Protein AF-0000000086667764 (afdb_homodimer)

pLDDT: mean 94.94, std 11.63, range [21.5, 98.94]

Structure (mmCIF, N/CA/C/O backbone):
data_AF-0000000086667764-model_v1
#
loop_
_entity.id
_entity.type
_entity.pdbx_description
1 polymer 'Beta-glucosidase cel3A'
#
loop_
_atom_site.group_PDB
_atom_site.id
_atom_site.type_symbol
_atom_site.label_atom_id
_atom_site.label_alt_id
_atom_site.label_comp_id
_atom_site.label_asym_id
_atom_site.label_entity_id
_atom_site.label_seq_id
_atom_site.pdbx_PDB_ins_code
_atom_site.Cartn_x
_atom_site.Cartn_y
_atom_site.Cartn_z
_atom_site.occupancy
_atom_site.B_iso_or_equiv
_atom_site.auth_seq_id
_atom_site.auth_comp_id
_atom_site.auth_asym_id
_atom_site.auth_atom_id
_atom_site.pdbx_PDB_model_num
ATOM 1 N N . MET A 1 1 ? -18.422 102.375 -37.094 1 23.3 1 MET A N 1
ATOM 2 C CA . MET A 1 1 ? -17.078 102.188 -36.531 1 23.3 1 MET A CA 1
ATOM 3 C C . MET A 1 1 ? -17.125 101.75 -35.094 1 23.3 1 MET A C 1
ATOM 5 O O . MET A 1 1 ? -16.094 101.75 -34.375 1 23.3 1 MET A O 1
ATOM 9 N N . TRP A 1 2 ? -18.344 101.625 -34.594 1 27.23 2 TRP A N 1
ATOM 10 C CA . TRP A 1 2 ? -18.672 101.312 -33.219 1 27.23 2 TRP A CA 1
ATOM 11 C C . TRP A 1 2 ? -18.031 100.062 -32.75 1 27.23 2 TRP A C 1
ATOM 13 O O . TRP A 1 2 ? -18.078 99 -33.469 1 27.23 2 TRP A O 1
ATOM 23 N N . SER A 1 3 ? -16.938 100.25 -31.984 1 23.23 3 SER A N 1
ATOM 24 C CA . SER A 1 3 ? -15.805 99.5 -31.453 1 23.23 3 SER A CA 1
ATOM 25 C C . SER A 1 3 ? -16.266 98.438 -30.5 1 23.23 3 SER A C 1
ATOM 27 O O . SER A 1 3 ? -16.984 98.688 -29.531 1 23.23 3 SER A O 1
ATOM 29 N N . THR A 1 4 ? -16.734 97.25 -30.984 1 22.77 4 THR A N 1
ATOM 30 C CA . THR A 1 4 ? -17.234 95.938 -30.578 1 22.77 4 THR A CA 1
ATOM 31 C C . THR A 1 4 ? -16.25 95.25 -29.641 1 22.77 4 THR A C 1
ATOM 33 O O . THR A 1 4 ? -15.266 94.625 -30.094 1 22.77 4 THR A O 1
ATOM 36 N N . ARG A 1 5 ? -15.68 96.125 -28.547 1 26.94 5 ARG A N 1
ATOM 37 C CA . ARG A 1 5 ? -14.539 95.812 -27.703 1 26.94 5 ARG A CA 1
ATOM 38 C C . ARG A 1 5 ? -14.719 94.438 -27.078 1 26.94 5 ARG A C 1
ATOM 40 O O . ARG A 1 5 ? -15.844 94 -26.844 1 26.94 5 ARG A O 1
ATOM 47 N N . SER A 1 6 ? -13.617 93.5 -26.938 1 23.09 6 SER A N 1
ATOM 48 C CA . SER A 1 6 ? -13.125 92.188 -26.75 1 23.09 6 SER A CA 1
ATOM 49 C C . SER A 1 6 ? -13.352 91.688 -25.312 1 23.09 6 SER A C 1
ATOM 51 O O . SER A 1 6 ? -12.719 92.188 -24.391 1 23.09 6 SER A O 1
ATOM 53 N N . LEU A 1 7 ? -14.562 91.75 -24.75 1 27.69 7 LEU A N 1
ATOM 54 C CA . LEU A 1 7 ? -14.758 91.312 -23.375 1 27.69 7 LEU A CA 1
ATOM 55 C C . LEU A 1 7 ? -14.227 89.938 -23.156 1 27.69 7 LEU A C 1
ATOM 57 O O . LEU A 1 7 ? -14.703 88.938 -23.781 1 27.69 7 LEU A O 1
ATOM 61 N N . ALA A 1 8 ? -12.828 89.812 -22.891 1 27.7 8 ALA A N 1
ATOM 62 C CA . ALA A 1 8 ? -12.016 88.625 -22.547 1 27.7 8 ALA A CA 1
ATOM 63 C C . ALA A 1 8 ? -12.523 87.938 -21.266 1 27.7 8 ALA A C 1
ATOM 65 O O . ALA A 1 8 ? -12.383 88.5 -20.172 1 27.7 8 ALA A O 1
ATOM 66 N N . ALA A 1 9 ? -13.719 87.438 -21.281 1 31.86 9 ALA A N 1
ATOM 67 C CA . ALA A 1 9 ? -14.227 86.688 -20.141 1 31.86 9 ALA A CA 1
ATOM 68 C C . ALA A 1 9 ? -13.258 85.562 -19.75 1 31.86 9 ALA A C 1
ATOM 70 O O . ALA A 1 9 ? -12.961 84.688 -20.547 1 31.86 9 ALA A O 1
ATOM 71 N N . LEU A 1 10 ? -12.258 85.875 -18.875 1 30.19 10 LEU A N 1
ATOM 72 C CA . LEU A 1 10 ? -11.312 85 -18.25 1 30.19 10 LEU A CA 1
ATOM 73 C C . LEU A 1 10 ? -12.047 83.875 -17.516 1 30.19 10 LEU A C 1
ATOM 75 O O . LEU A 1 10 ? -12.766 84.062 -16.547 1 30.19 10 LEU A O 1
ATOM 79 N N . ALA A 1 11 ? -12.727 82.938 -18.25 1 30.91 11 ALA A N 1
ATOM 80 C CA . ALA A 1 11 ? -13.25 81.688 -17.594 1 30.91 11 ALA A CA 1
ATOM 81 C C . ALA A 1 11 ? -12.141 80.938 -16.859 1 30.91 11 ALA A C 1
ATOM 83 O O . ALA A 1 11 ? -11.195 80.5 -17.469 1 30.91 11 ALA A O 1
ATOM 84 N N . GLN A 1 12 ? -11.781 81.375 -15.641 1 26.97 12 GLN A N 1
ATOM 85 C CA . GLN A 1 12 ? -10.883 80.625 -14.797 1 26.97 12 GLN A CA 1
ATOM 86 C C . GLN A 1 12 ? -11.297 79.188 -14.727 1 26.97 12 GLN A C 1
ATOM 88 O O . GLN A 1 12 ? -12.453 78.875 -14.422 1 26.97 12 GLN A O 1
ATOM 93 N N . LEU A 1 13 ? -10.703 78.375 -15.602 1 28.08 13 LEU A N 1
ATOM 94 C CA . LEU A 1 13 ? -10.789 76.875 -15.539 1 28.08 13 LEU A CA 1
ATOM 95 C C . LEU A 1 13 ? -10.516 76.375 -14.125 1 28.08 13 LEU A C 1
ATOM 97 O O . LEU A 1 13 ? -9.43 76.625 -13.586 1 28.08 13 LEU A O 1
ATOM 101 N N . LEU A 1 14 ? -11.492 76.438 -13.258 1 25.83 14 LEU A N 1
ATOM 102 C CA . LEU A 1 14 ? -11.391 75.625 -12.031 1 25.83 14 LEU A CA 1
ATOM 103 C C . LEU A 1 14 ? -10.93 74.25 -12.32 1 25.83 14 LEU A C 1
ATOM 105 O O . LEU A 1 14 ? -11.648 73.438 -12.953 1 25.83 14 LEU A O 1
ATOM 109 N N . ALA A 1 15 ? -9.688 74.125 -12.695 1 34.31 15 ALA A N 1
ATOM 110 C CA . ALA A 1 15 ? -9.133 72.75 -12.672 1 34.31 15 ALA A CA 1
ATOM 111 C C . ALA A 1 15 ? -9.633 72 -11.461 1 34.31 15 ALA A C 1
ATOM 113 O O . ALA A 1 15 ? -9.328 72.375 -10.32 1 34.31 15 ALA A O 1
ATOM 114 N N . LEU A 1 16 ? -10.758 71.375 -11.555 1 29.28 16 LEU A N 1
ATOM 115 C CA . LEU A 1 16 ? -11.195 70.375 -10.617 1 29.28 16 LEU A CA 1
ATOM 116 C C . LEU A 1 16 ? -10.055 69.375 -10.305 1 29.28 16 LEU A C 1
ATOM 118 O O . LEU A 1 16 ? -9.602 68.625 -11.18 1 29.28 16 LEU A O 1
ATOM 122 N N . SER A 1 17 ? -9.078 69.75 -9.531 1 29.61 17 SER A N 1
ATOM 123 C CA . SER A 1 17 ? -8.141 68.812 -9.008 1 29.61 17 SER A CA 1
ATOM 124 C C . SER A 1 17 ? -8.859 67.562 -8.508 1 29.61 17 SER A C 1
ATOM 126 O O . SER A 1 17 ? -9.773 67.625 -7.684 1 29.61 17 SER A O 1
ATOM 128 N N . THR A 1 18 ? -9.141 66.625 -9.359 1 34.22 18 THR A N 1
ATOM 129 C CA . THR A 1 18 ? -9.547 65.312 -8.938 1 34.22 18 THR A CA 1
ATOM 130 C C . THR A 1 18 ? -8.742 64.875 -7.723 1 34.22 18 THR A C 1
ATOM 132 O O . THR A 1 18 ? -7.535 64.625 -7.816 1 34.22 18 THR A O 1
ATOM 135 N N . ALA A 1 19 ? -8.914 65.375 -6.504 1 35.59 19 ALA A N 1
ATOM 136 C CA . ALA A 1 19 ? -8.422 64.875 -5.23 1 35.59 19 ALA A CA 1
ATOM 137 C C . ALA A 1 19 ? -8.461 63.344 -5.207 1 35.59 19 ALA A C 1
ATOM 139 O O . ALA A 1 19 ? -9.539 62.75 -5.199 1 35.59 19 ALA A O 1
ATOM 140 N N . VAL A 1 20 ? -7.617 62.594 -5.852 1 40.22 20 VAL A N 1
ATOM 141 C CA . VAL A 1 20 ? -7.379 61.188 -5.492 1 40.22 20 VAL A CA 1
ATOM 142 C C . VAL A 1 20 ? -7.473 61.031 -3.977 1 40.22 20 VAL A C 1
ATOM 144 O O . VAL A 1 20 ? -6.727 61.656 -3.229 1 40.22 20 VAL A O 1
ATOM 147 N N . ALA A 1 21 ? -8.539 60.781 -3.369 1 44.28 21 ALA A N 1
ATOM 148 C CA . ALA A 1 21 ? -8.789 60.469 -1.963 1 44.28 21 ALA A CA 1
ATOM 149 C C . ALA A 1 21 ? -7.656 59.625 -1.383 1 44.28 21 ALA A C 1
ATOM 151 O O . ALA A 1 21 ? -7.398 58.5 -1.849 1 44.28 21 ALA A O 1
ATOM 152 N N . ALA A 1 22 ? -6.68 60.062 -0.779 1 53.25 22 ALA A N 1
ATOM 153 C CA . ALA A 1 22 ? -5.543 59.438 -0.101 1 53.25 22 ALA A CA 1
ATOM 154 C C . ALA A 1 22 ? -5.996 58.281 0.77 1 53.25 22 ALA A C 1
ATOM 156 O O . ALA A 1 22 ? -6.848 58.438 1.645 1 53.25 22 ALA A O 1
ATOM 157 N N . VAL A 1 23 ? -5.809 56.938 0.248 1 72.94 23 VAL A N 1
ATOM 158 C CA . VAL A 1 23 ? -6.145 55.719 0.995 1 72.94 23 VAL A CA 1
ATOM 159 C C . VAL A 1 23 ? -5.523 55.812 2.389 1 72.94 23 VAL A C 1
ATOM 161 O O . VAL A 1 23 ? -4.41 56.312 2.557 1 72.94 23 VAL A O 1
ATOM 164 N N . ALA A 1 24 ? -6.324 55.594 3.439 1 76.69 24 ALA A N 1
ATOM 165 C CA . ALA A 1 24 ? -5.902 55.688 4.836 1 76.69 24 ALA A CA 1
ATOM 166 C C . ALA A 1 24 ? -4.777 54.688 5.117 1 76.69 24 ALA A C 1
ATOM 168 O O . ALA A 1 24 ? -4.863 53.5 4.746 1 76.69 24 ALA A O 1
ATOM 169 N N . GLN A 1 25 ? -3.621 55.188 5.535 1 87.81 25 GLN A N 1
ATOM 170 C CA . GLN A 1 25 ? -2.482 54.406 5.969 1 87.81 25 GLN A CA 1
ATOM 171 C C . GLN A 1 25 ? -2.486 54.219 7.48 1 87.81 25 GLN A C 1
ATOM 173 O O . GLN A 1 25 ? -3.139 54.969 8.203 1 87.81 25 GLN A O 1
ATOM 178 N N . SER A 1 26 ? -1.875 53.125 7.93 1 93.75 26 SER A N 1
ATOM 179 C CA . SER A 1 26 ? -1.729 52.906 9.367 1 93.75 26 SER A CA 1
ATOM 180 C C . SER A 1 26 ? -0.968 54.062 10.016 1 93.75 26 SER A C 1
ATOM 182 O O . SER A 1 26 ? 0.02 54.562 9.461 1 93.75 26 SER A O 1
ATOM 184 N N . PRO A 1 27 ? -1.446 54.531 11.133 1 93.88 27 PRO A N 1
ATOM 185 C CA . PRO A 1 27 ? -0.719 55.594 11.812 1 93.88 27 PRO A CA 1
ATOM 186 C C . PRO A 1 27 ? 0.677 55.188 12.266 1 93.88 27 PRO A C 1
ATOM 188 O O . PRO A 1 27 ? 0.905 54 12.547 1 93.88 27 PRO A O 1
ATOM 191 N N . GLU A 1 28 ? 1.55 56.156 12.352 1 95.19 28 GLU A N 1
ATOM 192 C CA . GLU A 1 28 ? 2.916 55.875 12.781 1 95.19 28 GLU A CA 1
ATOM 193 C C . GLU A 1 28 ? 3.018 55.844 14.305 1 95.19 28 GLU A C 1
ATOM 195 O O . GLU A 1 28 ? 2.385 56.625 15 1 95.19 28 GLU A O 1
ATOM 200 N N . VAL A 1 29 ? 3.754 54.875 14.773 1 97.31 29 VAL A N 1
ATOM 201 C CA . VAL A 1 29 ? 4.027 54.781 16.203 1 97.31 29 VAL A CA 1
ATOM 202 C C . VAL A 1 29 ? 5.523 54.562 16.422 1 97.31 29 VAL A C 1
ATOM 204 O O . VAL A 1 29 ? 6.047 53.469 16.156 1 97.31 29 VAL A O 1
ATOM 207 N N . TYR A 1 30 ? 6.238 55.469 16.969 1 95.44 30 TYR A N 1
ATOM 208 C CA . TYR A 1 30 ? 7.672 55.469 17.25 1 95.44 30 TYR A CA 1
ATOM 209 C C . TYR A 1 30 ? 7.957 56.031 18.641 1 95.44 30 TYR A C 1
ATOM 211 O O . TYR A 1 30 ? 7.191 56.875 19.141 1 95.44 30 TYR A O 1
ATOM 219 N N . PRO A 1 31 ? 9.016 55.844 19.203 1 95.62 31 PRO A N 1
ATOM 220 C CA . PRO A 1 31 ? 9.977 54.781 18.844 1 95.62 31 PRO A CA 1
ATOM 221 C C . PRO A 1 31 ? 9.477 53.375 19.156 1 95.62 31 PRO A C 1
ATOM 223 O O . PRO A 1 31 ? 8.422 53.219 19.781 1 95.62 31 PRO A O 1
ATOM 226 N N . SER A 1 32 ? 10.172 52.406 18.719 1 96.75 32 SER A N 1
ATOM 227 C CA . SER A 1 32 ? 9.859 51.031 19.109 1 96.75 32 SER A CA 1
ATOM 228 C C . SER A 1 32 ? 10.062 50.812 20.609 1 96.75 32 SER A C 1
ATOM 230 O O . SER A 1 32 ? 11.117 51.156 21.156 1 96.75 32 SER A O 1
ATOM 232 N N . PRO A 1 33 ? 9.078 50.25 21.281 1 95.88 33 PRO A N 1
ATOM 233 C CA . PRO A 1 33 ? 9.242 50 22.703 1 95.88 33 PRO A CA 1
ATOM 234 C C . PRO A 1 33 ? 10.344 48.969 23 1 95.88 33 PRO A C 1
ATOM 236 O O . PRO A 1 33 ? 10.477 47.969 22.281 1 95.88 33 PRO A O 1
ATOM 239 N N . SER A 1 34 ? 11.117 49.25 24.047 1 94.44 34 SER A N 1
ATOM 240 C CA . SER A 1 34 ? 12.109 48.281 24.484 1 94.44 34 SER A CA 1
ATOM 241 C C . SER A 1 34 ? 11.445 47.094 25.203 1 94.44 34 SER A C 1
ATOM 243 O O . SER A 1 34 ? 10.406 47.281 25.844 1 94.44 34 SER A O 1
ATOM 245 N N . GLY A 1 35 ? 12.047 46.031 25.141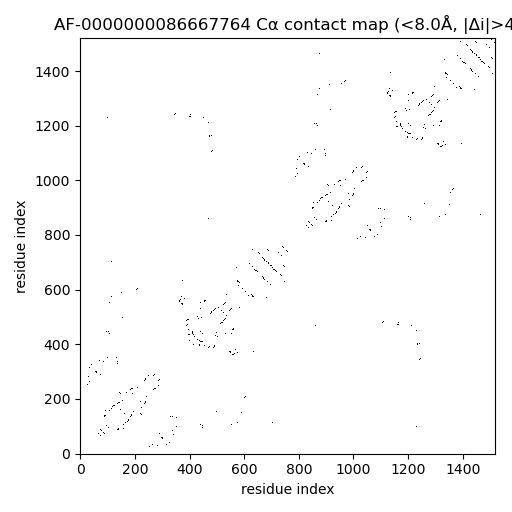 1 93.5 35 GLY A N 1
ATOM 246 C CA . GLY A 1 35 ? 11.547 44.906 25.891 1 93.5 35 GLY A CA 1
ATOM 247 C C . GLY A 1 35 ? 11.617 45.094 27.391 1 93.5 35 GLY A C 1
ATOM 248 O O . GLY A 1 35 ? 12.594 45.625 27.906 1 93.5 35 GLY A O 1
ATOM 249 N N . LYS A 1 36 ? 10.586 44.656 28.016 1 91.69 36 LYS A N 1
ATOM 250 C CA . LYS A 1 36 ? 10.508 44.875 29.469 1 91.69 36 LYS A CA 1
ATOM 251 C C . LYS A 1 36 ? 11.297 43.781 30.219 1 91.69 36 LYS A C 1
ATOM 253 O O . LYS A 1 36 ? 11.914 44.062 31.25 1 91.69 36 LYS A O 1
ATOM 258 N N . GLY A 1 37 ? 11.242 42.656 29.656 1 95.19 37 GLY A N 1
ATOM 259 C CA . GLY A 1 37 ? 11.945 41.562 30.297 1 95.19 37 GLY A CA 1
ATOM 260 C C . GLY A 1 37 ? 11.422 41.219 31.672 1 95.19 37 GLY A C 1
ATOM 261 O O . GLY A 1 37 ? 12.195 41.094 32.625 1 95.19 37 GLY A O 1
ATOM 262 N N . SER A 1 38 ? 10.18 41.156 31.859 1 92.06 38 SER A N 1
ATOM 263 C CA . SER A 1 38 ? 9.555 40.844 33.156 1 92.06 38 SER A CA 1
ATOM 264 C C . SER A 1 38 ? 8.867 39.5 33.125 1 92.06 38 SER A C 1
ATOM 266 O O . SER A 1 38 ? 8.758 38.844 32.062 1 92.06 38 SER A O 1
ATOM 268 N N . GLY A 1 39 ? 8.508 39.062 34.344 1 92.81 39 GLY A N 1
ATOM 269 C CA . GLY A 1 39 ? 7.82 37.781 34.438 1 92.81 39 GLY A CA 1
ATOM 270 C C . GLY A 1 39 ? 8.641 36.625 33.906 1 92.81 39 GLY A C 1
ATOM 271 O O . GLY A 1 39 ? 9.797 36.438 34.312 1 92.81 39 GLY A O 1
ATOM 272 N N . LEU A 1 40 ? 8.086 35.969 32.969 1 93.62 40 LEU A N 1
ATOM 273 C CA . LEU A 1 40 ? 8.711 34.781 32.375 1 93.62 40 LEU A CA 1
ATOM 274 C C . LEU A 1 40 ? 10.016 35.125 31.688 1 93.62 40 LEU A C 1
ATOM 276 O O . LEU A 1 40 ? 10.891 34.281 31.516 1 93.62 40 LEU A O 1
ATOM 280 N N . TRP A 1 41 ? 10.266 36.375 31.297 1 97.19 41 TRP A N 1
ATOM 281 C CA . TRP A 1 41 ? 11.367 36.844 30.469 1 97.19 41 TRP A CA 1
ATOM 282 C C . TRP A 1 41 ? 12.508 37.375 31.328 1 97.19 41 TRP A C 1
ATOM 284 O O . TRP A 1 41 ? 13.602 37.656 30.828 1 97.19 41 TRP A O 1
ATOM 294 N N . LYS A 1 42 ? 12.32 37.531 32.625 1 97.62 42 LYS A N 1
ATOM 295 C CA . LYS A 1 42 ? 13.227 38.281 33.5 1 97.62 42 LYS A CA 1
ATOM 296 C C . LYS A 1 42 ? 14.648 37.75 33.375 1 97.62 42 LYS A C 1
ATOM 298 O O . LYS A 1 42 ? 15.578 38.5 33.062 1 97.62 42 LYS A O 1
ATOM 303 N N . ASP A 1 43 ? 14.82 36.438 33.594 1 98.12 43 ASP A N 1
ATOM 304 C CA . ASP A 1 43 ? 16.156 35.875 33.594 1 98.12 43 ASP A CA 1
ATOM 305 C C . ASP A 1 43 ? 16.766 35.875 32.188 1 98.12 43 ASP A C 1
ATOM 307 O O . ASP A 1 43 ? 17.953 36.094 32.031 1 98.12 43 ASP A O 1
ATOM 311 N N . ALA A 1 44 ? 15.953 35.594 31.203 1 98.5 44 ALA A N 1
ATOM 312 C CA . ALA A 1 44 ? 16.406 35.562 29.812 1 98.5 44 ALA A CA 1
ATOM 313 C C . ALA A 1 44 ? 16.922 36.938 29.375 1 98.5 44 ALA A C 1
ATOM 315 O O . ALA A 1 44 ? 17.969 37.062 28.734 1 98.5 44 ALA A O 1
ATOM 316 N N . TYR A 1 45 ? 16.219 37.969 29.75 1 98.38 45 TYR A N 1
ATOM 317 C CA . TYR A 1 45 ? 16.625 39.344 29.391 1 98.38 45 TYR A CA 1
ATOM 318 C C . TYR A 1 45 ? 17.875 39.75 30.156 1 98.38 45 TYR A C 1
ATOM 320 O O . TYR A 1 45 ? 18.734 40.438 29.609 1 98.38 45 TYR A O 1
ATOM 328 N N . ALA A 1 46 ? 17.938 39.375 31.406 1 98.44 46 ALA A N 1
ATOM 329 C CA . ALA A 1 46 ? 19.141 39.656 32.156 1 98.44 46 ALA A CA 1
ATOM 330 C C . ALA A 1 46 ? 20.375 39.062 31.484 1 98.44 46 ALA A C 1
ATOM 332 O O . ALA A 1 46 ? 21.391 39.75 31.328 1 98.44 46 ALA A O 1
ATOM 333 N N . SER A 1 47 ? 20.234 37.844 31.125 1 98.38 47 SER A N 1
ATOM 334 C CA . SER A 1 47 ? 21.328 37.188 30.453 1 98.38 47 SER A CA 1
ATOM 335 C C . SER A 1 47 ? 21.641 37.812 29.094 1 98.38 47 SER A C 1
ATOM 337 O O . SER A 1 47 ? 22.797 38 28.75 1 98.38 47 SER A O 1
ATOM 339 N N . ALA A 1 48 ? 20.625 38.094 28.344 1 98.69 48 ALA A N 1
ATOM 340 C CA . ALA A 1 48 ? 20.781 38.688 27.016 1 98.69 48 ALA A CA 1
ATOM 341 C C . ALA A 1 48 ? 21.453 40.031 27.109 1 98.69 48 ALA A C 1
ATOM 343 O O . ALA A 1 48 ? 22.344 40.344 26.312 1 98.69 48 ALA A O 1
ATOM 344 N N . ARG A 1 49 ? 21.047 40.844 28.031 1 98.31 49 ARG A N 1
ATOM 345 C CA . ARG A 1 49 ? 21.625 42.156 28.203 1 98.31 49 ARG A CA 1
ATOM 346 C C . ARG A 1 49 ? 23.109 42.094 28.547 1 98.31 49 ARG A C 1
ATOM 348 O O . ARG A 1 49 ? 23.922 42.844 28 1 98.31 49 ARG A O 1
ATOM 355 N N . LYS A 1 50 ? 23.375 41.188 29.453 1 98.44 50 LYS A N 1
ATOM 356 C CA . LYS A 1 50 ? 24.781 41 29.812 1 98.44 50 LYS A CA 1
ATOM 357 C C . LYS A 1 50 ? 25.609 40.594 28.594 1 98.44 50 LYS A C 1
ATOM 359 O O . LYS A 1 50 ? 26.719 41.062 28.406 1 98.44 50 LYS A O 1
ATOM 364 N N . PHE A 1 51 ? 25.141 39.719 27.859 1 98.38 51 PHE A N 1
ATOM 365 C CA . PHE A 1 51 ? 25.812 39.25 26.656 1 98.38 51 PHE A CA 1
ATOM 366 C C . PHE A 1 51 ? 25.953 40.344 25.625 1 98.38 51 PHE A C 1
ATOM 368 O O . PHE A 1 51 ? 27.031 40.562 25.062 1 98.38 51 PHE A O 1
ATOM 375 N N . VAL A 1 52 ? 24.859 41.094 25.328 1 98.44 52 VAL A N 1
ATOM 376 C CA . VAL A 1 52 ? 24.797 42.094 24.297 1 98.44 52 VAL A CA 1
ATOM 377 C C . VAL A 1 52 ? 25.719 43.25 24.656 1 98.44 52 VAL A C 1
ATOM 379 O O . VAL A 1 52 ? 26.328 43.875 23.781 1 98.44 52 VAL A O 1
ATOM 382 N N . ASP A 1 53 ? 25.906 43.531 25.906 1 97.81 53 ASP A N 1
ATOM 383 C CA . ASP A 1 53 ? 26.797 44.594 26.375 1 97.81 53 ASP A CA 1
ATOM 384 C C . ASP A 1 53 ? 28.234 44.344 25.938 1 97.81 53 ASP A C 1
ATOM 386 O O . ASP A 1 53 ? 29.047 45.281 25.891 1 97.81 53 ASP A O 1
ATOM 390 N N . GLN A 1 54 ? 28.5 43.156 25.609 1 98.38 54 GLN A N 1
ATOM 391 C CA . GLN A 1 54 ? 29.859 42.812 25.203 1 98.38 54 GLN A CA 1
ATOM 392 C C . GLN A 1 54 ? 30.016 42.906 23.688 1 98.38 54 GLN A C 1
ATOM 394 O O . GLN A 1 54 ? 31.125 42.781 23.172 1 98.38 54 GLN A O 1
ATOM 399 N N . LEU A 1 55 ? 28.984 43.188 22.969 1 98.38 55 LEU A N 1
ATOM 400 C CA . LEU A 1 55 ? 29.031 43.094 21.5 1 98.38 55 LEU A CA 1
ATOM 401 C C . LEU A 1 55 ? 29.406 44.438 20.891 1 98.38 55 LEU A C 1
ATOM 403 O O . LEU A 1 55 ? 29.016 45.5 21.406 1 98.38 55 LEU A O 1
ATOM 407 N N . THR A 1 56 ? 30.141 44.344 19.766 1 97.25 56 THR A N 1
ATOM 408 C CA . THR A 1 56 ? 30.312 45.5 18.922 1 97.25 56 THR A CA 1
ATOM 409 C C . THR A 1 56 ? 29.047 45.781 18.109 1 97.25 56 THR A C 1
ATOM 411 O O . THR A 1 56 ? 28.125 44.938 18.078 1 97.25 56 THR A O 1
ATOM 414 N N . LEU A 1 57 ? 28.984 46.906 17.547 1 96.5 57 LEU A N 1
ATOM 415 C CA . LEU A 1 57 ? 27.844 47.25 16.719 1 96.5 57 LEU A CA 1
ATOM 416 C C . LEU A 1 57 ? 27.688 46.25 15.57 1 96.5 57 LEU A C 1
ATOM 418 O O . LEU A 1 57 ? 26.578 45.812 15.258 1 96.5 57 LEU A O 1
ATOM 422 N N . GLU A 1 58 ? 28.828 45.812 15.008 1 95.44 58 GLU A N 1
ATOM 423 C CA . GLU A 1 58 ? 28.812 44.875 13.898 1 95.44 58 GLU A CA 1
ATOM 424 C C . GLU A 1 58 ? 28.266 43.5 14.344 1 95.44 58 GLU A C 1
ATOM 426 O O . GLU A 1 58 ? 27.516 42.875 13.617 1 95.44 58 GLU A O 1
ATOM 431 N N . GLU A 1 59 ? 28.656 43.156 15.492 1 97 59 GLU A N 1
ATOM 432 C CA . GLU A 1 59 ? 28.188 41.875 16.047 1 97 59 GLU A CA 1
ATOM 433 C C . GLU A 1 59 ? 26.703 41.906 16.344 1 97 59 GLU A C 1
ATOM 435 O O . GLU A 1 59 ? 25.984 40.938 16.141 1 97 59 GLU A O 1
ATOM 440 N N . LYS A 1 60 ? 26.219 43.031 16.875 1 97.25 60 LYS A N 1
ATOM 441 C CA . LYS A 1 60 ? 24.781 43.188 17.109 1 97.25 60 LYS A CA 1
ATOM 442 C C . LYS A 1 60 ? 24.016 43.094 15.797 1 97.25 60 LYS A C 1
ATOM 444 O O . LYS A 1 60 ? 22.984 42.406 15.734 1 97.25 60 LYS A O 1
ATOM 449 N N . VAL A 1 61 ? 24.453 43.688 14.789 1 96.12 61 VAL A N 1
ATOM 450 C CA . VAL A 1 61 ? 23.797 43.688 13.492 1 96.12 61 VAL A CA 1
ATOM 451 C C . VAL A 1 61 ? 23.828 42.281 12.891 1 96.12 61 VAL A C 1
ATOM 453 O O . VAL A 1 61 ? 22.875 41.844 12.242 1 96.12 61 VAL A O 1
ATOM 456 N N . ASN A 1 62 ? 24.906 41.531 13.148 1 95.44 62 ASN A N 1
ATOM 457 C CA . ASN A 1 62 ? 25.047 40.188 12.641 1 95.44 62 ASN A CA 1
ATOM 458 C C . ASN A 1 62 ? 23.953 39.25 13.18 1 95.44 62 ASN A C 1
ATOM 460 O O . ASN A 1 62 ? 23.531 38.312 12.5 1 95.44 62 ASN A O 1
ATOM 464 N N . VAL A 1 63 ? 23.5 39.531 14.32 1 96.81 63 VAL A N 1
ATOM 465 C CA . VAL A 1 63 ? 22.453 38.75 14.977 1 96.81 63 VAL A CA 1
ATOM 466 C C . VAL A 1 63 ? 21.109 39 14.312 1 96.81 63 VAL A C 1
ATOM 468 O O . VAL A 1 63 ? 20.203 38.156 14.359 1 96.81 63 VAL A O 1
ATOM 471 N N . THR A 1 64 ? 20.906 40.125 13.656 1 97.62 64 THR A N 1
ATOM 472 C CA . THR A 1 64 ? 19.594 40.625 13.242 1 97.62 64 THR A CA 1
ATOM 473 C C . THR A 1 64 ? 19.359 40.312 11.766 1 97.62 64 THR A C 1
ATOM 475 O O . THR A 1 64 ? 18.406 40.844 11.172 1 97.62 64 THR A O 1
ATOM 478 N N . ARG A 1 65 ? 20.156 39.469 11.117 1 96.81 65 ARG A N 1
ATOM 479 C CA . ARG A 1 65 ? 19.969 39.219 9.688 1 96.81 65 ARG A CA 1
ATOM 480 C C . ARG A 1 65 ? 20.391 37.812 9.312 1 96.81 65 ARG A C 1
ATOM 482 O O . ARG A 1 65 ? 21.078 37.125 10.086 1 96.81 65 ARG A O 1
ATOM 489 N N . GLY A 1 66 ? 19.969 37.438 8.055 1 97.31 66 GLY A N 1
ATOM 490 C CA . GLY A 1 66 ? 20.312 36.125 7.547 1 97.31 66 GLY A CA 1
ATOM 491 C C . GLY A 1 66 ? 21.594 36.094 6.734 1 97.31 66 GLY A C 1
ATOM 492 O O . GLY A 1 66 ? 22.047 37.156 6.258 1 97.31 66 GLY A O 1
ATOM 493 N N . PHE A 1 67 ? 22.188 34.906 6.605 1 96.75 67 PHE A N 1
ATOM 494 C CA . PHE A 1 67 ? 23.375 34.656 5.805 1 96.75 67 PHE A CA 1
ATOM 495 C C . PHE A 1 67 ? 23.219 33.312 5.055 1 96.75 67 PHE A C 1
ATOM 497 O O . PHE A 1 67 ? 22.453 32.469 5.457 1 96.75 67 PHE A O 1
ATOM 504 N N . ALA A 1 68 ? 23.938 33.219 3.963 1 94.38 68 ALA A N 1
ATOM 505 C CA . ALA A 1 68 ? 24.062 31.922 3.314 1 94.38 68 ALA A CA 1
ATOM 506 C C . ALA A 1 68 ? 24.797 30.938 4.211 1 94.38 68 ALA A C 1
ATOM 508 O O . ALA A 1 68 ? 25.672 31.328 4.992 1 94.38 68 ALA A O 1
ATOM 509 N N . SER A 1 69 ? 24.391 29.734 4.148 1 94.25 69 SER A N 1
ATOM 510 C CA . SER A 1 69 ? 24.984 28.672 4.957 1 94.25 69 SER A CA 1
ATOM 511 C C . SER A 1 69 ? 25.141 27.391 4.16 1 94.25 69 SER A C 1
ATOM 513 O O . SER A 1 69 ? 24.594 27.266 3.061 1 94.25 69 SER A O 1
ATOM 515 N N . ASP A 1 70 ? 25.922 26.453 4.758 1 92.38 70 ASP A N 1
ATOM 516 C CA . ASP A 1 70 ? 26.172 25.172 4.102 1 92.38 70 ASP A CA 1
ATOM 517 C C . ASP A 1 70 ? 25.062 24.156 4.414 1 92.38 70 ASP A C 1
ATOM 519 O O . ASP A 1 70 ? 24.953 23.125 3.75 1 92.38 70 ASP A O 1
ATOM 523 N N . ASN A 1 71 ? 24.25 24.453 5.449 1 95.06 71 ASN A N 1
ATOM 524 C CA . ASN A 1 71 ? 23.094 23.594 5.711 1 95.06 71 ASN A CA 1
ATOM 525 C C . ASN A 1 71 ? 21.875 24.031 4.902 1 95.06 71 ASN A C 1
ATOM 527 O O . ASN A 1 71 ? 21.922 25.031 4.195 1 95.06 71 ASN A O 1
ATOM 531 N N . VAL A 1 72 ? 20.766 23.219 5.004 1 94.62 72 VAL A N 1
ATOM 532 C CA . VAL A 1 72 ? 19.641 23.469 4.121 1 94.62 72 VAL A CA 1
ATOM 533 C C . VAL A 1 72 ? 18.5 24.094 4.914 1 94.62 72 VAL A C 1
ATOM 535 O O . VAL A 1 72 ? 17.328 23.984 4.531 1 94.62 72 VAL A O 1
ATOM 538 N N . CYS A 1 73 ? 18.766 24.688 6.035 1 97.12 73 CYS A N 1
ATOM 539 C CA . CYS A 1 73 ? 17.719 25.453 6.719 1 97.12 73 CYS A CA 1
ATOM 540 C C . CYS A 1 73 ? 17.219 26.594 5.844 1 97.12 73 CYS A C 1
ATOM 542 O O . CYS A 1 73 ? 17.953 27.094 4.988 1 97.12 73 CYS A O 1
ATOM 544 N N . ALA A 1 74 ? 15.984 26.953 6.047 1 96.88 74 ALA A N 1
ATOM 545 C CA . ALA A 1 74 ? 15.398 28.047 5.266 1 96.88 74 ALA A CA 1
ATOM 546 C C . ALA A 1 74 ? 16.172 29.344 5.477 1 96.88 74 ALA A C 1
ATOM 548 O O . ALA A 1 74 ? 16.25 30.172 4.566 1 96.88 74 ALA A O 1
ATOM 549 N N . GLY A 1 75 ? 16.672 29.547 6.766 1 97.69 75 GLY A N 1
ATOM 550 C CA . GLY A 1 75 ? 17.469 30.719 7.098 1 97.69 75 GLY A CA 1
ATOM 551 C C . GLY A 1 75 ? 18.5 30.438 8.188 1 97.69 75 GLY A C 1
ATOM 552 O O . GLY A 1 75 ? 18.328 29.531 9 1 97.69 75 GLY A O 1
ATOM 553 N N . ASN A 1 76 ? 19.609 31.234 8.109 1 98.19 76 ASN A N 1
ATOM 554 C CA . ASN A 1 76 ? 20.672 31.203 9.117 1 98.19 76 ASN A CA 1
ATOM 555 C C . ASN A 1 76 ? 21.094 32.594 9.523 1 98.19 76 ASN A C 1
ATOM 557 O O . ASN A 1 76 ? 21.328 33.469 8.656 1 98.19 76 ASN A O 1
ATOM 561 N N . THR A 1 77 ? 21.156 32.781 10.836 1 97.81 77 THR A N 1
ATOM 562 C CA . THR A 1 77 ? 21.672 34.094 11.273 1 97.81 77 THR A CA 1
ATOM 563 C C . THR A 1 77 ? 23.203 34.094 11.219 1 97.81 77 THR A C 1
ATOM 565 O O . THR A 1 77 ? 23.828 33.062 10.961 1 97.81 77 THR A O 1
ATOM 568 N N . GLY A 1 78 ? 23.703 35.312 11.445 1 96.25 78 GLY A N 1
ATOM 569 C CA . GLY A 1 78 ? 25.141 35.375 11.711 1 96.25 78 GLY A CA 1
ATOM 570 C C . GLY A 1 78 ? 25.516 34.781 13.039 1 96.25 78 GLY A C 1
ATOM 571 O O . GLY A 1 78 ? 24.672 34.219 13.75 1 96.25 78 GLY A O 1
ATOM 572 N N . SER A 1 79 ? 26.797 34.781 13.328 1 96.81 79 SER A N 1
ATOM 573 C CA . SER A 1 79 ? 27.328 34.25 14.57 1 96.81 79 SER A CA 1
ATOM 574 C C . SER A 1 79 ? 28.25 35.25 15.258 1 96.81 79 SER A C 1
ATOM 576 O O . SER A 1 79 ? 28.469 36.344 14.742 1 96.81 79 SER A O 1
ATOM 578 N N . ILE A 1 80 ? 28.609 34.906 16.484 1 97.75 80 ILE A N 1
ATOM 579 C CA . ILE A 1 80 ? 29.609 35.656 17.234 1 97.75 80 ILE A CA 1
ATOM 580 C C . ILE A 1 80 ? 30.719 34.75 17.703 1 97.75 80 ILE A C 1
ATOM 582 O O . ILE A 1 80 ? 30.797 34.375 18.875 1 97.75 80 ILE A O 1
ATOM 586 N N . PRO A 1 81 ? 31.641 34.531 16.859 1 96.5 81 PRO A N 1
ATOM 587 C CA . PRO A 1 81 ? 32.688 33.594 17.172 1 96.5 81 PRO A CA 1
ATOM 588 C C . PRO A 1 81 ? 33.531 34 18.391 1 96.5 81 PRO A C 1
ATOM 590 O O . PRO A 1 81 ? 33.906 33.125 19.188 1 96.5 81 PRO A O 1
ATOM 593 N N . ARG A 1 82 ? 33.75 35.25 18.547 1 96.94 82 ARG A N 1
ATOM 594 C CA . ARG A 1 82 ? 34.562 35.781 19.641 1 96.94 82 ARG A CA 1
ATOM 595 C C . ARG A 1 82 ? 33.969 35.344 20.984 1 96.94 82 ARG A C 1
ATOM 597 O O . ARG A 1 82 ? 34.719 35.094 21.938 1 96.94 82 ARG A O 1
ATOM 604 N N . LEU A 1 83 ? 32.688 35.219 21 1 97 83 LEU A N 1
ATOM 605 C CA . LEU A 1 83 ? 32.031 34.906 22.266 1 97 83 LEU A CA 1
ATOM 606 C C . LEU A 1 83 ? 31.391 33.531 22.219 1 97 83 LEU A C 1
ATOM 608 O O . LEU A 1 83 ? 30.625 33.156 23.109 1 97 83 LEU A O 1
ATOM 612 N N . GLY A 1 84 ? 31.625 32.781 21.141 1 95.38 84 GLY A N 1
ATOM 613 C CA . GLY A 1 84 ? 31.203 31.391 21.031 1 95.38 84 GLY A CA 1
ATOM 614 C C . GLY A 1 84 ? 29.734 31.234 20.703 1 95.38 84 GLY A C 1
ATOM 615 O O . GLY A 1 84 ? 29.156 30.172 20.906 1 95.38 84 GLY A O 1
ATOM 616 N N . TRP A 1 85 ? 29.016 32.25 20.328 1 97.31 85 TRP A N 1
ATOM 617 C CA . TRP A 1 85 ? 27.625 32.125 19.906 1 97.31 85 TRP A CA 1
ATOM 618 C C . TRP A 1 85 ? 27.531 31.641 18.469 1 97.31 85 TRP A C 1
ATOM 620 O O . TRP A 1 85 ? 27.984 32.312 17.547 1 97.31 85 TRP A O 1
ATOM 630 N N . PRO A 1 86 ? 26.984 30.547 18.234 1 96.62 86 PRO A N 1
ATOM 631 C CA . PRO A 1 86 ? 27.094 29.891 16.938 1 96.62 86 PRO A CA 1
ATOM 632 C C . PRO A 1 86 ? 26.078 30.406 15.914 1 96.62 86 PRO A C 1
ATOM 634 O O . PRO A 1 86 ? 26.141 30.062 14.734 1 96.62 86 PRO A O 1
ATOM 637 N N . GLY A 1 87 ? 25.125 31.25 16.297 1 97.62 87 GLY A N 1
ATOM 638 C CA . GLY A 1 87 ? 24.016 31.625 15.453 1 97.62 87 GLY A CA 1
ATOM 639 C C . GLY A 1 87 ? 22.828 30.688 15.57 1 97.62 87 GLY A C 1
ATOM 640 O O . GLY A 1 87 ? 22.812 29.812 16.438 1 97.62 87 GLY A O 1
ATOM 641 N N . MET A 1 88 ? 21.859 30.953 14.672 1 98.5 88 MET A N 1
ATOM 642 C CA . MET A 1 88 ? 20.625 30.172 14.727 1 98.5 88 MET A CA 1
ATOM 643 C C . MET A 1 88 ? 20.234 29.688 13.344 1 98.5 88 MET A C 1
ATOM 645 O O . MET A 1 88 ? 20.406 30.391 12.352 1 98.5 88 MET A O 1
ATOM 649 N N . CYS A 1 89 ? 19.75 28.469 13.305 1 98.25 89 CYS A N 1
ATOM 650 C CA . CYS A 1 89 ? 19.078 27.906 12.133 1 98.25 89 CYS A CA 1
ATOM 651 C C . CYS A 1 89 ? 17.562 28.078 12.25 1 98.25 89 CYS A C 1
ATOM 653 O O . CYS A 1 89 ? 16.969 27.719 13.266 1 98.25 89 CYS A O 1
ATOM 655 N N . LEU A 1 90 ? 16.891 28.641 11.234 1 98.38 90 LEU A N 1
ATOM 656 C CA . LEU A 1 90 ? 15.438 28.781 11.156 1 98.38 90 LEU A CA 1
ATOM 657 C C . LEU A 1 90 ? 14.867 27.875 10.062 1 98.38 90 LEU A C 1
ATOM 659 O O . LEU A 1 90 ? 15.391 27.844 8.945 1 98.38 90 LEU A O 1
ATOM 663 N N . HIS A 1 91 ? 13.805 27.188 10.375 1 97.81 91 HIS A N 1
ATOM 664 C CA . HIS A 1 91 ? 13.281 26.281 9.359 1 97.81 91 HIS A CA 1
ATOM 665 C C . HIS A 1 91 ? 11.789 26.047 9.547 1 97.81 91 HIS A C 1
ATOM 667 O O . HIS A 1 91 ? 11.25 26.281 10.625 1 97.81 91 HIS A O 1
ATOM 673 N N . ASP A 1 92 ? 11.117 25.688 8.375 1 93.5 92 ASP A N 1
ATOM 674 C CA . ASP A 1 92 ? 9.688 25.359 8.336 1 93.5 92 ASP A CA 1
ATOM 675 C C . ASP A 1 92 ? 9.438 23.953 8.852 1 93.5 92 ASP A C 1
ATOM 677 O O . ASP A 1 92 ? 10.289 23.078 8.711 1 93.5 92 ASP A O 1
ATOM 681 N N . ALA A 1 93 ? 8.133 23.516 9.383 1 79.94 93 ALA A N 1
ATOM 682 C CA . ALA A 1 93 ? 7.105 24.469 9.805 1 79.94 93 ALA A CA 1
ATOM 683 C C . ALA A 1 93 ? 6.301 23.922 10.977 1 79.94 93 ALA A C 1
ATOM 685 O O . ALA A 1 93 ? 6.781 23.062 11.727 1 79.94 93 ALA A O 1
ATOM 686 N N . GLY A 1 94 ? 5.176 24.516 11.18 1 85.25 94 GLY A N 1
ATOM 687 C CA . GLY A 1 94 ? 4.312 24.281 12.32 1 85.25 94 GLY A CA 1
ATOM 688 C C . GLY A 1 94 ? 3.623 22.922 12.273 1 85.25 94 GLY A C 1
ATOM 689 O O . GLY A 1 94 ? 2.848 22.594 13.172 1 85.25 94 GLY A O 1
ATOM 690 N N . ASN A 1 95 ? 3.992 22 11.281 1 91.75 95 ASN A N 1
ATOM 691 C CA . ASN A 1 95 ? 3.348 20.703 11.172 1 91.75 95 ASN A CA 1
ATOM 692 C C . ASN A 1 95 ? 4.367 19.562 11.188 1 91.75 95 ASN A C 1
ATOM 694 O O . ASN A 1 95 ? 4.008 18.391 11.039 1 91.75 95 ASN A O 1
ATOM 698 N N . GLY A 1 96 ? 5.613 19.891 11.344 1 95.56 96 GLY A N 1
ATOM 699 C CA . GLY A 1 96 ? 6.738 18.953 11.32 1 95.56 96 GLY A CA 1
ATOM 700 C C . GLY A 1 96 ? 7.902 19.453 10.484 1 95.56 96 GLY A C 1
ATOM 701 O O . GLY A 1 96 ? 7.723 20.266 9.57 1 95.56 96 GLY A O 1
ATOM 702 N N . VAL A 1 97 ? 9.094 18.938 10.766 1 97.12 97 VAL A N 1
ATOM 703 C CA . VAL A 1 97 ? 10.273 19.375 10.016 1 97.12 97 VAL A CA 1
ATOM 704 C C . VAL A 1 97 ? 10.109 19.016 8.547 1 97.12 97 VAL A C 1
ATOM 706 O O . VAL A 1 97 ? 9.805 17.875 8.203 1 97.12 97 VAL A O 1
ATOM 709 N N . ARG A 1 98 ? 10.281 19.938 7.734 1 94.19 98 ARG A N 1
ATOM 710 C CA . ARG A 1 98 ? 10.062 19.766 6.301 1 94.19 98 ARG A CA 1
ATOM 711 C C . ARG A 1 98 ? 11.359 19.391 5.59 1 94.19 98 ARG A C 1
ATOM 713 O O . ARG A 1 98 ? 12.445 19.797 6.012 1 94.19 98 ARG A O 1
ATOM 720 N N . ALA A 1 99 ? 11.242 18.625 4.492 1 94.5 99 ALA A N 1
ATOM 721 C CA . ALA A 1 99 ? 12.242 18.469 3.439 1 94.5 99 ALA A CA 1
ATOM 722 C C . ALA A 1 99 ? 13.539 17.891 3.994 1 94.5 99 ALA A C 1
ATOM 724 O O . ALA A 1 99 ? 14.633 18.312 3.598 1 94.5 99 ALA A O 1
ATOM 725 N N . THR A 1 100 ? 13.484 17.062 4.961 1 97.06 100 THR A N 1
ATOM 726 C CA . THR A 1 100 ? 14.633 16.344 5.5 1 97.06 100 THR A CA 1
ATOM 727 C C . THR A 1 100 ? 14.258 14.914 5.848 1 97.06 100 THR A C 1
ATOM 729 O O . THR A 1 100 ? 13.094 14.516 5.703 1 97.06 100 THR A O 1
ATOM 732 N N . ASP A 1 101 ? 15.242 14.062 6.129 1 97.94 101 ASP A N 1
ATOM 733 C CA . ASP A 1 101 ? 15 12.664 6.465 1 97.94 101 ASP A CA 1
ATOM 734 C C . ASP A 1 101 ? 15 12.453 7.98 1 97.94 101 ASP A C 1
ATOM 736 O O . ASP A 1 101 ? 15.359 13.359 8.734 1 97.94 101 ASP A O 1
ATOM 740 N N . LEU A 1 102 ? 14.406 11.305 8.445 1 98.44 102 LEU A N 1
ATOM 741 C CA . LEU A 1 102 ? 14.422 10.805 9.82 1 98.44 102 LEU A CA 1
ATOM 742 C C . LEU A 1 102 ? 13.695 11.766 10.758 1 98.44 102 LEU A C 1
ATOM 744 O O . LEU A 1 102 ? 14.219 12.125 11.812 1 98.44 102 LEU A O 1
ATOM 748 N N . VAL A 1 103 ? 12.586 12.211 10.328 1 98.12 103 VAL A N 1
ATOM 749 C CA . VAL A 1 103 ? 11.625 13 11.094 1 98.12 103 VAL A CA 1
ATOM 750 C C . VAL A 1 103 ? 10.227 12.414 10.922 1 98.12 103 VAL A C 1
ATOM 752 O O . VAL A 1 103 ? 10.062 11.359 10.305 1 98.12 103 VAL A O 1
ATOM 755 N N . THR A 1 104 ? 9.219 13.055 11.539 1 97.56 104 THR A N 1
ATOM 756 C CA . THR A 1 104 ? 7.855 12.531 11.594 1 97.56 104 THR A CA 1
ATOM 757 C C . THR A 1 104 ? 6.887 13.477 10.891 1 97.56 104 THR A C 1
ATOM 759 O O . THR A 1 104 ? 7.035 14.703 10.969 1 97.56 104 THR A O 1
ATOM 762 N N . SER A 1 105 ? 5.984 12.898 10.156 1 97.25 105 SER A N 1
ATOM 763 C CA . SER A 1 105 ? 4.859 13.68 9.664 1 97.25 105 SER A CA 1
ATOM 764 C C . SER A 1 105 ? 3.732 13.742 10.695 1 97.25 105 SER A C 1
ATOM 766 O O . SER A 1 105 ? 2.953 12.797 10.82 1 97.25 105 SER A O 1
ATOM 768 N N . TYR A 1 106 ? 3.621 14.805 11.383 1 97.81 106 TYR A N 1
ATOM 769 C CA . TYR A 1 106 ? 2.547 15.031 12.336 1 97.81 106 TYR A CA 1
ATOM 770 C C . TYR A 1 106 ? 1.264 15.453 11.633 1 97.81 106 TYR A C 1
ATOM 772 O O . TYR A 1 106 ? 1.309 16.047 10.555 1 97.81 106 TYR A O 1
ATOM 780 N N . PRO A 1 107 ? 0.072 15.141 12.234 1 98 107 PRO A N 1
ATOM 781 C CA . PRO A 1 107 ? -1.159 15.703 11.672 1 98 107 PRO A CA 1
ATOM 782 C C . PRO A 1 107 ? -1.119 17.234 11.57 1 98 107 PRO A C 1
ATOM 784 O O . PRO A 1 107 ? -0.589 17.891 12.461 1 98 107 PRO A O 1
ATOM 787 N N . SER A 1 108 ? -1.649 17.75 10.492 1 98.06 108 SER A N 1
ATOM 788 C CA . SER A 1 108 ? -1.636 19.188 10.266 1 98.06 108 SER A CA 1
ATOM 789 C C . SER A 1 108 ? -2.521 19.922 11.273 1 98.06 108 SER A C 1
ATOM 791 O O . SER A 1 108 ? -3.379 19.297 11.906 1 98.06 108 SER A O 1
ATOM 793 N N . ALA A 1 109 ? -2.297 21.188 11.383 1 98.25 109 ALA A N 1
ATOM 794 C CA . ALA A 1 109 ? -2.977 21.969 12.406 1 98.25 109 ALA A CA 1
ATOM 795 C C . ALA A 1 109 ? -4.492 21.906 12.234 1 98.25 109 ALA A C 1
ATOM 797 O O . ALA A 1 109 ? -5.23 21.844 13.227 1 98.25 109 ALA A O 1
ATOM 798 N N . LEU A 1 110 ? -4.969 21.906 11.016 1 98.5 110 LEU A N 1
ATOM 799 C CA . LEU A 1 110 ? -6.41 21.797 10.789 1 98.5 110 LEU A CA 1
ATOM 800 C C . LEU A 1 110 ? -6.953 20.5 11.375 1 98.5 110 LEU A C 1
ATOM 802 O O . LEU A 1 110 ? -8.023 20.5 11.992 1 98.5 110 LEU A O 1
ATOM 806 N N . HIS A 1 111 ? -6.227 19.453 11.109 1 98.75 111 HIS A N 1
ATOM 807 C CA . HIS A 1 111 ? -6.59 18.156 11.68 1 98.75 111 HIS A CA 1
ATOM 808 C C . HIS A 1 111 ? -6.574 18.203 13.203 1 98.75 111 HIS A C 1
ATOM 810 O O . HIS A 1 111 ? -7.473 17.656 13.859 1 98.75 111 HIS A O 1
ATOM 816 N N . ILE A 1 112 ? -5.617 18.812 13.75 1 98.75 112 ILE A N 1
ATOM 817 C CA . ILE A 1 112 ? -5.488 18.938 15.195 1 98.75 112 ILE A CA 1
ATOM 818 C C . ILE A 1 112 ? -6.602 19.828 15.734 1 98.75 112 ILE A C 1
ATOM 820 O O . ILE A 1 112 ? -7.133 19.578 16.828 1 98.75 112 ILE A O 1
ATOM 824 N N . GLY A 1 113 ? -6.898 20.859 14.977 1 98.88 113 GLY A N 1
ATOM 825 C CA . GLY A 1 113 ? -8.047 21.672 15.352 1 98.88 113 GLY A CA 1
ATOM 826 C C . GLY A 1 113 ? -9.32 20.859 15.516 1 98.88 113 GLY A C 1
ATOM 827 O O . GLY A 1 113 ? -10.117 21.125 16.422 1 98.88 113 GLY A O 1
ATOM 828 N N . ALA A 1 114 ? -9.453 19.859 14.742 1 98.88 114 ALA A N 1
ATOM 829 C CA . ALA A 1 114 ? -10.641 19.016 14.766 1 98.88 114 ALA A CA 1
ATOM 830 C C . ALA A 1 114 ? -10.648 18.094 15.984 1 98.88 114 ALA A C 1
ATOM 832 O O . ALA A 1 114 ? -11.68 17.516 16.328 1 98.88 114 ALA A O 1
ATOM 833 N N . THR A 1 115 ? -9.531 17.953 16.656 1 98.81 115 THR A N 1
ATOM 834 C CA . THR A 1 115 ? -9.469 17.125 17.844 1 98.81 115 THR A CA 1
ATOM 835 C C . THR A 1 115 ? -10.07 17.844 19.047 1 98.81 115 THR A C 1
ATOM 837 O O . THR A 1 115 ? -10.516 17.219 20 1 98.81 115 THR A O 1
ATOM 840 N N . TRP A 1 116 ? -9.961 19.234 19.078 1 98.81 116 TRP A N 1
ATOM 841 C CA . TRP A 1 116 ? -10.383 20.031 20.219 1 98.81 116 TRP A CA 1
ATOM 842 C C . TRP A 1 116 ? -9.711 19.547 21.5 1 98.81 116 TRP A C 1
ATOM 844 O O . TRP A 1 116 ? -10.359 19.469 22.547 1 98.81 116 TRP A O 1
ATOM 854 N N . ASP A 1 117 ? -8.508 19.156 21.406 1 98.81 117 ASP A N 1
ATOM 855 C CA . ASP A 1 117 ? -7.812 18.516 22.531 1 98.81 117 ASP A CA 1
ATOM 856 C C . ASP A 1 117 ? -6.555 19.297 22.906 1 98.81 117 ASP A C 1
ATOM 858 O O . ASP A 1 117 ? -5.531 19.188 22.219 1 98.81 117 ASP A O 1
ATOM 862 N N . LYS A 1 118 ? -6.586 19.969 24.031 1 98.62 118 LYS A N 1
ATOM 863 C CA . LYS A 1 118 ? -5.469 20.797 24.469 1 98.62 118 LYS A CA 1
ATOM 864 C C . LYS A 1 118 ? -4.246 19.938 24.797 1 98.62 118 LYS A C 1
ATOM 866 O O . LYS A 1 118 ? -3.121 20.297 24.438 1 98.62 118 LYS A O 1
ATOM 871 N N . ASN A 1 119 ? -4.465 18.844 25.406 1 98.12 119 ASN A N 1
ATOM 872 C CA . ASN A 1 119 ? -3.369 17.969 25.812 1 98.12 119 ASN A CA 1
ATOM 873 C C . ASN A 1 119 ? -2.658 17.375 24.609 1 98.12 119 ASN A C 1
ATOM 875 O O . ASN A 1 119 ? -1.428 17.359 24.547 1 98.12 119 ASN A O 1
ATOM 879 N N . LEU A 1 120 ? -3.43 16.859 23.672 1 97.94 120 LEU A N 1
ATOM 880 C CA . LEU A 1 120 ? -2.842 16.312 22.453 1 97.94 120 LEU A CA 1
ATOM 881 C C . LEU A 1 120 ? -2.055 17.375 21.703 1 97.94 120 LEU A C 1
ATOM 883 O O . LEU A 1 120 ? -1.004 17.078 21.125 1 97.94 120 LEU A O 1
ATOM 887 N N . THR A 1 121 ? -2.594 18.547 21.703 1 98.62 121 THR A N 1
ATOM 888 C CA . THR A 1 121 ? -1.961 19.656 20.984 1 98.62 121 THR A CA 1
ATOM 889 C C . THR A 1 121 ? -0.622 20.016 21.625 1 98.62 121 THR A C 1
ATOM 891 O O . THR A 1 121 ? 0.372 20.219 20.922 1 98.62 121 THR A O 1
ATOM 894 N N . TYR A 1 122 ? -0.575 20.062 22.969 1 98.69 122 TYR A N 1
ATOM 895 C CA . TYR A 1 122 ? 0.67 20.344 23.672 1 98.69 122 TYR A CA 1
ATOM 896 C C . TYR A 1 122 ? 1.727 19.297 23.344 1 98.69 122 TYR A C 1
ATOM 898 O O . TYR A 1 122 ? 2.859 19.641 23 1 98.69 122 TYR A O 1
ATOM 906 N N . HIS A 1 123 ? 1.35 18.062 23.422 1 98.62 123 HIS A N 1
ATOM 907 C CA . HIS A 1 123 ? 2.316 16.984 23.219 1 98.62 123 HIS A CA 1
ATOM 908 C C . HIS A 1 123 ? 2.785 16.938 21.766 1 98.62 123 HIS A C 1
ATOM 910 O O . HIS A 1 123 ? 3.949 16.625 21.5 1 98.62 123 HIS A O 1
ATOM 916 N N . ARG A 1 124 ? 1.867 17.188 20.828 1 98.25 124 ARG A N 1
ATOM 917 C CA . ARG A 1 124 ? 2.287 17.328 19.438 1 98.25 124 ARG A CA 1
ATOM 918 C C . ARG A 1 124 ? 3.361 18.391 19.281 1 98.25 124 ARG A C 1
ATOM 920 O O . ARG A 1 124 ? 4.371 18.188 18.609 1 98.25 124 ARG A O 1
ATOM 927 N N . GLY A 1 125 ? 3.121 19.531 19.922 1 98.5 125 GLY A N 1
ATOM 928 C CA . GLY A 1 125 ? 4.098 20.594 19.891 1 98.5 125 GLY A CA 1
ATOM 929 C C . GLY A 1 125 ? 5.426 20.219 20.516 1 98.5 125 GLY A C 1
ATOM 930 O O . GLY A 1 125 ? 6.488 20.547 19.984 1 98.5 125 GLY A O 1
ATOM 931 N N . TYR A 1 126 ? 5.363 19.5 21.625 1 98.62 126 TYR A N 1
ATOM 932 C CA . TYR A 1 126 ? 6.547 19.109 22.375 1 98.62 126 TYR A CA 1
ATOM 933 C C . TYR A 1 126 ? 7.41 18.141 21.578 1 98.62 126 TYR A C 1
ATOM 935 O O . TYR A 1 126 ? 8.609 18.359 21.406 1 98.62 126 TYR A O 1
ATOM 943 N N . TRP A 1 127 ? 6.777 17.094 21.094 1 98.44 127 TRP A N 1
ATOM 944 C CA . TRP A 1 127 ? 7.535 16.078 20.359 1 98.44 127 TRP A CA 1
ATOM 945 C C . TRP A 1 127 ? 8.07 16.625 19.047 1 98.44 127 TRP A C 1
ATOM 947 O O . TRP A 1 127 ? 9.188 16.312 18.641 1 98.44 127 TRP A O 1
ATOM 957 N N . MET A 1 128 ? 7.297 17.406 18.391 1 97.94 128 MET A N 1
ATOM 958 C CA . MET A 1 128 ? 7.742 18.078 17.172 1 97.94 128 MET A CA 1
ATOM 959 C C . MET A 1 128 ? 8.93 19 17.453 1 97.94 128 MET A C 1
ATOM 961 O O . MET A 1 128 ? 9.914 19 16.719 1 97.94 128 MET A O 1
ATOM 965 N N . GLY A 1 129 ? 8.805 19.781 18.516 1 98.31 129 GLY A N 1
ATOM 966 C CA . GLY A 1 129 ? 9.906 20.641 18.922 1 98.31 129 GLY A CA 1
ATOM 967 C C . GLY A 1 129 ? 11.195 19.891 19.188 1 98.31 129 GLY A C 1
ATOM 968 O O . GLY A 1 129 ? 12.281 20.344 18.812 1 98.31 129 GLY A O 1
ATOM 969 N N . LYS A 1 130 ? 11.062 18.703 19.75 1 98.38 130 LYS A N 1
ATOM 970 C CA . LYS A 1 130 ? 12.227 17.875 20.016 1 98.38 130 LYS A CA 1
ATOM 971 C C . LYS A 1 130 ? 12.914 17.469 18.703 1 98.38 130 LYS A C 1
ATOM 973 O O . LYS A 1 130 ? 14.141 17.391 18.641 1 98.38 130 LYS A O 1
ATOM 978 N N . GLU A 1 131 ? 12.125 17.203 17.734 1 98.5 131 GLU A N 1
ATOM 979 C CA . GLU A 1 131 ? 12.719 16.828 16.453 1 98.5 131 GLU A CA 1
ATOM 980 C C . GLU A 1 131 ? 13.445 18.016 15.828 1 98.5 131 GLU A C 1
ATOM 982 O O . GLU A 1 131 ? 14.539 17.859 15.273 1 98.5 131 GLU A O 1
ATOM 987 N N . PHE A 1 132 ? 12.844 19.172 15.914 1 98.62 132 PHE A N 1
ATOM 988 C CA . PHE A 1 132 ? 13.516 20.375 15.438 1 98.62 132 PHE A CA 1
ATOM 989 C C . PHE A 1 132 ? 14.844 20.578 16.156 1 98.62 132 PHE A C 1
ATOM 991 O O . PHE A 1 132 ? 15.867 20.844 15.531 1 98.62 132 PHE A O 1
ATOM 998 N N . LYS A 1 133 ? 14.812 20.453 17.438 1 98.62 133 LYS A N 1
ATOM 999 C CA . LYS A 1 133 ? 16.016 20.609 18.234 1 98.62 133 LYS A CA 1
ATOM 1000 C C . LYS A 1 133 ? 17.094 19.594 17.812 1 98.62 133 LYS A C 1
ATOM 1002 O O . LYS A 1 133 ? 18.25 19.953 17.609 1 98.62 133 LYS A O 1
ATOM 1007 N N . THR A 1 134 ? 16.656 18.375 17.641 1 98.44 134 THR A N 1
ATOM 1008 C CA . THR A 1 134 ? 17.594 17.312 17.266 1 98.44 134 THR A CA 1
ATOM 1009 C C . THR A 1 134 ? 18.234 17.609 15.922 1 98.44 134 THR A C 1
ATOM 1011 O O . THR A 1 134 ? 19.422 17.328 15.719 1 98.44 134 THR A O 1
ATOM 1014 N N . LYS A 1 135 ? 17.516 18.234 15.047 1 98.5 135 LYS A N 1
ATOM 1015 C CA . LYS A 1 135 ? 18.031 18.562 13.719 1 98.5 135 LYS A CA 1
ATOM 1016 C C . LYS A 1 135 ? 18.844 19.844 13.758 1 98.5 135 LYS A C 1
ATOM 1018 O O . LYS A 1 135 ? 19.438 20.234 12.75 1 98.5 135 LYS A O 1
ATOM 1023 N N . GLY A 1 136 ? 18.938 20.562 14.883 1 98.44 136 GLY A N 1
ATOM 1024 C CA . GLY A 1 136 ? 19.672 21.797 15.047 1 98.44 136 GLY A CA 1
ATOM 1025 C C . GLY A 1 136 ? 18.906 23.016 14.562 1 98.44 136 GLY A C 1
ATOM 1026 O O . GLY A 1 136 ? 19.5 24.016 14.141 1 98.44 136 GLY A O 1
ATOM 1027 N N . VAL A 1 137 ? 17.641 22.906 14.555 1 98.69 137 VAL A N 1
ATOM 1028 C CA . VAL A 1 137 ? 16.812 24.047 14.18 1 98.69 137 VAL A CA 1
ATOM 1029 C C . VAL A 1 137 ? 16.453 24.859 15.422 1 98.69 137 VAL A C 1
ATOM 1031 O O . VAL A 1 137 ? 15.797 24.359 16.328 1 98.69 137 VAL A O 1
ATOM 1034 N N . ASN A 1 138 ? 16.844 26.094 15.453 1 98.75 138 ASN A N 1
ATOM 1035 C CA . ASN A 1 138 ? 16.672 26.953 16.625 1 98.75 138 ASN A CA 1
ATOM 1036 C C . ASN A 1 138 ? 15.266 27.562 16.656 1 98.75 138 ASN A C 1
ATOM 1038 O O . ASN A 1 138 ? 14.672 27.703 17.719 1 98.75 138 ASN A O 1
ATOM 1042 N N . VAL A 1 139 ? 14.836 28.016 15.5 1 98.69 139 VAL A N 1
ATOM 1043 C CA . VAL A 1 139 ? 13.539 28.672 15.383 1 98.69 139 VAL A CA 1
ATOM 1044 C C . VAL A 1 139 ? 12.617 27.844 14.492 1 98.69 139 VAL A C 1
ATOM 1046 O O . VAL A 1 139 ? 12.891 27.656 13.297 1 98.69 139 VAL A O 1
ATOM 1049 N N . LEU A 1 140 ? 11.641 27.312 15.094 1 98.38 140 LEU A N 1
ATOM 1050 C CA . LEU A 1 140 ? 10.57 26.625 14.375 1 98.38 140 LEU A CA 1
ATOM 1051 C C . LEU A 1 140 ? 9.562 27.625 13.828 1 98.38 140 LEU A C 1
ATOM 1053 O O . LEU A 1 140 ? 8.914 28.344 14.586 1 98.38 140 LEU A O 1
ATOM 1057 N N . LEU A 1 141 ? 9.461 27.688 12.547 1 98.12 141 LEU A N 1
ATOM 1058 C CA . LEU A 1 141 ? 8.609 28.688 11.906 1 98.12 141 LEU A CA 1
ATOM 1059 C C . LEU A 1 141 ? 7.148 28.266 11.961 1 98.12 141 LEU A C 1
ATOM 1061 O O . LEU A 1 141 ? 6.551 27.938 10.93 1 98.12 141 LEU A O 1
ATOM 1065 N N . GLY A 1 142 ? 6.531 28.328 13.031 1 96.19 142 GLY A N 1
ATOM 1066 C CA . GLY A 1 142 ? 5.168 28.016 13.422 1 96.19 142 GLY A CA 1
ATOM 1067 C C . GLY A 1 142 ? 4.918 28.172 14.906 1 96.19 142 GLY A C 1
ATOM 1068 O O . GLY A 1 142 ? 5.852 28.422 15.672 1 96.19 142 GLY A O 1
ATOM 1069 N N . PRO A 1 143 ? 3.73 28.047 15.312 1 97.56 143 PRO A N 1
ATOM 1070 C CA . PRO A 1 143 ? 2.518 27.625 14.602 1 97.56 143 PRO A CA 1
ATOM 1071 C C . PRO A 1 143 ? 1.867 28.766 13.82 1 97.56 143 PRO A C 1
ATOM 1073 O O . PRO A 1 143 ? 2.445 29.859 13.711 1 97.56 143 PRO A O 1
ATOM 1076 N N . ASN A 1 144 ? 0.663 28.469 13.312 1 97.44 144 ASN A N 1
ATOM 1077 C CA . ASN A 1 144 ? 0.015 29.406 12.406 1 97.44 144 ASN A CA 1
ATOM 1078 C C . ASN A 1 144 ? -1.297 29.922 12.984 1 97.44 144 ASN A C 1
ATOM 1080 O O . ASN A 1 144 ? -2.223 29.156 13.234 1 97.44 144 ASN A O 1
ATOM 1084 N N . ALA A 1 145 ? -1.373 31.234 13.172 1 96.5 145 ALA A N 1
ATOM 1085 C CA . ALA A 1 145 ? -2.59 31.906 13.625 1 96.5 145 ALA A CA 1
ATOM 1086 C C . ALA A 1 145 ? -3.215 32.719 12.5 1 96.5 145 ALA A C 1
ATOM 1088 O O . ALA A 1 145 ? -4.375 33.125 12.594 1 96.5 145 ALA A O 1
ATOM 1089 N N . GLY A 1 146 ? -2.504 33.125 11.5 1 91.12 146 GLY A N 1
ATOM 1090 C CA . GLY A 1 146 ? -2.906 33.781 10.273 1 91.12 146 GLY A CA 1
ATOM 1091 C C . GLY A 1 146 ? -2.438 33.062 9.023 1 91.12 146 GLY A C 1
ATOM 1092 O O . GLY A 1 146 ? -1.238 32.844 8.844 1 91.12 146 GLY A O 1
ATOM 1093 N N . PRO A 1 147 ? -3.271 32.594 8.148 1 95.25 147 PRO A N 1
ATOM 1094 C CA . PRO A 1 147 ? -4.676 32.969 8.023 1 95.25 147 PRO A CA 1
ATOM 1095 C C . PRO A 1 147 ? -5.57 32.312 9.062 1 95.25 147 PRO A C 1
ATOM 1097 O O . PRO A 1 147 ? -5.316 31.156 9.461 1 95.25 147 PRO A O 1
ATOM 1100 N N . LEU A 1 148 ? -6.512 33.031 9.43 1 96.69 148 LEU A N 1
ATOM 1101 C CA . LEU A 1 148 ? -7.504 32.469 10.352 1 96.69 148 LEU A CA 1
ATOM 1102 C C . LEU A 1 148 ? -8.602 31.734 9.594 1 96.69 148 LEU A C 1
ATOM 1104 O O . LEU A 1 148 ? -9.25 30.828 10.141 1 96.69 148 LEU A O 1
ATOM 1108 N N . GLY A 1 149 ? -8.859 32.094 8.406 1 96.81 149 GLY A N 1
ATOM 1109 C CA . GLY A 1 149 ? -9.852 31.391 7.602 1 96.81 149 GLY A CA 1
ATOM 1110 C C . GLY A 1 149 ? -10.969 32.281 7.113 1 96.81 149 GLY A C 1
ATOM 1111 O O . GLY A 1 149 ? -12.141 31.922 7.148 1 96.81 149 GLY A O 1
ATOM 1112 N N . ARG A 1 150 ? -10.625 33.5 6.691 1 97.69 150 ARG A N 1
ATOM 1113 C CA . ARG A 1 150 ? -11.602 34.469 6.207 1 97.69 150 ARG A CA 1
ATOM 1114 C C . ARG A 1 150 ? -12.398 33.906 5.031 1 97.69 150 ARG A C 1
ATOM 1116 O O . ARG A 1 150 ? -13.625 34 5.004 1 97.69 150 ARG A O 1
ATOM 1123 N N . SER A 1 151 ? -11.641 33.406 4.09 1 97.81 151 SER A N 1
ATOM 1124 C CA . SER A 1 151 ? -12.242 32.719 2.947 1 97.81 151 SER A CA 1
ATOM 1125 C C . SER A 1 151 ? -12.055 31.219 3.041 1 97.81 151 SER A C 1
ATOM 1127 O O . SER A 1 151 ? -10.953 30.75 3.322 1 97.81 151 SER A O 1
ATOM 1129 N N . PRO A 1 152 ? -13.141 30.484 2.76 1 98.06 152 PRO A N 1
ATOM 1130 C CA . PRO A 1 152 ? -12.984 29.016 2.762 1 98.06 152 PRO A CA 1
ATOM 1131 C C . PRO A 1 152 ? -12.078 28.531 1.636 1 98.06 152 PRO A C 1
ATOM 1133 O O . PRO A 1 152 ? -11.648 27.375 1.645 1 98.06 152 PRO A O 1
ATOM 1136 N N . LEU A 1 153 ? -11.711 29.391 0.669 1 98.06 153 LEU A N 1
ATOM 1137 C CA . LEU A 1 153 ? -10.883 29.016 -0.471 1 98.06 153 LEU A CA 1
ATOM 1138 C C . LEU A 1 153 ? -9.406 29.203 -0.151 1 98.06 153 LEU A C 1
ATOM 1140 O O . LEU A 1 153 ? -8.539 28.828 -0.947 1 98.06 153 LEU A O 1
ATOM 1144 N N . GLY A 1 154 ? -9.102 29.719 0.99 1 97.5 154 GLY A N 1
ATOM 1145 C CA . GLY A 1 154 ? -7.723 30.031 1.333 1 97.5 154 GLY A CA 1
ATOM 1146 C C . GLY A 1 154 ? -6.781 28.859 1.145 1 97.5 154 GLY A C 1
ATOM 1147 O O . GLY A 1 154 ? -7.062 27.75 1.607 1 97.5 154 GLY A O 1
ATOM 1148 N N . GLY A 1 155 ? -5.691 29.094 0.506 1 97.19 155 GLY A N 1
ATOM 1149 C CA . GLY A 1 155 ? -4.746 28.031 0.179 1 97.19 155 GLY A CA 1
ATOM 1150 C C . GLY A 1 155 ? -3.959 27.547 1.38 1 97.19 155 GLY A C 1
ATOM 1151 O O . GLY A 1 155 ? -3.393 26.453 1.354 1 97.19 155 GLY A O 1
ATOM 1152 N N . ARG A 1 156 ? -3.949 28.297 2.488 1 97 156 ARG A N 1
ATOM 1153 C CA . ARG A 1 156 ? -3.115 27.938 3.631 1 97 156 ARG A CA 1
ATOM 1154 C C . ARG A 1 156 ? -3.959 27.734 4.883 1 97 156 ARG A C 1
ATOM 1156 O O . ARG A 1 156 ? -3.424 27.609 5.988 1 97 156 ARG A O 1
ATOM 1163 N N . ASN A 1 157 ? -5.258 27.625 4.711 1 97.56 157 ASN A N 1
ATOM 1164 C CA . ASN A 1 157 ? -6.121 27.469 5.875 1 97.56 157 ASN A CA 1
ATOM 1165 C C . ASN A 1 157 ? -5.766 26.219 6.672 1 97.56 157 ASN A C 1
ATOM 1167 O O . ASN A 1 157 ? -5.926 26.188 7.895 1 97.56 157 ASN A O 1
ATOM 1171 N N . TRP A 1 158 ? -5.227 25.188 6.004 1 97.5 158 TRP A N 1
ATOM 1172 C CA . TRP A 1 158 ? -4.938 23.906 6.625 1 97.5 158 TRP A CA 1
ATOM 1173 C C . TRP A 1 158 ? -3.793 24.031 7.625 1 97.5 158 TRP A C 1
ATOM 1175 O O . TRP A 1 158 ? -3.586 23.141 8.453 1 97.5 158 TRP A O 1
ATOM 1185 N N . GLU A 1 159 ? -3.029 25.141 7.609 1 97.25 159 GLU A N 1
ATOM 1186 C CA . GLU A 1 159 ? -1.9 25.359 8.508 1 97.25 159 GLU A CA 1
ATOM 1187 C C . GLU A 1 159 ? -2.373 25.828 9.883 1 97.25 159 GLU A C 1
ATOM 1189 O O . GLU A 1 159 ? -1.626 25.75 10.859 1 97.25 159 GLU A O 1
ATOM 1194 N N . GLY A 1 160 ? -3.545 26.375 9.93 1 97.06 160 GLY A N 1
ATOM 1195 C CA . GLY A 1 160 ? -4.105 26.844 11.195 1 97.06 160 GLY A CA 1
ATOM 1196 C C . GLY A 1 160 ? -5.074 25.859 11.812 1 97.06 160 GLY A C 1
ATOM 1197 O O . GLY A 1 160 ? -5.469 24.875 11.172 1 97.06 160 GLY A O 1
ATOM 1198 N N . PHE A 1 161 ? -5.477 26.094 13 1 98.5 161 PHE A N 1
ATOM 1199 C CA . PHE A 1 161 ? -6.23 25.125 13.789 1 98.5 161 PHE A CA 1
ATOM 1200 C C . PHE A 1 161 ? -7.727 25.266 13.523 1 98.5 161 PHE A C 1
ATOM 1202 O O . PHE A 1 161 ? -8.469 24.281 13.602 1 98.5 161 PHE A O 1
ATOM 1209 N N . SER A 1 162 ? -8.156 26.5 13.359 1 98.56 162 SER A N 1
ATOM 1210 C CA . SER A 1 162 ? -9.586 26.75 13.227 1 98.56 162 SER A CA 1
ATOM 1211 C C . SER A 1 162 ? -9.859 28.156 12.727 1 98.56 162 SER A C 1
ATOM 1213 O O . SER A 1 162 ? -8.992 29.031 12.805 1 98.56 162 SER A O 1
ATOM 1215 N N . VAL A 1 163 ? -11.008 28.328 12.203 1 98.19 163 VAL A N 1
ATOM 1216 C CA . VAL A 1 163 ? -11.484 29.656 11.82 1 98.19 163 VAL A CA 1
ATOM 1217 C C . VAL A 1 163 ? -11.953 30.422 13.055 1 98.19 163 VAL A C 1
ATOM 1219 O O . VAL A 1 163 ? -12.008 31.656 13.047 1 98.19 163 VAL A O 1
ATOM 1222 N N . ASP A 1 164 ? -12.289 29.75 14.094 1 98.69 164 ASP A N 1
ATOM 1223 C CA . ASP A 1 164 ? -12.711 30.391 15.328 1 98.69 164 ASP A CA 1
ATOM 1224 C C . ASP A 1 164 ? -11.516 30.953 16.094 1 98.69 164 ASP A C 1
ATOM 1226 O O . ASP A 1 164 ? -10.586 30.203 16.438 1 98.69 164 ASP A O 1
ATOM 1230 N N . PRO A 1 165 ? -11.516 32.219 16.438 1 98.38 165 PRO A N 1
ATOM 1231 C CA . PRO A 1 165 ? -10.336 32.812 17.078 1 98.38 165 PRO A CA 1
ATOM 1232 C C . PRO A 1 165 ? -10.047 32.25 18.453 1 98.38 165 PRO A C 1
ATOM 1234 O O . PRO A 1 165 ? -8.883 32.125 18.844 1 98.38 165 PRO A O 1
ATOM 1237 N N . TYR A 1 166 ? -11.055 31.906 19.25 1 98.69 166 TYR A N 1
ATOM 1238 C CA . TYR A 1 166 ? -10.852 31.344 20.578 1 98.69 166 TYR A CA 1
ATOM 1239 C C . TYR A 1 166 ? -10.18 29.984 20.516 1 98.69 166 TYR A C 1
ATOM 1241 O O . TYR A 1 166 ? -9.18 29.734 21.188 1 98.69 166 TYR A O 1
ATOM 1249 N N . LEU A 1 167 ? -10.773 29.094 19.672 1 98.88 167 LEU A N 1
ATOM 1250 C CA . LEU A 1 167 ? -10.188 27.766 19.5 1 98.88 167 LEU A CA 1
ATOM 1251 C C . LEU A 1 167 ? -8.766 27.859 18.953 1 98.88 167 LEU A C 1
ATOM 1253 O O . LEU A 1 167 ? -7.859 27.188 19.453 1 98.88 167 LEU A O 1
ATOM 1257 N N . SER A 1 168 ? -8.602 28.672 17.938 1 98.75 168 SER A N 1
ATOM 1258 C CA . SER A 1 168 ? -7.273 28.906 17.375 1 98.75 168 SER A CA 1
ATOM 1259 C C . SER A 1 168 ? -6.301 29.406 18.422 1 98.75 168 SER A C 1
ATOM 1261 O O . SER A 1 168 ? -5.16 28.938 18.5 1 98.75 168 SER A O 1
ATOM 1263 N N . GLY A 1 169 ? -6.734 30.375 19.203 1 98.75 169 GLY A N 1
ATOM 1264 C CA . GLY A 1 169 ? -5.875 30.938 20.234 1 98.75 169 GLY A CA 1
ATOM 1265 C C . GLY A 1 169 ? -5.426 29.906 21.25 1 98.75 169 GLY A C 1
ATOM 1266 O O . GLY A 1 169 ? -4.246 29.844 21.609 1 98.75 169 GLY A O 1
ATOM 1267 N N . GLN A 1 170 ? -6.355 29.109 21.734 1 98.69 170 GLN A N 1
ATOM 1268 C CA . GLN A 1 170 ? -6.047 28.109 22.75 1 98.69 170 GLN A CA 1
ATOM 1269 C C . GLN A 1 170 ? -5.062 27.078 22.219 1 98.69 170 GLN A C 1
ATOM 1271 O O . GLN A 1 170 ? -4.109 26.703 22.906 1 98.69 170 GLN A O 1
ATOM 1276 N N . LEU A 1 171 ? -5.258 26.625 21.031 1 98.81 171 LEU A N 1
ATOM 1277 C CA . LEU A 1 171 ? -4.418 25.562 20.5 1 98.81 171 LEU A CA 1
ATOM 1278 C C . LEU A 1 171 ? -3.064 26.109 20.062 1 98.81 171 LEU A C 1
ATOM 1280 O O . LEU A 1 171 ? -2.049 25.422 20.172 1 98.81 171 LEU A O 1
ATOM 1284 N N . ASN A 1 172 ? -3.025 27.328 19.547 1 98.75 172 ASN A N 1
ATOM 1285 C CA . ASN A 1 172 ? -1.733 27.969 19.312 1 98.75 172 ASN A CA 1
ATOM 1286 C C . ASN A 1 172 ? -0.932 28.094 20.609 1 98.75 172 ASN A C 1
ATOM 1288 O O . ASN A 1 172 ? 0.27 27.828 20.625 1 98.75 172 ASN A O 1
ATOM 1292 N N . ALA A 1 173 ? -1.609 28.531 21.688 1 98.81 173 ALA A N 1
ATOM 1293 C CA . ALA A 1 173 ? -0.934 28.672 22.969 1 98.81 173 ALA A CA 1
ATOM 1294 C C . ALA A 1 173 ? -0.31 27.359 23.422 1 98.81 173 ALA A C 1
ATOM 1296 O O . ALA A 1 173 ? 0.865 27.312 23.797 1 98.81 173 ALA A O 1
ATOM 1297 N N . GLU A 1 174 ? -1.12 26.266 23.359 1 98.75 174 GLU A N 1
ATOM 1298 C CA . GLU A 1 174 ? -0.617 24.953 23.766 1 98.75 174 GLU A CA 1
ATOM 1299 C C . GLU A 1 174 ? 0.574 24.547 22.906 1 98.75 174 GLU A C 1
ATOM 1301 O O . GLU A 1 174 ? 1.531 23.953 23.406 1 98.75 174 GLU A O 1
ATOM 1306 N N . THR A 1 175 ? 0.54 24.797 21.625 1 98.81 175 THR A N 1
ATOM 1307 C CA . THR A 1 175 ? 1.608 24.438 20.703 1 98.81 175 THR A CA 1
ATOM 1308 C C . THR A 1 175 ? 2.885 25.203 21.016 1 98.81 175 THR A C 1
ATOM 1310 O O . THR A 1 175 ? 3.977 24.641 21.031 1 98.81 175 THR A O 1
ATOM 1313 N N . ILE A 1 176 ? 2.736 26.5 21.281 1 98.75 176 ILE A N 1
ATOM 1314 C CA . ILE A 1 176 ? 3.873 27.359 21.609 1 98.75 176 ILE A CA 1
ATOM 1315 C C . ILE A 1 176 ? 4.566 26.859 22.859 1 98.75 176 ILE A C 1
ATOM 1317 O O . ILE A 1 176 ? 5.789 26.719 22.891 1 98.75 176 ILE A O 1
ATOM 1321 N N . ILE A 1 177 ? 3.773 26.578 23.875 1 98.81 177 ILE A N 1
ATOM 1322 C CA . ILE A 1 177 ? 4.332 26.062 25.125 1 98.81 177 ILE A CA 1
ATOM 1323 C C . ILE A 1 177 ? 5.066 24.75 24.859 1 98.81 177 ILE A C 1
ATOM 1325 O O . ILE A 1 177 ? 6.188 24.547 25.344 1 98.81 177 ILE A O 1
ATOM 1329 N N . GLY A 1 178 ? 4.473 23.875 24.078 1 98.62 178 GLY A N 1
ATOM 1330 C CA . GLY A 1 178 ? 5.109 22.625 23.734 1 98.62 178 GLY A CA 1
ATOM 1331 C C . GLY A 1 178 ? 6.438 22.797 23.031 1 98.62 178 GLY A C 1
ATOM 1332 O O . GLY A 1 178 ? 7.441 22.188 23.422 1 98.62 178 GLY A O 1
ATOM 1333 N N . HIS A 1 179 ? 6.438 23.594 22 1 98.62 179 HIS A N 1
ATOM 1334 C CA . HIS A 1 179 ? 7.664 23.875 21.25 1 98.62 179 HIS A CA 1
ATOM 1335 C C . HIS A 1 179 ? 8.766 24.359 22.188 1 98.62 179 HIS A C 1
ATOM 1337 O O . HIS A 1 179 ? 9.898 23.891 22.125 1 98.62 179 HIS A O 1
ATOM 1343 N N . GLN A 1 180 ? 8.406 25.375 22.969 1 98.62 180 GLN A N 1
ATOM 1344 C CA . GLN A 1 180 ? 9.414 26.078 23.766 1 98.62 180 GLN A CA 1
ATOM 1345 C C . GLN A 1 180 ? 9.859 25.25 24.953 1 98.62 180 GLN A C 1
ATOM 1347 O O . GLN A 1 180 ? 11.016 25.312 25.391 1 98.62 180 GLN A O 1
ATOM 1352 N N . ASP A 1 181 ? 8.961 24.328 25.469 1 98.56 181 ASP A N 1
ATOM 1353 C CA . ASP A 1 181 ? 9.359 23.344 26.469 1 98.56 181 ASP A CA 1
ATOM 1354 C C . ASP A 1 181 ? 10.367 22.359 25.891 1 98.56 181 ASP A C 1
ATOM 1356 O O . ASP A 1 181 ? 11.195 21.812 26.625 1 98.56 181 ASP A O 1
ATOM 1360 N N . ALA A 1 182 ? 10.297 22.172 24.609 1 98.12 182 ALA A N 1
ATOM 1361 C CA . ALA A 1 182 ? 11.227 21.25 23.938 1 98.12 182 ALA A CA 1
ATOM 1362 C C . ALA A 1 182 ? 12.555 21.938 23.672 1 98.12 182 ALA A C 1
ATOM 1364 O O . ALA A 1 182 ? 13.516 21.297 23.234 1 98.12 182 ALA A O 1
ATOM 1365 N N . GLY A 1 183 ? 12.578 23.25 23.844 1 98.38 183 GLY A N 1
ATOM 1366 C CA . GLY A 1 183 ? 13.836 23.969 23.719 1 98.38 183 GLY A CA 1
ATOM 1367 C C . GLY A 1 183 ? 13.992 24.672 22.375 1 98.38 183 GLY A C 1
ATOM 1368 O O . GLY A 1 183 ? 15.109 24.969 21.953 1 98.38 183 GLY A O 1
ATOM 1369 N N . VAL A 1 184 ? 12.922 24.891 21.719 1 98.5 184 VAL A N 1
ATOM 1370 C CA . VAL A 1 184 ? 13.008 25.562 20.422 1 98.5 184 VAL A CA 1
ATOM 1371 C C . VAL A 1 184 ? 12.141 26.812 20.438 1 98.5 184 VAL A C 1
ATOM 1373 O O . VAL A 1 184 ? 11.125 26.875 21.141 1 98.5 184 VAL A O 1
ATOM 1376 N N . ILE A 1 185 ? 12.516 27.797 19.703 1 98.75 185 ILE A N 1
ATOM 1377 C CA . ILE A 1 185 ? 11.789 29.062 19.625 1 98.75 185 ILE A CA 1
ATOM 1378 C C . ILE A 1 185 ? 10.57 28.906 18.734 1 98.75 185 ILE A C 1
ATOM 1380 O O . ILE A 1 185 ? 10.688 28.5 17.578 1 98.75 185 ILE A O 1
ATOM 1384 N N . ALA A 1 186 ? 9.422 29.203 19.266 1 98.69 186 ALA A N 1
ATOM 1385 C CA . ALA A 1 186 ? 8.203 29.234 18.453 1 98.69 186 ALA A CA 1
ATOM 1386 C C . ALA A 1 186 ? 8.07 30.562 17.734 1 98.69 186 ALA A C 1
ATOM 1388 O O . ALA A 1 186 ? 8.359 31.625 18.297 1 98.69 186 ALA A O 1
ATOM 1389 N N . ASN A 1 187 ? 7.734 30.5 16.516 1 98.62 187 ASN A N 1
ATOM 1390 C CA . ASN A 1 187 ? 7.48 31.688 15.688 1 98.62 187 ASN A CA 1
ATOM 1391 C C . ASN A 1 187 ? 6.027 31.734 15.227 1 98.62 187 ASN A C 1
ATOM 1393 O O . ASN A 1 187 ? 5.695 31.25 14.148 1 98.62 187 ASN A O 1
ATOM 1397 N N . LEU A 1 188 ? 5.184 32.406 15.992 1 98.56 188 LEU A N 1
ATOM 1398 C CA . LEU A 1 188 ? 3.77 32.531 15.664 1 98.56 188 LEU A CA 1
ATOM 1399 C C . LEU A 1 188 ? 3.578 33.406 14.422 1 98.56 188 LEU A C 1
ATOM 1401 O O . LEU A 1 188 ? 4.133 34.5 14.344 1 98.56 188 LEU A O 1
ATOM 1405 N N . LYS A 1 189 ? 2.76 32.938 13.453 1 97.12 189 LYS A N 1
ATOM 1406 C CA . LYS A 1 189 ? 2.684 33.625 12.172 1 97.12 189 LYS A CA 1
ATOM 1407 C C . LYS A 1 189 ? 1.278 33.531 11.578 1 97.12 189 LYS A C 1
ATOM 1409 O O . LYS A 1 189 ? 0.471 32.719 12 1 97.12 189 LYS A O 1
ATOM 1414 N N . HIS A 1 190 ? 0.93 34.375 10.664 1 97.06 190 HIS A N 1
ATOM 1415 C CA . HIS A 1 190 ? 1.593 35.594 10.211 1 97.06 190 HIS A CA 1
ATOM 1416 C C . HIS A 1 190 ? 0.896 36.812 10.758 1 97.06 190 HIS A C 1
ATOM 1418 O O . HIS A 1 190 ? -0.309 37 10.57 1 97.06 190 HIS A O 1
ATOM 1424 N N . PHE A 1 191 ? 1.614 37.656 11.266 1 98.25 191 PHE A N 1
ATOM 1425 C CA . PHE A 1 191 ? 1.072 38.844 11.906 1 98.25 191 PHE A CA 1
ATOM 1426 C C . PHE A 1 191 ? 0.967 40 10.914 1 98.25 191 PHE A C 1
ATOM 1428 O O . PHE A 1 191 ? 1.98 40.562 10.508 1 98.25 191 PHE A O 1
ATOM 1435 N N . ILE A 1 192 ? -0.21 40.344 10.336 1 97.19 192 ILE A N 1
ATOM 1436 C CA . ILE A 1 192 ? -1.576 39.906 10.594 1 97.19 192 ILE A CA 1
ATOM 1437 C C . ILE A 1 192 ? -2.436 40.125 9.352 1 97.19 192 ILE A C 1
ATOM 1439 O O . ILE A 1 192 ? -1.988 40.75 8.383 1 97.19 192 ILE A O 1
ATOM 1443 N N . GLY A 1 193 ? -3.494 39.562 9.266 1 96.88 193 GLY A N 1
ATOM 1444 C CA . GLY A 1 193 ? -4.441 39.781 8.18 1 96.88 193 GLY A CA 1
ATOM 1445 C C . GLY A 1 193 ? -4.031 39.094 6.887 1 96.88 193 GLY A C 1
ATOM 1446 O O . GLY A 1 193 ? -4.441 39.5 5.801 1 96.88 193 GLY A O 1
ATOM 1447 N N . ASN A 1 194 ? -3.129 38.125 6.988 1 96.31 194 ASN A N 1
ATOM 1448 C CA . ASN A 1 194 ? -2.666 37.344 5.859 1 96.31 194 ASN A CA 1
ATOM 1449 C C . ASN A 1 194 ? -3.691 36.281 5.469 1 96.31 194 ASN A C 1
ATOM 1451 O O . ASN A 1 194 ? -3.41 35.094 5.539 1 96.31 194 ASN A O 1
ATOM 1455 N N . GLU A 1 195 ? -4.812 36.656 4.898 1 97.69 195 GLU A N 1
ATOM 1456 C CA . GLU A 1 195 ? -5.992 35.781 4.855 1 97.69 195 GLU A CA 1
ATOM 1457 C C . GLU A 1 195 ? -6.199 35.188 3.463 1 97.69 195 GLU A C 1
ATOM 1459 O O . GLU A 1 195 ? -7.203 34.531 3.207 1 97.69 195 GLU A O 1
ATOM 1464 N N . GLN A 1 196 ? -5.309 35.438 2.471 1 97.38 196 GLN A N 1
ATOM 1465 C CA . GLN A 1 196 ? -5.375 34.875 1.129 1 97.38 196 GLN A CA 1
ATOM 1466 C C . GLN A 1 196 ? -3.986 34.75 0.514 1 97.38 196 GLN A C 1
ATOM 1468 O O . GLN A 1 196 ? -3.031 35.375 0.987 1 97.38 196 GLN A O 1
ATOM 1473 N N . GLU A 1 197 ? -3.861 33.875 -0.496 1 96.94 197 GLU A N 1
ATOM 1474 C CA . GLU A 1 197 ? -2.619 33.719 -1.246 1 96.94 197 GLU A CA 1
ATOM 1475 C C . GLU A 1 197 ? -2.576 34.656 -2.449 1 96.94 197 GLU A C 1
ATOM 1477 O O . GLU A 1 197 ? -1.508 35.125 -2.828 1 96.94 197 GLU A O 1
ATOM 1482 N N . THR A 1 198 ? -3.725 34.906 -3.074 1 96.12 198 THR A N 1
ATOM 1483 C CA . THR A 1 198 ? -3.832 35.781 -4.23 1 96.12 198 THR A CA 1
ATOM 1484 C C . THR A 1 198 ? -3.291 37.188 -3.898 1 96.12 198 THR A C 1
ATOM 1486 O O . THR A 1 198 ? -3.836 37.875 -3.041 1 96.12 198 THR A O 1
ATOM 1489 N N . TYR A 1 199 ? -2.234 37.562 -4.523 1 95.75 199 TYR A N 1
ATOM 1490 C CA . TYR A 1 199 ? -1.548 38.844 -4.344 1 95.75 199 TYR A CA 1
ATOM 1491 C C . TYR A 1 199 ? -1.087 39 -2.9 1 95.75 199 TYR A C 1
ATOM 1493 O O . TYR A 1 199 ? -1.132 40.125 -2.357 1 95.75 199 TYR A O 1
ATOM 1501 N N . ARG A 1 200 ? -0.736 38.031 -2.293 1 94.19 200 ARG A N 1
ATOM 1502 C CA . ARG A 1 200 ? -0.234 38.062 -0.922 1 94.19 200 ARG A CA 1
ATOM 1503 C C . ARG A 1 200 ? 1.058 38.844 -0.831 1 94.19 200 ARG A C 1
ATOM 1505 O O . ARG A 1 200 ? 1.354 39.438 0.209 1 94.19 200 ARG A O 1
ATOM 1512 N N . ARG A 1 201 ? 1.857 38.844 -1.845 1 95.25 201 ARG A N 1
ATOM 1513 C CA . ARG A 1 201 ? 3.08 39.625 -2.006 1 95.25 201 ARG A CA 1
ATOM 1514 C C . ARG A 1 201 ? 3.051 40.406 -3.305 1 95.25 201 ARG A C 1
ATOM 1516 O O . ARG A 1 201 ? 2.201 40.188 -4.164 1 95.25 201 ARG A O 1
ATOM 1523 N N . PRO A 1 202 ? 3.896 41.406 -3.338 1 95.19 202 PRO A N 1
ATOM 1524 C CA . PRO A 1 202 ? 3.957 42.094 -4.633 1 95.19 202 PRO A CA 1
ATOM 1525 C C . PRO A 1 202 ? 4.52 41.219 -5.742 1 95.19 202 PRO A C 1
ATOM 1527 O O . PRO A 1 202 ? 5.535 40.531 -5.547 1 95.19 202 PRO A O 1
ATOM 1530 N N . TYR A 1 203 ? 3.74 41.125 -6.781 1 92.31 203 TYR A N 1
ATOM 1531 C CA . TYR A 1 203 ? 4.156 40.344 -7.934 1 92.31 203 TYR A CA 1
ATOM 1532 C C . TYR A 1 203 ? 3.947 41.125 -9.234 1 92.31 203 TYR A C 1
ATOM 1534 O O . TYR A 1 203 ? 2.857 41.625 -9.484 1 92.31 203 TYR A O 1
ATOM 1542 N N . PHE A 1 204 ? 4.965 41.188 -10.094 1 92.62 204 PHE A N 1
ATOM 1543 C CA . PHE A 1 204 ? 4.875 41.625 -11.477 1 92.62 204 PHE A CA 1
ATOM 1544 C C . PHE A 1 204 ? 4.254 43.031 -11.539 1 92.62 204 PHE A C 1
ATOM 1546 O O . PHE A 1 204 ? 3.328 43.281 -12.312 1 92.62 204 PHE A O 1
ATOM 1553 N N . GLY A 1 205 ? 4.648 43.844 -10.703 1 93.94 205 GLY A N 1
ATOM 1554 C CA . GLY A 1 205 ? 4.23 45.25 -10.742 1 93.94 205 GLY A CA 1
ATOM 1555 C C . GLY A 1 205 ? 2.938 45.5 -9.992 1 93.94 205 GLY A C 1
ATOM 1556 O O . GLY A 1 205 ? 2.445 46.625 -9.961 1 93.94 205 GLY A O 1
ATOM 1557 N N . VAL A 1 206 ? 2.373 44.531 -9.461 1 96.31 206 VAL A N 1
ATOM 1558 C CA . VAL A 1 206 ? 1.171 44.688 -8.648 1 96.31 206 VAL A CA 1
ATOM 1559 C C . VAL A 1 206 ? 1.536 44.594 -7.168 1 96.31 206 VAL A C 1
ATOM 1561 O O . VAL A 1 206 ? 2.221 43.656 -6.742 1 96.31 206 VAL A O 1
ATOM 1564 N N . GLU A 1 207 ? 1.045 45.531 -6.305 1 97.06 207 GLU A N 1
ATOM 1565 C CA . GLU A 1 207 ? 1.296 45.531 -4.867 1 97.06 207 GLU A CA 1
ATOM 1566 C C . GLU A 1 207 ? 0.583 44.375 -4.184 1 97.06 207 GLU A C 1
ATOM 1568 O O . GLU A 1 207 ? -0.406 43.844 -4.703 1 97.06 207 GLU A O 1
ATOM 1573 N N . ALA A 1 208 ? 1.104 44.062 -3.055 1 97.56 208 ALA A N 1
ATOM 1574 C CA . ALA A 1 208 ? 0.362 43.094 -2.25 1 97.56 208 ALA A CA 1
ATOM 1575 C C . ALA A 1 208 ? -1.021 43.625 -1.886 1 97.56 208 ALA A C 1
ATOM 1577 O O . ALA A 1 208 ? -1.208 44.844 -1.745 1 97.56 208 ALA A O 1
ATOM 1578 N N . ALA A 1 209 ? -1.943 42.719 -1.755 1 97.25 209 ALA A N 1
ATOM 1579 C CA . ALA A 1 209 ? -3.285 43.125 -1.337 1 97.25 209 ALA A CA 1
ATOM 1580 C C . ALA A 1 209 ? -3.258 43.781 0.036 1 97.25 209 ALA A C 1
ATOM 1582 O O . ALA A 1 209 ? -2.484 43.375 0.911 1 97.25 209 ALA A O 1
ATOM 1583 N N . SER A 1 210 ? -4.09 44.844 0.223 1 98.19 210 SER A N 1
ATOM 1584 C CA . SER A 1 210 ? -4.219 45.5 1.521 1 98.19 210 SER A CA 1
ATOM 1585 C C . SER A 1 210 ? -5.434 44.969 2.285 1 98.19 210 SER A C 1
ATOM 1587 O O . SER A 1 210 ? -6.57 45.156 1.846 1 98.19 210 SER A O 1
ATOM 1589 N N . SER A 1 211 ? -5.211 44.312 3.316 1 98.19 211 SER A N 1
ATOM 1590 C CA . SER A 1 211 ? -6.277 43.969 4.254 1 98.19 211 SER A CA 1
ATOM 1591 C C . SER A 1 211 ? -6.703 45.188 5.07 1 98.19 211 SER A C 1
ATOM 1593 O O . SER A 1 211 ? -6.023 45.562 6.023 1 98.19 211 SER A O 1
ATOM 1595 N N . ASN A 1 212 ? -7.781 45.719 4.684 1 98.19 212 ASN A N 1
ATOM 1596 C CA . ASN A 1 212 ? -8.297 46.875 5.402 1 98.19 212 ASN A CA 1
ATOM 1597 C C . ASN A 1 212 ? -9.258 46.469 6.52 1 98.19 212 ASN A C 1
ATOM 1599 O O . ASN A 1 212 ? -10.438 46.25 6.277 1 98.19 212 ASN A O 1
ATOM 1603 N N . ILE A 1 213 ? -8.727 46.469 7.711 1 98.19 213 ILE A N 1
ATOM 1604 C CA . ILE A 1 213 ? -9.422 45.938 8.875 1 98.19 213 ILE A CA 1
ATOM 1605 C C . ILE A 1 213 ? -9.703 47.062 9.867 1 98.19 213 ILE A C 1
ATOM 1607 O O . ILE A 1 213 ? -8.797 47.812 10.242 1 98.19 213 ILE A O 1
ATOM 1611 N N . ASP A 1 214 ? -10.953 47.188 10.266 1 97.62 214 ASP A N 1
ATOM 1612 C CA . ASP A 1 214 ? -11.266 48.188 11.273 1 97.62 214 ASP A CA 1
ATOM 1613 C C . ASP A 1 214 ? -10.766 47.781 12.648 1 97.62 214 ASP A C 1
ATOM 1615 O O . ASP A 1 214 ? -10.445 46.594 12.875 1 97.62 214 ASP A O 1
ATOM 1619 N N . ASP A 1 215 ? -10.719 48.688 13.555 1 97.31 215 ASP A N 1
ATOM 1620 C CA . ASP A 1 215 ? -10.094 48.531 14.859 1 97.31 215 ASP A CA 1
ATOM 1621 C C . ASP A 1 215 ? -10.805 47.438 15.688 1 97.31 215 ASP A C 1
ATOM 1623 O O . ASP A 1 215 ? -10.156 46.625 16.344 1 97.31 215 ASP A O 1
ATOM 1627 N N . LYS A 1 216 ? -12.047 47.438 15.742 1 97.56 216 LYS A N 1
ATOM 1628 C CA . LYS A 1 216 ? -12.82 46.438 16.484 1 97.56 216 LYS A CA 1
ATOM 1629 C C . LYS A 1 216 ? -12.562 45.031 15.961 1 97.56 216 LYS A C 1
ATOM 1631 O O . LYS A 1 216 ? -12.281 44.094 16.734 1 97.56 216 LYS A O 1
ATOM 1636 N N . THR A 1 217 ? -12.711 44.875 14.664 1 98.25 217 THR A N 1
ATOM 1637 C CA . THR A 1 217 ? -12.492 43.594 14.023 1 98.25 217 THR A CA 1
ATOM 1638 C C . THR A 1 217 ? -11.07 43.094 14.266 1 98.25 217 THR A C 1
ATOM 1640 O O . THR A 1 217 ? -10.852 41.906 14.531 1 98.25 217 THR A O 1
ATOM 1643 N N . LEU A 1 218 ? -10.078 43.969 14.148 1 98.12 218 LEU A N 1
ATOM 1644 C CA . LEU A 1 218 ? -8.688 43.594 14.414 1 98.12 218 LEU A CA 1
ATOM 1645 C C . LEU A 1 218 ? -8.539 43 15.797 1 98.12 218 LEU A C 1
ATOM 1647 O O . LEU A 1 218 ? -7.961 41.906 15.945 1 98.12 218 LEU A O 1
ATOM 1651 N N . HIS A 1 219 ? -9.117 43.625 16.828 1 97.69 219 HIS A N 1
ATOM 1652 C CA . HIS A 1 219 ? -8.898 43.219 18.219 1 97.69 219 HIS A CA 1
ATOM 1653 C C . HIS A 1 219 ? -9.75 42 18.578 1 97.69 219 HIS A C 1
ATOM 1655 O O . HIS A 1 219 ? -9.289 41.125 19.297 1 97.69 219 HIS A O 1
ATOM 1661 N N . GLU A 1 220 ? -10.961 41.969 18.141 1 98 220 GLU A N 1
ATOM 1662 C CA . GLU A 1 220 ? -11.922 40.969 18.609 1 98 220 GLU A CA 1
ATOM 1663 C C . GLU A 1 220 ? -11.82 39.688 17.812 1 98 220 GLU A C 1
ATOM 1665 O O . GLU A 1 220 ? -12.336 38.656 18.234 1 98 220 GLU A O 1
ATOM 1670 N N . PHE A 1 221 ? -11.125 39.781 16.672 1 98 221 PHE A N 1
ATOM 1671 C CA . PHE A 1 221 ? -11.172 38.594 15.812 1 98 221 PHE A CA 1
ATOM 1672 C C . PHE A 1 221 ? -9.773 38.188 15.391 1 98 221 PHE A C 1
ATOM 1674 O O . PHE A 1 221 ? -9.195 37.25 15.969 1 98 221 PHE A O 1
ATOM 1681 N N . TYR A 1 222 ? -9.023 38.938 14.617 1 98.5 222 TYR A N 1
ATOM 1682 C CA . TYR A 1 222 ? -7.777 38.5 14 1 98.5 222 TYR A CA 1
ATOM 1683 C C . TYR A 1 222 ? -6.625 38.531 15 1 98.5 222 TYR A C 1
ATOM 1685 O O . TYR A 1 222 ? -5.703 37.719 14.93 1 98.5 222 TYR A O 1
ATOM 1693 N N . LEU A 1 223 ? -6.609 39.438 15.945 1 98.25 223 LEU A N 1
ATOM 1694 C CA . LEU A 1 223 ? -5.547 39.594 16.938 1 98.25 223 LEU A CA 1
ATOM 1695 C C . LEU A 1 223 ? -5.727 38.562 18.062 1 98.25 223 LEU A C 1
ATOM 1697 O O . LEU A 1 223 ? -4.777 38.281 18.797 1 98.25 223 LEU A O 1
ATOM 1701 N N . TRP A 1 224 ? -6.883 38.062 18.219 1 98.06 224 TRP A N 1
ATOM 1702 C CA . TRP A 1 224 ? -7.266 37.25 19.359 1 98.06 224 TRP A CA 1
ATOM 1703 C C . TRP A 1 224 ? -6.273 36.094 19.594 1 98.06 224 TRP A C 1
ATOM 1705 O O . TRP A 1 224 ? -5.75 35.938 20.703 1 98.06 224 TRP A O 1
ATOM 1715 N N . PRO A 1 225 ? -5.93 35.281 18.531 1 98.5 225 PRO A N 1
ATOM 1716 C CA . PRO A 1 225 ? -4.977 34.188 18.75 1 98.5 225 PRO A CA 1
ATOM 1717 C C . PRO A 1 225 ? -3.574 34.688 19.094 1 98.5 225 PRO A C 1
ATOM 1719 O O . PRO A 1 225 ? -2.83 34.031 19.812 1 98.5 225 PRO A O 1
ATOM 1722 N N . PHE A 1 226 ? -3.207 35.812 18.594 1 98.5 226 PHE A N 1
ATOM 1723 C CA . PHE A 1 226 ? -1.895 36.375 18.875 1 98.5 226 PHE A CA 1
ATOM 1724 C C . PHE A 1 226 ? -1.804 36.812 20.344 1 98.5 226 PHE A C 1
ATOM 1726 O O . PHE A 1 226 ? -0.744 36.688 20.953 1 98.5 226 PHE A O 1
ATOM 1733 N N . VAL A 1 227 ? -2.912 37.344 20.859 1 97.94 227 VAL A N 1
ATOM 1734 C CA . VAL A 1 227 ? -2.945 37.688 22.281 1 97.94 227 VAL A CA 1
ATOM 1735 C C . VAL A 1 227 ? -2.656 36.438 23.125 1 97.94 227 VAL A C 1
ATOM 1737 O O . VAL A 1 227 ? -1.862 36.469 24.062 1 97.94 227 VAL A O 1
ATOM 1740 N N . ASP A 1 228 ? -3.309 35.344 22.781 1 98.12 228 ASP A N 1
ATOM 1741 C CA . ASP A 1 228 ? -3.074 34.094 23.469 1 98.12 228 ASP A CA 1
ATOM 1742 C C . ASP A 1 228 ? -1.629 33.625 23.297 1 98.12 228 ASP A C 1
ATOM 1744 O O . ASP A 1 228 ? -1.029 33.094 24.234 1 98.12 228 ASP A O 1
ATOM 1748 N N . GLY A 1 229 ? -1.063 33.781 22.094 1 98.38 229 GLY A N 1
ATOM 1749 C CA . GLY A 1 229 ? 0.316 33.406 21.828 1 98.38 229 GLY A CA 1
ATOM 1750 C C . GLY A 1 229 ? 1.316 34.188 22.656 1 98.38 229 GLY A C 1
ATOM 1751 O O . GLY A 1 229 ? 2.279 33.625 23.172 1 98.38 229 GLY A O 1
ATOM 1752 N N . VAL A 1 230 ? 1.085 35.469 22.719 1 97.44 230 VAL A N 1
ATOM 1753 C CA . VAL A 1 230 ? 1.968 36.344 23.5 1 97.44 230 VAL A CA 1
ATOM 1754 C C . VAL A 1 230 ? 1.876 35.969 24.984 1 97.44 230 VAL A C 1
ATOM 1756 O O . VAL A 1 230 ? 2.893 35.906 25.672 1 97.44 230 VAL A O 1
ATOM 1759 N N . LYS A 1 231 ? 0.641 35.75 25.422 1 96.62 231 LYS A N 1
ATOM 1760 C CA . LYS A 1 231 ? 0.445 35.312 26.797 1 96.62 231 LYS A CA 1
ATOM 1761 C C . LYS A 1 231 ? 1.159 34 27.078 1 96.62 231 LYS A C 1
ATOM 1763 O O . LYS A 1 231 ? 1.664 33.781 28.188 1 96.62 231 LYS A O 1
ATOM 1768 N N . ALA A 1 232 ? 1.188 33.156 26.109 1 97.69 232 ALA A N 1
ATOM 1769 C CA . ALA A 1 232 ? 1.838 31.844 26.234 1 97.69 232 ALA A CA 1
ATOM 1770 C C . ALA A 1 232 ? 3.357 31.984 26.203 1 97.69 232 ALA A C 1
ATOM 1772 O O . ALA A 1 232 ? 4.082 31.016 26.469 1 97.69 232 ALA A O 1
ATOM 1773 N N . GLY A 1 233 ? 3.846 33.156 25.859 1 97.62 233 GLY A N 1
ATOM 1774 C CA . GLY A 1 233 ? 5.277 33.406 25.875 1 97.62 233 GLY A CA 1
ATOM 1775 C C . GLY A 1 233 ? 5.934 33.219 24.516 1 97.62 233 GLY A C 1
ATOM 1776 O O . GLY A 1 233 ? 7.121 32.906 24.438 1 97.62 233 GLY A O 1
ATOM 1777 N N . ALA A 1 234 ? 5.203 33.406 23.469 1 98.38 234 ALA A N 1
ATOM 1778 C CA . ALA A 1 234 ? 5.809 33.281 22.141 1 98.38 234 ALA A CA 1
ATOM 1779 C C . ALA A 1 234 ? 7.113 34.062 22.047 1 98.38 234 ALA A C 1
ATOM 1781 O O . ALA A 1 234 ? 7.148 35.25 22.359 1 98.38 234 ALA A O 1
ATOM 1782 N N . ALA A 1 235 ? 8.094 33.406 21.594 1 98.75 235 ALA A N 1
ATOM 1783 C CA . ALA A 1 235 ? 9.414 34 21.578 1 98.75 235 ALA A CA 1
ATOM 1784 C C . ALA A 1 235 ? 9.641 34.812 20.297 1 98.75 235 ALA A C 1
ATOM 1786 O O . ALA A 1 235 ? 10.508 35.688 20.234 1 98.75 235 ALA A O 1
ATOM 1787 N N . SER A 1 236 ? 8.914 34.469 19.344 1 98.81 236 SER A N 1
ATOM 1788 C CA . SER A 1 236 ? 9.023 35.156 18.062 1 98.81 236 SER A CA 1
ATOM 1789 C C . SER A 1 236 ? 7.668 35.281 17.375 1 98.81 236 SER A C 1
ATOM 1791 O O . SER A 1 236 ? 6.812 34.406 17.547 1 98.81 236 SER A O 1
ATOM 1793 N N . ILE A 1 237 ? 7.453 36.312 16.625 1 98.81 237 ILE A N 1
ATOM 1794 C CA . ILE A 1 237 ? 6.281 36.5 15.781 1 98.81 237 ILE A CA 1
ATOM 1795 C C . ILE A 1 237 ? 6.723 37 14.398 1 98.81 237 ILE A C 1
ATOM 1797 O O . ILE A 1 237 ? 7.641 37.812 14.273 1 98.81 237 ILE A O 1
ATOM 1801 N N . MET A 1 238 ? 6.074 36.469 13.391 1 98.62 238 MET A N 1
ATOM 1802 C CA . MET A 1 238 ? 6.438 36.781 12.016 1 98.62 238 MET A CA 1
ATOM 1803 C C . MET A 1 238 ? 5.477 37.812 11.422 1 98.62 238 MET A C 1
ATOM 1805 O O . MET A 1 238 ? 4.262 37.625 11.438 1 98.62 238 MET A O 1
ATOM 1809 N N . CYS A 1 239 ? 6.027 38.875 10.906 1 98.25 239 CYS A N 1
ATOM 1810 C CA . CYS A 1 239 ? 5.184 39.844 10.203 1 98.25 239 CYS A CA 1
ATOM 1811 C C . CYS A 1 239 ? 4.762 39.312 8.844 1 98.25 239 CYS A C 1
ATOM 1813 O O . CYS A 1 239 ? 5.434 38.438 8.281 1 98.25 239 CYS A O 1
ATOM 1815 N N . SER A 1 240 ? 3.689 39.781 8.32 1 97.81 240 SER A N 1
ATOM 1816 C CA . SER A 1 240 ? 3.078 39.219 7.125 1 97.81 240 SER A CA 1
ATOM 1817 C C . SER A 1 240 ? 3.521 39.938 5.863 1 97.81 240 SER A C 1
ATOM 1819 O O . SER A 1 240 ? 4.09 41.031 5.941 1 97.81 240 SER A O 1
ATOM 1821 N N . TYR A 1 241 ? 3.191 39.375 4.758 1 97.62 241 TYR A N 1
ATOM 1822 C CA . TYR A 1 241 ? 3.561 39.906 3.445 1 97.62 241 TYR A CA 1
ATOM 1823 C C . TYR A 1 241 ? 2.641 41.062 3.037 1 97.62 241 TYR A C 1
ATOM 1825 O O . TYR A 1 241 ? 3.088 42.031 2.438 1 97.62 241 TYR A O 1
ATOM 1833 N N . ASN A 1 242 ? 1.411 40.906 3.312 1 97.56 242 ASN A N 1
ATOM 1834 C CA . ASN A 1 242 ? 0.361 41.781 2.799 1 97.56 242 ASN A CA 1
ATOM 1835 C C . ASN A 1 242 ? 0.454 43.188 3.393 1 97.56 242 ASN A C 1
ATOM 1837 O O . ASN A 1 242 ? 1.28 43.438 4.27 1 97.56 242 ASN A O 1
ATOM 1841 N N . ARG A 1 243 ? -0.323 44.062 2.818 1 98.12 243 ARG A N 1
ATOM 1842 C CA . ARG A 1 243 ? -0.542 45.344 3.447 1 98.12 243 ARG A CA 1
ATOM 1843 C C . ARG A 1 243 ? -1.74 45.312 4.391 1 98.12 243 ARG A C 1
ATOM 1845 O O . ARG A 1 243 ? -2.693 44.562 4.156 1 98.12 243 ARG A O 1
ATOM 1852 N N . ILE A 1 244 ? -1.625 45.969 5.438 1 98.31 244 ILE A N 1
ATOM 1853 C CA . ILE A 1 244 ? -2.744 46.188 6.344 1 98.31 244 ILE A CA 1
ATOM 1854 C C . ILE A 1 244 ? -3.047 47.688 6.441 1 98.31 244 ILE A C 1
ATOM 1856 O O . ILE A 1 244 ? -2.205 48.469 6.887 1 98.31 244 ILE A O 1
ATOM 1860 N N . ASN A 1 245 ? -4.258 47.969 5.996 1 97.62 245 ASN A N 1
ATOM 1861 C CA . ASN A 1 245 ? -4.645 49.375 5.898 1 97.62 245 ASN A CA 1
ATOM 1862 C C . ASN A 1 245 ? -3.613 50.188 5.121 1 97.62 245 ASN A C 1
ATOM 1864 O O . ASN A 1 245 ? -3.143 51.219 5.598 1 97.62 245 ASN A O 1
ATOM 1868 N N . ASN A 1 246 ? -3.184 49.625 4.078 1 97.25 246 ASN A N 1
ATOM 1869 C CA . ASN A 1 246 ? -2.371 50.219 3.018 1 97.25 246 ASN A CA 1
ATOM 1870 C C . ASN A 1 246 ? -0.917 50.375 3.455 1 97.25 246 ASN A C 1
ATOM 1872 O O . ASN A 1 246 ? -0.173 51.156 2.861 1 97.25 246 ASN A O 1
ATOM 1876 N N . THR A 1 247 ? -0.555 49.75 4.504 1 98.06 247 THR A N 1
ATOM 1877 C CA . THR A 1 247 ? 0.831 49.719 4.961 1 98.06 247 THR A CA 1
ATOM 1878 C C . THR A 1 247 ? 1.348 48.281 5.027 1 98.06 247 THR A C 1
ATOM 1880 O O . THR A 1 247 ? 0.697 47.406 5.605 1 98.06 247 THR A O 1
ATOM 1883 N N . TYR A 1 248 ? 2.504 48.031 4.43 1 98.25 248 TYR A N 1
ATOM 1884 C CA . TYR A 1 248 ? 3.062 46.688 4.434 1 98.25 248 TYR A CA 1
ATOM 1885 C C . TYR A 1 248 ? 3.293 46.188 5.859 1 98.25 248 TYR A C 1
ATOM 1887 O O . TYR A 1 248 ? 3.729 46.969 6.723 1 98.25 248 TYR A O 1
ATOM 1895 N N . GLY A 1 249 ? 2.973 44.938 6.066 1 98.19 249 GLY A N 1
ATOM 1896 C CA . GLY A 1 249 ? 3 44.344 7.406 1 98.19 249 GLY A CA 1
ATOM 1897 C C . GLY A 1 249 ? 4.328 44.562 8.109 1 98.19 249 GLY A C 1
ATOM 1898 O O . GLY A 1 249 ? 4.367 44.906 9.289 1 98.19 249 GLY A O 1
ATOM 1899 N N . CYS A 1 250 ? 5.418 44.406 7.426 1 98.31 250 CYS A N 1
ATOM 1900 C CA . CYS A 1 250 ? 6.746 44.469 8.031 1 98.31 250 CYS A CA 1
ATOM 1901 C C . CYS A 1 250 ? 7.285 45.875 8.039 1 98.31 250 CYS A C 1
ATOM 1903 O O . CYS A 1 250 ? 8.43 46.125 8.422 1 98.31 250 CYS A O 1
ATOM 1905 N N . GLU A 1 251 ? 6.492 46.812 7.656 1 98 251 GLU A N 1
ATOM 1906 C CA . GLU A 1 251 ? 6.785 48.219 7.754 1 98 251 GLU A CA 1
ATOM 1907 C C . GLU A 1 251 ? 5.801 48.938 8.68 1 98 251 GLU A C 1
ATOM 1909 O O . GLU A 1 251 ? 5.898 50.156 8.898 1 98 251 GLU A O 1
ATOM 1914 N N . ASN A 1 252 ? 4.918 48.25 9.234 1 98.56 252 ASN A N 1
ATOM 1915 C CA . ASN A 1 252 ? 3.754 48.812 9.914 1 98.56 252 ASN A CA 1
ATOM 1916 C C . ASN A 1 252 ? 4.039 49.094 11.391 1 98.56 252 ASN A C 1
ATOM 1918 O O . ASN A 1 252 ? 3.758 48.25 12.242 1 98.56 252 ASN A O 1
ATOM 1922 N N . SER A 1 253 ? 4.414 50.312 11.734 1 98.44 253 SER A N 1
ATOM 1923 C CA . SER A 1 253 ? 4.805 50.625 13.102 1 98.44 253 SER A CA 1
ATOM 1924 C C . SER A 1 253 ? 3.6 50.625 14.039 1 98.44 253 SER A C 1
ATOM 1926 O O . SER A 1 253 ? 3.73 50.312 15.227 1 98.44 253 SER A O 1
ATOM 1928 N N . LYS A 1 254 ? 2.408 50.875 13.508 1 98.25 254 LYS A N 1
ATOM 1929 C CA . LYS A 1 254 ? 1.205 50.812 14.336 1 98.25 254 LYS A CA 1
ATOM 1930 C C . LYS A 1 254 ? 0.989 49.406 14.859 1 98.25 254 LYS A C 1
ATOM 1932 O O . LYS A 1 254 ? 0.68 49.188 16.031 1 98.25 254 LYS A O 1
ATOM 1937 N N . LEU A 1 255 ? 1.176 48.469 14.023 1 98.44 255 LEU A N 1
ATOM 1938 C CA . LEU A 1 255 ? 0.917 47.094 14.398 1 98.44 255 LEU A CA 1
ATOM 1939 C C . LEU A 1 255 ? 2.09 46.5 15.18 1 98.44 255 LEU A C 1
ATOM 1941 O O . LEU A 1 255 ? 1.896 45.875 16.234 1 98.44 255 LEU A O 1
ATOM 1945 N N . MET A 1 256 ? 3.32 46.656 14.789 1 98.69 256 MET A N 1
ATOM 1946 C CA . MET A 1 256 ? 4.461 46.031 15.445 1 98.69 256 MET A CA 1
ATOM 1947 C C . MET A 1 256 ? 4.812 46.75 16.734 1 98.69 256 MET A C 1
ATOM 1949 O O . MET A 1 256 ? 4.918 46.125 17.797 1 98.69 256 MET A O 1
ATOM 1953 N N . ASN A 1 257 ? 4.969 48.094 16.688 1 98.44 257 ASN A N 1
ATOM 1954 C CA . ASN A 1 257 ? 5.281 48.844 17.891 1 98.44 257 ASN A CA 1
ATOM 1955 C C . ASN A 1 257 ? 4.047 49.031 18.766 1 98.44 257 ASN A C 1
ATOM 1957 O O . ASN A 1 257 ? 4.074 48.75 19.969 1 98.44 257 ASN A O 1
ATOM 1961 N N . GLY A 1 258 ? 2.994 49.531 18.141 1 97.62 258 GLY A N 1
ATOM 1962 C CA . GLY A 1 258 ? 1.815 49.938 18.891 1 97.62 258 GLY A CA 1
ATOM 1963 C C . GLY A 1 258 ? 1.026 48.781 19.453 1 97.62 258 GLY A C 1
ATOM 1964 O O . GLY A 1 258 ? 0.853 48.656 20.672 1 97.62 258 GLY A O 1
ATOM 1965 N N . VAL A 1 259 ? 0.608 47.938 18.641 1 97.31 259 VAL A N 1
ATOM 1966 C CA . VAL A 1 259 ? -0.282 46.844 19.047 1 97.31 259 VAL A CA 1
ATOM 1967 C C . VAL A 1 259 ? 0.533 45.719 19.656 1 97.31 259 VAL A C 1
ATOM 1969 O O . VAL A 1 259 ? 0.32 45.312 20.812 1 97.31 259 VAL A O 1
ATOM 1972 N N . LEU A 1 260 ? 1.519 45.188 19.016 1 98.12 260 LEU A N 1
ATOM 1973 C CA . LEU A 1 260 ? 2.227 43.969 19.422 1 98.12 260 LEU A CA 1
ATOM 1974 C C . LEU A 1 260 ? 3.146 44.25 20.609 1 98.12 260 LEU A C 1
ATOM 1976 O O . LEU A 1 260 ? 2.971 43.688 21.688 1 98.12 260 LEU A O 1
ATOM 1980 N N . LYS A 1 261 ? 4.086 45.156 20.516 1 98.06 261 LYS A N 1
ATOM 1981 C CA . LYS A 1 261 ? 5.102 45.375 21.547 1 98.06 261 LYS A CA 1
ATOM 1982 C C . LYS A 1 261 ? 4.543 46.188 22.719 1 98.06 261 LYS A C 1
ATOM 1984 O O . LYS A 1 261 ? 4.875 45.906 23.875 1 98.06 261 LYS A O 1
ATOM 1989 N N . ASP A 1 262 ? 3.723 47.156 22.391 1 96.19 262 ASP A N 1
ATOM 1990 C CA . ASP A 1 262 ? 3.232 48.031 23.469 1 96.19 262 ASP A CA 1
ATOM 1991 C C . ASP A 1 262 ? 1.952 47.469 24.078 1 96.19 262 ASP A C 1
ATOM 1993 O O . ASP A 1 262 ? 1.965 46.969 25.203 1 96.19 262 ASP A O 1
ATOM 1997 N N . GLU A 1 263 ? 0.912 47.375 23.281 1 95.06 263 GLU A N 1
ATOM 1998 C CA . GLU A 1 263 ? -0.388 46.969 23.797 1 95.06 263 GLU A CA 1
ATOM 1999 C C . GLU A 1 263 ? -0.335 45.562 24.359 1 95.06 263 GLU A C 1
ATOM 2001 O O . GLU A 1 263 ? -0.822 45.281 25.453 1 95.06 263 GLU A O 1
ATOM 2006 N N . LEU A 1 264 ? 0.313 44.625 23.625 1 95.69 264 LEU A N 1
ATOM 2007 C CA . LEU A 1 264 ? 0.344 43.219 24.047 1 95.69 264 LEU A CA 1
ATOM 2008 C C . LEU A 1 264 ? 1.577 42.938 24.906 1 95.69 264 LEU A C 1
ATOM 2010 O O . LEU A 1 264 ? 1.721 41.844 25.438 1 95.69 264 LEU A O 1
ATOM 2014 N N . GLU A 1 265 ? 2.434 43.906 24.984 1 94.88 265 GLU A N 1
ATOM 2015 C CA . GLU A 1 265 ? 3.643 43.812 25.797 1 94.88 265 GLU A CA 1
ATOM 2016 C C . GLU A 1 265 ? 4.52 42.656 25.328 1 94.88 265 GLU A C 1
ATOM 2018 O O . GLU A 1 265 ? 4.965 41.844 26.141 1 94.88 265 GLU A O 1
ATOM 2023 N N . PHE A 1 266 ? 4.699 42.531 24.094 1 97.25 266 PHE A N 1
ATOM 2024 C CA . PHE A 1 266 ? 5.48 41.469 23.5 1 97.25 266 PHE A CA 1
ATOM 2025 C C . PHE A 1 266 ? 6.969 41.688 23.75 1 97.25 266 PHE A C 1
ATOM 2027 O O . PHE A 1 266 ? 7.523 42.719 23.391 1 97.25 266 PHE A O 1
ATOM 2034 N N . ASP A 1 267 ? 7.598 40.625 24.312 1 97.94 267 ASP A N 1
ATOM 2035 C CA . ASP A 1 267 ? 9.008 40.719 24.672 1 97.94 267 ASP A CA 1
ATOM 2036 C C . ASP A 1 267 ? 9.883 40 23.672 1 97.94 267 ASP A C 1
ATOM 2038 O O . ASP A 1 267 ? 11.102 40.188 23.641 1 97.94 267 ASP A O 1
ATOM 2042 N N . GLY A 1 268 ? 9.312 39.188 22.828 1 98.62 268 GLY A N 1
ATOM 2043 C CA . GLY A 1 268 ? 10.07 38.438 21.844 1 98.62 268 GLY A CA 1
ATOM 2044 C C . GLY A 1 268 ? 10.523 39.312 20.672 1 98.62 268 GLY A C 1
ATOM 2045 O O . GLY A 1 268 ? 10.523 40.531 20.75 1 98.62 268 GLY A O 1
ATOM 2046 N N . PHE A 1 269 ? 10.938 38.656 19.625 1 98.81 269 PHE A N 1
ATOM 2047 C CA . PHE A 1 269 ? 11.414 39.438 18.484 1 98.81 269 PHE A CA 1
ATOM 2048 C C . PHE A 1 269 ? 10.508 39.219 17.281 1 98.81 269 PHE A C 1
ATOM 2050 O O . PHE A 1 269 ? 9.883 38.188 17.125 1 98.81 269 PHE A O 1
ATOM 2057 N N . VAL A 1 270 ? 10.391 40.219 16.438 1 98.88 270 VAL A N 1
ATOM 2058 C CA . VAL A 1 270 ? 9.617 40.156 15.195 1 98.88 270 VAL A CA 1
ATOM 2059 C C . VAL A 1 270 ? 10.523 39.75 14.039 1 98.88 270 VAL A C 1
ATOM 2061 O O . VAL A 1 270 ? 11.578 40.344 13.82 1 98.88 270 VAL A O 1
ATOM 2064 N N . LEU A 1 271 ? 10.086 38.781 13.352 1 98.69 271 LEU A N 1
ATOM 2065 C CA . LEU A 1 271 ? 10.828 38.156 12.242 1 98.69 271 LEU A CA 1
ATOM 2066 C C . LEU A 1 271 ? 10.188 38.531 10.906 1 98.69 271 LEU A C 1
ATOM 2068 O O . LEU A 1 271 ? 8.969 38.438 10.766 1 98.69 271 LEU A O 1
ATOM 2072 N N . LEU A 1 272 ? 11.016 38.875 9.969 1 97.88 272 LEU A N 1
ATOM 2073 C CA . LEU A 1 272 ? 10.562 39.125 8.609 1 97.88 272 LEU A CA 1
ATOM 2074 C C . LEU A 1 272 ? 10.141 37.844 7.93 1 97.88 272 LEU A C 1
ATOM 2076 O O . LEU A 1 272 ? 10.883 36.844 7.949 1 97.88 272 LEU A O 1
ATOM 2080 N N . ASP A 1 273 ? 8.945 37.812 7.379 1 95.94 273 ASP A N 1
ATOM 2081 C CA . ASP A 1 273 ? 8.664 36.719 6.453 1 95.94 273 ASP A CA 1
ATOM 2082 C C . ASP A 1 273 ? 9.617 36.75 5.258 1 95.94 273 ASP A C 1
ATOM 2084 O O . ASP A 1 273 ? 10.164 37.812 4.926 1 95.94 273 ASP A O 1
ATOM 2088 N N . TRP A 1 274 ? 9.922 35.656 4.707 1 95.75 274 TRP A N 1
ATOM 2089 C CA . TRP A 1 274 ? 10.984 35.5 3.721 1 95.75 274 TRP A CA 1
ATOM 2090 C C . TRP A 1 274 ? 10.781 36.469 2.547 1 95.75 274 TRP A C 1
ATOM 2092 O O . TRP A 1 274 ? 9.852 36.281 1.751 1 95.75 274 TRP A O 1
ATOM 2102 N N . ASN A 1 275 ? 11.602 37.438 2.479 1 93.94 275 ASN A N 1
ATOM 2103 C CA . ASN A 1 275 ? 11.664 38.469 1.427 1 93.94 275 ASN A CA 1
ATOM 2104 C C . ASN A 1 275 ? 10.445 39.375 1.461 1 93.94 275 ASN A C 1
ATOM 2106 O O . ASN A 1 275 ? 10.109 40 0.456 1 93.94 275 ASN A O 1
ATOM 2110 N N . ALA A 1 276 ? 9.781 39.406 2.52 1 97.31 276 ALA A N 1
ATOM 2111 C CA . ALA A 1 276 ? 8.664 40.344 2.633 1 97.31 276 ALA A CA 1
ATOM 2112 C C . ALA A 1 276 ? 9.133 41.781 2.412 1 97.31 276 ALA A C 1
ATOM 2114 O O . ALA A 1 276 ? 10.273 42.125 2.715 1 97.31 276 ALA A O 1
ATOM 2115 N N . GLN A 1 277 ? 8.281 42.594 1.856 1 96.56 277 GLN A N 1
ATOM 2116 C CA . GLN A 1 277 ? 8.594 44 1.65 1 96.56 277 GLN A CA 1
ATOM 2117 C C . GLN A 1 277 ? 8.992 44.656 2.963 1 96.56 277 GLN A C 1
ATOM 2119 O O . GLN A 1 277 ? 8.297 44.531 3.971 1 96.56 277 GLN A O 1
ATOM 2124 N N . HIS A 1 278 ? 10.164 45.438 2.934 1 95.88 278 HIS A N 1
ATOM 2125 C CA . HIS A 1 278 ? 10.711 46.125 4.082 1 95.88 278 HIS A CA 1
ATOM 2126 C C . HIS A 1 278 ? 11.75 47.156 3.652 1 95.88 278 HIS A C 1
ATOM 2128 O O . HIS A 1 278 ? 12.133 47.219 2.48 1 95.88 278 HIS A O 1
ATOM 2134 N N . ASN A 1 279 ? 12.102 48 4.52 1 95.81 279 ASN A N 1
ATOM 2135 C CA . ASN A 1 279 ? 13.164 49 4.32 1 95.81 279 ASN A CA 1
ATOM 2136 C C . ASN A 1 279 ? 13.945 49.25 5.605 1 95.81 279 ASN A C 1
ATOM 2138 O O . ASN A 1 279 ? 13.758 48.531 6.598 1 95.81 279 ASN A O 1
ATOM 2142 N N . LEU A 1 280 ? 14.859 50.125 5.539 1 95.56 280 LEU A N 1
ATOM 2143 C CA . LEU A 1 280 ? 15.719 50.406 6.688 1 95.56 280 LEU A CA 1
ATOM 2144 C C . LEU A 1 280 ? 14.898 50.906 7.875 1 95.56 280 LEU A C 1
ATOM 2146 O O . LEU A 1 280 ? 15.203 50.594 9.023 1 95.56 280 LEU A O 1
ATOM 2150 N N . GLN A 1 281 ? 13.859 51.688 7.621 1 95.31 281 GLN A N 1
ATOM 2151 C CA . GLN A 1 281 ? 13.016 52.25 8.664 1 95.31 281 GLN A CA 1
ATOM 2152 C C . GLN A 1 281 ? 12.188 51.188 9.352 1 95.31 281 GLN A C 1
ATOM 2154 O O . GLN A 1 281 ? 11.633 51.406 10.43 1 95.31 281 GLN A O 1
ATOM 2159 N N . SER A 1 282 ? 12.125 50 8.711 1 97.56 282 SER A N 1
ATOM 2160 C CA . SER A 1 282 ? 11.398 48.906 9.328 1 97.56 282 SER A CA 1
ATOM 2161 C C . SER A 1 282 ? 12 48.562 10.688 1 97.56 282 SER A C 1
ATOM 2163 O O . SER A 1 282 ? 11.297 48.062 11.562 1 97.56 282 SER A O 1
ATOM 2165 N N . ALA A 1 283 ? 13.242 48.781 10.898 1 97.5 283 ALA A N 1
ATOM 2166 C CA . ALA A 1 283 ? 13.859 48.594 12.203 1 97.5 283 ALA A CA 1
ATOM 2167 C C . ALA A 1 283 ? 13.156 49.406 13.273 1 97.5 283 ALA A C 1
ATOM 2169 O O . ALA A 1 283 ? 12.805 48.906 14.336 1 97.5 283 ALA A O 1
ATOM 2170 N N . ASN A 1 284 ? 12.953 50.688 12.906 1 97.31 284 ASN A N 1
ATOM 2171 C CA . ASN A 1 284 ? 12.266 51.562 13.844 1 97.31 284 ASN A CA 1
ATOM 2172 C C . ASN A 1 284 ? 10.789 51.219 13.961 1 97.31 284 ASN A C 1
ATOM 2174 O O . ASN A 1 284 ? 10.148 51.531 14.969 1 97.31 284 ASN A O 1
ATOM 2178 N N . SER A 1 285 ? 10.281 50.594 12.883 1 97.94 285 SER A N 1
ATOM 2179 C CA . SER A 1 285 ? 8.875 50.188 12.898 1 97.94 285 SER A CA 1
ATOM 2180 C C . SER A 1 285 ? 8.648 48.969 13.75 1 97.94 285 SER A C 1
ATOM 2182 O O . SER A 1 285 ? 7.504 48.531 13.961 1 97.94 285 SER A O 1
ATOM 2184 N N . GLY A 1 286 ? 9.672 48.344 14.273 1 98.06 286 GLY A N 1
ATOM 2185 C CA . GLY A 1 286 ? 9.508 47.219 15.203 1 98.06 286 GLY A CA 1
ATOM 2186 C C . GLY A 1 286 ? 10.109 45.938 14.695 1 98.06 286 GLY A C 1
ATOM 2187 O O . GLY A 1 286 ? 10.211 44.938 15.438 1 98.06 286 GLY A O 1
ATOM 2188 N N . LEU A 1 287 ? 10.57 45.844 13.422 1 98.38 287 LEU A N 1
ATOM 2189 C CA . LEU A 1 287 ? 11.188 44.625 12.852 1 98.38 287 LEU A CA 1
ATOM 2190 C C . LEU A 1 287 ? 12.531 44.375 13.516 1 98.38 287 LEU A C 1
ATOM 2192 O O . LEU A 1 287 ? 13.344 45.281 13.68 1 98.38 287 LEU A O 1
ATOM 2196 N N . ASP A 1 288 ? 12.805 43.125 13.867 1 98.38 288 ASP A N 1
ATOM 2197 C CA . ASP A 1 288 ? 13.992 42.844 14.656 1 98.38 288 ASP A CA 1
ATOM 2198 C C . ASP A 1 288 ? 14.984 41.969 13.867 1 98.38 288 ASP A C 1
ATOM 2200 O O . ASP A 1 288 ? 16.188 42 14.133 1 98.38 288 ASP A O 1
ATOM 2204 N N . MET A 1 289 ? 14.477 41.125 12.992 1 98.38 289 MET A N 1
ATOM 2205 C CA . MET A 1 289 ? 15.336 40.25 12.227 1 98.38 289 MET A CA 1
ATOM 2206 C C . MET A 1 289 ? 14.859 40.125 10.781 1 98.38 289 MET A C 1
ATOM 2208 O O . MET A 1 289 ? 13.656 40 10.531 1 98.38 289 MET A O 1
ATOM 2212 N N . VAL A 1 290 ? 15.797 40.156 9.82 1 97.88 290 VAL A N 1
ATOM 2213 C CA . VAL A 1 290 ? 15.461 40 8.406 1 97.88 290 VAL A CA 1
ATOM 2214 C C . VAL A 1 290 ? 15.992 38.656 7.895 1 97.88 290 VAL A C 1
ATOM 2216 O O . VAL A 1 290 ? 17.078 38.219 8.281 1 97.88 290 VAL A O 1
ATOM 2219 N N . MET A 1 291 ? 15.203 37.969 7.148 1 97 291 MET A N 1
ATOM 2220 C CA . MET A 1 291 ? 15.523 36.719 6.492 1 97 291 MET A CA 1
ATOM 2221 C C . MET A 1 291 ? 15.117 36.75 5.023 1 97 291 MET A C 1
ATOM 2223 O O . MET A 1 291 ? 14.203 37.469 4.641 1 97 291 MET A O 1
ATOM 2227 N N . PRO A 1 292 ? 15.711 35.938 4.133 1 95.81 292 PRO A N 1
ATOM 2228 C CA . PRO A 1 292 ? 16.703 34.906 4.449 1 95.81 292 PRO A CA 1
ATOM 2229 C C . PRO A 1 292 ? 18.125 35.438 4.453 1 95.81 292 PRO A C 1
ATOM 2231 O O . PRO A 1 292 ? 19.047 34.781 4.934 1 95.81 292 PRO A O 1
ATOM 2234 N N . LEU A 1 293 ? 18.391 36.594 3.861 1 94.88 293 LEU A N 1
ATOM 2235 C CA . LEU A 1 293 ? 19.688 37.25 3.836 1 94.88 293 LEU A CA 1
ATOM 2236 C C . LEU A 1 293 ? 19.625 38.594 4.547 1 94.88 293 LEU A C 1
ATOM 2238 O O . LEU A 1 293 ? 18.859 38.781 5.5 1 94.88 293 LEU A O 1
ATOM 2242 N N . GLY A 1 294 ? 20.422 39.531 4.113 1 90.88 294 GLY A N 1
ATOM 2243 C CA . GLY A 1 294 ? 20.531 40.781 4.852 1 90.88 294 GLY A CA 1
ATOM 2244 C C . GLY A 1 294 ? 19.5 41.812 4.441 1 90.88 294 GLY A C 1
ATOM 2245 O O . GLY A 1 294 ? 19.25 42.75 5.168 1 90.88 294 GLY A O 1
ATOM 2246 N N . GLY A 1 295 ? 18.891 41.562 3.371 1 89.19 295 GLY A N 1
ATOM 2247 C CA . GLY A 1 295 ? 17.891 42.5 2.883 1 89.19 295 GLY A CA 1
ATOM 2248 C C . GLY A 1 295 ? 18.328 43.969 3.01 1 89.19 295 GLY A C 1
ATOM 2249 O O . GLY A 1 295 ? 19.453 44.312 2.641 1 89.19 295 GLY A O 1
ATOM 2250 N N . SER A 1 296 ? 17.359 44.812 3.582 1 85.75 296 SER A N 1
ATOM 2251 C CA . SER A 1 296 ? 17.609 46.25 3.717 1 85.75 296 SER A CA 1
ATOM 2252 C C . SER A 1 296 ? 18.5 46.531 4.922 1 85.75 296 SER A C 1
ATOM 2254 O O . SER A 1 296 ? 18.953 47.688 5.105 1 85.75 296 SER A O 1
ATOM 2256 N N . PHE A 1 297 ? 18.719 45.719 5.797 1 87.94 297 PHE A N 1
ATOM 2257 C CA . PHE A 1 297 ? 19.547 45.938 6.98 1 87.94 297 PHE A CA 1
ATOM 2258 C C . PHE A 1 297 ? 21.031 45.781 6.652 1 87.94 297 PHE A C 1
ATOM 2260 O O . PHE A 1 297 ? 21.812 46.719 6.852 1 87.94 297 PHE A O 1
ATOM 2267 N N . GLY A 1 298 ? 21.359 44.625 6.012 1 81.75 298 GLY A N 1
ATOM 2268 C CA . GLY A 1 298 ? 22.734 44.344 5.645 1 81.75 298 GLY A CA 1
ATOM 2269 C C . GLY A 1 298 ? 23.734 45.344 6.219 1 81.75 298 GLY A C 1
ATOM 2270 O O . GLY A 1 298 ? 23.734 45.594 7.426 1 81.75 298 GLY A O 1
ATOM 2271 N N . GLN A 1 299 ? 24.531 45.844 5.469 1 84.25 299 GLN A N 1
ATOM 2272 C CA . GLN A 1 299 ? 25.5 46.844 5.898 1 84.25 299 GLN A CA 1
ATOM 2273 C C . GLN A 1 299 ? 24.828 48.188 6.121 1 84.25 299 GLN A C 1
ATOM 2275 O O . GLN A 1 299 ? 25.359 49.062 6.828 1 84.25 299 GLN A O 1
ATOM 2280 N N . ASN A 1 300 ? 23.703 48.25 5.699 1 91.38 300 ASN A N 1
ATOM 2281 C CA . ASN A 1 300 ? 22.984 49.5 5.773 1 91.38 300 ASN A CA 1
ATOM 2282 C C . ASN A 1 300 ? 22.625 49.875 7.215 1 91.38 300 ASN A C 1
ATOM 2284 O O . ASN A 1 300 ? 22.562 51.062 7.566 1 91.38 300 ASN A O 1
ATOM 2288 N N . LEU A 1 301 ? 22.297 48.875 8.008 1 94.5 301 LEU A N 1
ATOM 2289 C CA . LEU A 1 301 ? 21.906 49.156 9.391 1 94.5 301 LEU A CA 1
ATOM 2290 C C . LEU A 1 301 ? 23.078 49.719 10.195 1 94.5 301 LEU A C 1
ATOM 2292 O O . LEU A 1 301 ? 22.906 50.625 10.992 1 94.5 301 LEU A O 1
ATOM 2296 N N . THR A 1 302 ? 24.266 49.188 10.016 1 94.75 302 THR A N 1
ATOM 2297 C CA . THR A 1 302 ? 25.469 49.688 10.656 1 94.75 302 THR A CA 1
ATOM 2298 C C . THR A 1 302 ? 25.719 51.156 10.25 1 94.75 302 THR A C 1
ATOM 2300 O O . THR A 1 302 ? 26.016 52 11.094 1 94.75 302 THR A O 1
ATOM 2303 N N . ASP A 1 303 ? 25.609 51.344 8.992 1 95.75 303 ASP A N 1
ATOM 2304 C CA . ASP A 1 303 ? 25.812 52.688 8.469 1 95.75 303 ASP A CA 1
ATOM 2305 C C . ASP A 1 303 ? 24.781 53.688 9.039 1 95.75 303 ASP A C 1
ATOM 2307 O O . ASP A 1 303 ? 25.109 54.812 9.344 1 95.75 303 ASP A O 1
ATOM 2311 N N . ALA A 1 304 ? 23.625 53.25 9.109 1 95.88 304 ALA A N 1
ATOM 2312 C CA . ALA A 1 304 ? 22.547 54.094 9.617 1 95.88 304 ALA A CA 1
ATOM 2313 C C . ALA A 1 304 ? 22.781 54.469 11.078 1 95.88 304 ALA A C 1
ATOM 2315 O O . ALA A 1 304 ? 22.438 55.562 11.5 1 95.88 304 ALA A O 1
ATOM 2316 N N . VAL A 1 305 ? 23.297 53.594 11.875 1 95.88 305 VAL A N 1
ATOM 2317 C CA . VAL A 1 305 ? 23.609 53.906 13.266 1 95.88 305 VAL A CA 1
ATOM 2318 C C . VAL A 1 305 ? 24.75 54.906 13.32 1 95.88 305 VAL A C 1
ATOM 2320 O O . VAL A 1 305 ? 24.703 55.875 14.086 1 95.88 305 VAL A O 1
ATOM 2323 N N . ASN A 1 306 ? 25.688 54.719 12.516 1 95.19 306 ASN A N 1
ATOM 2324 C CA . ASN A 1 306 ? 26.859 55.594 12.492 1 95.19 306 ASN A CA 1
ATOM 2325 C C . ASN A 1 306 ? 26.5 57 12.078 1 95.19 306 ASN A C 1
ATOM 2327 O O . ASN A 1 306 ? 27.109 57.969 12.547 1 95.19 306 ASN A O 1
ATOM 2331 N N . ASN A 1 307 ? 25.547 57.031 11.234 1 95 307 ASN A N 1
ATOM 2332 C CA . ASN A 1 307 ? 25.203 58.344 10.75 1 95 307 ASN A CA 1
ATOM 2333 C C . ASN A 1 307 ? 24.047 58.969 11.547 1 95 307 ASN A C 1
ATOM 2335 O O . ASN A 1 307 ? 23.578 60.031 11.227 1 95 307 ASN A O 1
ATOM 2339 N N . GLY A 1 308 ? 23.484 58.219 12.477 1 92 308 GLY A N 1
ATOM 2340 C CA . GLY A 1 308 ? 22.516 58.75 13.422 1 92 308 GLY A CA 1
ATOM 2341 C C . GLY A 1 308 ? 21.078 58.562 12.977 1 92 308 GLY A C 1
ATOM 2342 O O . GLY A 1 308 ? 20.156 58.906 13.711 1 92 308 GLY A O 1
ATOM 2343 N N . THR A 1 309 ? 20.844 58 11.859 1 91 309 THR A N 1
ATOM 2344 C CA . THR A 1 309 ? 19.484 57.781 11.336 1 91 309 THR A CA 1
ATOM 2345 C C . THR A 1 309 ? 18.75 56.75 12.195 1 91 309 THR A C 1
ATOM 2347 O O . THR A 1 309 ? 17.531 56.844 12.344 1 91 309 THR A O 1
ATOM 2350 N N . ILE A 1 310 ? 19.453 55.812 12.648 1 95.25 310 ILE A N 1
ATOM 2351 C CA . ILE A 1 310 ? 18.922 54.812 13.578 1 95.25 310 ILE A CA 1
ATOM 2352 C C . ILE A 1 310 ? 19.75 54.812 14.867 1 95.25 310 ILE A C 1
ATOM 2354 O O . ILE A 1 310 ? 20.984 54.812 14.82 1 95.25 310 ILE A O 1
ATOM 2358 N N . ALA A 1 311 ? 19.047 54.906 15.961 1 96.5 311 ALA A N 1
ATOM 2359 C CA . ALA A 1 311 ? 19.75 54.906 17.234 1 96.5 311 ALA A CA 1
ATOM 2360 C C . ALA A 1 311 ? 20.406 53.562 17.516 1 96.5 311 ALA A C 1
ATOM 2362 O O . ALA A 1 311 ? 19.828 52.531 17.234 1 96.5 311 ALA A O 1
ATOM 2363 N N . GLU A 1 312 ? 21.578 53.594 18.078 1 96.56 312 GLU A N 1
ATOM 2364 C CA . GLU A 1 312 ? 22.234 52.344 18.438 1 96.56 312 GLU A CA 1
ATOM 2365 C C . GLU A 1 312 ? 21.406 51.562 19.453 1 96.56 312 GLU A C 1
ATOM 2367 O O . GLU A 1 312 ? 21.438 50.312 19.469 1 96.56 312 GLU A O 1
ATOM 2372 N N . SER A 1 313 ? 20.719 52.312 20.281 1 96.94 313 SER A N 1
ATOM 2373 C CA . SER A 1 313 ? 19.875 51.688 21.281 1 96.94 313 SER A CA 1
ATOM 2374 C C . SER A 1 313 ? 18.828 50.781 20.625 1 96.94 313 SER A C 1
ATOM 2376 O O . SER A 1 313 ? 18.422 49.781 21.188 1 96.94 313 SER A O 1
ATOM 2378 N N . ARG A 1 314 ? 18.344 51.156 19.469 1 97.56 314 ARG A N 1
ATOM 2379 C CA . ARG A 1 314 ? 17.359 50.344 18.734 1 97.56 314 ARG A CA 1
ATOM 2380 C C . ARG A 1 314 ? 17.984 49.031 18.297 1 97.56 314 ARG A C 1
ATOM 2382 O O . ARG A 1 314 ? 17.375 47.969 18.469 1 97.56 314 ARG A O 1
ATOM 2389 N N . VAL A 1 315 ? 19.141 49.062 17.75 1 97.5 315 VAL A N 1
ATOM 2390 C CA . VAL A 1 315 ? 19.828 47.844 17.312 1 97.5 315 VAL A CA 1
ATOM 2391 C C . VAL A 1 315 ? 20.156 46.969 18.516 1 97.5 315 VAL A C 1
ATOM 2393 O O . VAL A 1 315 ? 20.078 45.75 18.453 1 97.5 315 VAL A O 1
ATOM 2396 N N . THR A 1 316 ? 20.562 47.656 19.594 1 97.94 316 THR A N 1
ATOM 2397 C CA . THR A 1 316 ? 20.812 46.938 20.844 1 97.94 316 THR A CA 1
ATOM 2398 C C . THR A 1 316 ? 19.562 46.219 21.312 1 97.94 316 THR A C 1
ATOM 2400 O O . THR A 1 316 ? 19.625 45.062 21.75 1 97.94 316 THR A O 1
ATOM 2403 N N . ASP A 1 317 ? 18.469 46.844 21.188 1 98.19 317 ASP A N 1
ATOM 2404 C CA . ASP A 1 317 ? 17.188 46.25 21.578 1 98.19 317 ASP A CA 1
ATOM 2405 C C . ASP A 1 317 ? 16.859 45.031 20.688 1 98.19 317 ASP A C 1
ATOM 2407 O O . ASP A 1 317 ? 16.406 44 21.172 1 98.19 317 ASP A O 1
ATOM 2411 N N . MET A 1 318 ? 17.047 45.188 19.391 1 98.31 318 MET A N 1
ATOM 2412 C CA . MET A 1 318 ? 16.812 44.094 18.438 1 98.31 318 MET A CA 1
ATOM 2413 C C . MET A 1 318 ? 17.625 42.875 18.828 1 98.31 318 MET A C 1
ATOM 2415 O O . MET A 1 318 ? 17.062 41.781 18.969 1 98.31 318 MET A O 1
ATOM 2419 N N . ALA A 1 319 ? 18.906 43.062 19.016 1 98.38 319 ALA A N 1
ATOM 2420 C CA . ALA A 1 319 ? 19.797 41.938 19.391 1 98.38 319 ALA A CA 1
ATOM 2421 C C . ALA A 1 319 ? 19.391 41.344 20.719 1 98.38 319 ALA A C 1
ATOM 2423 O O . ALA A 1 319 ? 19.453 40.125 20.906 1 98.38 319 ALA A O 1
ATOM 2424 N N . THR A 1 320 ? 19.062 42.219 21.656 1 98.62 320 THR A N 1
ATOM 2425 C CA . THR A 1 320 ? 18.688 41.75 22.984 1 98.62 320 THR A CA 1
ATOM 2426 C C . THR A 1 320 ? 17.453 40.844 22.906 1 98.62 320 THR A C 1
ATOM 2428 O O . THR A 1 320 ? 17.391 39.812 23.562 1 98.62 320 THR A O 1
ATOM 2431 N N . ARG A 1 321 ? 16.438 41.219 22.188 1 98.75 321 ARG A N 1
ATOM 2432 C CA . ARG A 1 321 ? 15.227 40.438 22.031 1 98.75 321 ARG A CA 1
ATOM 2433 C C . ARG A 1 321 ? 15.531 39.062 21.453 1 98.75 321 ARG A C 1
ATOM 2435 O O . ARG A 1 321 ? 15 38.062 21.922 1 98.75 321 ARG A O 1
ATOM 2442 N N . ILE A 1 322 ? 16.344 39.031 20.422 1 98.81 322 ILE A N 1
ATOM 2443 C CA . ILE A 1 322 ? 16.703 37.812 19.734 1 98.81 322 ILE A CA 1
ATOM 2444 C C . ILE A 1 322 ? 17.453 36.875 20.688 1 98.81 322 ILE A C 1
ATOM 2446 O O . ILE A 1 322 ? 17.125 35.688 20.812 1 98.81 322 ILE A O 1
ATOM 2450 N N . LEU A 1 323 ? 18.422 37.406 21.375 1 98.69 323 LEU A N 1
ATOM 2451 C CA . LEU A 1 323 ? 19.234 36.594 22.281 1 98.69 323 LEU A CA 1
ATOM 2452 C C . LEU A 1 323 ? 18.422 36.219 23.516 1 98.69 323 LEU A C 1
ATOM 2454 O O . LEU A 1 323 ? 18.625 35.125 24.078 1 98.69 323 LEU A O 1
ATOM 2458 N N . ALA A 1 324 ? 17.547 37.094 23.953 1 98.75 324 ALA A N 1
ATOM 2459 C CA . ALA A 1 324 ? 16.656 36.75 25.062 1 98.75 324 ALA A CA 1
ATOM 2460 C C . ALA A 1 324 ? 15.812 35.531 24.719 1 98.75 324 ALA A C 1
ATOM 2462 O O . ALA A 1 324 ? 15.586 34.656 25.578 1 98.75 324 ALA A O 1
ATOM 2463 N N . ALA A 1 325 ? 15.289 35.5 23.531 1 98.81 325 ALA A N 1
ATOM 2464 C CA . ALA A 1 325 ? 14.539 34.312 23.078 1 98.81 325 ALA A CA 1
ATOM 2465 C C . ALA A 1 325 ? 15.406 33.062 23.125 1 98.81 325 ALA A C 1
ATOM 2467 O O . ALA A 1 325 ? 14.945 32 23.547 1 98.81 325 ALA A O 1
ATOM 2468 N N . TRP A 1 326 ? 16.641 33.188 22.688 1 98.62 326 TRP A N 1
ATOM 2469 C CA . TRP A 1 326 ? 17.625 32.094 22.703 1 98.62 326 TRP A CA 1
ATOM 2470 C C . TRP A 1 326 ? 17.859 31.594 24.125 1 98.62 326 TRP A C 1
ATOM 2472 O O . TRP A 1 326 ? 17.891 30.375 24.359 1 98.62 326 TRP A O 1
ATOM 2482 N N . TYR A 1 327 ? 17.953 32.469 25.094 1 98.19 327 TYR A N 1
ATOM 2483 C CA . TYR A 1 327 ? 18.125 32.125 26.484 1 98.19 327 TYR A CA 1
ATOM 2484 C C . TYR A 1 327 ? 16.844 31.562 27.078 1 98.19 327 TYR A C 1
ATOM 2486 O O . TYR A 1 327 ? 16.875 30.641 27.906 1 98.19 327 TYR A O 1
ATOM 2494 N N . LEU A 1 328 ? 15.711 32.125 26.688 1 98.31 328 LEU A N 1
ATOM 2495 C CA . LEU A 1 328 ? 14.414 31.766 27.266 1 98.31 328 LEU A CA 1
ATOM 2496 C C . LEU A 1 328 ? 14.156 30.266 27.141 1 98.31 328 LEU A C 1
ATOM 2498 O O . LEU A 1 328 ? 13.656 29.641 28.078 1 98.31 328 LEU A O 1
ATOM 2502 N N . VAL A 1 329 ? 14.508 29.75 25.938 1 98.19 329 VAL A N 1
ATOM 2503 C CA . VAL A 1 329 ? 14.164 28.359 25.688 1 98.19 329 VAL A CA 1
ATOM 2504 C C . VAL A 1 329 ? 15.367 27.469 25.984 1 98.19 329 VAL A C 1
ATOM 2506 O O . VAL A 1 329 ? 15.383 26.297 25.609 1 98.19 329 VAL A O 1
ATOM 2509 N N . GLY A 1 330 ? 16.422 27.969 26.5 1 97.75 330 GLY A N 1
ATOM 2510 C CA . GLY A 1 330 ? 17.531 27.188 27.031 1 97.75 330 GLY A CA 1
ATOM 2511 C C . GLY A 1 330 ? 18.531 26.75 25.969 1 97.75 330 GLY A C 1
ATOM 2512 O O . GLY A 1 330 ? 19.172 25.719 26.109 1 97.75 330 GLY A O 1
ATOM 2513 N N . GLN A 1 331 ? 18.672 27.469 24.922 1 98.12 331 GLN A N 1
ATOM 2514 C CA . GLN A 1 331 ? 19.531 27.047 23.812 1 98.12 331 GLN A CA 1
ATOM 2515 C C . GLN A 1 331 ? 21 27.328 24.125 1 98.12 331 GLN A C 1
ATOM 2517 O O . GLN A 1 331 ? 21.891 26.906 23.391 1 98.12 331 GLN A O 1
ATOM 2522 N N . ASP A 1 332 ? 21.344 27.938 25.234 1 96.06 332 ASP A N 1
ATOM 2523 C CA . ASP A 1 332 ? 22.703 28.219 25.656 1 96.06 332 ASP A CA 1
ATOM 2524 C C . ASP A 1 332 ? 23.328 27.016 26.359 1 96.06 332 ASP A C 1
ATOM 2526 O O . ASP A 1 332 ? 24.547 26.984 26.578 1 96.06 332 ASP A O 1
ATOM 2530 N N . THR A 1 333 ? 22.734 26.031 26.75 1 91.69 333 THR A N 1
ATOM 2531 C CA . THR A 1 333 ? 23.266 24.938 27.531 1 91.69 333 THR A CA 1
ATOM 2532 C C . THR A 1 333 ? 23.328 23.656 26.719 1 91.69 333 THR A C 1
ATOM 2534 O O . THR A 1 333 ? 24.359 22.984 26.672 1 91.69 333 THR A O 1
ATOM 2537 N N . ASP A 1 334 ? 22.344 23.125 26.25 1 88.81 334 ASP A N 1
ATOM 2538 C CA . ASP A 1 334 ? 22.266 21.828 25.594 1 88.81 334 ASP A CA 1
ATOM 2539 C C . ASP A 1 334 ? 21.5 21.922 24.281 1 88.81 334 ASP A C 1
ATOM 2541 O O . ASP A 1 334 ? 20.359 21.422 24.188 1 88.81 334 ASP A O 1
ATOM 2545 N N . PHE A 1 335 ? 22.172 22.5 23.266 1 96.88 335 PHE A N 1
ATOM 2546 C CA . PHE A 1 335 ? 21.562 22.562 21.953 1 96.88 335 PHE A CA 1
ATOM 2547 C C . PHE A 1 335 ? 22.547 22.125 20.875 1 96.88 335 PHE A C 1
ATOM 2549 O O . PHE A 1 335 ? 23.734 22.484 20.922 1 96.88 335 PHE A O 1
ATOM 2556 N N . PRO A 1 336 ? 22.156 21.359 19.891 1 97.88 336 PRO A N 1
ATOM 2557 C CA . PRO A 1 336 ? 23.078 20.906 18.859 1 97.88 336 PRO A CA 1
ATOM 2558 C C . PRO A 1 336 ? 23.578 22.062 17.969 1 97.88 336 PRO A C 1
ATOM 2560 O O . PRO A 1 336 ? 23 23.141 18 1 97.88 336 PRO A O 1
ATOM 2563 N N . THR A 1 337 ? 24.656 21.75 17.25 1 97.19 337 THR A N 1
ATOM 2564 C CA . THR A 1 337 ? 25.125 22.703 16.25 1 97.19 337 THR A CA 1
ATOM 2565 C C . THR A 1 337 ? 23.984 23.078 15.305 1 97.19 337 THR A C 1
ATOM 2567 O O . THR A 1 337 ? 23.281 22.203 14.781 1 97.19 337 THR A O 1
ATOM 2570 N N . PRO A 1 338 ? 23.781 24.406 15.102 1 97.94 338 PRO A N 1
ATOM 2571 C CA . PRO A 1 338 ? 22.688 24.812 14.219 1 97.94 338 PRO A CA 1
ATOM 2572 C C . PRO A 1 338 ? 22.75 24.141 12.852 1 97.94 338 PRO A C 1
ATOM 2574 O O . PRO A 1 338 ? 23.75 24.25 12.148 1 97.94 338 PRO A O 1
ATOM 2577 N N . GLY A 1 339 ? 21.672 23.422 12.484 1 97.94 339 GLY A N 1
ATOM 2578 C CA . GLY A 1 339 ? 21.516 22.812 11.172 1 97.94 339 GLY A CA 1
ATOM 2579 C C . GLY A 1 339 ? 22.25 21.484 11.047 1 97.94 339 GLY A C 1
ATOM 2580 O O . GLY A 1 339 ? 22.484 21 9.945 1 97.94 339 GLY A O 1
ATOM 2581 N N . ILE A 1 340 ? 22.578 20.828 12.117 1 97.94 340 ILE A N 1
ATOM 2582 C CA . ILE A 1 340 ? 23.406 19.641 12.102 1 97.94 340 ILE A CA 1
ATOM 2583 C C . ILE A 1 340 ? 22.703 18.531 11.328 1 97.94 340 ILE A C 1
ATOM 2585 O O . ILE A 1 340 ? 23.359 17.703 10.672 1 97.94 340 ILE A O 1
ATOM 2589 N N . GLY A 1 341 ? 21.422 18.469 11.359 1 97.94 341 GLY A N 1
ATOM 2590 C CA . GLY A 1 341 ? 20.656 17.422 10.68 1 97.94 341 GLY A CA 1
ATOM 2591 C C . GLY A 1 341 ? 20 17.906 9.398 1 97.94 341 GLY A C 1
ATOM 2592 O O . GLY A 1 341 ? 19.188 17.188 8.805 1 97.94 341 GLY A O 1
ATOM 2593 N N . MET A 1 342 ? 20.219 19.109 8.953 1 97.81 342 MET A N 1
ATOM 2594 C CA . MET A 1 342 ? 19.609 19.734 7.777 1 97.81 342 MET A CA 1
ATOM 2595 C C . MET A 1 342 ? 20.594 19.75 6.609 1 97.81 342 MET A C 1
ATOM 2597 O O . MET A 1 342 ? 21.266 20.766 6.371 1 97.81 342 MET A O 1
ATOM 2601 N N . LYS A 1 343 ? 20.625 18.641 5.879 1 96.12 343 LYS A N 1
ATOM 2602 C CA . LYS A 1 343 ? 21.625 18.438 4.844 1 96.12 343 LYS A CA 1
ATOM 2603 C C . LYS A 1 343 ? 20.969 18.141 3.494 1 96.12 343 LYS A C 1
ATOM 2605 O O . LYS A 1 343 ? 19.781 17.828 3.43 1 96.12 343 LYS A O 1
ATOM 2610 N N . ASN A 1 344 ? 21.766 18.359 2.396 1 95.94 344 ASN A N 1
ATOM 2611 C CA . ASN A 1 344 ? 21.344 17.844 1.095 1 95.94 344 ASN A CA 1
ATOM 2612 C C . ASN A 1 344 ? 21.234 16.328 1.093 1 95.94 344 ASN A C 1
ATOM 2614 O O . ASN A 1 344 ? 22.234 15.625 1.274 1 95.94 344 ASN A O 1
ATOM 2618 N N . LEU A 1 345 ? 20.094 15.789 0.777 1 97.31 345 LEU A N 1
ATOM 2619 C CA . LEU A 1 345 ? 19.797 14.383 1.023 1 97.31 345 LEU A CA 1
ATOM 2620 C C . LEU A 1 345 ? 20.453 13.492 -0.02 1 97.31 345 LEU A C 1
ATOM 2622 O O . LEU A 1 345 ? 20.594 12.289 0.186 1 97.31 345 LEU A O 1
ATOM 2626 N N . THR A 1 346 ? 20.781 14.016 -1.211 1 95.94 346 THR A N 1
ATOM 2627 C CA . THR A 1 346 ? 21.375 13.188 -2.252 1 95.94 346 THR A CA 1
ATOM 2628 C C . THR A 1 346 ? 22.891 13.117 -2.088 1 95.94 346 THR A C 1
ATOM 2630 O O . THR A 1 346 ? 23.562 12.359 -2.787 1 95.94 346 THR A O 1
ATOM 2633 N N . GLU A 1 347 ? 23.484 13.93 -1.177 1 96.38 347 GLU A N 1
ATOM 2634 C CA . GLU A 1 347 ? 24.906 13.906 -0.856 1 96.38 347 GLU A CA 1
ATOM 2635 C C . GLU A 1 347 ? 25.172 13.125 0.424 1 96.38 347 GLU A C 1
ATOM 2637 O O . GLU A 1 347 ? 24.297 13.031 1.292 1 96.38 347 GLU A O 1
ATOM 2642 N N . PRO A 1 348 ? 26.391 12.492 0.533 1 95.94 348 PRO A N 1
ATOM 2643 C CA . PRO A 1 348 ? 26.703 11.789 1.777 1 95.94 348 PRO A CA 1
ATOM 2644 C C . PRO A 1 348 ? 26.547 12.672 3.014 1 95.94 348 PRO A C 1
ATOM 2646 O O . PRO A 1 348 ? 26.984 13.82 3.018 1 95.94 348 PRO A O 1
ATOM 2649 N N . HIS A 1 349 ? 25.875 12.242 4 1 96.62 349 HIS A N 1
ATOM 2650 C CA . HIS A 1 349 ? 25.656 12.945 5.262 1 96.62 349 HIS A CA 1
ATOM 2651 C C . HIS A 1 349 ? 25.359 11.961 6.395 1 96.62 349 HIS A C 1
ATOM 2653 O O . HIS A 1 349 ? 24.969 10.82 6.148 1 96.62 349 HIS A O 1
ATOM 2659 N N . GLU A 1 350 ? 25.625 12.367 7.602 1 96.69 350 GLU A N 1
ATOM 2660 C CA . GLU A 1 350 ? 25.344 11.539 8.773 1 96.69 350 GLU A CA 1
ATOM 2661 C C . GLU A 1 350 ? 23.844 11.461 9.039 1 96.69 350 GLU A C 1
ATOM 2663 O O . GLU A 1 350 ? 23.109 12.445 8.867 1 96.69 350 GLU A O 1
ATOM 2668 N N . GLN A 1 351 ? 23.391 10.289 9.469 1 98.06 351 GLN A N 1
ATOM 2669 C CA . GLN A 1 351 ? 22 10.141 9.906 1 98.06 351 GLN A CA 1
ATOM 2670 C C . GLN A 1 351 ? 21.781 10.812 11.258 1 98.06 351 GLN A C 1
ATOM 2672 O O . GLN A 1 351 ? 22.375 10.406 12.266 1 98.06 351 GLN A O 1
ATOM 2677 N N . VAL A 1 352 ? 21.031 11.828 11.297 1 98.5 352 VAL A N 1
ATOM 2678 C CA . VAL A 1 352 ? 20.547 12.445 12.531 1 98.5 352 VAL A CA 1
ATOM 2679 C C . VAL A 1 352 ? 19.078 12.094 12.75 1 98.5 352 VAL A C 1
ATOM 2681 O O . VAL A 1 352 ? 18.188 12.781 12.25 1 98.5 352 VAL A O 1
ATOM 2684 N N . ASP A 1 353 ? 18.844 11.047 13.508 1 98.44 353 ASP A N 1
ATOM 2685 C CA . ASP A 1 353 ? 17.5 10.547 13.727 1 98.44 353 ASP A CA 1
ATOM 2686 C C . ASP A 1 353 ? 16.781 11.352 14.805 1 98.44 353 ASP A C 1
ATOM 2688 O O . ASP A 1 353 ? 17.094 11.242 15.992 1 98.44 353 ASP A O 1
ATOM 2692 N N . ALA A 1 354 ? 15.836 12.164 14.359 1 98.5 354 ALA A N 1
ATOM 2693 C CA . ALA A 1 354 ? 15.148 13.055 15.281 1 98.5 354 ALA A CA 1
ATOM 2694 C C . ALA A 1 354 ? 13.883 12.398 15.844 1 98.5 354 ALA A C 1
ATOM 2696 O O . ALA A 1 354 ? 13.242 12.945 16.734 1 98.5 354 ALA A O 1
ATOM 2697 N N . ARG A 1 355 ? 13.578 11.25 15.469 1 98.06 355 ARG A N 1
ATOM 2698 C CA . ARG A 1 355 ? 12.352 10.57 15.883 1 98.06 355 ARG A CA 1
ATOM 2699 C C . ARG A 1 355 ? 12.508 9.953 17.266 1 98.06 355 ARG A C 1
ATOM 2701 O O . ARG A 1 355 ? 13.562 9.414 17.594 1 98.06 355 ARG A O 1
ATOM 2708 N N . ASP A 1 356 ? 11.438 10.109 17.953 1 96.94 356 ASP A N 1
ATOM 2709 C CA . ASP A 1 356 ? 11.406 9.57 19.312 1 96.94 356 ASP A CA 1
ATOM 2710 C C . ASP A 1 356 ? 10.328 8.5 19.453 1 96.94 356 ASP A C 1
ATOM 2712 O O . ASP A 1 356 ? 9.141 8.781 19.266 1 96.94 356 ASP A O 1
ATOM 2716 N N . PRO A 1 357 ? 10.688 7.27 19.844 1 96.06 357 PRO A N 1
ATOM 2717 C CA . PRO A 1 357 ? 9.695 6.207 19.984 1 96.06 357 PRO A CA 1
ATOM 2718 C C . PRO A 1 357 ? 8.602 6.551 20.984 1 96.06 357 PRO A C 1
ATOM 2720 O O . PRO A 1 357 ? 7.469 6.07 20.875 1 96.06 357 PRO A O 1
ATOM 2723 N N . ASP A 1 358 ? 8.883 7.402 21.891 1 96.94 358 ASP A N 1
ATOM 2724 C CA . ASP A 1 358 ? 7.906 7.77 22.906 1 96.94 358 ASP A CA 1
ATOM 2725 C C . ASP A 1 358 ? 6.801 8.641 22.312 1 96.94 358 ASP A C 1
ATOM 2727 O O . ASP A 1 358 ? 5.75 8.828 22.938 1 96.94 358 ASP A O 1
ATOM 2731 N N . SER A 1 359 ? 7.023 9.203 21.109 1 97.31 359 SER A N 1
ATOM 2732 C CA . SER A 1 359 ? 6.035 10.07 20.469 1 97.31 359 SER A CA 1
ATOM 2733 C C . SER A 1 359 ? 4.996 9.258 19.703 1 97.31 359 SER A C 1
ATOM 2735 O O . SER A 1 359 ? 3.945 9.781 19.328 1 97.31 359 SER A O 1
ATOM 2737 N N . ARG A 1 360 ? 5.215 7.98 19.531 1 96.81 360 ARG A N 1
ATOM 2738 C CA . ARG A 1 360 ? 4.43 7.156 18.625 1 96.81 360 ARG A CA 1
ATOM 2739 C C . ARG A 1 360 ? 2.959 7.141 19.031 1 96.81 360 ARG A C 1
ATOM 2741 O O . ARG A 1 360 ? 2.076 7.223 18.172 1 96.81 360 ARG A O 1
ATOM 2748 N N . SER A 1 361 ? 2.707 6.984 20.266 1 96.38 361 SER A N 1
ATOM 2749 C CA . SER A 1 361 ? 1.322 6.945 20.719 1 96.38 361 SER A CA 1
ATOM 2750 C C . SER A 1 361 ? 0.612 8.266 20.453 1 96.38 361 SER A C 1
ATOM 2752 O O . SER A 1 361 ? -0.561 8.281 20.078 1 96.38 361 SER A O 1
ATOM 2754 N N . ASN A 1 362 ? 1.322 9.398 20.625 1 96.81 362 ASN A N 1
ATOM 2755 C CA . ASN A 1 362 ? 0.735 10.703 20.359 1 96.81 362 ASN A CA 1
ATOM 2756 C C . ASN A 1 362 ? 0.436 10.891 18.875 1 96.81 362 ASN A C 1
ATOM 2758 O O . ASN A 1 362 ? -0.585 11.477 18.516 1 96.81 362 ASN A O 1
ATOM 2762 N N . ILE A 1 363 ? 1.355 10.43 18.094 1 97.38 363 ILE A N 1
ATOM 2763 C CA . ILE A 1 363 ? 1.185 10.555 16.656 1 97.38 363 ILE A CA 1
ATOM 2764 C C . ILE A 1 363 ? -0.084 9.828 16.219 1 97.38 363 ILE A C 1
ATOM 2766 O O . ILE A 1 363 ? -0.928 10.398 15.516 1 97.38 363 ILE A O 1
ATOM 2770 N N . LEU A 1 364 ? -0.27 8.609 16.656 1 98.25 364 LEU A N 1
ATOM 2771 C CA . LEU A 1 364 ? -1.424 7.805 16.266 1 98.25 364 LEU A CA 1
ATOM 2772 C C . LEU A 1 364 ? -2.705 8.352 16.891 1 98.25 364 LEU A C 1
ATOM 2774 O O . LEU A 1 364 ? -3.734 8.453 16.219 1 98.25 364 LEU A O 1
ATOM 2778 N N . GLU A 1 365 ? -2.682 8.727 18.156 1 98.19 365 GLU A N 1
ATOM 2779 C CA . GLU A 1 365 ? -3.863 9.266 18.828 1 98.19 365 GLU A CA 1
ATOM 2780 C C . GLU A 1 365 ? -4.324 10.562 18.172 1 98.19 365 GLU A C 1
ATOM 2782 O O . GLU A 1 365 ? -5.523 10.812 18.047 1 98.19 365 GLU A O 1
ATOM 2787 N N . SER A 1 366 ? -3.338 11.383 17.828 1 98.12 366 SER A N 1
ATOM 2788 C CA . SER A 1 366 ? -3.676 12.633 17.141 1 98.12 366 SER A CA 1
ATOM 2789 C C . SER A 1 366 ? -4.324 12.359 15.797 1 98.12 366 SER A C 1
ATOM 2791 O O . SER A 1 366 ? -5.293 13.023 15.422 1 98.12 366 SER A O 1
ATOM 2793 N N . ALA A 1 367 ? -3.742 11.383 15.094 1 98.56 367 ALA A N 1
ATOM 2794 C CA . ALA A 1 367 ? -4.328 11.008 13.812 1 98.56 367 ALA A CA 1
ATOM 2795 C C . ALA A 1 367 ? -5.766 10.531 13.992 1 98.56 367 ALA A C 1
ATOM 2797 O O . ALA A 1 367 ? -6.652 10.898 13.219 1 98.56 367 ALA A O 1
ATOM 2798 N N . ILE A 1 368 ? -6.039 9.742 15 1 98.75 368 ILE A N 1
ATOM 2799 C CA . ILE A 1 368 ? -7.355 9.172 15.25 1 98.75 368 ILE A CA 1
ATOM 2800 C C . ILE A 1 368 ? -8.336 10.273 15.625 1 98.75 368 ILE A C 1
ATOM 2802 O O . ILE A 1 368 ? -9.414 10.383 15.031 1 98.75 368 ILE A O 1
ATOM 2806 N N . ALA A 1 369 ? -7.973 11.18 16.469 1 98.75 369 ALA A N 1
ATOM 2807 C CA . ALA A 1 369 ? -8.883 12.086 17.156 1 98.75 369 ALA A CA 1
ATOM 2808 C C . ALA A 1 369 ? -9.359 13.195 16.234 1 98.75 369 ALA A C 1
ATOM 2810 O O . ALA A 1 369 ? -10.391 13.82 16.484 1 98.75 369 ALA A O 1
ATOM 2811 N N . GLY A 1 370 ? -8.625 13.398 15.164 1 98.75 370 GLY A N 1
ATOM 2812 C CA . GLY A 1 370 ? -8.977 14.5 14.281 1 98.75 370 GLY A CA 1
ATOM 2813 C C . GLY A 1 370 ? -9.945 14.102 13.18 1 98.75 370 GLY A C 1
ATOM 2814 O O . GLY A 1 370 ? -10.383 14.945 12.391 1 98.75 370 GLY A O 1
ATOM 2815 N N . HIS A 1 371 ? -10.297 12.789 13.062 1 98.88 371 HIS A N 1
ATOM 2816 C CA . HIS A 1 371 ? -11.336 12.344 12.148 1 98.88 371 HIS A CA 1
ATOM 2817 C C . HIS A 1 371 ? -12.719 12.742 12.648 1 98.88 371 HIS A C 1
ATOM 2819 O O . HIS A 1 371 ? -13.039 12.562 13.82 1 98.88 371 HIS A O 1
ATOM 2825 N N . VAL A 1 372 ? -13.547 13.305 11.742 1 98.94 372 VAL A N 1
ATOM 2826 C CA . VAL A 1 372 ? -14.883 13.734 12.133 1 98.94 372 VAL A CA 1
ATOM 2827 C C . VAL A 1 372 ? -15.93 12.914 11.383 1 98.94 372 VAL A C 1
ATOM 2829 O O . VAL A 1 372 ? -16 12.953 10.156 1 98.94 372 VAL A O 1
ATOM 2832 N N . LEU A 1 373 ? -16.703 12.109 12.109 1 98.94 373 LEU A N 1
ATOM 2833 C CA . LEU A 1 373 ? -17.859 11.43 11.547 1 98.94 373 LEU A CA 1
ATOM 2834 C C . LEU A 1 373 ? -19.047 12.383 11.414 1 98.94 373 LEU A C 1
ATOM 2836 O O . LEU A 1 373 ? -19.531 12.922 12.406 1 98.94 373 LEU A O 1
ATOM 2840 N N . VAL A 1 374 ? -19.516 12.586 10.18 1 98.88 374 VAL A N 1
ATOM 2841 C CA . VAL A 1 374 ? -20.531 13.617 10.023 1 98.88 374 VAL A CA 1
ATOM 2842 C C . VAL A 1 374 ? -21.875 12.984 9.648 1 98.88 374 VAL A C 1
ATOM 2844 O O . VAL A 1 374 ? -22.922 13.609 9.766 1 98.88 374 VAL A O 1
ATOM 2847 N N . LYS A 1 375 ? -21.812 11.797 9.172 1 98.88 375 LYS A N 1
ATOM 2848 C CA . LYS A 1 375 ? -23.016 11.016 8.867 1 98.88 375 LYS A CA 1
ATOM 2849 C C . LYS A 1 375 ? -22.828 9.555 9.258 1 98.88 375 LYS A C 1
ATOM 2851 O O . LYS A 1 375 ? -21.75 8.984 9.055 1 98.88 375 LYS A O 1
ATOM 2856 N N . ASN A 1 376 ? -23.781 8.984 9.859 1 98.69 376 ASN A N 1
ATOM 2857 C CA . ASN A 1 376 ? -23.781 7.566 10.211 1 98.69 376 ASN A CA 1
ATOM 2858 C C . ASN A 1 376 ? -25.203 7.023 10.32 1 98.69 376 ASN A C 1
ATOM 2860 O O . ASN A 1 376 ? -25.734 6.887 11.422 1 98.69 376 ASN A O 1
ATOM 2864 N N . GLU A 1 377 ? -25.719 6.668 9.273 1 97.81 377 GLU A N 1
ATOM 2865 C CA . GLU A 1 377 ? -27.094 6.176 9.234 1 97.81 377 GLU A CA 1
ATOM 2866 C C . GLU A 1 377 ? -27.141 4.664 9.445 1 97.81 377 GLU A C 1
ATOM 2868 O O . GLU A 1 377 ? -26.266 3.938 8.977 1 97.81 377 GLU A O 1
ATOM 2873 N N . ASN A 1 378 ? -28.109 4.199 10.203 1 94.5 378 ASN A N 1
ATOM 2874 C CA . ASN A 1 378 ? -28.359 2.787 10.469 1 94.5 378 ASN A CA 1
ATOM 2875 C C . ASN A 1 378 ? -27.156 2.111 11.102 1 94.5 378 ASN A C 1
ATOM 2877 O O . ASN A 1 378 ? -26.859 0.953 10.805 1 94.5 378 ASN A O 1
ATOM 2881 N N . SER A 1 379 ? -26.375 2.891 11.867 1 95.75 379 SER A N 1
ATOM 2882 C CA . SER A 1 379 ? -25.203 2.355 12.531 1 95.75 379 SER A CA 1
ATOM 2883 C C . SER A 1 379 ? -24.297 1.63 11.539 1 95.75 379 SER A C 1
ATOM 2885 O O . SER A 1 379 ? -23.844 0.513 11.805 1 95.75 379 SER A O 1
ATOM 2887 N N . ALA A 1 380 ? -24.203 2.256 10.367 1 98 380 ALA A N 1
ATOM 2888 C CA . ALA A 1 380 ? -23.281 1.706 9.367 1 98 380 ALA A CA 1
ATOM 2889 C C . ALA A 1 380 ? -21.891 1.507 9.945 1 98 380 ALA A C 1
ATOM 2891 O O . ALA A 1 380 ? -21.188 0.551 9.594 1 98 380 ALA A O 1
ATOM 2892 N N . LEU A 1 381 ? -21.469 2.432 10.797 1 98.44 381 LEU A N 1
ATOM 2893 C CA . LEU A 1 381 ? -20.234 2.334 11.562 1 98.44 381 LEU A CA 1
ATOM 2894 C C . LEU A 1 381 ? -20.516 2.318 13.062 1 98.44 381 LEU A C 1
ATOM 2896 O O . LEU A 1 381 ? -21.5 2.914 13.516 1 98.44 381 LEU A O 1
ATOM 2900 N N . PRO A 1 382 ? -19.594 1.718 13.844 1 98.31 382 PRO A N 1
ATOM 2901 C CA . PRO A 1 382 ? -18.484 0.878 13.391 1 98.31 382 PRO A CA 1
ATOM 2902 C C . PRO A 1 382 ? -18.953 -0.447 12.797 1 98.31 382 PRO A C 1
ATOM 2904 O O . PRO A 1 382 ? -20.109 -0.819 12.953 1 98.31 382 PRO A O 1
ATOM 2907 N N . PHE A 1 383 ? -18.031 -1.112 12.07 1 98.44 383 PHE A N 1
ATOM 2908 C CA . PHE A 1 383 ? -18.344 -2.473 11.641 1 98.44 383 PHE A CA 1
ATOM 2909 C C . PHE A 1 383 ? -18.609 -3.371 12.844 1 98.44 383 PHE A C 1
ATOM 2911 O O . PHE A 1 383 ? -17.734 -3.588 13.68 1 98.44 383 PHE A O 1
ATOM 2918 N N . ALA A 1 384 ? -19.766 -3.859 12.977 1 94.94 384 ALA A N 1
ATOM 2919 C CA . ALA A 1 384 ? -20.125 -4.75 14.078 1 94.94 384 ALA A CA 1
ATOM 2920 C C . ALA A 1 384 ? -19.281 -6.027 14.039 1 94.94 384 ALA A C 1
ATOM 2922 O O . ALA A 1 384 ? -18.859 -6.531 15.078 1 94.94 384 ALA A O 1
ATOM 2923 N N . THR A 1 385 ? -19.125 -6.586 12.914 1 96.69 385 THR A N 1
ATOM 2924 C CA . THR A 1 385 ? -18.219 -7.688 12.578 1 96.69 385 THR A CA 1
ATOM 2925 C C . THR A 1 385 ? -17.375 -7.348 11.352 1 96.69 385 THR A C 1
ATOM 2927 O O . THR A 1 385 ? -17.797 -6.543 10.516 1 96.69 385 THR A O 1
ATOM 2930 N N . PRO A 1 386 ? -16.188 -7.863 11.312 1 97.69 386 PRO A N 1
ATOM 2931 C CA . PRO A 1 386 ? -15.43 -7.609 10.086 1 97.69 386 PRO A CA 1
ATOM 2932 C C . PRO A 1 386 ? -16.219 -7.949 8.828 1 97.69 386 PRO A C 1
ATOM 2934 O O . PRO A 1 386 ? -16.75 -9.055 8.711 1 97.69 386 PRO A O 1
ATOM 2937 N N . PRO A 1 387 ? -16.344 -6.969 7.93 1 98.5 387 PRO A N 1
ATOM 2938 C CA . PRO A 1 387 ? -17.062 -7.297 6.691 1 98.5 387 PRO A CA 1
ATOM 2939 C C . PRO A 1 387 ? -16.406 -8.438 5.922 1 98.5 387 PRO A C 1
ATOM 2941 O O . PRO A 1 387 ? -15.172 -8.531 5.863 1 98.5 387 PRO A O 1
ATOM 2944 N N . ASN A 1 388 ? -17.234 -9.289 5.348 1 98.5 388 ASN A N 1
ATOM 2945 C CA . ASN A 1 388 ? -16.688 -10.383 4.551 1 98.5 388 ASN A CA 1
ATOM 2946 C C . ASN A 1 388 ? -16.094 -9.883 3.238 1 98.5 388 ASN A C 1
ATOM 2948 O O . ASN A 1 388 ? -15.117 -10.445 2.742 1 98.5 388 ASN A O 1
ATOM 2952 N N . MET A 1 389 ? -16.719 -8.805 2.68 1 98.69 389 MET A N 1
ATOM 2953 C CA . MET A 1 389 ? -16.234 -8.227 1.434 1 98.69 389 MET A CA 1
ATOM 2954 C C . MET A 1 389 ? -16.266 -6.703 1.497 1 98.69 389 MET A C 1
ATOM 2956 O O . MET A 1 389 ? -17.297 -6.105 1.762 1 98.69 389 MET A O 1
ATOM 2960 N N . ILE A 1 390 ? -15.156 -6.121 1.253 1 98.88 390 ILE A N 1
ATOM 2961 C CA . ILE A 1 390 ? -14.984 -4.672 1.231 1 98.88 390 ILE A CA 1
ATOM 2962 C C . ILE A 1 390 ? -14.586 -4.219 -0.172 1 98.88 390 ILE A C 1
ATOM 2964 O O . ILE A 1 390 ? -13.664 -4.777 -0.77 1 98.88 390 ILE A O 1
ATOM 2968 N N . SER A 1 391 ? -15.227 -3.303 -0.785 1 98.94 391 SER A N 1
ATOM 2969 C CA . SER A 1 391 ? -14.812 -2.67 -2.033 1 98.94 391 SER A CA 1
ATOM 2970 C C . SER A 1 391 ? -14.312 -1.249 -1.791 1 98.94 391 SER A C 1
ATOM 2972 O O . SER A 1 391 ? -15 -0.445 -1.156 1 98.94 391 SER A O 1
ATOM 2974 N N . VAL A 1 392 ? -13.133 -0.966 -2.244 1 98.94 392 VAL A N 1
ATOM 2975 C CA . VAL A 1 392 ? -12.484 0.323 -2.035 1 98.94 392 VAL A CA 1
ATOM 2976 C C . VAL A 1 392 ? -12.367 1.066 -3.365 1 98.94 392 VAL A C 1
ATOM 2978 O O . VAL A 1 392 ? -11.844 0.528 -4.34 1 98.94 392 VAL A O 1
ATOM 2981 N N . PHE A 1 393 ? -12.812 2.273 -3.404 1 98.88 393 PHE A N 1
ATOM 2982 C CA . PHE A 1 393 ? -12.773 3.078 -4.621 1 98.88 393 PHE A CA 1
ATOM 2983 C C . PHE A 1 393 ? -12.133 4.434 -4.348 1 98.88 393 PHE A C 1
ATOM 2985 O O . PHE A 1 393 ? -12.273 4.988 -3.26 1 98.88 393 PHE A O 1
ATOM 2992 N N . GLY A 1 394 ? -11.43 4.98 -5.355 1 98.81 394 GLY A N 1
ATOM 2993 C CA . GLY A 1 394 ? -10.977 6.363 -5.32 1 98.81 394 GLY A CA 1
ATOM 2994 C C . GLY A 1 394 ? -9.469 6.496 -5.25 1 98.81 394 GLY A C 1
ATOM 2995 O O . GLY A 1 394 ? -8.789 5.652 -4.66 1 98.81 394 GLY A O 1
ATOM 2996 N N . TYR A 1 395 ? -8.992 7.57 -5.715 1 98.44 395 TYR A N 1
ATOM 2997 C CA . TYR A 1 395 ? -7.582 7.867 -5.93 1 98.44 395 TYR A CA 1
ATOM 2998 C C . TYR A 1 395 ? -6.879 8.156 -4.609 1 98.44 395 TYR A C 1
ATOM 3000 O O . TYR A 1 395 ? -5.648 8.094 -4.527 1 98.44 395 TYR A O 1
ATOM 3008 N N . ASP A 1 396 ? -7.621 8.477 -3.551 1 98.56 396 ASP A N 1
ATOM 3009 C CA . ASP A 1 396 ? -7.055 8.898 -2.271 1 98.56 396 ASP A CA 1
ATOM 3010 C C . ASP A 1 396 ? -6.781 7.695 -1.371 1 98.56 396 ASP A C 1
ATOM 3012 O O . ASP A 1 396 ? -6.395 7.855 -0.212 1 98.56 396 ASP A O 1
ATOM 3016 N N . ALA A 1 397 ? -6.859 6.461 -1.909 1 98.81 397 ALA A N 1
ATOM 3017 C CA . ALA A 1 397 ? -6.82 5.277 -1.053 1 98.81 397 ALA A CA 1
ATOM 3018 C C . ALA A 1 397 ? -5.402 4.715 -0.964 1 98.81 397 ALA A C 1
ATOM 3020 O O . ALA A 1 397 ? -5.102 3.918 -0.073 1 98.81 397 ALA A O 1
ATOM 3021 N N . THR A 1 398 ? -4.531 5.102 -1.85 1 98.44 398 THR A N 1
ATOM 3022 C CA . THR A 1 398 ? -3.223 4.457 -1.93 1 98.44 398 THR A CA 1
ATOM 3023 C C . THR A 1 398 ? -2.105 5.492 -1.867 1 98.44 398 THR A C 1
ATOM 3025 O O . THR A 1 398 ? -2.369 6.695 -1.811 1 98.44 398 THR A O 1
ATOM 3028 N N . VAL A 1 399 ? -0.826 5.059 -1.813 1 97.81 399 VAL A N 1
ATOM 3029 C CA . VAL A 1 399 ? 0.337 5.934 -1.699 1 97.81 399 VAL A CA 1
ATOM 3030 C C . VAL A 1 399 ? 0.623 6.594 -3.047 1 97.81 399 VAL A C 1
ATOM 3032 O O . VAL A 1 399 ? 0.261 6.055 -4.098 1 97.81 399 VAL A O 1
ATOM 3035 N N . PRO A 1 400 ? 1.295 7.762 -3.023 1 97.5 400 PRO A N 1
ATOM 3036 C CA . PRO A 1 400 ? 1.774 8.344 -4.277 1 97.5 400 PRO A CA 1
ATOM 3037 C C . PRO A 1 400 ? 2.914 7.547 -4.906 1 97.5 400 PRO A C 1
ATOM 3039 O O . PRO A 1 400 ? 3.469 6.648 -4.266 1 97.5 400 PRO A O 1
ATOM 3042 N N . ASP A 1 401 ? 3.293 7.918 -6.102 1 97.12 401 ASP A N 1
ATOM 3043 C CA . ASP A 1 401 ? 4.293 7.195 -6.879 1 97.12 401 ASP A CA 1
ATOM 3044 C C . ASP A 1 401 ? 5.691 7.398 -6.301 1 97.12 401 ASP A C 1
ATOM 3046 O O . ASP A 1 401 ? 6.598 6.598 -6.547 1 97.12 401 ASP A O 1
ATOM 3050 N N . THR A 1 402 ? 5.836 8.539 -5.586 1 97.44 402 THR A N 1
ATOM 3051 C CA . THR A 1 402 ? 7.176 8.812 -5.066 1 97.44 402 THR A CA 1
ATOM 3052 C C . THR A 1 402 ? 7.102 9.539 -3.729 1 97.44 402 THR A C 1
ATOM 3054 O O . THR A 1 402 ? 6.168 10.305 -3.484 1 97.44 402 THR A O 1
ATOM 3057 N N . LYS A 1 403 ? 7.887 9.273 -2.809 1 98.06 403 LYS A N 1
ATOM 3058 C CA . LYS A 1 403 ? 8.344 9.945 -1.597 1 98.06 403 LYS A CA 1
ATOM 3059 C C . LYS A 1 403 ? 9.836 9.711 -1.373 1 98.06 403 LYS A C 1
ATOM 3061 O O . LYS A 1 403 ? 10.227 8.758 -0.7 1 98.06 403 LYS A O 1
ATOM 3066 N N . ASN A 1 404 ? 10.641 10.547 -1.987 1 97.19 404 ASN A N 1
ATOM 3067 C CA . ASN A 1 404 ? 12.07 10.312 -2.092 1 97.19 404 ASN A CA 1
ATOM 3068 C C . ASN A 1 404 ? 12.875 11.562 -1.747 1 97.19 404 ASN A C 1
ATOM 3070 O O . ASN A 1 404 ? 12.781 12.078 -0.631 1 97.19 404 ASN A O 1
ATOM 3074 N N . THR A 1 405 ? 13.594 12.195 -2.604 1 95.56 405 THR A N 1
ATOM 3075 C CA . THR A 1 405 ? 14.43 13.344 -2.299 1 95.56 405 THR A CA 1
ATOM 3076 C C . THR A 1 405 ? 14.156 14.484 -3.273 1 95.56 405 THR A C 1
ATOM 3078 O O . THR A 1 405 ? 14.859 15.5 -3.262 1 95.56 405 THR A O 1
ATOM 3081 N N . ASP A 1 406 ? 13.125 14.391 -4.066 1 92.12 406 ASP A N 1
ATOM 3082 C CA . ASP A 1 406 ? 12.891 15.336 -5.156 1 92.12 406 ASP A CA 1
ATOM 3083 C C . ASP A 1 406 ? 12.094 16.547 -4.672 1 92.12 406 ASP A C 1
ATOM 3085 O O . ASP A 1 406 ? 11.859 16.703 -3.471 1 92.12 406 ASP A O 1
ATOM 3089 N N . LYS A 1 407 ? 11.727 17.422 -5.617 1 93.75 407 LYS A N 1
ATOM 3090 C CA . LYS A 1 407 ? 10.992 18.656 -5.324 1 93.75 407 LYS A CA 1
ATOM 3091 C C . LYS A 1 407 ? 9.609 18.344 -4.758 1 93.75 407 LYS A C 1
ATOM 3093 O O . LYS A 1 407 ? 9.102 19.094 -3.918 1 93.75 407 LYS A O 1
ATOM 3098 N N . LEU A 1 408 ? 9.008 17.266 -5.227 1 95.75 408 LEU A N 1
ATOM 3099 C CA . LEU A 1 408 ? 7.699 16.875 -4.715 1 95.75 408 LEU A CA 1
ATOM 3100 C C . LEU A 1 408 ? 7.77 16.578 -3.221 1 95.75 408 LEU A C 1
ATOM 3102 O O . LEU A 1 408 ? 6.859 16.938 -2.469 1 95.75 408 LEU A O 1
ATOM 3106 N N . PHE A 1 409 ? 8.914 15.977 -2.816 1 95.81 409 PHE A N 1
ATOM 3107 C CA . PHE A 1 409 ? 9.164 15.688 -1.41 1 95.81 409 PHE A CA 1
ATOM 3108 C C . PHE A 1 409 ? 9.383 16.984 -0.624 1 95.81 409 PHE A C 1
ATOM 3110 O O . PHE A 1 409 ? 8.797 17.172 0.443 1 95.81 409 PHE A O 1
ATOM 3117 N N . GLU A 1 410 ? 10.102 17.828 -1.148 1 94.62 410 GLU A N 1
ATOM 3118 C CA . GLU A 1 410 ? 10.453 19.078 -0.466 1 94.62 410 GLU A CA 1
ATOM 3119 C C . GLU A 1 410 ? 9.219 19.938 -0.223 1 94.62 410 GLU A C 1
ATOM 3121 O O . GLU A 1 410 ? 9.133 20.641 0.787 1 94.62 410 GLU A O 1
ATOM 3126 N N . LEU A 1 411 ? 8.258 19.844 -1.149 1 95.56 411 LEU A N 1
ATOM 3127 C CA . LEU A 1 411 ? 7.16 20.797 -1.111 1 95.56 411 LEU A CA 1
ATOM 3128 C C . LEU A 1 411 ? 5.852 20.109 -0.726 1 95.56 411 LEU A C 1
ATOM 3130 O O . LEU A 1 411 ? 4.801 20.75 -0.668 1 95.56 411 LEU A O 1
ATOM 3134 N N . GLY A 1 412 ? 5.848 18.797 -0.468 1 95 412 GLY A N 1
ATOM 3135 C CA . GLY A 1 412 ? 4.656 18.078 -0.062 1 95 412 GLY A CA 1
ATOM 3136 C C . GLY A 1 412 ? 3.66 17.875 -1.19 1 95 412 GLY A C 1
ATOM 3137 O O . GLY A 1 412 ? 2.451 17.859 -0.96 1 95 412 GLY A O 1
ATOM 3138 N N . TYR A 1 413 ? 4.156 17.781 -2.498 1 95.94 413 TYR A N 1
ATOM 3139 C CA . TYR A 1 413 ? 3.293 17.703 -3.672 1 95.94 413 TYR A CA 1
ATOM 3140 C C . TYR A 1 413 ? 3.283 16.281 -4.238 1 95.94 413 TYR A C 1
ATOM 3142 O O . TYR A 1 413 ? 3.139 16.094 -5.449 1 95.94 413 TYR A O 1
ATOM 3150 N N . TYR A 1 414 ? 3.396 15.258 -3.359 1 93.81 414 TYR A N 1
ATOM 3151 C CA . TYR A 1 414 ? 3.463 13.867 -3.799 1 93.81 414 TYR A CA 1
ATOM 3152 C C . TYR A 1 414 ? 2.26 13.516 -4.664 1 93.81 414 TYR A C 1
ATOM 3154 O O . TYR A 1 414 ? 2.402 12.852 -5.691 1 93.81 414 TYR A O 1
ATOM 3162 N N . SER A 1 415 ? 1.101 13.93 -4.266 1 96.19 415 SER A N 1
ATOM 3163 C CA . SER A 1 415 ? -0.169 13.508 -4.852 1 96.19 415 SER A CA 1
ATOM 3164 C C . SER A 1 415 ? -0.653 14.516 -5.891 1 96.19 415 SER A C 1
ATOM 3166 O O . SER A 1 415 ? -1.701 14.32 -6.512 1 96.19 415 SER A O 1
ATOM 3168 N N . SER A 1 416 ? 0.095 15.609 -6.051 1 96.25 416 SER A N 1
ATOM 3169 C CA . SER A 1 416 ? -0.205 16.656 -7.016 1 96.25 416 SER A CA 1
ATOM 3170 C C . SER A 1 416 ? 1.061 17.156 -7.707 1 96.25 416 SER A C 1
ATOM 3172 O O . SER A 1 416 ? 1.445 18.312 -7.559 1 96.25 416 SER A O 1
ATOM 3174 N N . PRO A 1 4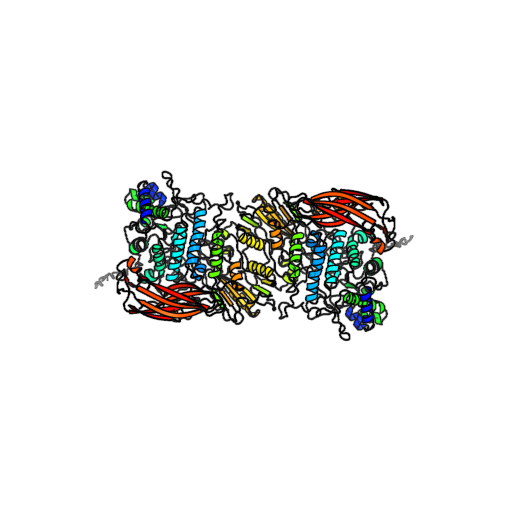17 ? 1.639 16.359 -8.508 1 94.44 417 PRO A N 1
ATOM 3175 C CA . PRO A 1 417 ? 2.947 16.703 -9.07 1 94.44 417 PRO A CA 1
ATOM 3176 C C . PRO A 1 417 ? 2.902 17.969 -9.938 1 94.44 417 PRO A C 1
ATOM 3178 O O . PRO A 1 417 ? 3.916 18.656 -10.078 1 94.44 417 PRO A O 1
ATOM 3181 N N . GLU A 1 418 ? 1.758 18.312 -10.508 1 94.06 418 GLU A N 1
ATOM 3182 C CA . GLU A 1 418 ? 1.641 19.5 -11.344 1 94.06 418 GLU A CA 1
ATOM 3183 C C . GLU A 1 418 ? 1.936 20.781 -10.547 1 94.06 418 GLU A C 1
ATOM 3185 O O . GLU A 1 418 ? 2.432 21.766 -11.102 1 94.06 418 GLU A O 1
ATOM 3190 N N . MET A 1 419 ? 1.656 20.75 -9.258 1 94.81 419 MET A N 1
ATOM 3191 C CA . MET A 1 419 ? 1.898 21.906 -8.406 1 94.81 419 MET A CA 1
ATOM 3192 C C . MET A 1 419 ? 3.395 22.172 -8.234 1 94.81 419 MET A C 1
ATOM 3194 O O . MET A 1 419 ? 3.816 23.297 -8.039 1 94.81 419 MET A O 1
ATOM 3198 N N . GLY A 1 420 ? 4.18 21.094 -8.352 1 92.5 420 GLY A N 1
ATOM 3199 C CA . GLY A 1 420 ? 5.621 21.203 -8.203 1 92.5 420 GLY A CA 1
ATOM 3200 C C . GLY A 1 420 ? 6.281 21.969 -9.336 1 92.5 420 GLY A C 1
ATOM 3201 O O . GLY A 1 420 ? 7.414 22.422 -9.195 1 92.5 420 GLY A O 1
ATOM 3202 N N . GLN A 1 421 ? 5.566 22.234 -10.375 1 90.81 421 GLN A N 1
ATOM 3203 C CA . GLN A 1 421 ? 6.113 22.906 -11.547 1 90.81 421 GLN A CA 1
ATOM 3204 C C . GLN A 1 421 ? 5.688 24.359 -11.602 1 90.81 421 GLN A C 1
ATOM 3206 O O . GLN A 1 421 ? 6.191 25.141 -12.422 1 90.81 421 GLN A O 1
ATOM 3211 N N . ALA A 1 422 ? 4.895 24.719 -10.688 1 91.38 422 ALA A N 1
ATOM 3212 C CA . ALA A 1 422 ? 4.32 26.062 -10.742 1 91.38 422 ALA A CA 1
ATOM 3213 C C . ALA A 1 422 ? 5.27 27.094 -10.133 1 91.38 422 ALA A C 1
ATOM 3215 O O . ALA A 1 422 ? 6 26.781 -9.188 1 91.38 422 ALA A O 1
ATOM 3216 N N . VAL A 1 423 ? 5.172 28.312 -10.688 1 90.75 423 VAL A N 1
ATOM 3217 C CA . VAL A 1 423 ? 5.98 29.422 -10.227 1 90.75 423 VAL A CA 1
ATOM 3218 C C . VAL A 1 423 ? 5.129 30.359 -9.367 1 90.75 423 VAL A C 1
ATOM 3220 O O . VAL A 1 423 ? 4.055 30.797 -9.797 1 90.75 423 VAL A O 1
ATOM 3223 N N . LEU A 1 424 ? 5.617 30.781 -8.188 1 90.06 424 LEU A N 1
ATOM 3224 C CA . LEU A 1 424 ? 4.891 31.672 -7.289 1 90.06 424 LEU A CA 1
ATOM 3225 C C . LEU A 1 424 ? 4.617 33 -7.961 1 90.06 424 LEU A C 1
ATOM 3227 O O . LEU A 1 424 ? 5.473 33.531 -8.672 1 90.06 424 LEU A O 1
ATOM 3231 N N . GLY A 1 425 ? 3.473 33.5 -7.734 1 89 425 GLY A N 1
ATOM 3232 C CA . GLY A 1 425 ? 3.08 34.781 -8.289 1 89 425 GLY A CA 1
ATOM 3233 C C . GLY A 1 425 ? 2.289 34.656 -9.578 1 89 425 GLY A C 1
ATOM 3234 O O . GLY A 1 425 ? 1.641 35.625 -10 1 89 425 GLY A O 1
ATOM 3235 N N . THR A 1 426 ? 2.398 33.469 -10.156 1 92.56 426 THR A N 1
ATOM 3236 C CA . THR A 1 426 ? 1.619 33.25 -11.367 1 92.56 426 THR A CA 1
ATOM 3237 C C . THR A 1 426 ? 0.222 32.75 -11.031 1 92.56 426 THR A C 1
ATOM 3239 O O . THR A 1 426 ? 0.031 32.062 -10.023 1 92.56 426 THR A O 1
ATOM 3242 N N . GLU A 1 427 ? -0.672 33.219 -11.867 1 91.06 427 GLU A N 1
ATOM 3243 C CA . GLU A 1 427 ? -2.02 32.656 -11.711 1 91.06 427 GLU A CA 1
ATOM 3244 C C . GLU A 1 427 ? -2.092 31.219 -12.164 1 91.06 427 GLU A C 1
ATOM 3246 O O . GLU A 1 427 ? -1.704 30.891 -13.289 1 91.06 427 GLU A O 1
ATOM 3251 N N . ARG A 1 428 ? -2.447 30.375 -11.258 1 93.81 428 ARG A N 1
ATOM 3252 C CA . ARG A 1 428 ? -2.65 28.969 -11.555 1 93.81 428 ARG A CA 1
ATOM 3253 C C . ARG A 1 428 ? -3.975 28.469 -10.984 1 93.81 428 ARG A C 1
ATOM 3255 O O . ARG A 1 428 ? -4.449 28.984 -9.969 1 93.81 428 ARG A O 1
ATOM 3262 N N . HIS A 1 429 ? -4.578 27.531 -11.703 1 93.81 429 HIS A N 1
ATOM 3263 C CA . HIS A 1 429 ? -5.805 26.859 -11.281 1 93.81 429 HIS A CA 1
ATOM 3264 C C . HIS A 1 429 ? -5.602 25.359 -11.164 1 93.81 429 HIS A C 1
ATOM 3266 O O . HIS A 1 429 ? -5.781 24.625 -12.133 1 93.81 429 HIS A O 1
ATOM 3272 N N . PHE A 1 430 ? -5.355 24.969 -9.969 1 93.31 430 PHE A N 1
ATOM 3273 C CA . PHE A 1 430 ? -5.082 23.547 -9.75 1 93.31 430 PHE A CA 1
ATOM 3274 C C . PHE A 1 430 ? -6.355 22.797 -9.391 1 93.31 430 PHE A C 1
ATOM 3276 O O . PHE A 1 430 ? -7.23 23.344 -8.711 1 93.31 430 PHE A O 1
ATOM 3283 N N . ASP A 1 431 ? -6.445 21.562 -9.82 1 91.19 431 ASP A N 1
ATOM 3284 C CA . ASP A 1 431 ? -7.5 20.656 -9.359 1 91.19 431 ASP A CA 1
ATOM 3285 C C . ASP A 1 431 ? -7.359 20.375 -7.867 1 91.19 431 ASP A C 1
ATOM 3287 O O . ASP A 1 431 ? -6.297 19.938 -7.41 1 91.19 431 ASP A O 1
ATOM 3291 N N . GLN A 1 432 ? -8.445 20.641 -7.074 1 92.56 432 GLN A N 1
ATOM 3292 C CA . GLN A 1 432 ? -8.328 20.344 -5.648 1 92.56 432 GLN A CA 1
ATOM 3293 C C . GLN A 1 432 ? -8.258 18.844 -5.402 1 92.56 432 GLN A C 1
ATOM 3295 O O . GLN A 1 432 ? -7.777 18.406 -4.352 1 92.56 432 GLN A O 1
ATOM 3300 N N . ALA A 1 433 ? -8.797 18.078 -6.391 1 96.88 433 ALA A N 1
ATOM 3301 C CA . ALA A 1 433 ? -8.625 16.625 -6.293 1 96.88 433 ALA A CA 1
ATOM 3302 C C . ALA A 1 433 ? -7.184 16.234 -6.613 1 96.88 433 ALA A C 1
ATOM 3304 O O . ALA A 1 433 ? -6.773 16.234 -7.777 1 96.88 433 ALA A O 1
ATOM 3305 N N . ALA A 1 434 ? -6.395 15.938 -5.57 1 97.44 434 ALA A N 1
ATOM 3306 C CA . ALA A 1 434 ? -5.062 15.375 -5.758 1 97.44 434 ALA A CA 1
ATOM 3307 C C . ALA A 1 434 ? -5.137 13.891 -6.105 1 97.44 434 ALA A C 1
ATOM 3309 O O . ALA A 1 434 ? -5.148 13.039 -5.211 1 97.44 434 ALA A O 1
ATOM 3310 N N . LYS A 1 435 ? -5.055 13.57 -7.375 1 97.38 435 LYS A N 1
ATOM 3311 C CA . LYS A 1 435 ? -5.41 12.234 -7.84 1 97.38 435 LYS A CA 1
ATOM 3312 C C . LYS A 1 435 ? -4.199 11.305 -7.82 1 97.38 435 LYS A C 1
ATOM 3314 O O . LYS A 1 435 ? -4.309 10.125 -8.164 1 97.38 435 LYS A O 1
ATOM 3319 N N . GLY A 1 436 ? -3.041 11.797 -7.426 1 97 436 GLY A N 1
ATOM 3320 C CA . GLY A 1 436 ? -1.82 11.008 -7.449 1 97 436 GLY A CA 1
ATOM 3321 C C . GLY A 1 436 ? -1.666 10.117 -6.23 1 97 436 GLY A C 1
ATOM 3322 O O . GLY A 1 436 ? -0.688 9.375 -6.121 1 97 436 GLY A O 1
ATOM 3323 N N . GLY A 1 437 ? -2.66 10.094 -5.305 1 97.75 437 GLY A N 1
ATOM 3324 C CA . GLY A 1 437 ? -2.596 9.312 -4.082 1 97.75 437 GLY A CA 1
ATOM 3325 C C . GLY A 1 437 ? -3.117 10.055 -2.867 1 97.75 437 GLY A C 1
ATOM 3326 O O . GLY A 1 437 ? -3.539 11.211 -2.973 1 97.75 437 GLY A O 1
ATOM 3327 N N . THR A 1 438 ? -3.061 9.398 -1.712 1 98.25 438 THR A N 1
ATOM 3328 C CA . THR A 1 438 ? -3.594 9.977 -0.484 1 98.25 438 THR A CA 1
ATOM 3329 C C . THR A 1 438 ? -2.77 11.188 -0.056 1 98.25 438 THR A C 1
ATOM 3331 O O . THR A 1 438 ? -1.576 11.273 -0.357 1 98.25 438 THR A O 1
ATOM 3334 N N . ILE A 1 439 ? -3.363 12.164 0.585 1 98 439 ILE A N 1
ATOM 3335 C CA . ILE A 1 439 ? -2.652 13.328 1.096 1 98 439 ILE A CA 1
ATOM 3336 C C . ILE A 1 439 ? -2.518 13.234 2.613 1 98 439 ILE A C 1
ATOM 3338 O O . ILE A 1 439 ? -3.441 12.789 3.297 1 98 439 ILE A O 1
ATOM 3342 N N . VAL A 1 440 ? -1.325 13.57 3.082 1 95.94 440 VAL A N 1
ATOM 3343 C CA . VAL A 1 440 ? -1.083 13.516 4.52 1 95.94 440 VAL A CA 1
ATOM 3344 C C . VAL A 1 440 ? -0.887 14.93 5.066 1 95.94 440 VAL A C 1
ATOM 3346 O O . VAL A 1 440 ? -0.924 15.141 6.281 1 95.94 440 VAL A O 1
ATOM 3349 N N . SER A 1 441 ? -0.711 15.867 4.219 1 96.31 441 SER A N 1
ATOM 3350 C CA . SER A 1 441 ? -0.555 17.281 4.516 1 96.31 441 SER A CA 1
ATOM 3351 C C . SER A 1 441 ? -0.926 18.141 3.314 1 96.31 441 SER A C 1
ATOM 3353 O O . SER A 1 441 ? -1.161 17.625 2.221 1 96.31 441 SER A O 1
ATOM 3355 N N . GLY A 1 442 ? -1.036 19.469 3.549 1 96.56 442 GLY A N 1
ATOM 3356 C CA . GLY A 1 442 ? -1.075 20.391 2.422 1 96.56 442 GLY A CA 1
ATOM 3357 C C . GLY A 1 442 ? 0.282 20.594 1.778 1 96.56 442 GLY A C 1
ATOM 3358 O O . GLY A 1 442 ? 1.204 19.812 1.985 1 96.56 442 GLY A O 1
ATOM 3359 N N . GLY A 1 443 ? 0.385 21.719 0.912 1 95.75 443 GLY A N 1
ATOM 3360 C CA . GLY A 1 443 ? 1.592 21.828 0.108 1 95.75 443 GLY A CA 1
ATOM 3361 C C . GLY A 1 443 ? 2.412 23.062 0.425 1 95.75 443 GLY A C 1
ATOM 3362 O O . GLY A 1 443 ? 1.877 24.062 0.9 1 95.75 443 GLY A O 1
ATOM 3363 N N . ARG A 1 444 ? 3.752 22.891 0.229 1 94.06 444 ARG A N 1
ATOM 3364 C CA . ARG A 1 444 ? 4.785 23.922 0.224 1 94.06 444 ARG A CA 1
ATOM 3365 C C . ARG A 1 444 ? 5.336 24.141 1.627 1 94.06 444 ARG A C 1
ATOM 3367 O O . ARG A 1 444 ? 5.727 23.203 2.309 1 94.06 444 ARG A O 1
ATOM 3374 N N . ALA A 1 445 ? 5.406 25.328 2.137 1 90.12 445 ALA A N 1
ATOM 3375 C CA . ALA A 1 445 ? 6.277 25.625 3.27 1 90.12 445 ALA A CA 1
ATOM 3376 C C . ALA A 1 445 ? 5.82 24.875 4.523 1 90.12 445 ALA A C 1
ATOM 3378 O O . ALA A 1 445 ? 6.641 24.516 5.367 1 90.12 445 ALA A O 1
ATOM 3379 N N . ALA A 1 446 ? 4.555 24.594 4.625 1 92.06 446 ALA A N 1
ATOM 3380 C CA . ALA A 1 446 ? 4.07 23.984 5.863 1 92.06 446 ALA A CA 1
ATOM 3381 C C . ALA A 1 446 ? 3.979 22.469 5.73 1 92.06 446 ALA A C 1
ATOM 3383 O O . ALA A 1 446 ? 3.582 21.781 6.672 1 92.06 446 ALA A O 1
ATOM 3384 N N . ALA A 1 447 ? 4.359 22 4.516 1 94.12 447 ALA A N 1
ATOM 3385 C CA . ALA A 1 447 ? 4.379 20.547 4.34 1 94.12 447 ALA A CA 1
ATOM 3386 C C . ALA A 1 447 ? 5.398 19.891 5.27 1 94.12 447 ALA A C 1
ATOM 3388 O O . ALA A 1 447 ? 6.195 20.578 5.91 1 94.12 447 ALA A O 1
ATOM 3389 N N . ASN A 1 448 ? 5.312 18.594 5.48 1 94.19 448 ASN A N 1
ATOM 3390 C CA . ASN A 1 448 ? 6.258 17.875 6.336 1 94.19 448 ASN A CA 1
ATOM 3391 C C . ASN A 1 448 ? 6.699 16.562 5.711 1 94.19 448 ASN A C 1
ATOM 3393 O O . ASN A 1 448 ? 6.293 16.234 4.598 1 94.19 448 ASN A O 1
ATOM 3397 N N . ALA A 1 449 ? 7.633 15.961 6.34 1 95.62 449 ALA A N 1
ATOM 3398 C CA . ALA A 1 449 ? 8.281 14.781 5.773 1 95.62 449 ALA A CA 1
ATOM 3399 C C . ALA A 1 449 ? 7.871 13.516 6.516 1 95.62 449 ALA A C 1
ATOM 3401 O O . ALA A 1 449 ? 8.266 13.312 7.668 1 95.62 449 ALA A O 1
ATOM 3402 N N . PRO A 1 450 ? 7.145 12.641 5.895 1 97.06 450 PRO A N 1
ATOM 3403 C CA . PRO A 1 450 ? 6.719 11.414 6.582 1 97.06 450 PRO A CA 1
ATOM 3404 C C . PRO A 1 450 ? 7.793 10.328 6.578 1 97.06 450 PRO A C 1
ATOM 3406 O O . PRO A 1 450 ? 8.461 10.117 5.562 1 97.06 450 PRO A O 1
ATOM 3409 N N . SER A 1 451 ? 7.949 9.633 7.75 1 97.94 451 SER A N 1
ATOM 3410 C CA . SER A 1 451 ? 8.852 8.492 7.82 1 97.94 451 SER A CA 1
ATOM 3411 C C . SER A 1 451 ? 8.359 7.348 6.934 1 97.94 451 SER A C 1
ATOM 3413 O O . SER A 1 451 ? 9.164 6.574 6.41 1 97.94 451 SER A O 1
ATOM 3415 N N . TYR A 1 452 ? 7.137 7.176 6.91 1 98.25 452 TYR A N 1
ATOM 3416 C CA . TYR A 1 452 ? 6.332 6.246 6.125 1 98.25 452 TYR A CA 1
ATOM 3417 C C . TYR A 1 452 ? 4.93 6.801 5.895 1 98.25 452 TYR A C 1
ATOM 3419 O O . TYR A 1 452 ? 4.566 7.84 6.453 1 98.25 452 TYR A O 1
ATOM 3427 N N . ILE A 1 453 ? 4.195 6.234 4.973 1 98.44 453 ILE A N 1
ATOM 3428 C CA . ILE A 1 453 ? 2.781 6.547 4.805 1 98.44 453 ILE A CA 1
ATOM 3429 C C . ILE A 1 453 ? 1.96 5.258 4.852 1 98.44 453 ILE A C 1
ATOM 3431 O O . ILE A 1 453 ? 1.965 4.477 3.9 1 98.44 453 ILE A O 1
ATOM 3435 N N . LEU A 1 454 ? 1.318 5.008 5.988 1 98.62 454 LEU A N 1
ATOM 3436 C CA . LEU A 1 454 ? 0.324 3.941 6.031 1 98.62 454 LEU A CA 1
ATOM 3437 C C . LEU A 1 454 ? -0.989 4.395 5.402 1 98.62 454 LEU A C 1
ATOM 3439 O O . LEU A 1 454 ? -1.818 5.02 6.07 1 98.62 454 LEU A O 1
ATOM 3443 N N . ASP A 1 455 ? -1.165 4.055 4.125 1 98.62 455 ASP A N 1
ATOM 3444 C CA . ASP A 1 455 ? -2.316 4.523 3.361 1 98.62 455 ASP A CA 1
ATOM 3445 C C . ASP A 1 455 ? -3.559 3.693 3.672 1 98.62 455 ASP A C 1
ATOM 3447 O O . ASP A 1 455 ? -3.457 2.6 4.23 1 98.62 455 ASP A O 1
ATOM 3451 N N . PRO A 1 456 ? -4.758 4.184 3.334 1 98.81 456 PRO A N 1
ATOM 3452 C CA . PRO A 1 456 ? -6.012 3.498 3.652 1 98.81 456 PRO A CA 1
ATOM 3453 C C . PRO A 1 456 ? -6.094 2.104 3.035 1 98.81 456 PRO A C 1
ATOM 3455 O O . PRO A 1 456 ? -6.418 1.137 3.729 1 98.81 456 PRO A O 1
ATOM 3458 N N . LEU A 1 457 ? -5.773 1.962 1.775 1 98.94 457 LEU A N 1
ATOM 3459 C CA . LEU A 1 457 ? -5.949 0.679 1.104 1 98.94 457 LEU A CA 1
ATOM 3460 C C . LEU A 1 457 ? -5.031 -0.38 1.71 1 98.94 457 LEU A C 1
ATOM 3462 O O . LEU A 1 457 ? -5.473 -1.497 1.995 1 98.94 457 LEU A O 1
ATOM 3466 N N . SER A 1 458 ? -3.719 -0.073 1.843 1 98.75 458 SER A N 1
ATOM 3467 C CA . SER A 1 458 ? -2.795 -1.058 2.396 1 98.75 458 SER A CA 1
ATOM 3468 C C . SER A 1 458 ? -3.189 -1.445 3.818 1 98.75 458 SER A C 1
ATOM 3470 O O . SER A 1 458 ? -3.102 -2.615 4.195 1 98.75 458 SER A O 1
ATOM 3472 N N . SER A 1 459 ? -3.633 -0.44 4.629 1 98.88 459 SER A N 1
ATOM 3473 C CA . SER A 1 459 ? -4.051 -0.734 5.996 1 98.88 459 SER A CA 1
ATOM 3474 C C . SER A 1 459 ? -5.297 -1.61 6.016 1 98.88 459 SER A C 1
ATOM 3476 O O . SER A 1 459 ? -5.414 -2.514 6.848 1 98.88 459 SER A O 1
ATOM 3478 N N . ILE A 1 460 ? -6.238 -1.352 5.137 1 98.94 460 ILE A N 1
ATOM 3479 C CA . ILE A 1 460 ? -7.438 -2.168 5.012 1 98.94 460 ILE A CA 1
ATOM 3480 C C . ILE A 1 460 ? -7.055 -3.584 4.586 1 98.94 460 ILE A C 1
ATOM 3482 O O . ILE A 1 460 ? -7.598 -4.562 5.105 1 98.94 460 ILE A O 1
ATOM 3486 N N . GLN A 1 461 ? -6.121 -3.748 3.631 1 98.81 461 GLN A N 1
ATOM 3487 C CA . GLN A 1 461 ? -5.715 -5.066 3.15 1 98.81 461 GLN A CA 1
ATOM 3488 C C . GLN A 1 461 ? -5.004 -5.855 4.246 1 98.81 461 GLN A C 1
ATOM 3490 O O . GLN A 1 461 ? -5.199 -7.066 4.371 1 98.81 461 GLN A O 1
ATOM 3495 N N . HIS A 1 462 ? -4.121 -5.207 5.004 1 98.62 462 HIS A N 1
ATOM 3496 C CA . HIS A 1 462 ? -3.463 -5.891 6.109 1 98.62 462 HIS A CA 1
ATOM 3497 C C . HIS A 1 462 ? -4.477 -6.359 7.148 1 98.62 462 HIS A C 1
ATOM 3499 O O . HIS A 1 462 ? -4.352 -7.461 7.691 1 98.62 462 HIS A O 1
ATOM 3505 N N . ARG A 1 463 ? -5.484 -5.488 7.441 1 98.56 463 ARG A N 1
ATOM 3506 C CA . ARG A 1 463 ? -6.555 -5.887 8.352 1 98.56 463 ARG A CA 1
ATOM 3507 C C . ARG A 1 463 ? -7.367 -7.039 7.77 1 98.56 463 ARG A C 1
ATOM 3509 O O . ARG A 1 463 ? -7.73 -7.973 8.484 1 98.56 463 ARG A O 1
ATOM 3516 N N . ALA A 1 464 ? -7.641 -6.93 6.484 1 98.38 464 ALA A N 1
ATOM 3517 C CA . ALA A 1 464 ? -8.383 -7.977 5.785 1 98.38 464 ALA A CA 1
ATOM 3518 C C . ALA A 1 464 ? -7.648 -9.312 5.867 1 98.38 464 ALA A C 1
ATOM 3520 O O . ALA A 1 464 ? -8.273 -10.359 6.039 1 98.38 464 ALA A O 1
ATOM 3521 N N . ALA A 1 465 ? -6.352 -9.305 5.66 1 97.81 465 ALA A N 1
ATOM 3522 C CA . ALA A 1 465 ? -5.551 -10.523 5.77 1 97.81 465 ALA A CA 1
ATOM 3523 C C . ALA A 1 465 ? -5.68 -11.141 7.156 1 97.81 465 ALA A C 1
ATOM 3525 O O . ALA A 1 465 ? -5.707 -12.367 7.297 1 97.81 465 ALA A O 1
ATOM 3526 N N . LYS A 1 466 ? -5.738 -10.32 8.164 1 96.5 466 LYS A N 1
ATOM 3527 C CA . LYS A 1 466 ? -5.859 -10.781 9.539 1 96.5 466 LYS A CA 1
ATOM 3528 C C . LYS A 1 466 ? -7.258 -11.312 9.82 1 96.5 466 LYS A C 1
ATOM 3530 O O . LYS A 1 466 ? -7.414 -12.359 10.461 1 96.5 466 LYS A O 1
ATOM 3535 N N . ASP A 1 467 ? -8.281 -10.633 9.281 1 97.19 467 ASP A N 1
ATOM 3536 C CA . ASP A 1 467 ? -9.656 -10.906 9.688 1 97.19 467 ASP A CA 1
ATOM 3537 C C . ASP A 1 467 ? -10.352 -11.82 8.68 1 97.19 467 ASP A C 1
ATOM 3539 O O . ASP A 1 467 ? -11.422 -12.367 8.969 1 97.19 467 ASP A O 1
ATOM 3543 N N . GLY A 1 468 ? -9.82 -12.016 7.57 1 97 468 GLY A N 1
ATOM 3544 C CA . GLY A 1 468 ? -10.391 -12.906 6.574 1 97 468 GLY A CA 1
ATOM 3545 C C . GLY A 1 468 ? -11.383 -12.227 5.656 1 97 468 GLY A C 1
ATOM 3546 O O . GLY A 1 468 ? -12.422 -12.805 5.309 1 97 468 GLY A O 1
ATOM 3547 N N . SER A 1 469 ? -11.148 -10.961 5.305 1 98.5 469 SER A N 1
ATOM 3548 C CA . SER A 1 469 ? -12.023 -10.234 4.387 1 98.5 469 SER A CA 1
ATOM 3549 C C . SER A 1 469 ? -11.492 -10.297 2.957 1 98.5 469 SER A C 1
ATOM 3551 O O . SER A 1 469 ? -10.289 -10.461 2.74 1 98.5 469 SER A O 1
ATOM 3553 N N . TRP A 1 470 ? -12.406 -10.242 1.964 1 98.62 470 TRP A N 1
ATOM 3554 C CA . TRP A 1 470 ? -12.109 -10.023 0.553 1 98.62 470 TRP A CA 1
ATOM 3555 C C . TRP A 1 470 ? -12.125 -8.531 0.224 1 98.62 470 TRP A C 1
ATO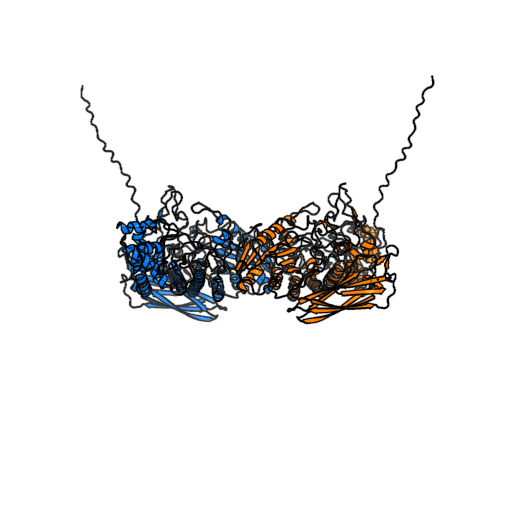M 3557 O O . TRP A 1 470 ? -13.062 -7.82 0.591 1 98.62 470 TRP A O 1
ATOM 3567 N N . VAL A 1 471 ? -11.086 -8.047 -0.459 1 98.88 471 VAL A N 1
ATOM 3568 C CA . VAL A 1 471 ? -11.016 -6.625 -0.761 1 98.88 471 VAL A CA 1
ATOM 3569 C C . VAL A 1 471 ? -11 -6.418 -2.273 1 98.88 471 VAL A C 1
ATOM 3571 O O . VAL A 1 471 ? -10.133 -6.949 -2.969 1 98.88 471 VAL A O 1
ATOM 3574 N N . ASN A 1 472 ? -11.93 -5.688 -2.871 1 98.81 472 ASN A N 1
ATOM 3575 C CA . ASN A 1 472 ? -11.906 -5.145 -4.227 1 98.81 472 ASN A CA 1
ATOM 3576 C C . ASN A 1 472 ? -11.445 -3.688 -4.234 1 98.81 472 ASN A C 1
ATOM 3578 O O . ASN A 1 472 ? -11.68 -2.951 -3.277 1 98.81 472 ASN A O 1
ATOM 3582 N N . TRP A 1 473 ? -10.766 -3.293 -5.352 1 98.81 473 TRP A N 1
ATOM 3583 C CA . TRP A 1 473 ? -10.523 -1.856 -5.41 1 98.81 473 TRP A CA 1
ATOM 3584 C C . TRP A 1 473 ? -10.406 -1.384 -6.855 1 98.81 473 TRP A C 1
ATOM 3586 O O . TRP A 1 473 ? -10.125 -2.18 -7.758 1 98.81 473 TRP A O 1
ATOM 3596 N N . ASP A 1 474 ? -10.672 -0.216 -7.113 1 98.69 474 ASP A N 1
ATOM 3597 C CA . ASP A 1 474 ? -10.438 0.582 -8.312 1 98.69 474 ASP A CA 1
ATOM 3598 C C . ASP A 1 474 ? -10.039 2.01 -7.957 1 98.69 474 ASP A C 1
ATOM 3600 O O . ASP A 1 474 ? -10.844 2.779 -7.438 1 98.69 474 ASP A O 1
ATOM 3604 N N . LEU A 1 475 ? -8.844 2.391 -8.273 1 98.44 475 LEU A N 1
ATOM 3605 C CA . LEU A 1 475 ? -8.266 3.629 -7.758 1 98.44 475 LEU A CA 1
ATOM 3606 C C . LEU A 1 475 ? -8.367 4.746 -8.789 1 98.44 475 LEU A C 1
ATOM 3608 O O . LEU A 1 475 ? -8.07 5.906 -8.492 1 98.44 475 LEU A O 1
ATOM 3612 N N . THR A 1 476 ? -8.852 4.449 -9.992 1 96.56 476 THR A N 1
ATOM 3613 C CA . THR A 1 476 ? -8.633 5.422 -11.062 1 96.56 476 THR A CA 1
ATOM 3614 C C . THR A 1 476 ? -9.945 5.727 -11.781 1 96.56 476 THR A C 1
ATOM 3616 O O . THR A 1 476 ? -10.133 6.832 -12.297 1 96.56 476 THR A O 1
ATOM 3619 N N . SER A 1 477 ? -10.891 4.773 -11.82 1 97.44 477 SER A N 1
ATOM 3620 C CA . SER A 1 477 ? -12.078 4.926 -12.664 1 97.44 477 SER A CA 1
ATOM 3621 C C . SER A 1 477 ? -13.055 5.934 -12.062 1 97.44 477 SER A C 1
ATOM 3623 O O . SER A 1 477 ? -13.227 5.992 -10.844 1 97.44 477 SER A O 1
ATOM 3625 N N . SER A 1 478 ? -13.672 6.75 -12.922 1 97.38 478 SER A N 1
ATOM 3626 C CA . SER A 1 478 ? -14.703 7.688 -12.492 1 97.38 478 SER A CA 1
ATOM 3627 C C . SER A 1 478 ? -16.031 6.98 -12.289 1 97.38 478 SER A C 1
ATOM 3629 O O . SER A 1 478 ? -16.906 7.473 -11.555 1 97.38 478 SER A O 1
ATOM 3631 N N . ASN A 1 479 ? -16.234 5.922 -12.977 1 98.25 479 ASN A N 1
ATOM 3632 C CA . ASN A 1 479 ? -17.453 5.117 -12.906 1 98.25 479 ASN A CA 1
ATOM 3633 C C . ASN A 1 479 ? -17.125 3.629 -12.805 1 98.25 479 ASN A C 1
ATOM 3635 O O . ASN A 1 479 ? -17.453 2.859 -13.711 1 98.25 479 ASN A O 1
ATOM 3639 N N . PRO A 1 480 ? -16.562 3.184 -11.727 1 98.25 480 PRO A N 1
ATOM 3640 C CA . PRO A 1 480 ? -16.141 1.787 -11.586 1 98.25 480 PRO A CA 1
ATOM 3641 C C . PRO A 1 480 ? -17.328 0.829 -11.469 1 98.25 480 PRO A C 1
ATOM 3643 O O . PRO A 1 480 ? -18.391 1.21 -10.961 1 98.25 480 PRO A O 1
ATOM 3646 N N . ASP A 1 481 ? -17.156 -0.43 -11.906 1 97.5 481 ASP A N 1
ATOM 3647 C CA . ASP A 1 481 ? -18.078 -1.492 -11.523 1 97.5 481 ASP A CA 1
ATOM 3648 C C . ASP A 1 481 ? -17.969 -1.819 -10.039 1 97.5 481 ASP A C 1
ATOM 3650 O O . ASP A 1 481 ? -16.969 -1.497 -9.398 1 97.5 481 ASP A O 1
ATOM 3654 N N . VAL A 1 482 ? -19.031 -2.285 -9.508 1 98.44 482 VAL A N 1
ATOM 3655 C CA . VAL A 1 482 ? -19.047 -2.701 -8.109 1 98.44 482 VAL A CA 1
ATOM 3656 C C . VAL A 1 482 ? -19.438 -4.172 -8.008 1 98.44 482 VAL A C 1
ATOM 3658 O O . VAL A 1 482 ? -20.391 -4.613 -8.672 1 98.44 482 VAL A O 1
ATOM 3661 N N . ASN A 1 483 ? -18.609 -5.016 -7.348 1 98.62 483 ASN A N 1
ATOM 3662 C CA . ASN A 1 483 ? -19.078 -6.348 -6.984 1 98.62 483 ASN A CA 1
ATOM 3663 C C . ASN A 1 483 ? -20.375 -6.285 -6.184 1 98.62 483 ASN A C 1
ATOM 3665 O O . ASN A 1 483 ? -20.406 -5.746 -5.078 1 98.62 483 ASN A O 1
ATOM 3669 N N . ALA A 1 484 ? -21.453 -6.812 -6.672 1 97.94 484 ALA A N 1
ATOM 3670 C CA . ALA A 1 484 ? -22.797 -6.633 -6.129 1 97.94 484 ALA A CA 1
ATOM 3671 C C . ALA A 1 484 ? -22.938 -7.34 -4.785 1 97.94 484 ALA A C 1
ATOM 3673 O O . ALA A 1 484 ? -23.906 -7.102 -4.055 1 97.94 484 ALA A O 1
ATOM 3674 N N . ALA A 1 485 ? -21.953 -8.18 -4.434 1 98 485 ALA A N 1
ATOM 3675 C CA . ALA A 1 485 ? -22 -8.898 -3.166 1 98 485 ALA A CA 1
ATOM 3676 C C . ALA A 1 485 ? -21.25 -8.141 -2.074 1 98 485 ALA A C 1
ATOM 3678 O O . ALA A 1 485 ? -21.156 -8.617 -0.938 1 98 485 ALA A O 1
ATOM 3679 N N . SER A 1 486 ? -20.734 -6.941 -2.318 1 98.5 486 SER A N 1
ATOM 3680 C CA . SER A 1 486 ? -19.984 -6.164 -1.345 1 98.5 486 SER A CA 1
ATOM 3681 C C . SER A 1 486 ? -20.828 -5.82 -0.126 1 98.5 486 SER A C 1
ATOM 3683 O O . SER A 1 486 ? -21.969 -5.375 -0.263 1 98.5 486 SER A O 1
ATOM 3685 N N . ASP A 1 487 ? -20.219 -6.074 1.054 1 98.5 487 ASP A N 1
ATOM 3686 C CA . ASP A 1 487 ? -20.906 -5.668 2.283 1 98.5 487 ASP A CA 1
ATOM 3687 C C . ASP A 1 487 ? -20.828 -4.152 2.473 1 98.5 487 ASP A C 1
ATOM 3689 O O . ASP A 1 487 ? -21.75 -3.557 3.047 1 98.5 487 ASP A O 1
ATOM 3693 N N . VAL A 1 488 ? -19.797 -3.574 2.021 1 98.75 488 VAL A N 1
ATOM 3694 C CA . VAL A 1 488 ? -19.562 -2.145 2.195 1 98.75 488 VAL A CA 1
ATOM 3695 C C . VAL A 1 488 ? -18.672 -1.622 1.064 1 98.75 488 VAL A C 1
ATOM 3697 O O . VAL A 1 488 ? -17.766 -2.32 0.602 1 98.75 488 VAL A O 1
ATOM 3700 N N . CYS A 1 489 ? -18.953 -0.495 0.531 1 98.94 489 CYS A N 1
ATOM 3701 C CA . CYS A 1 489 ? -18.125 0.247 -0.416 1 98.94 489 CYS A CA 1
ATOM 3702 C C . CYS A 1 489 ? -17.547 1.495 0.233 1 98.94 489 CYS A C 1
ATOM 3704 O O . CYS A 1 489 ? -18.281 2.33 0.76 1 98.94 489 CYS A O 1
ATOM 3706 N N . LEU A 1 490 ? -16.266 1.566 0.295 1 98.94 490 LEU A N 1
ATOM 3707 C CA . LEU A 1 490 ? -15.562 2.738 0.801 1 98.94 490 LEU A CA 1
ATOM 3708 C C . LEU A 1 490 ? -15.07 3.613 -0.347 1 98.94 490 LEU A C 1
ATOM 3710 O O . LEU A 1 490 ? -14.375 3.133 -1.246 1 98.94 490 LEU A O 1
ATOM 3714 N N . VAL A 1 491 ? -15.383 4.832 -0.392 1 98.94 491 VAL A N 1
ATOM 3715 C CA . VAL A 1 491 ? -14.953 5.773 -1.423 1 98.94 491 VAL A CA 1
ATOM 3716 C C . VAL A 1 491 ? -14.016 6.812 -0.814 1 98.94 491 VAL A C 1
ATOM 3718 O O . VAL A 1 491 ? -14.406 7.547 0.097 1 98.94 491 VAL A O 1
ATOM 3721 N N . PHE A 1 492 ? -12.812 6.875 -1.338 1 98.94 492 PHE A N 1
ATOM 3722 C CA . PHE A 1 492 ? -11.789 7.781 -0.837 1 98.94 492 PHE A CA 1
ATOM 3723 C C . PHE A 1 492 ? -11.547 8.922 -1.819 1 98.94 492 PHE A C 1
ATOM 3725 O O . PHE A 1 492 ? -11.094 8.695 -2.941 1 98.94 492 PHE A O 1
ATOM 3732 N N . ILE A 1 493 ? -11.812 10.125 -1.423 1 98.81 493 ILE A N 1
ATOM 3733 C CA . ILE A 1 493 ? -11.531 11.336 -2.191 1 98.81 493 ILE A CA 1
ATOM 3734 C C . ILE A 1 493 ? -10.781 12.336 -1.321 1 98.81 493 ILE A C 1
ATOM 3736 O O . ILE A 1 493 ? -10.633 12.133 -0.114 1 98.81 493 ILE A O 1
ATOM 3740 N N . ASN A 1 494 ? -10.211 13.352 -1.927 1 98.62 494 ASN A N 1
ATOM 3741 C CA . ASN A 1 494 ? -9.492 14.352 -1.148 1 98.62 494 ASN A CA 1
ATOM 3742 C C . ASN A 1 494 ? -9.711 15.758 -1.705 1 98.62 494 ASN A C 1
ATOM 3744 O O . ASN A 1 494 ? -10.438 15.938 -2.68 1 98.62 494 ASN A O 1
ATOM 3748 N N . ALA A 1 495 ? -9.234 16.734 -1.019 1 98.44 495 ALA A N 1
ATOM 3749 C CA . ALA A 1 495 ? -9.172 18.141 -1.421 1 98.44 495 ALA A CA 1
ATOM 3750 C C . ALA A 1 495 ? -7.863 18.781 -0.977 1 98.44 495 ALA A C 1
ATOM 3752 O O . ALA A 1 495 ? -7.695 19.109 0.197 1 98.44 495 ALA A O 1
ATOM 3753 N N . MET A 1 496 ? -7.012 19.016 -1.922 1 97.88 496 MET A N 1
ATOM 3754 C CA . MET A 1 496 ? -5.676 19.562 -1.668 1 97.88 496 MET A CA 1
ATOM 3755 C C . MET A 1 496 ? -5.695 21.078 -1.643 1 97.88 496 MET A C 1
ATOM 3757 O O . MET A 1 496 ? -6.547 21.703 -2.277 1 97.88 496 MET A O 1
ATOM 3761 N N . ALA A 1 497 ? -4.832 21.641 -0.823 1 97.69 497 ALA A N 1
ATOM 3762 C CA . ALA A 1 497 ? -4.566 23.078 -0.777 1 97.69 497 ALA A CA 1
ATOM 3763 C C . ALA A 1 497 ? -3.086 23.359 -0.542 1 97.69 497 ALA A C 1
ATOM 3765 O O . ALA A 1 497 ? -2.365 22.5 -0.014 1 97.69 497 ALA A O 1
ATOM 3766 N N . THR A 1 498 ? -2.645 24.516 -0.955 1 97.06 498 THR A N 1
ATOM 3767 C CA . THR A 1 498 ? -1.213 24.781 -0.875 1 97.06 498 THR A CA 1
ATOM 3768 C C . THR A 1 498 ? -0.942 26.281 -0.764 1 97.06 498 THR A C 1
ATOM 3770 O O . THR A 1 498 ? -1.736 27.094 -1.236 1 97.06 498 THR A O 1
ATOM 3773 N N . GLU A 1 499 ? 0.142 26.562 -0.133 1 96.31 499 GLU A N 1
ATOM 3774 C CA . GLU A 1 499 ? 0.692 27.922 -0.216 1 96.31 499 GLU A CA 1
ATOM 3775 C C . GLU A 1 499 ? 0.955 28.312 -1.664 1 96.31 499 GLU A C 1
ATOM 3777 O O . GLU A 1 499 ? 1.399 27.5 -2.471 1 96.31 499 GLU A O 1
ATOM 3782 N N . GLY A 1 500 ? 0.657 29.547 -1.944 1 96.12 500 GLY A N 1
ATOM 3783 C CA . GLY A 1 500 ? 0.932 30.078 -3.27 1 96.12 500 GLY A CA 1
ATOM 3784 C C . GLY A 1 500 ? -0.324 30.344 -4.082 1 96.12 500 GLY A C 1
ATOM 3785 O O . GLY A 1 500 ? -0.365 31.266 -4.895 1 96.12 500 GLY A O 1
ATOM 3786 N N . TRP A 1 501 ? -1.352 29.531 -3.852 1 96.94 501 TRP A N 1
ATOM 3787 C CA . TRP A 1 501 ? -2.57 29.656 -4.645 1 96.94 501 TRP A CA 1
ATOM 3788 C C . TRP A 1 501 ? -3.803 29.359 -3.795 1 96.94 501 TRP A C 1
ATOM 3790 O O . TRP A 1 501 ? -3.832 28.375 -3.045 1 96.94 501 TRP A O 1
ATOM 3800 N N . ASP A 1 502 ? -4.828 30.25 -3.938 1 97.5 502 ASP A N 1
ATOM 3801 C CA . ASP A 1 502 ? -6.141 29.938 -3.381 1 97.5 502 ASP A CA 1
ATOM 3802 C C . ASP A 1 502 ? -6.887 28.938 -4.266 1 97.5 502 ASP A C 1
ATOM 3804 O O . ASP A 1 502 ? -6.621 28.844 -5.469 1 97.5 502 ASP A O 1
ATOM 3808 N N . ARG A 1 503 ? -7.75 28.172 -3.664 1 97.31 503 ARG A N 1
ATOM 3809 C CA . ARG A 1 503 ? -8.484 27.141 -4.406 1 97.31 503 ARG A CA 1
ATOM 3810 C C . ARG A 1 503 ? -9.531 27.781 -5.312 1 97.31 503 ARG A C 1
ATOM 3812 O O . ARG A 1 503 ? -10.039 28.859 -5.027 1 97.31 503 ARG A O 1
ATOM 3819 N N . ASP A 1 504 ? -9.93 27.062 -6.332 1 96.06 504 ASP A N 1
ATOM 3820 C CA . ASP A 1 504 ? -10.914 27.562 -7.293 1 96.06 504 ASP A CA 1
ATOM 3821 C C . ASP A 1 504 ? -12.336 27.359 -6.77 1 96.06 504 ASP A C 1
ATOM 3823 O O . ASP A 1 504 ? -13.273 28.016 -7.23 1 96.06 504 ASP A O 1
ATOM 3827 N N . GLY A 1 505 ? -12.5 26.484 -5.855 1 97.12 505 GLY A N 1
ATOM 3828 C CA . GLY A 1 505 ? -13.805 26.125 -5.32 1 97.12 505 GLY A CA 1
ATOM 3829 C C . GLY A 1 505 ? -13.742 25.094 -4.207 1 97.12 505 GLY A C 1
ATOM 3830 O O . GLY A 1 505 ? -12.656 24.719 -3.775 1 97.12 505 GLY A O 1
ATOM 3831 N N . LEU A 1 506 ? -14.953 24.75 -3.758 1 98.12 506 LEU A N 1
ATOM 3832 C CA . LEU A 1 506 ? -15.016 23.859 -2.602 1 98.12 506 LEU A CA 1
ATOM 3833 C C . LEU A 1 506 ? -15.625 22.516 -2.98 1 98.12 506 LEU A C 1
ATOM 3835 O O . LEU A 1 506 ? -16.031 21.75 -2.109 1 98.12 506 LEU A O 1
ATOM 3839 N N . HIS A 1 507 ? -15.812 22.203 -4.27 1 95.88 507 HIS A N 1
ATOM 3840 C CA . HIS A 1 507 ? -16.266 20.906 -4.758 1 95.88 507 HIS A CA 1
ATOM 3841 C C . HIS A 1 507 ? -15.469 20.484 -5.988 1 95.88 507 HIS A C 1
ATOM 3843 O O . HIS A 1 507 ? -14.703 21.266 -6.547 1 95.88 507 HIS A O 1
ATOM 3849 N N . ASP A 1 508 ? -15.5 19.266 -6.359 1 95.5 508 ASP A N 1
ATOM 3850 C CA . ASP A 1 508 ? -14.844 18.703 -7.531 1 95.5 508 ASP A CA 1
ATOM 3851 C C . ASP A 1 508 ? -15.75 17.688 -8.227 1 95.5 508 ASP A C 1
ATOM 3853 O O . ASP A 1 508 ? -16.219 16.734 -7.605 1 95.5 508 ASP A O 1
ATOM 3857 N N . ASP A 1 509 ? -15.992 17.906 -9.555 1 96.81 509 ASP A N 1
ATOM 3858 C CA . ASP A 1 509 ? -16.984 17.125 -10.281 1 96.81 509 ASP A CA 1
ATOM 3859 C C . ASP A 1 509 ? -16.562 15.664 -10.406 1 96.81 509 ASP A C 1
ATOM 3861 O O . ASP A 1 509 ? -17.391 14.758 -10.383 1 96.81 509 ASP A O 1
ATOM 3865 N N . PHE A 1 510 ? -15.359 15.414 -10.648 1 97.62 510 PHE A N 1
ATOM 3866 C CA . PHE A 1 510 ? -14.883 14.047 -10.773 1 97.62 510 PHE A CA 1
ATOM 3867 C C . PHE A 1 510 ? -15.156 13.258 -9.492 1 97.62 510 PHE A C 1
ATOM 3869 O O . PHE A 1 510 ? -15.719 12.164 -9.531 1 97.62 510 PHE A O 1
ATOM 3876 N N . SER A 1 511 ? -14.711 13.836 -8.359 1 98.44 511 SER A N 1
ATOM 3877 C CA . SER A 1 511 ? -14.867 13.18 -7.07 1 98.44 511 SER A CA 1
ATOM 3878 C C . SER A 1 511 ? -16.344 12.977 -6.723 1 98.44 511 SER A C 1
ATOM 3880 O O . SER A 1 511 ? -16.734 11.906 -6.246 1 98.44 511 SER A O 1
ATOM 3882 N N . ASP A 1 512 ? -17.141 14.031 -6.941 1 98.69 512 ASP A N 1
ATOM 3883 C CA . ASP A 1 512 ? -18.562 13.93 -6.645 1 98.69 512 ASP A CA 1
ATOM 3884 C C . ASP A 1 512 ? -19.234 12.883 -7.539 1 98.69 512 ASP A C 1
ATOM 3886 O O . ASP A 1 512 ? -20.094 12.125 -7.078 1 98.69 512 ASP A O 1
ATOM 3890 N N . GLY A 1 513 ? -18.812 12.906 -8.82 1 98.75 513 GLY A N 1
ATOM 3891 C CA . GLY A 1 513 ? -19.328 11.906 -9.742 1 98.75 513 GLY A CA 1
ATOM 3892 C C . GLY A 1 513 ? -18.969 10.492 -9.344 1 98.75 513 GLY A C 1
ATOM 3893 O O . GLY A 1 513 ? -19.766 9.57 -9.5 1 98.75 513 GLY A O 1
ATOM 3894 N N . LEU A 1 514 ? -17.781 10.273 -8.836 1 98.81 514 LEU A N 1
ATOM 3895 C CA . LEU A 1 514 ? -17.344 8.969 -8.359 1 98.81 514 LEU A CA 1
ATOM 3896 C C . LEU A 1 514 ? -18.219 8.492 -7.203 1 98.81 514 LEU A C 1
ATOM 3898 O O . LEU A 1 514 ? -18.641 7.336 -7.184 1 98.81 514 LEU A O 1
ATOM 3902 N N . VAL A 1 515 ? -18.484 9.359 -6.176 1 98.94 515 VAL A N 1
ATOM 3903 C CA . VAL A 1 515 ? -19.312 9.016 -5.027 1 98.94 515 VAL A CA 1
ATOM 3904 C C . VAL A 1 515 ? -20.703 8.594 -5.5 1 98.94 515 VAL A C 1
ATOM 3906 O O . VAL A 1 515 ? -21.219 7.559 -5.082 1 98.94 515 VAL A O 1
ATOM 3909 N N . LEU A 1 516 ? -21.281 9.406 -6.383 1 98.88 516 LEU A N 1
ATOM 3910 C CA . LEU A 1 516 ? -22.625 9.125 -6.883 1 98.88 516 LEU A CA 1
ATOM 3911 C C . LEU A 1 516 ? -22.656 7.82 -7.668 1 98.88 516 LEU A C 1
ATOM 3913 O O . LEU A 1 516 ? -23.594 7.039 -7.543 1 98.88 516 LEU A O 1
ATOM 3917 N N . SER A 1 517 ? -21.625 7.605 -8.5 1 98.81 517 SER A N 1
ATOM 3918 C CA . SER A 1 517 ? -21.547 6.383 -9.289 1 98.81 517 SER A CA 1
ATOM 3919 C C . SER A 1 517 ? -21.516 5.145 -8.398 1 98.81 517 SER A C 1
ATOM 3921 O O . SER A 1 517 ? -22.281 4.203 -8.609 1 98.81 517 SER A O 1
ATOM 3923 N N . VAL A 1 518 ? -20.641 5.121 -7.398 1 98.88 518 VAL A N 1
ATOM 3924 C CA . VAL A 1 518 ? -20.516 3.979 -6.496 1 98.88 518 VAL A CA 1
ATOM 3925 C C . VAL A 1 518 ? -21.797 3.818 -5.684 1 98.88 518 VAL A C 1
ATOM 3927 O O . VAL A 1 518 ? -22.312 2.707 -5.539 1 98.88 518 VAL A O 1
ATOM 3930 N N . ALA A 1 519 ? -22.359 4.922 -5.164 1 98.88 519 ALA A N 1
ATOM 3931 C CA . ALA A 1 519 ? -23.562 4.879 -4.344 1 98.88 519 ALA A CA 1
ATOM 3932 C C . ALA A 1 519 ? -24.75 4.324 -5.133 1 98.88 519 ALA A C 1
ATOM 3934 O O . ALA A 1 519 ? -25.641 3.701 -4.559 1 98.88 519 ALA A O 1
ATOM 3935 N N . SER A 1 520 ? -24.766 4.57 -6.41 1 98.56 520 SER A N 1
ATOM 3936 C CA . SER A 1 520 ? -25.859 4.066 -7.234 1 98.56 520 SER A CA 1
ATOM 3937 C C . SER A 1 520 ? -25.797 2.547 -7.359 1 98.56 520 SER A C 1
ATOM 3939 O O . SER A 1 520 ? -26.797 1.91 -7.707 1 98.56 520 SER A O 1
ATOM 3941 N N . LYS A 1 521 ? -24.672 1.898 -7.043 1 98.31 521 LYS A N 1
ATOM 3942 C CA . LYS A 1 521 ? -24.469 0.47 -7.27 1 98.31 521 LYS A CA 1
ATOM 3943 C C . LYS A 1 521 ? -24.234 -0.267 -5.953 1 98.31 521 LYS A C 1
ATOM 3945 O O . LYS A 1 521 ? -24.234 -1.5 -5.918 1 98.31 521 LYS A O 1
ATOM 3950 N N . CYS A 1 522 ? -24.047 0.467 -4.863 1 98.31 522 CYS A N 1
ATOM 3951 C CA . CYS A 1 522 ? -23.75 -0.11 -3.559 1 98.31 522 CYS A CA 1
ATOM 3952 C C . CYS A 1 522 ? -24.609 0.515 -2.469 1 98.31 522 CYS A C 1
ATOM 3954 O O . CYS A 1 522 ? -24.516 1.713 -2.199 1 98.31 522 CYS A O 1
ATOM 3956 N N . SER A 1 523 ? -25.391 -0.235 -1.767 1 97.88 523 SER A N 1
ATOM 3957 C CA . SER A 1 523 ? -26.391 0.273 -0.833 1 97.88 523 SER A CA 1
ATOM 3958 C C . SER A 1 523 ? -25.734 0.757 0.46 1 97.88 523 SER A C 1
ATOM 3960 O O . SER A 1 523 ? -26.359 1.51 1.221 1 97.88 523 SER A O 1
ATOM 3962 N N . ASN A 1 524 ? -24.578 0.319 0.791 1 98.56 524 ASN A N 1
ATOM 3963 C CA . ASN A 1 524 ? -23.797 0.744 1.946 1 98.56 524 ASN A CA 1
ATOM 3964 C C . ASN A 1 524 ? -22.484 1.419 1.523 1 98.56 524 ASN A C 1
ATOM 3966 O O . ASN A 1 524 ? -21.422 0.798 1.554 1 98.56 524 ASN A O 1
ATOM 3970 N N . THR A 1 525 ? -22.578 2.674 1.12 1 98.88 525 THR A N 1
ATOM 3971 C CA . THR A 1 525 ? -21.438 3.469 0.66 1 98.88 525 THR A CA 1
ATOM 3972 C C . THR A 1 525 ? -20.953 4.414 1.76 1 98.88 525 THR A C 1
ATOM 3974 O O . THR A 1 525 ? -21.734 5.234 2.262 1 98.88 525 THR A O 1
ATOM 3977 N N . ILE A 1 526 ? -19.766 4.289 2.174 1 98.94 526 ILE A N 1
ATOM 3978 C CA . ILE A 1 526 ? -19.125 5.156 3.16 1 98.94 526 ILE A CA 1
ATOM 3979 C C . ILE A 1 526 ? -18.094 6.043 2.475 1 98.94 526 ILE A C 1
ATOM 3981 O O . ILE A 1 526 ? -17.188 5.547 1.792 1 98.94 526 ILE A O 1
ATOM 3985 N N . VAL A 1 527 ? -18.188 7.316 2.586 1 98.94 527 VAL A N 1
ATOM 3986 C CA . VAL A 1 527 ? -17.297 8.266 1.925 1 98.94 527 VAL A CA 1
ATOM 3987 C C . VAL A 1 527 ? -16.281 8.812 2.93 1 98.94 527 VAL A C 1
ATOM 3989 O O . VAL A 1 527 ? -16.672 9.266 4.012 1 98.94 527 VAL A O 1
ATOM 3992 N N . ILE A 1 528 ? -15.008 8.727 2.666 1 98.94 528 ILE A N 1
ATOM 3993 C CA . ILE A 1 528 ? -13.922 9.281 3.469 1 98.94 528 ILE A CA 1
ATOM 3994 C C . ILE A 1 528 ? -13.227 10.398 2.693 1 98.94 528 ILE A C 1
ATOM 3996 O O . ILE A 1 528 ? -12.789 10.195 1.557 1 98.94 528 ILE A O 1
ATOM 4000 N N . ILE A 1 529 ? -13.016 11.562 3.289 1 98.88 529 ILE A N 1
ATOM 4001 C CA . ILE A 1 529 ? -12.469 12.727 2.604 1 98.88 529 ILE A CA 1
ATOM 4002 C C . ILE A 1 529 ? -11.234 13.227 3.348 1 98.88 529 ILE A C 1
ATOM 4004 O O . ILE A 1 529 ? -11.344 13.781 4.445 1 98.88 529 ILE A O 1
ATOM 4008 N N . HIS A 1 530 ? -10.094 13.055 2.781 1 98.81 530 HIS A N 1
ATOM 4009 C CA . HIS A 1 530 ? -8.93 13.797 3.254 1 98.81 530 HIS A CA 1
ATOM 4010 C C . HIS A 1 530 ? -8.922 15.219 2.697 1 98.81 530 HIS A C 1
ATOM 4012 O O . HIS A 1 530 ? -8.781 15.414 1.487 1 98.81 530 HIS A O 1
ATOM 4018 N N . ALA A 1 531 ? -8.945 16.203 3.6 1 97.94 531 ALA A N 1
ATOM 4019 C CA . ALA A 1 531 ? -9.188 17.562 3.123 1 97.94 531 ALA A CA 1
ATOM 4020 C C . ALA A 1 531 ? -8.195 18.547 3.746 1 97.94 531 ALA A C 1
ATOM 4022 O O . ALA A 1 531 ? -8.102 18.641 4.973 1 97.94 531 ALA A O 1
ATOM 4023 N N . ALA A 1 532 ? -7.504 19.297 2.898 1 97.56 532 ALA A N 1
ATOM 4024 C CA . ALA A 1 532 ? -6.676 20.422 3.348 1 97.56 532 ALA A CA 1
ATOM 4025 C C . ALA A 1 532 ? -7.473 21.719 3.387 1 97.56 532 ALA A C 1
ATOM 4027 O O . ALA A 1 532 ? -7.023 22.734 2.867 1 97.56 532 ALA A O 1
ATOM 4028 N N . GLY A 1 533 ? -8.633 21.719 3.93 1 97.06 533 GLY A N 1
ATOM 4029 C CA . GLY A 1 533 ? -9.602 22.797 4.012 1 97.06 533 GLY A CA 1
ATOM 4030 C C . GLY A 1 533 ? -11.031 22.328 3.879 1 97.06 533 GLY A C 1
ATOM 4031 O O . GLY A 1 533 ? -11.312 21.125 4.008 1 97.06 533 GLY A O 1
ATOM 4032 N N . ILE A 1 534 ? -11.93 23.234 3.605 1 98.19 534 ILE A N 1
ATOM 4033 C CA . ILE A 1 534 ? -13.352 22.922 3.537 1 98.19 534 ILE A CA 1
ATOM 4034 C C . ILE A 1 534 ? -13.672 22.25 2.205 1 98.19 534 ILE A C 1
ATOM 4036 O O . ILE A 1 534 ? -13.242 22.719 1.147 1 98.19 534 ILE A O 1
ATOM 4040 N N . ARG A 1 535 ? -14.312 21.188 2.215 1 98.25 535 ARG A N 1
ATOM 4041 C CA . ARG A 1 535 ? -14.828 20.469 1.056 1 98.25 535 ARG A CA 1
ATOM 4042 C C . ARG A 1 535 ? -16.328 20.172 1.213 1 98.25 535 ARG A C 1
ATOM 4044 O O . ARG A 1 535 ? -16.719 19.438 2.115 1 98.25 535 ARG A O 1
ATOM 4051 N N . LEU A 1 536 ? -17.141 20.75 0.303 1 98.5 536 LEU A N 1
ATOM 4052 C CA . LEU A 1 536 ? -18.578 20.594 0.403 1 98.5 536 LEU A CA 1
ATOM 4053 C C . LEU A 1 536 ? -19 19.188 0.015 1 98.5 536 LEU A C 1
ATOM 4055 O O . LEU A 1 536 ? -18.312 18.516 -0.764 1 98.5 536 LEU A O 1
ATOM 4059 N N . VAL A 1 537 ? -20.188 18.734 0.543 1 98.56 537 VAL A N 1
ATOM 4060 C CA . VAL A 1 537 ? -20.609 17.344 0.374 1 98.56 537 VAL A CA 1
ATOM 4061 C C . VAL A 1 537 ? -22.062 17.297 -0.126 1 98.56 537 VAL A C 1
ATOM 4063 O O . VAL A 1 537 ? -22.625 16.219 -0.292 1 98.56 537 VAL A O 1
ATOM 4066 N N . ASP A 1 538 ? -22.75 18.406 -0.41 1 97.5 538 ASP A N 1
ATOM 4067 C CA . ASP A 1 538 ? -24.188 18.469 -0.602 1 97.5 538 ASP A CA 1
ATOM 4068 C C . ASP A 1 538 ? -24.609 17.812 -1.914 1 97.5 538 ASP A C 1
ATOM 4070 O O . ASP A 1 538 ? -25.766 17.453 -2.1 1 97.5 538 ASP A O 1
ATOM 4074 N N . GLN A 1 539 ? -23.672 17.625 -2.791 1 97.25 539 GLN A N 1
ATOM 4075 C CA . GLN A 1 539 ? -24.016 17 -4.062 1 97.25 539 GLN A CA 1
ATOM 4076 C C . GLN A 1 539 ? -24.406 15.531 -3.867 1 97.25 539 GLN A C 1
ATOM 4078 O O . GLN A 1 539 ? -25.078 14.945 -4.711 1 97.25 539 GLN A O 1
ATOM 4083 N N . TRP A 1 540 ? -23.953 14.875 -2.812 1 98.69 540 TRP A N 1
ATOM 4084 C CA . TRP A 1 540 ? -24.156 13.438 -2.711 1 98.69 540 TRP A CA 1
ATOM 4085 C C . TRP A 1 540 ? -24.516 13.031 -1.284 1 98.69 540 TRP A C 1
ATOM 4087 O O . TRP A 1 540 ? -24.938 11.906 -1.039 1 98.69 540 TRP A O 1
ATOM 4097 N N . ILE A 1 541 ? -24.453 13.891 -0.284 1 98.81 541 ILE A N 1
ATOM 4098 C CA . ILE A 1 541 ? -24.516 13.539 1.131 1 98.81 541 ILE A CA 1
ATOM 4099 C C . ILE A 1 541 ? -25.891 12.984 1.463 1 98.81 541 ILE A C 1
ATOM 4101 O O . ILE A 1 541 ? -26.047 12.18 2.383 1 98.81 541 ILE A O 1
ATOM 4105 N N . GLU A 1 542 ? -26.953 13.367 0.771 1 98.44 542 GLU A N 1
ATOM 4106 C CA . GLU A 1 542 ? -28.328 12.945 1.066 1 98.44 542 GLU A CA 1
ATOM 4107 C C . GLU A 1 542 ? -28.703 11.695 0.269 1 98.44 542 GLU A C 1
ATOM 4109 O O . GLU A 1 542 ? -29.812 11.188 0.396 1 98.44 542 GLU A O 1
ATOM 4114 N N . HIS A 1 543 ? -27.812 11.234 -0.602 1 98.69 543 HIS A N 1
ATOM 4115 C CA . HIS A 1 543 ? -28.078 9.984 -1.301 1 98.69 543 HIS A CA 1
ATOM 4116 C C . HIS A 1 543 ? -28.391 8.859 -0.319 1 98.69 543 HIS A C 1
ATOM 4118 O O . HIS A 1 543 ? -27.672 8.664 0.657 1 98.69 543 HIS A O 1
ATOM 4124 N N . PRO A 1 544 ? -29.422 8.125 -0.537 1 98.25 544 PRO A N 1
ATOM 4125 C CA . PRO A 1 544 ? -29.875 7.152 0.463 1 98.25 544 PRO A CA 1
ATOM 4126 C C . PRO A 1 544 ? -28.859 6.035 0.706 1 98.25 544 PRO A C 1
ATOM 4128 O O . PRO A 1 544 ? -28.859 5.418 1.774 1 98.25 544 PRO A O 1
ATOM 4131 N N . ASN A 1 545 ? -27.969 5.789 -0.295 1 98.75 545 ASN A N 1
ATOM 4132 C CA . ASN A 1 545 ? -27.016 4.703 -0.161 1 98.75 545 ASN A CA 1
ATOM 4133 C C . ASN A 1 545 ? -25.703 5.188 0.459 1 98.75 545 ASN A C 1
ATOM 4135 O O . ASN A 1 545 ? -24.812 4.387 0.733 1 98.75 545 ASN A O 1
ATOM 4139 N N . VAL A 1 546 ? -25.516 6.477 0.568 1 98.94 546 VAL A N 1
ATOM 4140 C CA . VAL A 1 546 ? -24.422 6.984 1.39 1 98.94 546 VAL A CA 1
ATOM 4141 C C . VAL A 1 546 ? -24.781 6.871 2.867 1 98.94 546 VAL A C 1
ATOM 4143 O O . VAL A 1 546 ? -25.562 7.676 3.385 1 98.94 546 VAL A O 1
ATOM 4146 N N . THR A 1 547 ? -24.203 5.938 3.527 1 98.88 547 THR A N 1
ATOM 4147 C CA . THR A 1 547 ? -24.672 5.566 4.855 1 98.88 547 THR A CA 1
ATOM 4148 C C . THR A 1 547 ? -23.797 6.207 5.934 1 98.88 547 THR A C 1
ATOM 4150 O O . THR A 1 547 ? -24.25 6.406 7.066 1 98.88 547 THR A O 1
ATOM 4153 N N . ALA A 1 548 ? -22.578 6.512 5.621 1 98.94 548 ALA A N 1
ATOM 4154 C CA . ALA A 1 548 ? -21.688 7.219 6.535 1 98.94 548 ALA A CA 1
ATOM 4155 C C . ALA A 1 548 ? -20.703 8.102 5.77 1 98.94 548 ALA A C 1
ATOM 4157 O O . ALA A 1 548 ? -20.391 7.836 4.605 1 98.94 548 ALA A O 1
ATOM 4158 N N . THR A 1 549 ? -20.25 9.141 6.344 1 98.94 549 THR A N 1
ATOM 4159 C CA . THR A 1 549 ? -19.266 10.039 5.773 1 98.94 549 THR A CA 1
ATOM 4160 C C . THR A 1 549 ? -18.281 10.523 6.844 1 98.94 549 THR A C 1
ATOM 4162 O O . THR A 1 549 ? -18.703 10.938 7.93 1 98.94 549 THR A O 1
ATOM 4165 N N . VAL A 1 550 ? -17.016 10.469 6.555 1 98.94 550 VAL A N 1
ATOM 4166 C CA . VAL A 1 550 ? -15.945 10.898 7.457 1 98.94 550 VAL A CA 1
ATOM 4167 C C . VAL A 1 550 ? -15.141 12.023 6.809 1 98.94 550 VAL A C 1
ATOM 4169 O O . VAL A 1 550 ? -14.656 11.875 5.684 1 98.94 550 VAL A O 1
ATOM 4172 N N . ILE A 1 551 ? -15.039 13.148 7.449 1 98.94 551 ILE A N 1
ATOM 4173 C CA . ILE A 1 551 ? -14.016 14.133 7.109 1 98.94 551 ILE A CA 1
ATOM 4174 C C . ILE A 1 551 ? -12.719 13.797 7.836 1 98.94 551 ILE A C 1
ATOM 4176 O O . ILE A 1 551 ? -12.586 14.031 9.039 1 98.94 551 ILE A O 1
ATOM 4180 N N . ALA A 1 552 ? -11.781 13.375 7.059 1 98.88 552 ALA A N 1
ATOM 4181 C CA . ALA A 1 552 ? -10.578 12.781 7.637 1 98.88 552 ALA A CA 1
ATOM 4182 C C . ALA A 1 552 ? -9.461 13.805 7.754 1 98.88 552 ALA A C 1
ATOM 4184 O O . ALA A 1 552 ? -8.469 13.578 8.453 1 98.88 552 ALA A O 1
ATOM 4185 N N . HIS A 1 553 ? -9.641 14.945 7.066 1 98.69 553 HIS A N 1
ATOM 4186 C CA . HIS A 1 553 ? -8.672 16.031 7.082 1 98.69 553 HIS A CA 1
ATOM 4187 C C . HIS A 1 553 ? -7.281 15.547 6.699 1 98.69 553 HIS A C 1
ATOM 4189 O O . HIS A 1 553 ? -7.082 15.031 5.598 1 98.69 553 HIS A O 1
ATOM 4195 N N . LEU A 1 554 ? -6.211 15.836 7.547 1 98.5 554 LEU A N 1
ATOM 4196 C CA . LEU A 1 554 ? -4.82 15.523 7.258 1 98.5 554 LEU A CA 1
ATOM 4197 C C . LEU A 1 554 ? -4.172 14.797 8.43 1 98.5 554 LEU A C 1
ATOM 4199 O O . LEU A 1 554 ? -3.43 15.398 9.211 1 98.5 554 LEU A O 1
ATOM 4203 N N . PRO A 1 555 ? -4.277 13.492 8.492 1 98.31 555 PRO A N 1
ATOM 4204 C CA . PRO A 1 555 ? -3.93 12.742 9.703 1 98.31 555 PRO A CA 1
ATOM 4205 C C . PRO A 1 555 ? -2.428 12.492 9.828 1 98.31 555 PRO A C 1
ATOM 4207 O O . PRO A 1 555 ? -1.966 11.992 10.859 1 98.31 555 PRO A O 1
ATOM 4210 N N . GLY A 1 556 ? -1.648 12.781 8.82 1 97.69 556 GLY A N 1
ATOM 4211 C CA . GLY A 1 556 ? -0.227 12.477 8.875 1 97.69 556 GLY A CA 1
ATOM 4212 C C . GLY A 1 556 ? 0.1 11.062 8.438 1 97.69 556 GLY A C 1
ATOM 4213 O O . GLY A 1 556 ? -0.612 10.477 7.617 1 97.69 556 GLY A O 1
ATOM 4214 N N . GLN A 1 557 ? 1.221 10.531 8.922 1 97.94 557 GLN A N 1
ATOM 4215 C CA . GLN A 1 557 ? 1.839 9.328 8.375 1 97.94 557 GLN A CA 1
ATOM 4216 C C . GLN A 1 557 ? 1.083 8.078 8.797 1 97.94 557 GLN A C 1
ATOM 4218 O O . GLN A 1 557 ? 1.265 7.008 8.219 1 97.94 557 GLN A O 1
ATOM 4223 N N . ASP A 1 558 ? 0.176 8.133 9.797 1 98.19 558 ASP A N 1
ATOM 4224 C CA . ASP A 1 558 ? -0.546 6.973 10.312 1 98.19 558 ASP A CA 1
ATOM 4225 C C . ASP A 1 558 ? -1.996 6.973 9.828 1 98.19 558 ASP A C 1
ATOM 4227 O O . ASP A 1 558 ? -2.865 6.375 10.461 1 98.19 558 ASP A O 1
ATOM 4231 N N . SER A 1 559 ? -2.256 7.609 8.719 1 97.75 559 SER A N 1
ATOM 4232 C CA . SER A 1 559 ? -3.6 7.855 8.211 1 97.75 559 SER A CA 1
ATOM 4233 C C . SER A 1 559 ? -4.402 6.562 8.125 1 97.75 559 SER A C 1
ATOM 4235 O O . SER A 1 559 ? -5.512 6.477 8.648 1 97.75 559 SER A O 1
ATOM 4237 N N . GLY A 1 560 ? -3.855 5.535 7.453 1 98.62 560 GLY A N 1
ATOM 4238 C CA . GLY A 1 560 ? -4.578 4.293 7.25 1 98.62 560 GLY A CA 1
ATOM 4239 C C . GLY A 1 560 ? -4.855 3.547 8.547 1 98.62 560 GLY A C 1
ATOM 4240 O O . GLY A 1 560 ? -5.961 3.037 8.75 1 98.62 560 GLY A O 1
ATOM 4241 N N . GLU A 1 561 ? -3.877 3.471 9.422 1 98.25 561 GLU A N 1
ATOM 4242 C CA . GLU A 1 561 ? -4.027 2.771 10.688 1 98.25 561 GLU A CA 1
ATOM 4243 C C . GLU A 1 561 ? -5.082 3.443 11.57 1 98.25 561 GLU A C 1
ATOM 4245 O O . GLU A 1 561 ? -5.895 2.766 12.195 1 98.25 561 GLU A O 1
ATOM 4250 N N . ALA A 1 562 ? -5.031 4.77 11.602 1 98.75 562 ALA A N 1
ATOM 4251 C CA . ALA A 1 562 ? -6.027 5.527 12.359 1 98.75 562 ALA A CA 1
ATOM 4252 C C . ALA A 1 562 ? -7.438 5.23 11.852 1 98.75 562 ALA A C 1
ATOM 4254 O O . ALA A 1 562 ? -8.344 4.969 12.648 1 98.75 562 ALA A O 1
ATOM 4255 N N . LEU A 1 563 ? -7.621 5.234 10.602 1 98.75 563 LEU A N 1
ATOM 4256 C CA . LEU A 1 563 ? -8.922 5.023 9.984 1 98.75 563 LEU A CA 1
ATOM 4257 C C . LEU A 1 563 ? -9.438 3.617 10.273 1 98.75 563 LEU A C 1
ATOM 4259 O O . LEU A 1 563 ? -10.617 3.436 10.586 1 98.75 563 LEU A O 1
ATOM 4263 N N . VAL A 1 564 ? -8.602 2.602 10.133 1 98.81 564 VAL A N 1
ATOM 4264 C CA . VAL A 1 564 ? -9 1.213 10.344 1 98.81 564 VAL A CA 1
ATOM 4265 C C . VAL A 1 564 ? -9.477 1.024 11.781 1 98.81 564 VAL A C 1
ATOM 4267 O O . VAL A 1 564 ? -10.484 0.352 12.023 1 98.81 564 VAL A O 1
ATOM 4270 N N . GLN A 1 565 ? -8.805 1.609 12.75 1 98.56 565 GLN A N 1
ATOM 4271 C CA . GLN A 1 565 ? -9.234 1.508 14.141 1 98.56 565 GLN A CA 1
ATOM 4272 C C . GLN A 1 565 ? -10.617 2.125 14.336 1 98.56 565 GLN A C 1
ATOM 4274 O O . GLN A 1 565 ? -11.422 1.623 15.117 1 98.56 565 GLN A O 1
ATOM 4279 N N . LEU A 1 566 ? -10.867 3.17 13.648 1 98.81 566 LEU A N 1
ATOM 4280 C CA . LEU A 1 566 ? -12.164 3.836 13.727 1 98.81 566 LEU A CA 1
ATOM 4281 C C . LEU A 1 566 ? -13.242 3.014 13.031 1 98.81 566 LEU A C 1
ATOM 4283 O O . LEU A 1 566 ? -14.32 2.799 13.594 1 98.81 566 LEU A O 1
ATOM 4287 N N . LEU A 1 567 ? -12.961 2.514 11.805 1 98.88 567 LEU A N 1
ATOM 4288 C CA . LEU A 1 567 ? -13.945 1.747 11.039 1 98.88 567 LEU A CA 1
ATOM 4289 C C . LEU A 1 567 ? -14.375 0.5 11.805 1 98.88 567 LEU A C 1
ATOM 4291 O O . LEU A 1 567 ? -15.547 0.125 11.781 1 98.88 567 LEU A O 1
ATOM 4295 N N . TYR A 1 568 ? -13.461 -0.116 12.484 1 98.5 568 TYR A N 1
ATOM 4296 C CA . TYR A 1 568 ? -13.711 -1.396 13.133 1 98.5 568 TYR A CA 1
ATOM 4297 C C . TYR A 1 568 ? -14.156 -1.192 14.578 1 98.5 568 TYR A C 1
ATOM 4299 O O . TYR A 1 568 ? -14.461 -2.158 15.281 1 98.5 568 TYR A O 1
ATOM 4307 N N . GLY A 1 569 ? -14.18 0.038 15.094 1 98.06 569 GLY A N 1
ATOM 4308 C CA . GLY A 1 569 ? -14.734 0.354 16.406 1 98.06 569 GLY A CA 1
ATOM 4309 C C . GLY A 1 569 ? -13.781 0.067 17.547 1 98.06 569 GLY A C 1
ATOM 4310 O O . GLY A 1 569 ? -14.203 -0.079 18.688 1 98.06 569 GLY A O 1
ATOM 4311 N N . GLU A 1 570 ? -12.531 -0.07 17.188 1 97.44 570 GLU A N 1
ATOM 4312 C CA . GLU A 1 570 ? -11.531 -0.219 18.25 1 97.44 570 GLU A CA 1
ATOM 4313 C C . GLU A 1 570 ? -11.406 1.059 19.062 1 97.44 570 GLU A C 1
ATOM 4315 O O . GLU A 1 570 ? -11.008 1.015 20.234 1 97.44 570 GLU A O 1
ATOM 4320 N N . THR A 1 571 ? -11.695 2.18 18.422 1 96.38 571 THR A N 1
ATOM 4321 C CA . THR A 1 571 ? -11.859 3.477 19.078 1 96.38 571 THR A CA 1
ATOM 4322 C C . THR A 1 571 ? -13.062 4.219 18.484 1 96.38 571 THR A C 1
ATOM 4324 O O . THR A 1 571 ? -13.531 3.887 17.406 1 96.38 571 THR A O 1
ATOM 4327 N N . SER A 1 572 ? -13.617 5.129 19.297 1 97.81 572 SER A N 1
ATOM 4328 C CA . SER A 1 572 ? -14.766 5.91 18.844 1 97.81 572 SER A CA 1
ATOM 4329 C C . SER A 1 572 ? -14.328 7.238 18.234 1 97.81 572 SER A C 1
ATOM 4331 O O . SER A 1 572 ? -13.32 7.812 18.656 1 97.81 572 SER A O 1
ATOM 4333 N N . PHE A 1 573 ? -15.109 7.648 17.281 1 98.62 573 PHE A N 1
ATOM 4334 C CA . PHE A 1 573 ? -14.906 9.008 16.797 1 98.62 573 PHE A CA 1
ATOM 4335 C C . PHE A 1 573 ? -15.109 10.016 17.922 1 98.62 573 PHE A C 1
ATOM 4337 O O . PHE A 1 573 ? -15.961 9.828 18.797 1 98.62 573 PHE A O 1
ATOM 4344 N N . SER A 1 574 ? -14.305 11.078 17.891 1 98.62 574 SER A N 1
ATOM 4345 C CA . SER A 1 574 ? -14.43 12.125 18.906 1 98.62 574 SER A CA 1
ATOM 4346 C C . SER A 1 574 ? -14.148 13.5 18.312 1 98.62 574 SER A C 1
ATOM 4348 O O . SER A 1 574 ? -14.219 14.508 19.016 1 98.62 574 SER A O 1
ATOM 4350 N N . GLY A 1 575 ? -13.766 13.57 17.047 1 98.81 575 GLY A N 1
ATOM 4351 C CA . GLY A 1 575 ? -13.453 14.828 16.391 1 98.81 575 GLY A CA 1
ATOM 4352 C C . GLY A 1 575 ? -14.672 15.695 16.156 1 98.81 575 GLY A C 1
ATOM 4353 O O . GLY A 1 575 ? -15.781 15.188 15.992 1 98.81 575 GLY A O 1
ATOM 4354 N N . LYS A 1 576 ? -14.492 17 16.156 1 98.94 576 LYS A N 1
ATOM 4355 C CA . LYS A 1 576 ? -15.508 18 15.836 1 98.94 576 LYS A CA 1
ATOM 4356 C C . LYS A 1 576 ? -15 18.969 14.758 1 98.94 576 LYS A C 1
ATOM 4358 O O . LYS A 1 576 ? -13.82 19.312 14.742 1 98.94 576 LYS A O 1
ATOM 4363 N N . LEU A 1 577 ? -15.867 19.391 13.93 1 98.94 577 LEU A N 1
ATOM 4364 C CA . LEU A 1 577 ? -15.484 20.297 12.852 1 98.94 577 LEU A CA 1
ATOM 4365 C C . LEU A 1 577 ? -14.945 21.609 13.422 1 98.94 577 LEU A C 1
ATOM 4367 O O . LEU A 1 577 ? -15.617 22.266 14.219 1 98.94 577 LEU A O 1
ATOM 4371 N N . PRO A 1 578 ? -13.797 22.016 13 1 98.81 578 PRO A N 1
ATOM 4372 C CA . PRO A 1 578 ? -13.266 23.328 13.414 1 98.81 578 PRO A CA 1
ATOM 4373 C C . PRO A 1 578 ? -13.656 24.453 12.469 1 98.81 578 PRO A C 1
ATOM 4375 O O . PRO A 1 578 ? -13 25.5 12.43 1 98.81 578 PRO A O 1
ATOM 4378 N N . TYR A 1 579 ? -14.641 24.25 11.633 1 98.81 579 TYR A N 1
ATOM 4379 C CA . TYR A 1 579 ? -15.273 25.156 10.68 1 98.81 579 TYR A CA 1
ATOM 4380 C C . TYR A 1 579 ? -16.703 24.719 10.375 1 98.81 579 TYR A C 1
ATOM 4382 O O . TYR A 1 579 ? -17.109 23.609 10.719 1 98.81 579 TYR A O 1
ATOM 4390 N N . THR A 1 580 ? -17.453 25.672 9.82 1 98.75 580 THR A N 1
ATOM 4391 C CA . THR A 1 580 ? -18.797 25.344 9.375 1 98.75 580 THR A CA 1
ATOM 4392 C C . THR A 1 580 ? -18.781 24.797 7.945 1 98.75 580 THR A C 1
ATOM 4394 O O . THR A 1 580 ? -18.109 25.344 7.078 1 98.75 580 THR A O 1
ATOM 4397 N N . LEU A 1 581 ? -19.438 23.688 7.754 1 98.69 581 LEU A N 1
ATOM 4398 C CA . LEU A 1 581 ? -19.625 23.156 6.41 1 98.69 581 LEU A CA 1
ATOM 4399 C C . LEU A 1 581 ? -20.953 23.594 5.828 1 98.69 581 LEU A C 1
ATOM 4401 O O . LEU A 1 581 ? -22.016 23.125 6.266 1 98.69 581 LEU A O 1
ATOM 4405 N N . ALA A 1 582 ? -20.891 24.406 4.82 1 98.69 582 ALA A N 1
ATOM 4406 C CA . ALA A 1 582 ? -22.094 24.984 4.227 1 98.69 582 ALA A CA 1
ATOM 4407 C C . ALA A 1 582 ? -22.766 24 3.256 1 98.69 582 ALA A C 1
ATOM 4409 O O . ALA A 1 582 ? -22.141 23.016 2.854 1 98.69 582 ALA A O 1
ATOM 4410 N N . LYS A 1 583 ? -24.031 24.297 2.912 1 98.38 583 LYS A N 1
ATOM 4411 C CA . LYS A 1 583 ? -24.703 23.547 1.853 1 98.38 583 LYS A CA 1
ATOM 4412 C C . LYS A 1 583 ? -24.219 24 0.475 1 98.38 583 LYS A C 1
ATOM 4414 O O . LYS A 1 583 ? -24.016 23.172 -0.418 1 98.38 583 LYS A O 1
ATOM 4419 N N . ASN A 1 584 ? -24.094 25.281 0.353 1 97.69 584 ASN A N 1
ATOM 4420 C CA . ASN A 1 584 ? -23.703 25.906 -0.908 1 97.69 584 ASN A CA 1
ATOM 4421 C C . ASN A 1 584 ? -22.5 26.844 -0.728 1 97.69 584 ASN A C 1
ATOM 4423 O O . ASN A 1 584 ? -22.344 27.453 0.327 1 97.69 584 ASN A O 1
ATOM 4427 N N . GLU A 1 585 ? -21.688 26.875 -1.737 1 97.62 585 GLU A N 1
ATOM 4428 C CA . GLU A 1 585 ? -20.562 27.812 -1.713 1 97.62 585 GLU A CA 1
ATOM 4429 C C . GLU A 1 585 ? -21.031 29.234 -1.477 1 97.62 585 GLU A C 1
ATOM 4431 O O . GLU A 1 585 ? -20.375 30.016 -0.788 1 97.62 585 GLU A O 1
ATOM 4436 N N . SER A 1 586 ? -22.219 29.594 -1.968 1 97.25 586 SER A N 1
ATOM 4437 C CA . SER A 1 586 ? -22.781 30.953 -1.884 1 97.25 586 SER A CA 1
ATOM 4438 C C . SER A 1 586 ? -23.172 31.297 -0.453 1 97.25 586 SER A C 1
ATOM 4440 O O . SER A 1 586 ? -23.422 32.469 -0.138 1 97.25 586 SER A O 1
ATOM 4442 N N . ASP A 1 587 ? -23.219 30.312 0.398 1 98.06 587 ASP A N 1
ATOM 4443 C CA . ASP A 1 587 ? -23.625 30.562 1.777 1 98.06 587 ASP A CA 1
ATOM 4444 C C . ASP A 1 587 ? -22.531 31.266 2.559 1 98.06 587 ASP A C 1
ATOM 4446 O O . ASP A 1 587 ? -22.766 31.812 3.635 1 98.06 587 ASP A O 1
ATOM 4450 N N . TYR A 1 588 ? -21.344 31.188 2.084 1 98.06 588 TYR A N 1
ATOM 4451 C CA . TYR A 1 588 ? -20.25 31.938 2.701 1 98.06 588 TYR A CA 1
ATOM 4452 C C . TYR A 1 588 ? -20.25 33.375 2.254 1 98.06 588 TYR A C 1
ATOM 4454 O O . TYR A 1 588 ? -20.094 33.688 1.067 1 98.06 588 TYR A O 1
ATOM 4462 N N . SER A 1 589 ? -20.375 34.312 3.162 1 95.94 589 SER A N 1
ATOM 4463 C CA . SER A 1 589 ? -20.453 35.719 2.82 1 95.94 589 SER A CA 1
ATOM 4464 C C . SER A 1 589 ? -19.172 36.219 2.182 1 95.94 589 SER A C 1
ATOM 4466 O O . SER A 1 589 ? -19.203 37.062 1.276 1 95.94 589 SER A O 1
ATOM 4468 N N . VAL A 1 590 ? -18.047 35.812 2.703 1 96.12 590 VAL A N 1
ATOM 4469 C CA . VAL A 1 590 ? -16.75 36.031 2.07 1 96.12 590 VAL A CA 1
ATOM 4470 C C . VAL A 1 590 ? -16.266 34.75 1.414 1 96.12 590 VAL A C 1
ATOM 4472 O O . VAL A 1 590 ? -15.961 33.75 2.104 1 96.12 590 VAL A O 1
ATOM 4475 N N . TYR A 1 591 ? -16.219 34.75 0.136 1 96.31 591 TYR A N 1
ATOM 4476 C CA . TYR A 1 591 ? -15.938 33.531 -0.573 1 96.31 591 TYR A CA 1
ATOM 4477 C C . TYR A 1 591 ? -14.68 33.656 -1.423 1 96.31 591 TYR A C 1
ATOM 4479 O O . TYR A 1 591 ? -13.648 33.031 -1.121 1 96.31 591 TYR A O 1
ATOM 4487 N N . LYS A 1 592 ? -14.602 34.594 -2.363 1 95.38 592 LYS A N 1
ATOM 4488 C CA . LYS A 1 592 ? -13.461 34.781 -3.252 1 95.38 592 LYS A CA 1
ATOM 4489 C C . LYS A 1 592 ? -12.43 35.719 -2.639 1 95.38 592 LYS A C 1
ATOM 4491 O O . LYS A 1 592 ? -12.789 36.688 -1.959 1 95.38 592 LYS A O 1
ATOM 4496 N N . PRO A 1 593 ? -11.211 35.469 -2.844 1 95.12 593 PRO A N 1
ATOM 4497 C CA . PRO A 1 593 ? -10.195 36.438 -2.418 1 95.12 593 PRO A CA 1
ATOM 4498 C C . PRO A 1 593 ? -10.289 37.75 -3.186 1 95.12 593 PRO A C 1
ATOM 4500 O O . PRO A 1 593 ? -10.781 37.781 -4.316 1 95.12 593 PRO A O 1
ATOM 4503 N N . CYS A 1 594 ? -9.75 38.719 -2.576 1 94 594 CYS A N 1
ATOM 4504 C CA . CYS A 1 594 ? -9.68 40.031 -3.262 1 94 594 CYS A CA 1
ATOM 4505 C C . CYS A 1 594 ? -8.656 39.969 -4.391 1 94 594 CYS A C 1
ATOM 4507 O O . CYS A 1 594 ? -7.66 39.25 -4.305 1 94 594 CYS A O 1
ATOM 4509 N N . GLY A 1 595 ? -8.953 40.688 -5.383 1 93.62 595 GLY A N 1
ATOM 4510 C CA . GLY A 1 595 ? -8.07 40.781 -6.531 1 93.62 595 GLY A CA 1
ATOM 4511 C C . GLY A 1 595 ? -7.996 42.156 -7.113 1 93.62 595 GLY A C 1
ATOM 4512 O O . GLY A 1 595 ? -8.133 43.156 -6.391 1 93.62 595 GLY A O 1
ATOM 4513 N N . ARG A 1 596 ? -7.703 42.156 -8.312 1 94.62 596 ARG A N 1
ATOM 4514 C CA . ARG A 1 596 ? -7.496 43.438 -8.984 1 94.62 596 ARG A CA 1
ATOM 4515 C C . ARG A 1 596 ? -8.82 44.094 -9.375 1 94.62 596 ARG A C 1
ATOM 4517 O O . ARG A 1 596 ? -8.891 45.281 -9.625 1 94.62 596 ARG A O 1
ATOM 4524 N N . GLY A 1 597 ? -9.812 43.281 -9.43 1 91.56 597 GLY A N 1
ATOM 4525 C CA . GLY A 1 597 ? -11.156 43.781 -9.727 1 91.56 597 GLY A CA 1
ATOM 4526 C C . GLY A 1 597 ? -11.328 44.188 -11.172 1 91.56 597 GLY A C 1
ATOM 4527 O O . GLY A 1 597 ? -10.5 43.875 -12.023 1 91.56 597 GLY A O 1
ATOM 4528 N N . GLU A 1 598 ? -12.438 44.969 -11.32 1 90.44 598 GLU A N 1
ATOM 4529 C CA . GLU A 1 598 ? -12.828 45.344 -12.672 1 90.44 598 GLU A CA 1
ATOM 4530 C C . GLU A 1 598 ? -11.875 46.406 -13.242 1 90.44 598 GLU A C 1
ATOM 4532 O O . GLU A 1 598 ? -11.68 46.469 -14.461 1 90.44 598 GLU A O 1
ATOM 4537 N N . THR A 1 599 ? -11.312 47.125 -12.406 1 93.56 599 THR A N 1
ATOM 4538 C CA . THR A 1 599 ? -10.445 48.219 -12.844 1 93.56 599 THR A CA 1
ATOM 4539 C C . THR A 1 599 ? -9.023 47.719 -13.086 1 93.56 599 THR A C 1
ATOM 4541 O O . THR A 1 599 ? -8.164 48.469 -13.547 1 93.56 599 THR A O 1
ATOM 4544 N N . ASN A 1 600 ? -8.844 46.5 -12.773 1 94.44 600 ASN A N 1
ATOM 4545 C CA . ASN A 1 600 ? -7.516 45.938 -12.914 1 94.44 600 ASN A CA 1
ATOM 4546 C C . ASN A 1 600 ? -6.465 46.75 -12.188 1 94.44 600 ASN A C 1
ATOM 4548 O O . ASN A 1 600 ? -5.414 47.062 -12.742 1 94.44 600 ASN A O 1
ATOM 4552 N N . THR A 1 601 ? -6.754 47.156 -10.945 1 95.5 601 THR A N 1
ATOM 4553 C CA . THR A 1 601 ? -5.895 48.031 -10.156 1 95.5 601 THR A CA 1
ATOM 4554 C C . THR A 1 601 ? -4.547 47.375 -9.883 1 95.5 601 THR A C 1
ATOM 4556 O O . THR A 1 601 ? -4.445 46.125 -9.898 1 95.5 601 THR A O 1
ATOM 4559 N N . THR A 1 602 ? -3.496 48.094 -9.68 1 96.94 602 THR A N 1
ATOM 4560 C CA . THR A 1 602 ? -2.189 47.594 -9.266 1 96.94 602 THR A CA 1
ATOM 4561 C C . THR A 1 602 ? -2.033 47.688 -7.754 1 96.94 602 THR A C 1
ATOM 4563 O O . THR A 1 602 ? -0.963 47.375 -7.219 1 96.94 602 THR A O 1
ATOM 4566 N N . SER A 1 603 ? -2.998 48.062 -7.051 1 97.06 603 SER A N 1
ATOM 4567 C CA . SER A 1 603 ? -3.031 48.156 -5.594 1 97.06 603 SER A CA 1
ATOM 4568 C C . SER A 1 603 ? -4.309 47.531 -5.035 1 97.06 603 SER A C 1
ATOM 4570 O O . SER A 1 603 ? -5.184 48.25 -4.543 1 97.06 603 SER A O 1
ATOM 4572 N N . PRO A 1 604 ? -4.367 46.25 -5.102 1 96.75 604 PRO A N 1
ATOM 4573 C CA . PRO A 1 604 ? -5.598 45.594 -4.664 1 96.75 604 PRO A CA 1
ATOM 4574 C C . PRO A 1 604 ? -5.977 45.938 -3.227 1 96.75 604 PRO A C 1
ATOM 4576 O O . PRO A 1 604 ? -5.105 46 -2.352 1 96.75 604 PRO A O 1
ATOM 4579 N N . GLN A 1 605 ? -7.273 46.25 -3.037 1 96.19 605 GLN A N 1
ATOM 4580 C CA . GLN A 1 605 ? -7.848 46.594 -1.742 1 96.19 605 GLN A CA 1
ATOM 4581 C C . GLN A 1 605 ? -8.82 45.531 -1.269 1 96.19 605 GLN A C 1
ATOM 4583 O O . GLN A 1 605 ? -9.727 45.125 -2.008 1 96.19 605 GLN A O 1
ATOM 4588 N N . CYS A 1 606 ? -8.633 45.031 -0.104 1 96.69 606 CYS A N 1
ATOM 4589 C CA . CYS A 1 606 ? -9.523 44.062 0.516 1 96.69 606 CYS A CA 1
ATOM 4590 C C . CYS A 1 606 ? -10.188 44.656 1.761 1 96.69 606 CYS A C 1
ATOM 4592 O O . CYS A 1 606 ? -9.617 44.594 2.855 1 96.69 606 CYS A O 1
ATOM 4594 N N . ASP A 1 607 ? -11.367 45.094 1.585 1 97.06 607 ASP A N 1
ATOM 4595 C CA . ASP A 1 607 ? -12.086 45.656 2.721 1 97.06 607 ASP A CA 1
ATOM 4596 C C . ASP A 1 607 ? -12.758 44.562 3.547 1 97.06 607 ASP A C 1
ATOM 4598 O O . ASP A 1 607 ? -13.555 43.781 3.025 1 97.06 607 ASP A O 1
ATOM 4602 N N . PHE A 1 608 ? -12.391 44.5 4.777 1 97.81 608 PHE A N 1
ATOM 4603 C CA . PHE A 1 608 ? -12.945 43.5 5.684 1 97.81 608 PHE A CA 1
ATOM 4604 C C . PHE A 1 608 ? -14.258 44 6.293 1 97.81 608 PHE A C 1
ATOM 4606 O O . PHE A 1 608 ? -14.375 44.125 7.512 1 97.81 608 PHE A O 1
ATOM 4613 N N . THR A 1 609 ? -15.25 44.188 5.5 1 97.19 609 THR A N 1
ATOM 4614 C CA . THR A 1 609 ? -16.5 44.844 5.887 1 97.19 609 THR A CA 1
ATOM 4615 C C . THR A 1 609 ? -17.391 43.875 6.68 1 97.19 609 THR A C 1
ATOM 4617 O O . THR A 1 609 ? -18.312 44.312 7.371 1 97.19 609 THR A O 1
ATOM 4620 N N . GLU A 1 610 ? -17.125 42.562 6.582 1 97.44 610 GLU A N 1
ATOM 4621 C CA . GLU A 1 610 ? -17.906 41.594 7.32 1 97.44 610 GLU A CA 1
ATOM 4622 C C . GLU A 1 610 ? -17.625 41.688 8.82 1 97.44 610 GLU A C 1
ATOM 4624 O O . GLU A 1 610 ? -18.375 41.094 9.625 1 97.44 610 GLU A O 1
ATOM 4629 N N . GLY A 1 611 ? -16.531 42.406 9.25 1 97.69 611 GLY A N 1
ATOM 4630 C CA . GLY A 1 611 ? -16.203 42.531 10.664 1 97.69 611 GLY A CA 1
ATOM 4631 C C . GLY A 1 611 ? -15.906 41.188 11.32 1 97.69 611 GLY A C 1
ATOM 4632 O O . GLY A 1 611 ? -15.125 40.375 10.797 1 97.69 611 GLY A O 1
ATOM 4633 N N . VAL A 1 612 ? -16.625 41 12.484 1 98 612 VAL A N 1
ATOM 4634 C CA . VAL A 1 612 ? -16.359 39.812 13.258 1 98 612 VAL A CA 1
ATOM 4635 C C . VAL A 1 612 ? -17.297 38.688 12.82 1 98 612 VAL A C 1
ATOM 4637 O O . VAL A 1 612 ? -17.297 37.594 13.406 1 98 612 VAL A O 1
ATOM 4640 N N . TYR A 1 613 ? -18.156 38.938 11.82 1 98.25 613 TYR A N 1
ATOM 4641 C CA . TYR A 1 613 ? -19.156 37.969 11.359 1 98.25 613 TYR A CA 1
ATOM 4642 C C . TYR A 1 613 ? -18.594 37.062 10.273 1 98.25 613 TYR A C 1
ATOM 4644 O O . TYR A 1 613 ? -18.922 37.219 9.094 1 98.25 613 TYR A O 1
ATOM 4652 N N . VAL A 1 614 ? -17.844 36.094 10.656 1 97.5 614 VAL A N 1
ATOM 4653 C CA . VAL A 1 614 ? -17.219 35.094 9.812 1 97.5 614 VAL A CA 1
ATOM 4654 C C . VAL A 1 614 ? -17.609 33.688 10.305 1 97.5 614 VAL A C 1
ATOM 4656 O O . VAL A 1 614 ? -17.734 33.469 11.508 1 97.5 614 VAL A O 1
ATOM 4659 N N . ASP A 1 615 ? -17.891 32.781 9.375 1 98.06 615 ASP A N 1
ATOM 4660 C CA . ASP A 1 615 ? -18.25 31.391 9.688 1 98.06 615 ASP A CA 1
ATOM 4661 C C . ASP A 1 615 ? -19.531 31.312 10.508 1 98.06 615 ASP A C 1
ATOM 4663 O O . ASP A 1 615 ? -20.531 31.922 10.148 1 98.06 615 ASP A O 1
ATOM 4667 N N . TYR A 1 616 ? -19.594 30.453 11.602 1 98.38 616 TYR A N 1
ATOM 4668 C CA . TYR A 1 616 ? -20.859 30.219 12.297 1 98.38 616 TYR A CA 1
ATOM 4669 C C . TYR A 1 616 ? -21.422 31.531 12.844 1 98.38 616 TYR A C 1
ATOM 4671 O O . TYR A 1 616 ? -22.641 31.672 12.992 1 98.38 616 TYR A O 1
ATOM 4679 N N . ARG A 1 617 ? -20.547 32.531 13.133 1 98.38 617 ARG A N 1
ATOM 4680 C CA . ARG A 1 617 ? -21.031 33.844 13.586 1 98.38 617 ARG A CA 1
ATOM 4681 C C . ARG A 1 617 ? -21.891 34.5 12.516 1 98.38 617 ARG A C 1
ATOM 4683 O O . ARG A 1 617 ? -22.922 35.125 12.828 1 98.38 617 ARG A O 1
ATOM 4690 N N . ASP A 1 618 ? -21.391 34.438 11.328 1 98.31 618 ASP A N 1
ATOM 4691 C CA . ASP A 1 618 ? -22.141 34.969 10.203 1 98.31 618 ASP A CA 1
ATOM 4692 C C . ASP A 1 618 ? -23.391 34.156 9.922 1 98.31 618 ASP A C 1
ATOM 4694 O O . ASP A 1 618 ? -24.469 34.719 9.695 1 98.31 618 ASP A O 1
ATOM 4698 N N . PHE A 1 619 ? -23.25 32.844 9.875 1 98.5 619 PHE A N 1
ATOM 4699 C CA . PHE A 1 619 ? -24.375 31.953 9.633 1 98.5 619 PHE A CA 1
ATOM 4700 C C . PHE A 1 619 ? -25.484 32.188 10.648 1 98.5 619 PHE A C 1
ATOM 4702 O O . PHE A 1 619 ? -26.656 32.25 10.289 1 98.5 619 PHE A O 1
ATOM 4709 N N . ASP A 1 620 ? -25.141 32.312 11.898 1 98 620 ASP A N 1
ATOM 4710 C CA . ASP A 1 620 ? -26.109 32.531 12.961 1 98 620 ASP A CA 1
ATOM 4711 C C . ASP A 1 620 ? -26.781 33.906 12.82 1 98 620 ASP A C 1
ATOM 4713 O O . ASP A 1 620 ? -27.984 34.031 12.992 1 98 620 ASP A O 1
ATOM 4717 N N . ALA A 1 621 ? -25.969 34.875 12.617 1 98.12 621 ALA A N 1
ATOM 4718 C CA . ALA A 1 621 ? -26.484 36.25 12.484 1 98.12 621 ALA A CA 1
ATOM 4719 C C . ALA A 1 621 ? -27.5 36.344 11.344 1 98.12 621 ALA A C 1
ATOM 4721 O O . ALA A 1 621 ? -28.484 37.062 11.438 1 98.12 621 ALA A O 1
ATOM 4722 N N . LYS A 1 622 ? -27.266 35.562 10.328 1 97.88 622 LYS A N 1
ATOM 4723 C CA . LYS A 1 622 ? -28.125 35.625 9.148 1 97.88 622 LYS A CA 1
ATOM 4724 C C . LYS A 1 622 ? -29.141 34.5 9.156 1 97.88 622 LYS A C 1
ATOM 4726 O O . LYS A 1 622 ? -29.953 34.375 8.234 1 97.88 622 LYS A O 1
ATOM 4731 N N . ASN A 1 623 ? -29.125 33.656 10.07 1 97.25 623 ASN A N 1
ATOM 4732 C CA . ASN A 1 623 ? -30.016 32.5 10.211 1 97.25 623 ASN A CA 1
ATOM 4733 C C . ASN A 1 623 ? -29.922 31.578 9.008 1 97.25 623 ASN A C 1
ATOM 4735 O O . ASN A 1 623 ? -30.938 31.156 8.453 1 97.25 623 ASN A O 1
ATOM 4739 N N . VAL A 1 624 ? -28.719 31.344 8.508 1 98.12 624 VAL A N 1
ATOM 4740 C CA . VAL A 1 624 ? -28.453 30.391 7.441 1 98.12 624 VAL A CA 1
ATOM 4741 C C . VAL A 1 624 ? -28.141 29.016 8.039 1 98.12 624 VAL A C 1
ATOM 4743 O O . VAL A 1 624 ? -27.281 28.891 8.914 1 98.12 624 VAL A O 1
ATOM 4746 N N . THR A 1 625 ? -28.859 28.031 7.625 1 98 625 THR A N 1
ATOM 4747 C CA . THR A 1 625 ? -28.641 26.672 8.117 1 98 625 THR A CA 1
ATOM 4748 C C . THR A 1 625 ? -27.516 26 7.34 1 98 625 THR A C 1
ATOM 4750 O O . THR A 1 625 ? -27.641 25.766 6.137 1 98 625 THR A O 1
ATOM 4753 N N . PRO A 1 626 ? -26.438 25.672 7.969 1 98.56 626 PRO A N 1
ATOM 4754 C CA . PRO A 1 626 ? -25.359 24.953 7.277 1 98.56 626 PRO A CA 1
ATOM 4755 C C . PRO A 1 626 ? -25.656 23.469 7.105 1 98.56 626 PRO A C 1
ATOM 4757 O O . PRO A 1 626 ? -26.656 22.969 7.637 1 98.56 626 PRO A O 1
ATOM 4760 N N . ARG A 1 627 ? -24.906 22.75 6.262 1 98.69 627 ARG A N 1
ATOM 4761 C CA . ARG A 1 627 ? -24.984 21.297 6.211 1 98.69 627 ARG A CA 1
ATOM 4762 C C . ARG A 1 627 ? -24.562 20.688 7.547 1 98.69 627 ARG A C 1
ATOM 4764 O O . ARG A 1 627 ? -25.281 19.844 8.102 1 98.69 627 ARG A O 1
ATOM 4771 N N . TYR A 1 628 ? -23.422 21.094 8.039 1 98.81 628 TYR A N 1
ATOM 4772 C CA . TYR A 1 628 ? -22.938 20.734 9.367 1 98.81 628 TYR A CA 1
ATOM 4773 C C . TYR A 1 628 ? -22.359 21.953 10.078 1 98.81 628 TYR A C 1
ATOM 4775 O O . TYR A 1 628 ? -21.5 22.641 9.531 1 98.81 628 TYR A O 1
ATOM 4783 N N . GLU A 1 629 ? -22.781 22.234 11.289 1 98.81 629 GLU A N 1
ATOM 4784 C CA . GLU A 1 629 ? -22.438 23.438 12.023 1 98.81 629 GLU A CA 1
ATOM 4785 C C . GLU A 1 629 ? -21.047 23.328 12.656 1 98.81 629 GLU A C 1
ATOM 4787 O O . GLU A 1 629 ? -20.5 22.219 12.758 1 98.81 629 GLU A O 1
ATOM 4792 N N . PHE A 1 630 ? -20.469 24.453 13.016 1 98.75 630 PHE A N 1
ATOM 4793 C CA . PHE A 1 630 ? -19.219 24.516 13.766 1 98.75 630 PHE A CA 1
ATOM 4794 C C . PHE A 1 630 ? -19.312 23.688 15.039 1 98.75 630 PHE A C 1
ATOM 4796 O O . PHE A 1 630 ? -20.297 23.766 15.773 1 98.75 630 PHE A O 1
ATOM 4803 N N . GLY A 1 631 ? -18.312 22.828 15.195 1 98.88 631 GLY A N 1
ATOM 4804 C CA . GLY A 1 631 ? -18.266 22 16.391 1 98.88 631 GLY A CA 1
ATOM 4805 C C . GLY A 1 631 ? -19.047 20.703 16.25 1 98.88 631 GLY A C 1
ATOM 4806 O O . GLY A 1 631 ? -19.141 19.922 17.203 1 98.88 631 GLY A O 1
ATOM 4807 N N . TYR A 1 632 ? -19.547 20.453 15.062 1 98.88 632 TYR A N 1
ATOM 4808 C CA . TYR A 1 632 ? -20.328 19.25 14.82 1 98.88 632 TYR A CA 1
ATOM 4809 C C . TYR A 1 632 ? -19.422 18.031 14.688 1 98.88 632 TYR A C 1
ATOM 4811 O O . TYR A 1 632 ? -18.344 18.109 14.094 1 98.88 632 TYR A O 1
ATOM 4819 N N . GLY A 1 633 ? -19.859 16.859 15.117 1 98.88 633 GLY A N 1
ATOM 4820 C CA . GLY A 1 633 ? -19.234 15.555 14.969 1 98.88 633 GLY A CA 1
ATOM 4821 C C . GLY A 1 633 ? -19.938 14.469 15.766 1 98.88 633 GLY A C 1
ATOM 4822 O O . GLY A 1 633 ? -20.344 14.688 16.906 1 98.88 633 GLY A O 1
ATOM 4823 N N . LEU A 1 634 ? -20.016 13.336 15.141 1 98.5 634 LEU A N 1
ATOM 4824 C CA . LEU A 1 634 ? -20.719 12.219 15.766 1 98.5 634 LEU A CA 1
ATOM 4825 C C . LEU A 1 634 ? -19.734 11.32 16.516 1 98.5 634 LEU A C 1
ATOM 4827 O O . LEU A 1 634 ? -18.516 11.469 16.375 1 98.5 634 LEU A O 1
ATOM 4831 N N . SER A 1 635 ? -20.266 10.516 17.375 1 97.81 635 SER A N 1
ATOM 4832 C CA . SER A 1 635 ? -19.578 9.477 18.125 1 97.81 635 SER A CA 1
ATOM 4833 C C . SER A 1 635 ? -20.312 8.141 18.047 1 97.81 635 SER A C 1
ATOM 4835 O O . SER A 1 635 ? -21.422 8.07 17.5 1 97.81 635 SER A O 1
ATOM 4837 N N . TYR A 1 636 ? -19.672 7.027 18.469 1 97.88 636 TYR A N 1
ATOM 4838 C CA . TYR A 1 636 ? -20.328 5.727 18.484 1 97.88 636 TYR A CA 1
ATOM 4839 C C . TYR A 1 636 ? -21.141 5.547 19.766 1 97.88 636 TYR A C 1
ATOM 4841 O O . TYR A 1 636 ? -21.734 4.488 20 1 97.88 636 TYR A O 1
ATOM 4849 N N . THR A 1 637 ? -21.188 6.582 20.594 1 97.19 637 THR A N 1
ATOM 4850 C CA . THR A 1 637 ? -22 6.59 21.797 1 97.19 637 THR A CA 1
ATOM 4851 C C . THR A 1 637 ? -22.812 7.875 21.891 1 97.19 637 THR A C 1
ATOM 4853 O O . THR A 1 637 ? -22.875 8.656 20.938 1 97.19 637 THR A O 1
ATOM 4856 N N . SER A 1 638 ? -23.625 7.996 22.984 1 97.19 638 SER A N 1
ATOM 4857 C CA . SER A 1 638 ? -24.469 9.172 23.188 1 97.19 638 SER A CA 1
ATOM 4858 C C . SER A 1 638 ? -24.125 9.875 24.5 1 97.19 638 SER A C 1
ATOM 4860 O O . SER A 1 638 ? -23.734 9.227 25.469 1 97.19 638 SER A O 1
ATOM 4862 N N . PHE A 1 639 ? -24.281 11.133 24.5 1 98.19 639 PHE A N 1
ATOM 4863 C CA . PHE A 1 639 ? -24 11.953 25.672 1 98.19 639 PHE A CA 1
ATOM 4864 C C . PHE A 1 639 ? -25.188 12.836 26.031 1 98.19 639 PHE A C 1
ATOM 4866 O O . PHE A 1 639 ? -25.922 13.273 25.141 1 98.19 639 PHE A O 1
ATOM 4873 N N . GLU A 1 640 ? -25.344 13.078 27.234 1 98.38 640 GLU A N 1
ATOM 4874 C CA . GLU A 1 640 ? -26.406 13.953 27.734 1 98.38 640 GLU A CA 1
ATOM 4875 C C . GLU A 1 640 ? -25.844 15.047 28.625 1 98.38 640 GLU A C 1
ATOM 4877 O O . GLU A 1 640 ? -25.047 14.781 29.531 1 98.38 640 GLU A O 1
ATOM 4882 N N . TYR A 1 641 ? -26.203 16.281 28.344 1 98.44 641 TYR A N 1
ATOM 4883 C CA . TYR A 1 641 ? -25.844 17.438 29.156 1 98.44 641 TYR A CA 1
ATOM 4884 C C . TYR A 1 641 ? -26.969 17.766 30.141 1 98.44 641 TYR A C 1
ATOM 4886 O O . TYR A 1 641 ? -28.141 17.781 29.766 1 98.44 641 TYR A O 1
ATOM 4894 N N . SER A 1 642 ? -26.5 17.984 31.344 1 97.25 642 SER A N 1
ATOM 4895 C CA . SER A 1 642 ? -27.516 18.359 32.312 1 97.25 642 SER A CA 1
ATOM 4896 C C . SER A 1 642 ? -26.938 19.344 33.344 1 97.25 642 SER A C 1
ATOM 4898 O O . SER A 1 642 ? -25.719 19.5 33.438 1 97.25 642 SER A O 1
ATOM 4900 N N . SER A 1 643 ? -27.75 20.062 33.969 1 94.12 643 SER A N 1
ATOM 4901 C CA . SER A 1 643 ? -27.422 20.984 35.062 1 94.12 643 SER A CA 1
ATOM 4902 C C . SER A 1 643 ? -26.484 22.078 34.594 1 94.12 643 SER A C 1
ATOM 4904 O O . SER A 1 643 ? -25.547 21.812 33.812 1 94.12 643 SER A O 1
ATOM 4906 N N . ILE A 1 644 ? -26.812 23.281 34.719 1 97.5 644 ILE A N 1
ATOM 4907 C CA . ILE A 1 644 ? -25.922 24.406 34.438 1 97.5 644 ILE A CA 1
ATOM 4908 C C . ILE A 1 644 ? -26 25.422 35.562 1 97.5 644 ILE A C 1
ATOM 4910 O O . ILE A 1 644 ? -27.078 25.656 36.125 1 97.5 644 ILE A O 1
ATOM 4914 N N . SER A 1 645 ? -24.875 25.812 36 1 98 645 SER A N 1
ATOM 4915 C CA . SER A 1 645 ? -24.781 26.891 37 1 98 645 SER A CA 1
ATOM 4916 C C . SER A 1 645 ? -23.703 27.891 36.625 1 98 645 SER A C 1
ATOM 4918 O O . SER A 1 645 ? -22.594 27.5 36.25 1 98 645 SER A O 1
ATOM 4920 N N . VAL A 1 646 ? -24.094 29.156 36.625 1 97.88 646 VAL A N 1
ATOM 4921 C CA . VAL A 1 646 ? -23.156 30.234 36.375 1 97.88 646 VAL A CA 1
ATOM 4922 C C . VAL A 1 646 ? -22.969 31.062 37.625 1 97.88 646 VAL A C 1
ATOM 4924 O O . VAL A 1 646 ? -23.906 31.688 38.125 1 97.88 646 VAL A O 1
ATOM 4927 N N . LYS A 1 647 ? -21.766 31.062 38.125 1 97.12 647 LYS A N 1
ATOM 4928 C CA . LYS A 1 647 ? -21.453 31.828 39.344 1 97.12 647 LYS A CA 1
ATOM 4929 C C . LYS A 1 647 ? -20.625 33.062 39 1 97.12 647 LYS A C 1
ATOM 4931 O O . LYS A 1 647 ? -19.469 32.938 38.594 1 97.12 647 LYS A O 1
ATOM 4936 N N . LYS A 1 648 ? -21.203 34.125 39.188 1 95.81 648 LYS A N 1
ATOM 4937 C CA . LYS A 1 648 ? -20.531 35.406 38.938 1 95.81 648 LYS A CA 1
ATOM 4938 C C . LYS A 1 648 ? -19.578 35.75 40.094 1 95.81 648 LYS A C 1
ATOM 4940 O O . LYS A 1 648 ? -19.906 35.562 41.25 1 95.81 648 LYS A O 1
ATOM 4945 N N . GLN A 1 649 ? -18.484 36.25 39.75 1 93.25 649 GLN A N 1
ATOM 4946 C CA . GLN A 1 649 ? -17.547 36.781 40.75 1 93.25 649 GLN A CA 1
ATOM 4947 C C . GLN A 1 649 ? -17.688 38.312 40.875 1 93.25 649 GLN A C 1
ATOM 4949 O O . GLN A 1 649 ? -18.375 38.938 40.062 1 93.25 649 GLN A O 1
ATOM 4954 N N . ASP A 1 650 ? -17.062 38.812 41.906 1 85.5 650 ASP A N 1
ATOM 4955 C CA . ASP A 1 650 ? -17.125 40.25 42.125 1 85.5 650 ASP A CA 1
ATOM 4956 C C . ASP A 1 650 ? -16.312 41 41.062 1 85.5 650 ASP A C 1
ATOM 4958 O O . ASP A 1 650 ? -15.086 41.031 41.094 1 85.5 650 ASP A O 1
ATOM 4962 N N . THR A 1 651 ? -17.078 41.5 40.125 1 85.06 651 THR A N 1
ATOM 4963 C CA . THR A 1 651 ? -16.453 42.25 39.062 1 85.06 651 THR A CA 1
ATOM 4964 C C . THR A 1 651 ? -17.344 43.438 38.656 1 85.06 651 THR A C 1
ATOM 4966 O O . THR A 1 651 ? -18.578 43.344 38.719 1 85.06 651 THR A O 1
ATOM 4969 N N . GLN A 1 652 ? -16.703 44.531 38.281 1 84.19 652 GLN A N 1
ATOM 4970 C CA . GLN A 1 652 ? -17.453 45.688 37.844 1 84.19 652 GLN A CA 1
ATOM 4971 C C . GLN A 1 652 ? -17.359 45.875 36.344 1 84.19 652 GLN A C 1
ATOM 4973 O O . GLN A 1 652 ? -16.312 45.625 35.75 1 84.19 652 GLN A O 1
ATOM 4978 N N . ALA A 1 653 ? -18.469 46.312 35.781 1 89.19 653 ALA A N 1
ATOM 4979 C CA . ALA A 1 653 ? -18.469 46.688 34.375 1 89.19 653 ALA A CA 1
ATOM 4980 C C . ALA A 1 653 ? -17.531 47.844 34.125 1 89.19 653 ALA A C 1
ATOM 4982 O O . ALA A 1 653 ? -17.141 48.562 35.031 1 89.19 653 ALA A O 1
ATOM 4983 N N . GLY A 1 654 ? -17.219 48 32.812 1 90.5 654 GLY A N 1
ATOM 4984 C CA . GLY A 1 654 ? -16.375 49.094 32.406 1 90.5 654 GLY A CA 1
ATOM 4985 C C . GLY A 1 654 ? -15.062 48.656 31.797 1 90.5 654 GLY A C 1
ATOM 4986 O O . GLY A 1 654 ? -14.922 47.5 31.391 1 90.5 654 GLY A O 1
ATOM 4987 N N . PHE A 1 655 ? -14.195 49.656 31.672 1 88.94 655 PHE A N 1
ATOM 4988 C CA . PHE A 1 655 ? -12.906 49.438 31.031 1 88.94 655 PHE A CA 1
ATOM 4989 C C . PHE A 1 655 ? -12.008 48.562 31.891 1 88.94 655 PHE A C 1
ATOM 4991 O O . PHE A 1 655 ? -12.008 48.688 33.125 1 88.94 655 PHE A O 1
ATOM 4998 N N . ALA A 1 656 ? -11.289 47.719 31.234 1 84.62 656 ALA A N 1
ATOM 4999 C CA . ALA A 1 656 ? -10.242 47 31.953 1 84.62 656 ALA A CA 1
ATOM 5000 C C . ALA A 1 656 ? -9.156 47.969 32.438 1 84.62 656 ALA A C 1
ATOM 5002 O O . ALA A 1 656 ? -8.719 48.844 31.703 1 84.62 656 ALA A O 1
ATOM 5003 N N . ALA A 1 657 ? -8.703 47.719 33.562 1 70.19 657 ALA A N 1
ATOM 5004 C CA . ALA A 1 657 ? -7.73 48.625 34.188 1 70.19 657 ALA A CA 1
ATOM 5005 C C . ALA A 1 657 ? -6.363 48.469 33.531 1 70.19 657 ALA A C 1
ATOM 5007 O O . ALA A 1 657 ? -5.617 49.438 33.406 1 70.19 657 ALA A O 1
ATOM 5008 N N . ASN A 1 658 ? -6.047 47.281 33.25 1 74.12 658 ASN A N 1
ATOM 5009 C CA . ASN A 1 658 ? -4.789 46.938 32.594 1 74.12 658 ASN A CA 1
ATOM 5010 C C . ASN A 1 658 ? -4.875 45.594 31.906 1 74.12 658 ASN A C 1
ATOM 5012 O O . ASN A 1 658 ? -5.926 44.938 31.906 1 74.12 658 ASN A O 1
ATOM 5016 N N . SER A 1 659 ? -3.766 45.25 31.312 1 77.94 659 SER A N 1
ATOM 5017 C CA . SER A 1 659 ? -3.736 44 30.547 1 77.94 659 SER A CA 1
ATOM 5018 C C . SER A 1 659 ? -3.928 42.812 31.469 1 77.94 659 SER A C 1
ATOM 5020 O O . SER A 1 659 ? -4.523 41.812 31.062 1 77.94 659 SER A O 1
ATOM 5022 N N . GLY A 1 660 ? -3.52 42.875 32.625 1 84.56 660 GLY A N 1
ATOM 5023 C CA . GLY A 1 660 ? -3.68 41.781 33.562 1 84.56 660 GLY A CA 1
ATOM 5024 C C . GLY A 1 660 ? -5.121 41.562 33.969 1 84.56 660 GLY A C 1
ATOM 5025 O O . GLY A 1 660 ? -5.539 40.406 34.188 1 84.56 660 GLY A O 1
ATOM 5026 N N . ALA A 1 661 ? -5.848 42.594 34.031 1 89.5 661 ALA A N 1
ATOM 5027 C CA . ALA A 1 661 ? -7.246 42.531 34.438 1 89.5 661 ALA A CA 1
ATOM 5028 C C . ALA A 1 661 ? -8.078 41.719 33.438 1 89.5 661 ALA A C 1
ATOM 5030 O O . ALA A 1 661 ? -9.109 41.156 33.812 1 89.5 661 ALA A O 1
ATOM 5031 N N . LEU A 1 662 ? -7.648 41.719 32.281 1 93.19 662 LEU A N 1
ATOM 5032 C CA . LEU A 1 662 ? -8.367 41 31.25 1 93.19 662 LEU A CA 1
ATOM 5033 C C . LEU A 1 662 ? -8.414 39.5 31.547 1 93.19 662 LEU A C 1
ATOM 5035 O O . LEU A 1 662 ? -9.32 38.812 31.109 1 93.19 662 LEU A O 1
ATOM 5039 N N . TRP A 1 663 ? -7.496 39.062 32.375 1 94.44 663 TRP A N 1
ATOM 5040 C CA . TRP A 1 663 ? -7.348 37.625 32.594 1 94.44 663 TRP A CA 1
ATOM 5041 C C . TRP A 1 663 ? -8.016 37.219 33.906 1 94.44 663 TRP A C 1
ATOM 5043 O O . TRP A 1 663 ? -7.984 36.031 34.281 1 94.44 663 TRP A O 1
ATOM 5053 N N . SER A 1 664 ? -8.633 38.125 34.562 1 94.62 664 SER A N 1
ATOM 5054 C CA . SER A 1 664 ? -9.359 37.812 35.781 1 94.62 664 SER A CA 1
ATOM 5055 C C . SER A 1 664 ? -10.664 37.062 35.469 1 94.62 664 SER A C 1
ATOM 5057 O O . SER A 1 664 ? -11.344 37.375 34.469 1 94.62 664 SER A O 1
ATOM 5059 N N . THR A 1 665 ? -10.992 36.156 36.312 1 96.25 665 THR A N 1
ATOM 5060 C CA . THR A 1 665 ? -12.227 35.375 36.125 1 96.25 665 THR A CA 1
ATOM 5061 C C . THR A 1 665 ? -13.438 36.219 36.562 1 96.25 665 THR A C 1
ATOM 5063 O O . THR A 1 665 ? -13.5 36.719 37.688 1 96.25 665 THR A O 1
ATOM 5066 N N . VAL A 1 666 ? -14.32 36.312 35.656 1 96.88 666 VAL A N 1
ATOM 5067 C CA . VAL A 1 666 ? -15.547 37.062 35.938 1 96.88 666 VAL A CA 1
ATOM 5068 C C . VAL A 1 666 ? -16.656 36.094 36.375 1 96.88 666 VAL A C 1
ATOM 5070 O O . VAL A 1 666 ? -17.516 36.469 37.156 1 96.88 666 VAL A O 1
ATOM 5073 N N . ALA A 1 667 ? -16.641 34.875 35.812 1 97.88 667 ALA A N 1
ATOM 5074 C CA . ALA A 1 667 ? -17.656 33.875 36.125 1 97.88 667 ALA A CA 1
ATOM 5075 C C . ALA A 1 667 ? -17.109 32.469 35.969 1 97.88 667 ALA A C 1
ATOM 5077 O O . ALA A 1 667 ? -16.203 32.25 35.156 1 97.88 667 ALA A O 1
ATOM 5078 N N . THR A 1 668 ? -17.609 31.609 36.75 1 98.25 668 THR A N 1
ATOM 5079 C CA . THR A 1 668 ? -17.344 30.188 36.594 1 98.25 668 THR A CA 1
ATOM 5080 C C . THR A 1 668 ? -18.625 29.438 36.25 1 98.25 668 THR A C 1
ATOM 5082 O O . THR A 1 668 ? -19.672 29.625 36.875 1 98.25 668 THR A O 1
ATOM 5085 N N . VAL A 1 669 ? -18.562 28.625 35.219 1 98.56 669 VAL A N 1
ATOM 5086 C CA . VAL A 1 669 ? -19.719 27.875 34.75 1 98.56 669 VAL A CA 1
ATOM 5087 C C . VAL A 1 669 ? -19.531 26.375 35.031 1 98.56 669 VAL A C 1
ATOM 5089 O O . VAL A 1 669 ? -18.484 25.812 34.75 1 98.56 669 VAL A O 1
ATOM 5092 N N . HIS A 1 670 ? -20.484 25.797 35.656 1 98.38 670 HIS A N 1
ATOM 5093 C CA . HIS A 1 670 ? -20.516 24.359 35.875 1 98.38 670 HIS A CA 1
ATOM 5094 C C . HIS A 1 670 ? -21.641 23.672 35.125 1 98.38 670 HIS A C 1
ATOM 5096 O O . HIS A 1 670 ? -22.719 24.234 34.969 1 98.38 670 HIS A O 1
ATOM 5102 N N . ALA A 1 671 ? -21.375 22.562 34.562 1 98.5 671 ALA A N 1
ATOM 5103 C CA . ALA A 1 671 ? -22.359 21.719 33.906 1 98.5 671 ALA A CA 1
ATOM 5104 C C . ALA A 1 671 ? -22.031 20.234 34.125 1 98.5 671 ALA A C 1
ATOM 5106 O O . ALA A 1 671 ? -20.953 19.891 34.594 1 98.5 671 ALA A O 1
ATOM 5107 N N . THR A 1 672 ? -22.984 19.422 33.875 1 98.38 672 THR A N 1
ATOM 5108 C CA . THR A 1 672 ? -22.781 17.984 34 1 98.38 672 THR A CA 1
ATOM 5109 C C . THR A 1 672 ? -22.922 17.281 32.656 1 98.38 672 THR A C 1
ATOM 5111 O O . THR A 1 672 ? -23.812 17.625 31.875 1 98.38 672 THR A O 1
ATOM 5114 N N . LEU A 1 673 ? -22.047 16.328 32.375 1 98.5 673 LEU A N 1
ATOM 5115 C CA . LEU A 1 673 ? -22.047 15.5 31.172 1 98.5 673 LEU A CA 1
ATOM 5116 C C . LEU A 1 673 ? -22.109 14.023 31.516 1 98.5 673 LEU A C 1
ATOM 5118 O O . LEU A 1 673 ? -21.375 13.555 32.406 1 98.5 673 LEU A O 1
ATOM 5122 N N . ASN A 1 674 ? -23 13.289 30.906 1 98.44 674 ASN A N 1
ATOM 5123 C CA . ASN A 1 674 ? -23.109 11.844 31.109 1 98.44 674 ASN A CA 1
ATOM 5124 C C . ASN A 1 674 ? -23.016 11.086 29.781 1 98.44 674 ASN A C 1
ATOM 5126 O O . ASN A 1 674 ? -23.609 11.508 28.781 1 98.44 674 ASN A O 1
ATOM 5130 N N . ASN A 1 675 ? -22.219 10.016 29.75 1 98.5 675 ASN A N 1
ATOM 5131 C CA . ASN A 1 675 ? -22.266 9.07 28.641 1 98.5 675 ASN A CA 1
ATOM 5132 C C . ASN A 1 675 ? -23.453 8.109 28.781 1 98.5 675 ASN A C 1
ATOM 5134 O O . ASN A 1 675 ? -23.422 7.215 29.641 1 98.5 675 ASN A O 1
ATOM 5138 N N . THR A 1 676 ? -24.391 8.242 27.984 1 98.25 676 THR A N 1
ATOM 5139 C CA . THR A 1 676 ? -25.609 7.473 28.109 1 98.25 676 THR A CA 1
ATOM 5140 C C . THR A 1 676 ? -25.625 6.301 27.141 1 98.25 676 THR A C 1
ATOM 5142 O O . THR A 1 676 ? -26.594 5.543 27.078 1 98.25 676 THR A O 1
ATOM 5145 N N . GLY A 1 677 ? -24.625 6.223 26.344 1 96.88 677 GLY A N 1
ATOM 5146 C CA . GLY A 1 677 ? -24.562 5.133 25.391 1 96.88 677 GLY A CA 1
ATOM 5147 C C . GLY A 1 677 ? -23.922 3.879 25.953 1 96.88 677 GLY A C 1
ATOM 5148 O O . GLY A 1 677 ? -23.625 3.812 27.141 1 96.88 677 GLY A O 1
ATOM 5149 N N . SER A 1 678 ? -23.656 2.842 25.109 1 94.69 678 SER A N 1
ATOM 5150 C CA . SER A 1 678 ? -23.219 1.516 25.531 1 94.69 678 SER A CA 1
ATOM 5151 C C . SER A 1 678 ? -21.719 1.343 25.344 1 94.69 678 SER A C 1
ATOM 5153 O O . SER A 1 678 ? -21.172 0.277 25.641 1 94.69 678 SER A O 1
ATOM 5155 N N . ARG A 1 679 ? -21.062 2.412 24.875 1 96.25 679 ARG A N 1
ATOM 5156 C CA . ARG A 1 679 ? -19.625 2.334 24.625 1 96.25 679 ARG A CA 1
ATOM 5157 C C . ARG A 1 679 ? -18.891 3.498 25.281 1 96.25 679 ARG A C 1
ATOM 5159 O O . ARG A 1 679 ? -19.5 4.527 25.594 1 96.25 679 ARG A O 1
ATOM 5166 N N . ALA A 1 680 ? -17.578 3.209 25.516 1 97.62 680 ALA A N 1
ATOM 5167 C CA . ALA A 1 680 ? -16.719 4.324 25.922 1 97.62 680 ALA A CA 1
ATOM 5168 C C . ALA A 1 680 ? -16.547 5.32 24.781 1 97.62 680 ALA A C 1
ATOM 5170 O O . ALA A 1 680 ? -16.625 4.949 23.594 1 97.62 680 ALA A O 1
ATOM 5171 N N . GLY A 1 681 ? -16.422 6.562 25.094 1 97.62 681 GLY A N 1
ATOM 5172 C CA . GLY A 1 681 ? -16.188 7.605 24.109 1 97.62 681 GLY A CA 1
ATOM 5173 C C . GLY A 1 681 ? -15.695 8.906 24.719 1 97.62 681 GLY A C 1
ATOM 5174 O O . GLY A 1 681 ? -15.648 9.047 25.938 1 97.62 681 GLY A O 1
ATOM 5175 N N . GLU A 1 682 ? -15.25 9.727 23.875 1 98.31 682 GLU A N 1
ATOM 5176 C CA . GLU A 1 682 ? -14.844 11.07 24.281 1 98.31 682 GLU A CA 1
ATOM 5177 C C . GLU A 1 682 ? -15.789 12.125 23.703 1 98.31 682 GLU A C 1
ATOM 5179 O O . GLU A 1 682 ? -16.234 12.008 22.562 1 98.31 682 GLU A O 1
ATOM 5184 N N . GLU A 1 683 ? -16.078 13.094 24.562 1 98.38 683 GLU A N 1
ATOM 5185 C CA . GLU A 1 683 ? -16.953 14.195 24.156 1 98.38 683 GLU A CA 1
ATOM 5186 C C . GLU A 1 683 ? -16.266 15.547 24.344 1 98.38 683 GLU A C 1
ATOM 5188 O O . GLU A 1 683 ? -15.469 15.711 25.281 1 98.38 683 GLU A O 1
ATOM 5193 N N . VAL A 1 684 ? -16.5 16.453 23.406 1 98.75 684 VAL A N 1
ATOM 5194 C CA . VAL A 1 684 ? -16.047 17.844 23.547 1 98.75 684 VAL A CA 1
ATOM 5195 C C . VAL A 1 684 ? -17.219 18.703 24.016 1 98.75 684 VAL A C 1
ATOM 5197 O O . VAL A 1 684 ? -18.109 19.047 23.219 1 98.75 684 VAL A O 1
ATOM 5200 N N . ALA A 1 685 ? -17.203 19.047 25.25 1 98.81 685 ALA A N 1
ATOM 5201 C CA . ALA A 1 685 ? -18.172 20.031 25.75 1 98.81 685 ALA A CA 1
ATOM 5202 C C . ALA A 1 685 ? -17.766 21.438 25.328 1 98.81 685 ALA A C 1
ATOM 5204 O O . ALA A 1 685 ? -16.641 21.875 25.578 1 98.81 685 ALA A O 1
ATOM 5205 N N . GLN A 1 686 ? -18.703 22.141 24.719 1 98.88 686 GLN A N 1
ATOM 5206 C CA . GLN A 1 686 ? -18.438 23.469 24.156 1 98.88 686 GLN A CA 1
ATOM 5207 C C . GLN A 1 686 ? -19.281 24.531 24.875 1 98.88 686 GLN A C 1
ATOM 5209 O O . GLN A 1 686 ? -20.469 24.328 25.109 1 98.88 686 GLN A O 1
ATOM 5214 N N . LEU A 1 687 ? -18.672 25.609 25.25 1 98.88 687 LEU A N 1
ATOM 5215 C CA . LEU A 1 687 ? -19.344 26.734 25.891 1 98.88 687 LEU A CA 1
ATOM 5216 C C . LEU A 1 687 ? -19.344 27.969 24.984 1 98.88 687 LEU A C 1
ATOM 5218 O O . LEU A 1 687 ? -18.297 28.391 24.516 1 98.88 687 LEU A O 1
ATOM 5222 N N . TYR A 1 688 ? -20.516 28.5 24.75 1 98.81 688 TYR A N 1
ATOM 5223 C CA . TYR A 1 688 ? -20.703 29.703 23.938 1 98.81 688 TYR A CA 1
ATOM 5224 C C . TYR A 1 688 ? -21.344 30.812 24.766 1 98.81 688 TYR A C 1
ATOM 5226 O O . TYR A 1 688 ? -22.047 30.547 25.734 1 98.81 688 TYR A O 1
ATOM 5234 N N . VAL A 1 689 ? -21.094 32.094 24.359 1 98.69 689 VAL A N 1
ATOM 5235 C CA . VAL A 1 689 ? -21.672 33.219 25.047 1 98.69 689 VAL A CA 1
ATOM 5236 C C . VAL A 1 689 ? -22.312 34.156 24.031 1 98.69 689 VAL A C 1
ATOM 5238 O O . VAL A 1 689 ? -21.734 34.438 22.969 1 98.69 689 VAL A O 1
ATOM 5241 N N . ALA A 1 690 ? -23.469 34.594 24.328 1 98.38 690 ALA A N 1
ATOM 5242 C CA . ALA A 1 690 ? -24.078 35.719 23.625 1 98.38 690 ALA A CA 1
ATOM 5243 C C . ALA A 1 690 ? -23.719 37.062 24.281 1 98.38 690 ALA A C 1
ATOM 5245 O O . ALA A 1 690 ? -24.281 37.406 25.312 1 98.38 690 ALA A O 1
ATOM 5246 N N . ILE A 1 691 ? -22.812 37.75 23.75 1 97.44 691 ILE A N 1
ATOM 5247 C CA . ILE A 1 691 ? -22.391 39.062 24.25 1 97.44 691 ILE A CA 1
ATOM 5248 C C . ILE A 1 691 ? -23.281 40.156 23.656 1 97.44 691 ILE A C 1
ATOM 5250 O O . ILE A 1 691 ? -23.547 40.156 22.453 1 97.44 691 ILE A O 1
ATOM 5254 N N . PRO A 1 692 ? -23.672 41.062 24.422 1 95 692 PRO A N 1
ATOM 5255 C CA . PRO A 1 692 ? -24.547 42.125 23.906 1 95 692 PRO A CA 1
ATOM 5256 C C . PRO A 1 692 ? -23.922 42.875 22.75 1 95 692 PRO A C 1
ATOM 5258 O O . PRO A 1 692 ? -22.719 43.188 22.766 1 95 692 PRO A O 1
ATOM 5261 N N . ASN A 1 693 ? -24.719 43.125 21.703 1 92.44 693 ASN A N 1
ATOM 5262 C CA . ASN A 1 693 ? -24.312 43.906 20.531 1 92.44 693 ASN A CA 1
ATOM 5263 C C . ASN A 1 693 ? -23.156 43.219 19.797 1 92.44 693 ASN A C 1
ATOM 5265 O O . ASN A 1 693 ? -22.281 43.906 19.266 1 92.44 693 ASN A O 1
ATOM 5269 N N . SER A 1 694 ? -23.016 42 19.859 1 96.38 694 SER A N 1
ATOM 5270 C CA . SER A 1 694 ? -22.016 41.125 19.234 1 96.38 694 SER A CA 1
ATOM 5271 C C . SER A 1 694 ? -22.672 39.938 18.547 1 96.38 694 SER A C 1
ATOM 5273 O O . SER A 1 694 ? -23.906 39.812 18.547 1 96.38 694 SER A O 1
ATOM 5275 N N . PRO A 1 695 ? -21.938 39.062 17.844 1 97 695 PRO A N 1
ATOM 5276 C CA . PRO A 1 695 ? -22.531 37.875 17.234 1 97 695 PRO A CA 1
ATOM 5277 C C . PRO A 1 695 ? -23.406 37.094 18.203 1 97 695 PRO A C 1
ATOM 5279 O O . PRO A 1 695 ? -23.141 37.062 19.406 1 97 695 PRO A O 1
ATOM 5282 N N . PRO A 1 696 ? -24.422 36.375 17.672 1 97.31 696 PRO A N 1
ATOM 5283 C CA . PRO A 1 696 ? -25.391 35.688 18.531 1 97.31 696 PRO A CA 1
ATOM 5284 C C . PRO A 1 696 ? -24.719 34.719 19.531 1 97.31 696 PRO A C 1
ATOM 5286 O O . PRO A 1 696 ? -25.188 34.594 20.656 1 97.31 696 PRO A O 1
ATOM 5289 N N . LYS A 1 697 ? -23.688 34.062 19.141 1 97.25 697 LYS A N 1
ATOM 5290 C CA . LYS A 1 697 ? -22.922 33.156 19.969 1 97.25 697 LYS A CA 1
ATOM 5291 C C . LYS A 1 697 ? -21.438 33.188 19.609 1 97.25 697 LYS A C 1
ATOM 5293 O O . LYS A 1 697 ? -21.094 33.25 18.422 1 97.25 697 LYS A O 1
ATOM 5298 N N . GLN A 1 698 ? -20.625 33.094 20.625 1 98.12 698 GLN A N 1
ATOM 5299 C CA . GLN A 1 698 ? -19.188 33 20.422 1 98.12 698 GLN A CA 1
ATOM 5300 C C . GLN A 1 698 ? -18.578 31.953 21.359 1 98.12 698 GLN A C 1
ATOM 5302 O O . GLN A 1 698 ? -18.891 31.922 22.547 1 98.12 698 GLN A O 1
ATOM 5307 N N . LEU A 1 699 ? -17.734 31.031 20.812 1 98.88 699 LEU A N 1
ATOM 5308 C CA . LEU A 1 699 ? -17.047 30.047 21.625 1 98.88 699 LEU A CA 1
ATOM 5309 C C . LEU A 1 699 ? -16.141 30.719 22.656 1 98.88 699 LEU A C 1
ATOM 5311 O O . LEU A 1 699 ? -15.344 31.594 22.297 1 98.88 699 LEU A O 1
ATOM 5315 N N . ARG A 1 700 ? -16.266 30.375 23.922 1 98.75 700 ARG A N 1
ATOM 5316 C CA . ARG A 1 700 ? -15.43 30.953 24.969 1 98.75 700 ARG A CA 1
ATOM 5317 C C . ARG A 1 700 ? -14.977 29.875 25.953 1 98.75 700 ARG A C 1
ATOM 5319 O O . ARG A 1 700 ? -14.469 30.188 27.031 1 98.75 700 ARG A O 1
ATOM 5326 N N . GLY A 1 701 ? -15.133 28.625 25.562 1 98.75 701 GLY A N 1
ATOM 5327 C CA . GLY A 1 701 ? -14.664 27.5 26.359 1 98.75 701 GLY A CA 1
ATOM 5328 C C . GLY A 1 701 ? -14.875 26.156 25.703 1 98.75 701 GLY A C 1
ATOM 5329 O O . GLY A 1 701 ? -15.805 25.984 24.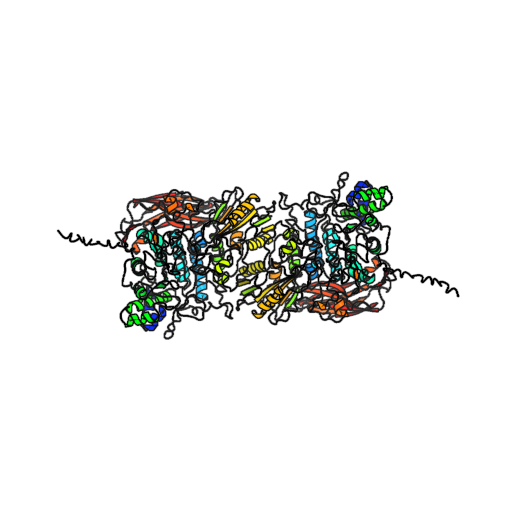922 1 98.75 701 GLY A O 1
ATOM 5330 N N . PHE A 1 702 ? -14.07 25.156 26.031 1 98.75 702 PHE A N 1
ATOM 5331 C CA . PHE A 1 702 ? -14.273 23.766 25.641 1 98.75 702 PHE A CA 1
ATOM 5332 C C . PHE A 1 702 ? -13.461 22.828 26.531 1 98.75 702 PHE A C 1
ATOM 5334 O O . PHE A 1 702 ? -12.398 23.203 27.031 1 98.75 702 PHE A O 1
ATOM 5341 N N . GLU A 1 703 ? -13.984 21.688 26.75 1 98.31 703 GLU A N 1
ATOM 5342 C CA . GLU A 1 703 ? -13.328 20.609 27.484 1 98.31 703 GLU A CA 1
ATOM 5343 C C . GLU A 1 703 ? -13.586 19.25 26.828 1 98.31 703 GLU A C 1
ATOM 5345 O O . GLU A 1 703 ? -14.734 18.906 26.547 1 98.31 703 GLU A O 1
ATOM 5350 N N . LYS A 1 704 ? -12.547 18.516 26.469 1 98.25 704 LYS A N 1
ATOM 5351 C CA . LYS A 1 704 ? -12.68 17.141 25.969 1 98.25 704 LYS A CA 1
ATOM 5352 C C . LYS A 1 704 ? -12.594 16.141 27.109 1 98.25 704 LYS A C 1
ATOM 5354 O O . LYS A 1 704 ? -11.625 16.141 27.875 1 98.25 704 LYS A O 1
ATOM 5359 N N . VAL A 1 705 ? -13.562 15.234 27.234 1 97.75 705 VAL A N 1
ATOM 5360 C CA . VAL A 1 705 ? -13.664 14.336 28.375 1 97.75 705 VAL A CA 1
ATOM 5361 C C . VAL A 1 705 ? -13.875 12.906 27.891 1 97.75 705 VAL A C 1
ATOM 5363 O O . VAL A 1 705 ? -14.711 12.648 27.031 1 97.75 705 VAL A O 1
ATOM 5366 N N . ALA A 1 706 ? -13.039 12.008 28.359 1 98 706 ALA A N 1
ATOM 5367 C CA . ALA A 1 706 ? -13.219 10.578 28.109 1 98 706 ALA A CA 1
ATOM 5368 C C . ALA A 1 706 ? -14.117 9.938 29.156 1 98 706 ALA A C 1
ATOM 5370 O O . ALA A 1 706 ? -13.898 10.109 30.359 1 98 706 ALA A O 1
ATOM 5371 N N . LEU A 1 707 ? -15.172 9.25 28.734 1 98.5 707 LEU A N 1
ATOM 5372 C CA . LEU A 1 707 ? -16.125 8.648 29.656 1 98.5 707 LEU A CA 1
ATOM 5373 C C . LEU A 1 707 ? -16.422 7.207 29.266 1 98.5 707 LEU A C 1
ATOM 5375 O O . LEU A 1 707 ? -16.641 6.91 28.078 1 98.5 707 LEU A O 1
ATOM 5379 N N . GLU A 1 708 ? -16.406 6.348 30.219 1 98.19 708 GLU A N 1
ATOM 5380 C CA . GLU A 1 708 ? -16.922 4.996 30 1 98.19 708 GLU A CA 1
ATOM 5381 C C . GLU A 1 708 ? -18.453 5.004 29.875 1 98.19 708 GLU A C 1
ATOM 5383 O O . GLU A 1 708 ? -19.109 5.996 30.188 1 98.19 708 GLU A O 1
ATOM 5388 N N . SER A 1 709 ? -18.953 3.877 29.391 1 97.69 709 SER A N 1
ATOM 5389 C CA . SER A 1 709 ? -20.406 3.732 29.328 1 97.69 709 SER A CA 1
ATOM 5390 C C . SER A 1 709 ? -21.031 3.955 30.703 1 97.69 709 SER A C 1
ATOM 5392 O O . SER A 1 709 ? -20.609 3.375 31.688 1 97.69 709 SER A O 1
ATOM 5394 N N . GLY A 1 710 ? -21.906 4.844 30.797 1 97.88 710 GLY A N 1
ATOM 5395 C CA . GLY A 1 710 ? -22.656 5.094 32.031 1 97.88 710 GLY A CA 1
ATOM 5396 C C . GLY A 1 710 ? -21.953 6.062 32.938 1 97.88 710 GLY A C 1
ATOM 5397 O O . GLY A 1 710 ? -22.516 6.484 33.969 1 97.88 710 GLY A O 1
ATOM 5398 N N . GLN A 1 711 ? -20.812 6.445 32.625 1 98.31 711 GLN A N 1
ATOM 5399 C CA . GLN A 1 711 ? -20.031 7.332 33.469 1 98.31 711 GLN A CA 1
ATOM 5400 C C . GLN A 1 711 ? -20.422 8.789 33.25 1 98.31 711 GLN A C 1
ATOM 5402 O O . GLN A 1 711 ? -20.844 9.164 32.156 1 98.31 711 GLN A O 1
ATOM 5407 N N . GLY A 1 712 ? -20.25 9.609 34.281 1 97.81 712 GLY A N 1
ATOM 5408 C CA . GLY A 1 712 ? -20.484 11.047 34.219 1 97.81 712 GLY A CA 1
ATOM 5409 C C . GLY A 1 712 ? -19.266 11.859 34.594 1 97.81 712 GLY A C 1
ATOM 5410 O O . GLY A 1 712 ? -18.297 11.328 35.125 1 97.81 712 GLY A O 1
ATOM 5411 N N . ALA A 1 713 ? -19.375 13.156 34.281 1 97.88 713 ALA A N 1
ATOM 5412 C CA . ALA A 1 713 ? -18.312 14.094 34.625 1 97.88 713 ALA A CA 1
ATOM 5413 C C . ALA A 1 713 ? -18.891 15.477 34.938 1 97.88 713 ALA A C 1
ATOM 5415 O O . ALA A 1 713 ? -19.859 15.906 34.312 1 97.88 713 ALA A O 1
ATOM 5416 N N . ASP A 1 714 ? -18.281 16.125 35.906 1 97.88 714 ASP A N 1
ATOM 5417 C CA . ASP A 1 714 ? -18.531 17.531 36.156 1 97.88 714 ASP A CA 1
ATOM 5418 C C . ASP A 1 714 ? -17.625 18.422 35.312 1 97.88 714 ASP A C 1
ATOM 5420 O O . ASP A 1 714 ? -16.406 18.281 35.375 1 97.88 714 ASP A O 1
ATOM 5424 N N . LEU A 1 715 ? -18.312 19.281 34.594 1 98.06 715 LEU A N 1
ATOM 5425 C CA . LEU A 1 715 ? -17.594 20.219 33.75 1 98.06 715 LEU A CA 1
ATOM 5426 C C . LEU A 1 715 ? -17.422 21.562 34.469 1 98.06 715 LEU A C 1
ATOM 5428 O O . LEU A 1 715 ? -18.328 22.016 35.188 1 98.06 715 LEU A O 1
ATOM 5432 N N . GLN A 1 716 ? -16.297 22.125 34.25 1 98.12 716 GLN A N 1
ATOM 5433 C CA . GLN A 1 716 ? -16.031 23.469 34.75 1 98.12 716 GLN A CA 1
ATOM 5434 C C . GLN A 1 716 ? -15.375 24.344 33.688 1 98.12 716 GLN A C 1
ATOM 5436 O O . GLN A 1 716 ? -14.406 23.922 33.062 1 98.12 716 GLN A O 1
ATOM 5441 N N . PHE A 1 717 ? -15.938 25.562 33.5 1 98.19 717 PHE A N 1
ATOM 5442 C CA . PHE A 1 717 ? -15.383 26.562 32.594 1 98.19 717 PHE A CA 1
ATOM 5443 C C . PHE A 1 717 ? -15.18 27.891 33.344 1 98.19 717 PHE A C 1
ATOM 5445 O O . PHE A 1 717 ? -16.016 28.281 34.156 1 98.19 717 PHE A O 1
ATOM 5452 N N . GLU A 1 718 ? -14.094 28.5 33.125 1 97.69 718 GLU A N 1
ATOM 5453 C CA . GLU A 1 718 ? -13.844 29.844 33.625 1 97.69 718 GLU A CA 1
ATOM 5454 C C . GLU A 1 718 ? -13.953 30.891 32.531 1 97.69 718 GLU A C 1
ATOM 5456 O O . GLU A 1 718 ? -13.305 30.766 31.484 1 97.69 718 GLU A O 1
ATOM 5461 N N . LEU A 1 719 ? -14.742 31.844 32.75 1 98.12 719 LEU A N 1
ATOM 5462 C CA . LEU A 1 719 ? -14.867 33 31.828 1 98.12 719 LEU A CA 1
ATOM 5463 C C . LEU A 1 719 ? -14.086 34.188 32.344 1 98.12 719 LEU A C 1
ATOM 5465 O O . LEU A 1 719 ? -14.414 34.719 33.406 1 98.12 719 LEU A O 1
ATOM 5469 N N . THR A 1 720 ? -13.156 34.625 31.609 1 97.44 720 THR A N 1
ATOM 5470 C CA . THR A 1 720 ? -12.344 35.781 31.984 1 97.44 720 THR A CA 1
ATOM 5471 C C . THR A 1 720 ? -13.023 37.062 31.578 1 97.44 720 THR A C 1
ATOM 5473 O O . THR A 1 720 ? -14 37.062 30.812 1 97.44 720 THR A O 1
ATOM 5476 N N . ARG A 1 721 ? -12.5 38.156 32.062 1 96.81 721 ARG A N 1
ATOM 5477 C CA . ARG A 1 721 ? -12.992 39.469 31.656 1 96.81 721 ARG A CA 1
ATOM 5478 C C . ARG A 1 721 ? -12.852 39.656 30.141 1 96.81 721 ARG A C 1
ATOM 5480 O O . ARG A 1 721 ? -13.727 40.219 29.5 1 96.81 721 ARG A O 1
ATOM 5487 N N . ARG A 1 722 ? -11.766 39.188 29.547 1 96.88 722 ARG A N 1
ATOM 5488 C CA . ARG A 1 722 ? -11.547 39.281 28.109 1 96.88 722 ARG A CA 1
ATOM 5489 C C . ARG A 1 722 ? -12.641 38.531 27.328 1 96.88 722 ARG A C 1
ATOM 5491 O O . ARG A 1 722 ? -13.133 39.031 26.312 1 96.88 722 ARG A O 1
ATOM 5498 N N . ASP A 1 723 ? -13.031 37.406 27.859 1 97.62 723 ASP A N 1
ATOM 5499 C CA . ASP A 1 723 ? -14.008 36.562 27.188 1 97.62 723 ASP A CA 1
ATOM 5500 C C . ASP A 1 723 ? -15.352 37.25 27.031 1 97.62 723 ASP A C 1
ATOM 5502 O O . ASP A 1 723 ? -16.109 36.969 26.094 1 97.62 723 ASP A O 1
ATOM 5506 N N . LEU A 1 724 ? -15.602 38.188 27.906 1 97.5 724 LEU A N 1
ATOM 5507 C CA . LEU A 1 724 ? -16.922 38.781 27.953 1 97.5 724 LEU A CA 1
ATOM 5508 C C . LEU A 1 724 ? -16.875 40.25 27.453 1 97.5 724 LEU A C 1
ATOM 5510 O O . LEU A 1 724 ? -17.922 40.875 27.281 1 97.5 724 LEU A O 1
ATOM 5514 N N . SER A 1 725 ? -15.711 40.75 27.172 1 96.94 725 SER A N 1
ATOM 5515 C CA . SER A 1 725 ? -15.555 42.156 26.844 1 96.94 725 SER A CA 1
ATOM 5516 C C . SER A 1 725 ? -15.617 42.406 25.344 1 96.94 725 SER A C 1
ATOM 5518 O O . SER A 1 725 ? -15.438 41.469 24.547 1 96.94 725 SER A O 1
ATOM 5520 N N . VAL A 1 726 ? -15.93 43.594 24.953 1 97.12 726 VAL A N 1
ATOM 5521 C CA . VAL A 1 726 ? -15.844 44.094 23.578 1 97.12 726 VAL A CA 1
ATOM 5522 C C . VAL A 1 726 ? -14.805 45.188 23.5 1 97.12 726 VAL A C 1
ATOM 5524 O O . VAL A 1 726 ? -14.461 45.812 24.516 1 97.12 726 VAL A O 1
ATOM 5527 N N . TRP A 1 727 ? -14.258 45.438 22.344 1 97 727 TRP A N 1
ATOM 5528 C CA . TRP A 1 727 ? -13.281 46.469 22.141 1 97 727 TRP A CA 1
ATOM 5529 C C . TRP A 1 727 ? -13.961 47.844 21.922 1 97 727 TRP A C 1
ATOM 5531 O O . TRP A 1 727 ? -14.773 47.969 21.016 1 97 727 TRP A O 1
ATOM 5541 N N . ASP A 1 728 ? -13.641 48.75 22.719 1 96.06 728 ASP A N 1
ATOM 5542 C CA . ASP A 1 728 ? -14.109 50.125 22.562 1 96.06 728 ASP A CA 1
ATOM 5543 C C . ASP A 1 728 ? -13.164 50.938 21.672 1 96.06 728 ASP A C 1
ATOM 5545 O O . ASP A 1 728 ? -12.078 51.312 22.094 1 96.06 728 ASP A O 1
ATOM 5549 N N . VAL A 1 729 ? -13.586 51.281 20.547 1 95.69 729 VAL A N 1
ATOM 5550 C CA . VAL A 1 729 ? -12.742 51.906 19.531 1 95.69 729 VAL A CA 1
ATOM 5551 C C . VAL A 1 729 ? -12.375 53.312 19.969 1 95.69 729 VAL A C 1
ATOM 5553 O O . VAL A 1 729 ? -11.289 53.812 19.641 1 95.69 729 VAL A O 1
ATOM 5556 N N . VAL A 1 730 ? -13.219 53.938 20.672 1 95.31 730 VAL A N 1
ATOM 5557 C CA . VAL A 1 730 ? -12.977 55.281 21.109 1 95.31 730 VAL A CA 1
ATOM 5558 C C . VAL A 1 730 ? -12.023 55.312 22.297 1 95.31 730 VAL A C 1
ATOM 5560 O O . VAL A 1 730 ? -10.992 55.969 22.281 1 95.31 730 VAL A O 1
ATOM 5563 N N . ALA A 1 731 ? -12.305 54.469 23.234 1 94.19 731 ALA A N 1
ATOM 5564 C CA . ALA A 1 731 ? -11.492 54.438 24.453 1 94.19 731 ALA A CA 1
ATOM 5565 C C . ALA A 1 731 ? -10.188 53.688 24.219 1 94.19 731 ALA A C 1
ATOM 5567 O O . ALA A 1 731 ? -9.258 53.781 25.031 1 94.19 731 ALA A O 1
ATOM 5568 N N . GLN A 1 732 ? -10.211 52.906 23.188 1 94 732 GLN A N 1
ATOM 5569 C CA . GLN A 1 732 ? -9.062 52.031 22.875 1 94 732 GLN A CA 1
ATOM 5570 C C . GLN A 1 732 ? -8.766 51.094 24.031 1 94 732 GLN A C 1
ATOM 5572 O O . GLN A 1 732 ? -7.609 50.969 24.438 1 94 732 GLN A O 1
ATOM 5577 N N . LYS A 1 733 ? -9.797 50.5 24.578 1 94.69 733 LYS A N 1
ATOM 5578 C CA . LYS A 1 733 ? -9.719 49.531 25.688 1 94.69 733 LYS A CA 1
ATOM 5579 C C . LYS A 1 733 ? -10.812 48.469 25.594 1 94.69 733 LYS A C 1
ATOM 5581 O O . LYS A 1 733 ? -11.875 48.719 25.016 1 94.69 733 LYS A O 1
ATOM 5586 N N . TRP A 1 734 ? -10.516 47.406 26.156 1 96.25 734 TRP A N 1
ATOM 5587 C CA . TRP A 1 734 ? -11.555 46.375 26.312 1 96.25 734 TRP A CA 1
ATOM 5588 C C . TRP A 1 734 ? -12.555 46.812 27.391 1 96.25 734 TRP A C 1
ATOM 5590 O O . TRP A 1 734 ? -12.172 47.281 28.453 1 96.25 734 TRP A O 1
ATOM 5600 N N . THR A 1 735 ? -13.766 46.594 27.078 1 95.88 735 THR A N 1
ATOM 5601 C CA . THR A 1 735 ? -14.82 47.031 27.984 1 95.88 735 THR A CA 1
ATOM 5602 C C . THR A 1 735 ? -15.797 45.906 28.281 1 95.88 735 THR A C 1
ATOM 5604 O O . THR A 1 735 ? -16.297 45.25 27.359 1 95.88 735 THR A O 1
ATOM 5607 N N . LEU A 1 736 ? -16.016 45.625 29.547 1 96.31 736 LEU A N 1
ATOM 5608 C CA . LEU A 1 736 ? -17.094 44.75 29.984 1 96.31 736 LEU A CA 1
ATOM 5609 C C . LEU A 1 736 ? -18.422 45.5 30.047 1 96.31 736 LEU A C 1
ATOM 5611 O O . LEU A 1 736 ? -18.578 46.406 30.875 1 96.31 736 LEU A O 1
ATOM 5615 N N . GLN A 1 737 ? -19.359 45.125 29.281 1 95.75 737 GLN A N 1
ATOM 5616 C CA . GLN A 1 737 ? -20.625 45.844 29.188 1 95.75 737 GLN A CA 1
ATOM 5617 C C . GLN A 1 737 ? -21.594 45.438 30.281 1 95.75 737 GLN A C 1
ATOM 5619 O O . GLN A 1 737 ? -21.641 44.25 30.656 1 95.75 737 GLN A O 1
ATOM 5624 N N . GLU A 1 738 ? -22.344 46.438 30.703 1 94.94 738 GLU A N 1
ATOM 5625 C CA . GLU A 1 738 ? -23.484 46.062 31.531 1 94.94 738 GLU A CA 1
ATOM 5626 C C . GLU A 1 738 ? -24.594 45.438 30.688 1 94.94 738 GLU A C 1
ATOM 5628 O O . GLU A 1 738 ? -24.844 45.875 29.562 1 94.94 738 GLU A O 1
ATOM 5633 N N . GLY A 1 739 ? -25.141 44.375 31.281 1 94.5 739 GLY A N 1
ATOM 5634 C CA . GLY A 1 739 ? -26.234 43.719 30.562 1 94.5 739 GLY A CA 1
ATOM 5635 C C . GLY A 1 739 ? -26.312 42.219 30.812 1 94.5 739 GLY A C 1
ATOM 5636 O O . GLY A 1 739 ? -25.688 41.719 31.75 1 94.5 739 GLY A O 1
ATOM 5637 N N . GLU A 1 740 ? -27.156 41.656 30 1 96.25 740 GLU A N 1
ATOM 5638 C CA . GLU A 1 740 ? -27.391 40.219 30.125 1 96.25 740 GLU A CA 1
ATOM 5639 C C . GLU A 1 740 ? -26.578 39.469 29.094 1 96.25 740 GLU A C 1
ATOM 5641 O O . GLU A 1 740 ? -26.578 39.812 27.906 1 96.25 740 GLU A O 1
ATOM 5646 N N . TYR A 1 741 ? -25.828 38.531 29.562 1 97.62 741 TYR A N 1
ATOM 5647 C CA . TYR A 1 741 ? -25.078 37.594 28.766 1 97.62 741 TYR A CA 1
ATOM 5648 C C . TYR A 1 741 ? -25.672 36.188 28.859 1 97.62 741 TYR A C 1
ATOM 5650 O O . TYR A 1 741 ? -25.766 35.625 29.953 1 97.62 741 TYR A O 1
ATOM 5658 N N . THR A 1 742 ? -26.125 35.625 27.797 1 98.25 742 THR A N 1
ATOM 5659 C CA . THR A 1 742 ? -26.578 34.219 27.859 1 98.25 742 THR A CA 1
ATOM 5660 C C . THR A 1 742 ? -25.406 33.281 27.641 1 98.25 742 THR A C 1
ATOM 5662 O O . THR A 1 742 ? -24.656 33.406 26.672 1 98.25 742 THR A O 1
ATOM 5665 N N . VAL A 1 743 ? -25.188 32.375 28.562 1 98.62 743 VAL A N 1
ATOM 5666 C CA . VAL A 1 743 ? -24.172 31.328 28.484 1 98.62 743 VAL A CA 1
ATOM 5667 C C . VAL A 1 743 ? -24.812 30.016 28.016 1 98.62 743 VAL A C 1
ATOM 5669 O O . VAL A 1 743 ? -25.844 29.594 28.562 1 98.62 743 VAL A O 1
ATOM 5672 N N . PHE A 1 744 ? -24.234 29.391 26.969 1 98.69 744 PHE A N 1
ATOM 5673 C CA . PHE A 1 744 ? -24.719 28.125 26.438 1 98.69 744 PHE A CA 1
ATOM 5674 C C . PHE A 1 744 ? -23.672 27.031 26.594 1 98.69 744 PHE A C 1
ATOM 5676 O O . PHE A 1 744 ? -22.484 27.281 26.438 1 98.69 744 PHE A O 1
ATOM 5683 N N . VAL A 1 745 ? -24.047 25.812 26.922 1 98.75 745 VAL A N 1
ATOM 5684 C CA . VAL A 1 745 ? -23.172 24.656 26.938 1 98.75 745 VAL A CA 1
ATOM 5685 C C . VAL A 1 745 ? -23.797 23.5 26.156 1 98.75 745 VAL A C 1
ATOM 5687 O O . VAL A 1 745 ? -25 23.234 26.297 1 98.75 745 VAL A O 1
ATOM 5690 N N . GLY A 1 746 ? -23.016 22.906 25.281 1 98.62 746 GLY A N 1
ATOM 5691 C CA . GLY A 1 746 ? -23.531 21.781 24.516 1 98.62 746 GLY A CA 1
ATOM 5692 C C . GLY A 1 746 ? -22.484 21.109 23.656 1 98.62 746 GLY A C 1
ATOM 5693 O O . GLY A 1 746 ? -21.297 21.109 23.984 1 98.62 746 GLY A O 1
ATOM 5694 N N . ALA A 1 747 ? -23.016 20.484 22.609 1 98.5 747 ALA A N 1
ATOM 5695 C CA . ALA A 1 747 ? -22.172 19.562 21.844 1 98.5 747 ALA A CA 1
ATOM 5696 C C . ALA A 1 747 ? -21.656 20.234 20.562 1 98.5 747 ALA A C 1
ATOM 5698 O O . ALA A 1 747 ? -20.703 19.734 19.938 1 98.5 747 ALA A O 1
ATOM 5699 N N . SER A 1 748 ? -22.234 21.297 20.094 1 98.75 748 SER A N 1
ATOM 5700 C CA . SER A 1 748 ? -21.844 22.078 18.922 1 98.75 748 SER A CA 1
ATOM 5701 C C . SER A 1 748 ? -22.406 23.5 19 1 98.75 748 SER A C 1
ATOM 5703 O O . SER A 1 748 ? -23.109 23.844 19.938 1 98.75 748 SER A O 1
ATOM 5705 N N . SER A 1 749 ? -22.094 24.266 17.969 1 98.69 749 SER A N 1
ATOM 5706 C CA . SER A 1 749 ? -22.547 25.656 17.953 1 98.69 749 SER A CA 1
ATOM 5707 C C . SER A 1 749 ? -24.062 25.75 17.828 1 98.69 749 SER A C 1
ATOM 5709 O O . SER A 1 749 ? -24.641 26.797 18.078 1 98.69 749 SER A O 1
ATOM 5711 N N . ARG A 1 750 ? -24.719 24.625 17.531 1 98.06 750 ARG A N 1
ATOM 5712 C CA . ARG A 1 750 ? -26.172 24.703 17.359 1 98.06 750 ARG A CA 1
ATOM 5713 C C . ARG A 1 750 ? -26.875 23.641 18.203 1 98.06 750 ARG A C 1
ATOM 5715 O O . ARG A 1 750 ? -28.109 23.578 18.234 1 98.06 750 ARG A O 1
ATOM 5722 N N . ASP A 1 751 ? -26.203 22.734 18.75 1 98.31 751 ASP A N 1
ATOM 5723 C CA . ASP A 1 751 ? -26.734 21.797 19.75 1 98.31 751 ASP A CA 1
ATOM 5724 C C . ASP A 1 751 ? -26.328 22.219 21.156 1 98.31 751 ASP A C 1
ATOM 5726 O O . ASP A 1 751 ? -25.344 21.719 21.703 1 98.31 751 ASP A O 1
ATOM 5730 N N . LEU A 1 752 ? -27.141 23.062 21.734 1 98.5 752 LEU A N 1
ATOM 5731 C CA . LEU A 1 752 ? -26.859 23.703 23.016 1 98.5 752 LEU A CA 1
ATOM 5732 C C . LEU A 1 752 ? -28.016 23.5 23.984 1 98.5 752 LEU A C 1
ATOM 5734 O O . LEU A 1 752 ? -28.797 24.422 24.234 1 98.5 752 LEU A O 1
ATOM 5738 N N . PRO A 1 753 ? -28.062 22.375 24.578 1 98.44 753 PRO A N 1
ATOM 5739 C CA . PRO A 1 753 ? -29.219 22.047 25.422 1 98.44 753 PRO A CA 1
ATOM 5740 C C . PRO A 1 753 ? -29.25 22.844 26.719 1 98.44 753 PRO A C 1
ATOM 5742 O O . PRO A 1 753 ? -30.312 22.953 27.359 1 98.44 753 PRO A O 1
ATOM 5745 N N . LEU A 1 754 ? -28.125 23.344 27.188 1 98.69 754 LEU A N 1
ATOM 5746 C CA . LEU A 1 754 ? -28.094 24.094 28.438 1 98.69 754 LEU A CA 1
ATOM 5747 C C . LEU A 1 754 ? -27.875 25.578 28.172 1 98.69 754 LEU A C 1
ATOM 5749 O O . LEU A 1 754 ? -27.109 25.938 27.297 1 98.69 754 LEU A O 1
ATOM 5753 N N . SER A 1 755 ? -28.531 26.422 28.906 1 98.25 755 SER A N 1
ATOM 5754 C CA . SER A 1 755 ? -28.312 27.859 28.859 1 98.25 755 SER A CA 1
ATOM 5755 C C . SER A 1 755 ? -28.672 28.531 30.188 1 98.25 755 SER A C 1
ATOM 5757 O O . SER A 1 755 ? -29.547 28.062 30.906 1 98.25 755 SER A O 1
ATOM 5759 N N . GLN A 1 756 ? -27.984 29.547 30.484 1 98.25 756 GLN A N 1
ATOM 5760 C CA . GLN A 1 756 ? -28.25 30.359 31.672 1 98.25 756 GLN A CA 1
ATOM 5761 C C . GLN A 1 756 ? -27.781 31.797 31.469 1 98.25 756 GLN A C 1
ATOM 5763 O O . GLN A 1 756 ? -26.734 32.031 30.844 1 98.25 756 GLN A O 1
ATOM 5768 N N . VAL A 1 757 ? -28.5 32.75 32 1 97.5 757 VAL A N 1
ATOM 5769 C CA . VAL A 1 757 ? -28.188 34.156 31.844 1 97.5 757 VAL A CA 1
ATOM 5770 C C . VAL A 1 757 ? -27.219 34.594 32.938 1 97.5 757 VAL A C 1
ATOM 5772 O O . VAL A 1 757 ? -27.359 34.219 34.094 1 97.5 757 VAL A O 1
ATOM 5775 N N . LEU A 1 758 ? -26.219 35.281 32.562 1 97.19 758 LEU A N 1
ATOM 5776 C CA . LEU A 1 758 ? -25.297 36 33.438 1 97.19 758 LEU A CA 1
ATOM 5777 C C . LEU A 1 758 ? -25.516 37.5 33.375 1 97.19 758 LEU A C 1
ATOM 5779 O O . LEU A 1 758 ? -25.406 38.125 32.281 1 97.19 758 LEU A O 1
ATOM 5783 N N . SER A 1 759 ? -25.844 38.031 34.438 1 95.38 759 SER A N 1
ATOM 5784 C CA . SER A 1 759 ? -26.047 39.469 34.469 1 95.38 759 SER A CA 1
ATOM 5785 C C . SER A 1 759 ? -24.812 40.188 35 1 95.38 759 SER A C 1
ATOM 5787 O O . SER A 1 759 ? -24.328 39.906 36.094 1 95.38 759 SER A O 1
ATOM 5789 N N . ILE A 1 760 ? -24.344 41.094 34.219 1 94.94 760 ILE A N 1
ATOM 5790 C CA . ILE A 1 760 ? -23.219 41.938 34.625 1 94.94 760 ILE A CA 1
ATOM 5791 C C . ILE A 1 760 ? -23.734 43.312 35.062 1 94.94 760 ILE A C 1
ATOM 5793 O O . ILE A 1 760 ? -24.531 43.938 34.375 1 94.94 760 ILE A O 1
ATOM 5797 N N . MET B 1 1 ? 12.797 -34.281 -104.5 1 24.44 1 MET B N 1
ATOM 5798 C CA . MET B 1 1 ? 12.867 -33.125 -103.688 1 24.44 1 MET B CA 1
ATOM 5799 C C . MET B 1 1 ? 12.148 -33.344 -102.312 1 24.44 1 MET B C 1
ATOM 5801 O O . MET B 1 1 ? 10.922 -33.5 -102.312 1 24.44 1 MET B O 1
ATOM 5805 N N . TRP B 1 2 ? 12.82 -34.156 -101.438 1 25.23 2 TRP B N 1
ATOM 5806 C CA . TRP B 1 2 ? 12.805 -35.125 -100.375 1 25.23 2 TRP B CA 1
ATOM 5807 C C . TRP B 1 2 ? 12.32 -34.5 -99.062 1 25.23 2 TRP B C 1
ATOM 5809 O O . TRP B 1 2 ? 12.914 -33.531 -98.562 1 25.23 2 TRP B O 1
ATOM 5819 N N . SER B 1 3 ? 11.031 -34.344 -99.062 1 23.81 3 SER B N 1
ATOM 5820 C CA . SER B 1 3 ? 10.211 -33.625 -98.062 1 23.81 3 SER B CA 1
ATOM 5821 C C . SER B 1 3 ? 10.516 -34.031 -96.625 1 23.81 3 SER B C 1
ATOM 5823 O O . SER B 1 3 ? 10.656 -35.25 -96.375 1 23.81 3 SER B O 1
ATOM 5825 N N . THR B 1 4 ? 11.312 -33.25 -95.938 1 21.5 4 THR B N 1
ATOM 5826 C CA . THR B 1 4 ? 11.969 -33.188 -94.625 1 21.5 4 THR B CA 1
ATOM 5827 C C . THR B 1 4 ? 10.984 -33.438 -93.5 1 21.5 4 THR B C 1
ATOM 5829 O O . THR B 1 4 ? 10.211 -32.562 -93.125 1 21.5 4 THR B O 1
ATOM 5832 N N . ARG B 1 5 ? 10.133 -34.562 -93.75 1 28.09 5 ARG B N 1
ATOM 5833 C CA . ARG B 1 5 ? 9.117 -35 -92.812 1 28.09 5 ARG B CA 1
ATOM 5834 C C . ARG B 1 5 ? 9.688 -35.031 -91.375 1 28.09 5 ARG B C 1
ATOM 5836 O O . ARG B 1 5 ? 10.656 -35.719 -91.125 1 28.09 5 ARG B O 1
ATOM 5843 N N . SER B 1 6 ? 9.531 -33.844 -90.625 1 22.62 6 SER B N 1
ATOM 5844 C CA . SER B 1 6 ? 9.945 -33.312 -89.312 1 22.62 6 SER B CA 1
ATOM 5845 C C . SER B 1 6 ? 9.742 -34.344 -88.188 1 22.62 6 SER B C 1
ATOM 5847 O O . SER B 1 6 ? 8.789 -35.125 -88.25 1 22.62 6 SER B O 1
ATOM 5849 N N . LEU B 1 7 ? 10.797 -34.781 -87.5 1 23.84 7 LEU B N 1
ATOM 5850 C CA . LEU B 1 7 ? 11.242 -35.594 -86.375 1 23.84 7 LEU B CA 1
ATOM 5851 C C . LEU B 1 7 ? 10.438 -35.281 -85.125 1 23.84 7 LEU B C 1
ATOM 5853 O O . LEU B 1 7 ? 10.633 -34.25 -84.5 1 23.84 7 LEU B O 1
ATOM 5857 N N . ALA B 1 8 ? 9.117 -35.219 -85.188 1 26.48 8 ALA B N 1
ATOM 5858 C CA . ALA B 1 8 ? 8.398 -34.812 -83.938 1 26.48 8 ALA B CA 1
ATOM 5859 C C . ALA B 1 8 ? 8.68 -35.781 -82.812 1 26.48 8 ALA B C 1
ATOM 5861 O O . ALA B 1 8 ? 8.25 -36.938 -82.812 1 26.48 8 ALA B O 1
ATOM 5862 N N . ALA B 1 9 ? 9.93 -35.75 -82.312 1 28.53 9 ALA B N 1
ATOM 5863 C CA . ALA B 1 9 ? 10.375 -36.469 -81.125 1 28.53 9 ALA B CA 1
ATOM 5864 C C . ALA B 1 9 ? 9.391 -36.281 -80 1 28.53 9 ALA B C 1
ATOM 5866 O O . ALA B 1 9 ? 9.195 -35.156 -79.5 1 28.53 9 ALA B O 1
ATOM 5867 N N . LEU B 1 10 ? 8.336 -36.938 -80.062 1 28.34 10 LEU B N 1
ATOM 5868 C CA . LEU B 1 10 ? 7.418 -36.906 -78.875 1 28.34 10 LEU B CA 1
ATOM 5869 C C . LEU B 1 10 ? 8.141 -37.219 -77.625 1 28.34 10 LEU B C 1
ATOM 5871 O O . LEU B 1 10 ? 8.664 -38.344 -77.438 1 28.34 10 LEU B O 1
ATOM 5875 N N . ALA B 1 11 ? 8.898 -36.156 -76.938 1 28.36 11 ALA B N 1
ATOM 5876 C CA . ALA B 1 11 ? 9.531 -36.219 -75.625 1 28.36 11 ALA B CA 1
ATOM 5877 C C . ALA B 1 11 ? 8.547 -36.75 -74.625 1 28.36 11 ALA B C 1
ATOM 5879 O O . ALA B 1 11 ? 7.488 -36.188 -74.375 1 28.36 11 ALA B O 1
ATOM 5880 N N . GLN B 1 12 ? 8.5 -37.969 -74.375 1 26.16 12 GLN B N 1
ATOM 5881 C CA . GLN B 1 12 ? 7.82 -38.594 -73.25 1 26.16 12 GLN B CA 1
ATOM 5882 C C . GLN B 1 12 ? 8.242 -37.906 -71.938 1 26.16 12 GLN B C 1
ATOM 5884 O O . GLN B 1 12 ? 9.398 -38 -71.5 1 26.16 12 GLN B O 1
ATOM 5889 N N . LEU B 1 13 ? 7.836 -36.562 -71.75 1 26.83 13 LEU B N 1
ATOM 5890 C CA . LEU B 1 13 ? 8.148 -35.938 -70.438 1 26.83 13 LEU B CA 1
ATOM 5891 C C . LEU B 1 13 ? 7.801 -36.844 -69.312 1 26.83 13 LEU B C 1
ATOM 5893 O O . LEU B 1 13 ? 6.633 -37.188 -69.125 1 26.83 13 LEU B O 1
ATOM 5897 N N . LEU B 1 14 ? 8.641 -37.719 -68.938 1 30.39 14 LEU B N 1
ATOM 5898 C CA . LEU B 1 14 ? 8.602 -38.438 -67.625 1 30.39 14 LEU B CA 1
ATOM 5899 C C . LEU B 1 14 ? 8.43 -37.469 -66.5 1 30.39 14 LEU B C 1
ATOM 5901 O O . LEU B 1 14 ? 9.312 -36.625 -66.25 1 30.39 14 LEU B O 1
ATOM 5905 N N . ALA B 1 15 ? 7.199 -36.875 -66.25 1 31.66 15 ALA B N 1
ATOM 5906 C CA . ALA B 1 15 ? 6.828 -36.094 -65.062 1 31.66 15 ALA B CA 1
ATOM 5907 C C . ALA B 1 15 ? 7.402 -36.75 -63.812 1 31.66 15 ALA B C 1
ATOM 5909 O O . ALA B 1 15 ? 7.031 -37.875 -63.438 1 31.66 15 ALA B O 1
ATOM 5910 N N . LEU B 1 16 ? 8.57 -36.406 -63.5 1 29.94 16 LEU B N 1
ATOM 5911 C CA . LEU B 1 16 ? 9.07 -36.625 -62.125 1 29.94 16 LEU B CA 1
ATOM 5912 C C . LEU B 1 16 ? 8.055 -36.188 -61.094 1 29.94 16 LEU B C 1
ATOM 5914 O O . LEU B 1 16 ? 7.77 -35 -61 1 29.94 16 LEU B O 1
ATOM 5918 N N . SER B 1 17 ? 6.91 -36.844 -60.938 1 28.44 17 SER B N 1
ATOM 5919 C CA . SER B 1 17 ? 6.047 -36.562 -59.781 1 28.44 17 SER B CA 1
ATOM 5920 C C . SER B 1 17 ? 6.863 -36.25 -58.531 1 28.44 17 SER B C 1
ATOM 5922 O O . SER B 1 17 ? 7.703 -37.062 -58.125 1 28.44 17 SER B O 1
ATOM 5924 N N . THR B 1 18 ? 7.258 -35.062 -58.406 1 32.06 18 THR B N 1
ATOM 5925 C CA . THR B 1 18 ? 7.859 -34.625 -57.156 1 32.06 18 THR B CA 1
ATOM 5926 C C . THR B 1 18 ? 7.129 -35.25 -55.969 1 32.06 18 THR B C 1
ATOM 5928 O O . THR B 1 18 ? 5.934 -35.031 -55.781 1 32.06 18 THR B O 1
ATOM 5931 N N . ALA B 1 19 ? 7.402 -36.469 -55.531 1 34.56 19 ALA B N 1
ATOM 5932 C CA . ALA B 1 19 ? 7.082 -37.094 -54.25 1 34.56 19 ALA B CA 1
ATOM 5933 C C . ALA B 1 19 ? 7.176 -36.094 -53.094 1 34.56 19 ALA B C 1
ATOM 5935 O O . ALA B 1 19 ? 8.273 -35.688 -52.719 1 34.56 19 ALA B O 1
ATOM 5936 N N . VAL B 1 20 ? 6.43 -35.062 -53.062 1 39.69 20 VAL B N 1
ATOM 5937 C CA . VAL B 1 20 ? 6.273 -34.375 -51.781 1 39.69 20 VAL B CA 1
ATOM 5938 C C . VAL B 1 20 ? 6.348 -35.406 -50.656 1 39.69 20 VAL B C 1
ATOM 5940 O O . VAL B 1 20 ? 5.551 -36.344 -50.594 1 39.69 20 VAL B O 1
ATOM 5943 N N . ALA B 1 21 ? 7.461 -35.688 -50.125 1 43.78 21 ALA B N 1
ATOM 5944 C CA . ALA B 1 21 ? 7.715 -36.594 -49 1 43.78 21 ALA B CA 1
ATOM 5945 C C . ALA B 1 21 ? 6.609 -36.5 -47.969 1 43.78 21 ALA B C 1
ATOM 5947 O O . ALA B 1 21 ? 6.383 -35.438 -47.406 1 43.78 21 ALA B O 1
ATOM 5948 N N . ALA B 1 22 ? 5.59 -37.156 -47.938 1 53.25 22 ALA B N 1
ATOM 5949 C CA . ALA B 1 22 ? 4.48 -37.312 -47 1 53.25 22 ALA B CA 1
ATOM 5950 C C . ALA B 1 22 ? 4.977 -37.219 -45.562 1 53.25 22 ALA B C 1
ATOM 5952 O O . ALA B 1 22 ? 5.859 -38 -45.156 1 53.25 22 ALA B O 1
ATOM 5953 N N . VAL B 1 23 ? 4.812 -35.906 -44.875 1 72.94 23 VAL B N 1
ATOM 5954 C CA . VAL B 1 23 ? 5.188 -35.719 -43.5 1 72.94 23 VAL B CA 1
ATOM 5955 C C . VAL B 1 23 ? 4.625 -36.875 -42.656 1 72.94 23 VAL B C 1
ATOM 5957 O O . VAL B 1 23 ? 3.512 -37.344 -42.906 1 72.94 23 VAL B O 1
ATOM 5960 N N . ALA B 1 24 ? 5.473 -37.531 -41.875 1 77.19 24 ALA B N 1
ATOM 5961 C CA . ALA B 1 24 ? 5.105 -38.656 -41.031 1 77.19 24 ALA B CA 1
ATOM 5962 C C . ALA B 1 24 ? 4.012 -38.281 -40.031 1 77.19 24 ALA B C 1
ATOM 5964 O O . ALA B 1 24 ? 4.105 -37.281 -39.375 1 77.19 24 ALA B O 1
ATOM 5965 N N . GLN B 1 25 ? 2.854 -38.938 -40.156 1 87.94 25 GLN B N 1
ATOM 5966 C CA . GLN B 1 25 ? 1.749 -38.812 -39.219 1 87.94 25 GLN B CA 1
ATOM 5967 C C . GLN B 1 25 ? 1.813 -39.875 -38.125 1 87.94 25 GLN B C 1
ATOM 5969 O O . GLN B 1 25 ? 2.477 -40.906 -38.281 1 87.94 25 GLN B O 1
ATOM 5974 N N . SER B 1 26 ? 1.238 -39.531 -36.969 1 93.88 26 SER B N 1
ATOM 5975 C CA . SER B 1 26 ? 1.15 -40.531 -35.906 1 93.88 26 SER B CA 1
ATOM 5976 C C . SER B 1 26 ? 0.384 -41.781 -36.406 1 93.88 26 SER B C 1
ATOM 5978 O O . SER B 1 26 ? -0.635 -41.656 -37.062 1 93.88 26 SER B O 1
ATOM 5980 N N . PRO B 1 27 ? 0.895 -42.938 -36.094 1 93.94 27 PRO B N 1
ATOM 5981 C CA . PRO B 1 27 ? 0.164 -44.125 -36.469 1 93.94 27 PRO B CA 1
ATOM 5982 C C . PRO B 1 27 ? -1.202 -44.25 -35.812 1 93.94 27 PRO B C 1
ATOM 5984 O O . PRO B 1 27 ? -1.388 -43.75 -34.688 1 93.94 27 PRO B O 1
ATOM 5987 N N . GLU B 1 28 ? -2.104 -44.938 -36.469 1 95.25 28 GLU B N 1
ATOM 5988 C CA . GLU B 1 28 ? -3.445 -45.125 -35.938 1 95.25 28 GLU B CA 1
ATOM 5989 C C . GLU B 1 28 ? -3.49 -46.281 -34.938 1 95.25 28 GLU B C 1
ATOM 5991 O O . GLU B 1 28 ? -2.857 -47.312 -35.188 1 95.25 28 GLU B O 1
ATOM 5996 N N . VAL B 1 29 ? -4.18 -46.062 -33.875 1 97.31 29 VAL B N 1
ATOM 5997 C CA . VAL B 1 29 ? -4.395 -47.125 -32.906 1 97.31 29 VAL B CA 1
ATOM 5998 C C . VAL B 1 29 ? -5.875 -47.188 -32.531 1 97.31 29 VAL B C 1
ATOM 6000 O O . VAL B 1 29 ? -6.383 -46.312 -31.812 1 97.31 29 VAL B O 1
ATOM 6003 N N . TYR B 1 30 ? -6.594 -48.188 -32.875 1 95.5 30 TYR B N 1
ATOM 6004 C CA . TYR B 1 30 ? -8.016 -48.438 -32.656 1 95.5 30 TYR B CA 1
ATOM 6005 C C . TYR B 1 30 ? -8.266 -49.875 -32.25 1 95.5 30 TYR B C 1
ATOM 6007 O O . TYR B 1 30 ? -7.5 -50.781 -32.594 1 95.5 30 TYR B O 1
ATOM 6015 N N . PRO B 1 31 ? -9.297 -50.219 -31.688 1 95.69 31 PRO B N 1
ATOM 6016 C CA . PRO B 1 31 ? -10.25 -49.281 -31.047 1 95.69 31 PRO B CA 1
ATOM 6017 C C . PRO B 1 31 ? -9.695 -48.656 -29.781 1 95.69 31 PRO B C 1
ATOM 6019 O O . PRO B 1 31 ? -8.617 -49.031 -29.312 1 95.69 31 PRO B O 1
ATOM 6022 N N . SER B 1 32 ? -10.383 -47.719 -29.234 1 96.75 32 SER B N 1
ATOM 6023 C CA . SER B 1 32 ? -10.023 -47.156 -27.938 1 96.75 32 SER B CA 1
ATOM 6024 C C . SER B 1 32 ? -10.164 -48.219 -26.828 1 96.75 32 SER B C 1
ATOM 6026 O O . SER B 1 32 ? -11.203 -48.875 -26.719 1 96.75 32 SER B O 1
ATOM 6028 N N . PRO B 1 33 ? -9.133 -48.375 -26 1 95.88 33 PRO B N 1
ATOM 6029 C CA . PRO B 1 33 ? -9.234 -49.312 -24.906 1 95.88 33 PRO B CA 1
ATOM 6030 C C . PRO B 1 33 ? -10.297 -48.938 -23.875 1 95.88 33 PRO B C 1
ATOM 6032 O O . PRO B 1 33 ? -10.438 -47.781 -23.547 1 95.88 33 PRO B O 1
ATOM 6035 N N . SER B 1 34 ? -11.047 -49.938 -23.422 1 94.38 34 SER B N 1
ATOM 6036 C CA . SER B 1 34 ? -12 -49.688 -22.359 1 94.38 34 SER B CA 1
ATOM 6037 C C . SER B 1 34 ? -11.289 -49.531 -21.016 1 94.38 34 SER B C 1
ATOM 6039 O O . SER B 1 34 ? -10.234 -50.125 -20.781 1 94.38 34 SER B O 1
ATOM 6041 N N . GLY B 1 35 ? -11.875 -48.844 -20.188 1 93.38 35 GLY B N 1
ATOM 6042 C CA . GLY B 1 35 ? -11.32 -48.719 -18.844 1 93.38 35 GLY B CA 1
ATOM 6043 C C . GLY B 1 35 ? -11.344 -50 -18.062 1 93.38 35 GLY B C 1
ATOM 6044 O O . GLY B 1 35 ? -12.312 -50.781 -18.141 1 93.38 35 GLY B O 1
ATOM 6045 N N . LYS B 1 36 ? -10.281 -50.219 -17.375 1 91.62 36 LYS B N 1
ATOM 6046 C CA . LYS B 1 36 ? -10.156 -51.469 -16.641 1 91.62 36 LYS B CA 1
ATOM 6047 C C . LYS B 1 36 ? -10.891 -51.406 -15.305 1 91.62 36 LYS B C 1
ATOM 6049 O O . LYS B 1 36 ? -11.484 -52.375 -14.867 1 91.62 36 LYS B O 1
ATOM 6054 N N . GLY B 1 37 ? -10.828 -50.25 -14.766 1 95.19 37 GLY B N 1
ATOM 6055 C CA . GLY B 1 37 ? -11.484 -50.094 -13.484 1 95.19 37 GLY B CA 1
ATOM 6056 C C . GLY B 1 37 ? -10.906 -50.969 -12.391 1 95.19 37 GLY B C 1
ATOM 6057 O O . GLY B 1 37 ? -11.648 -51.625 -11.672 1 95.19 37 GLY B O 1
ATOM 6058 N N . SER B 1 38 ? -9.656 -51.031 -12.25 1 92.06 38 SER B N 1
ATOM 6059 C CA . SER B 1 38 ? -8.977 -51.875 -11.25 1 92.06 38 SER B CA 1
ATOM 6060 C C . SER B 1 38 ? -8.266 -51 -10.219 1 92.06 38 SER B C 1
ATOM 6062 O O . SER B 1 38 ? -8.188 -49.781 -10.375 1 92.06 38 SER B O 1
ATOM 6064 N N . GLY B 1 39 ? -7.855 -51.688 -9.141 1 92.81 39 GLY B N 1
ATOM 6065 C CA . GLY B 1 39 ? -7.137 -50.938 -8.117 1 92.81 39 GLY B CA 1
ATOM 6066 C C . GLY B 1 39 ? -7.953 -49.812 -7.512 1 92.81 39 GLY B C 1
ATOM 6067 O O . GLY B 1 39 ? -9.086 -50.031 -7.074 1 92.81 39 GLY B O 1
ATOM 6068 N N . LEU B 1 40 ? -7.406 -48.656 -7.586 1 93.56 40 LEU B N 1
ATOM 6069 C CA . LEU B 1 40 ? -8.023 -47.469 -7.004 1 93.56 40 LEU B CA 1
ATOM 6070 C C . LEU B 1 40 ? -9.359 -47.188 -7.668 1 93.56 40 LEU B C 1
ATOM 6072 O O . LEU B 1 40 ? -10.227 -46.531 -7.07 1 93.56 40 LEU B O 1
ATOM 6076 N N . TRP B 1 41 ? -9.656 -47.625 -8.859 1 97.19 41 TRP B N 1
ATOM 6077 C CA . TRP B 1 41 ? -10.805 -47.281 -9.688 1 97.19 41 TRP B CA 1
ATOM 6078 C C . TRP B 1 41 ? -11.922 -48.312 -9.539 1 97.19 41 TRP B C 1
ATOM 6080 O O . TRP B 1 41 ? -13.039 -48.094 -10.016 1 97.19 41 TRP B O 1
ATOM 6090 N N . LYS B 1 42 ? -11.68 -49.406 -8.883 1 97.56 42 LYS B N 1
ATOM 6091 C CA . LYS B 1 42 ? -12.57 -50.562 -8.867 1 97.56 42 LYS B CA 1
ATOM 6092 C C . LYS B 1 42 ? -13.984 -50.188 -8.469 1 97.56 42 LYS B C 1
ATOM 6094 O O . LYS B 1 42 ? -14.938 -50.406 -9.219 1 97.56 42 LYS B O 1
ATOM 6099 N N . ASP B 1 43 ? -14.133 -49.562 -7.32 1 98.12 43 ASP B N 1
ATOM 6100 C CA . ASP B 1 43 ? -15.453 -49.219 -6.812 1 98.12 43 ASP B CA 1
ATOM 6101 C C . ASP B 1 43 ? -16.094 -48.125 -7.668 1 98.12 43 ASP B C 1
ATOM 6103 O O . ASP B 1 43 ? -17.312 -48.156 -7.906 1 98.12 43 ASP B O 1
ATOM 6107 N N . ALA B 1 44 ? -15.328 -47.156 -8.086 1 98.5 44 ALA B N 1
ATOM 6108 C CA . ALA B 1 44 ? -15.836 -46.062 -8.914 1 98.5 44 ALA B CA 1
ATOM 6109 C C . ALA B 1 44 ? -16.391 -46.594 -10.234 1 98.5 44 ALA B C 1
ATOM 6111 O O . ALA B 1 44 ? -17.469 -46.156 -10.68 1 98.5 44 ALA B O 1
ATOM 6112 N N . TYR B 1 45 ? -15.688 -47.5 -10.836 1 98.38 45 TYR B N 1
ATOM 6113 C CA . TYR B 1 45 ? -16.141 -48.062 -12.109 1 98.38 45 TYR B CA 1
ATOM 6114 C C . TYR B 1 45 ? -17.375 -48.938 -11.914 1 98.38 45 TYR B C 1
ATOM 6116 O O . TYR B 1 45 ? -18.266 -48.969 -12.766 1 98.38 45 TYR B O 1
ATOM 6124 N N . ALA B 1 46 ? -17.375 -49.688 -10.836 1 98.44 46 ALA B N 1
ATOM 6125 C CA . ALA B 1 46 ? -18.578 -50.5 -10.555 1 98.44 46 ALA B CA 1
ATOM 6126 C C . ALA B 1 46 ? -19.812 -49.594 -10.445 1 98.44 46 ALA B C 1
ATOM 6128 O O . ALA B 1 46 ? -20.844 -49.906 -11.039 1 98.44 46 ALA B O 1
ATOM 6129 N N . SER B 1 47 ? -19.656 -48.562 -9.727 1 98.44 47 SER B N 1
ATOM 6130 C CA . SER B 1 47 ? -20.766 -47.625 -9.562 1 98.44 47 SER B CA 1
ATOM 6131 C C . SER B 1 47 ? -21.141 -46.969 -10.883 1 98.44 47 SER B C 1
ATOM 6133 O O . SER B 1 47 ? -22.312 -46.812 -11.211 1 98.44 47 SER B O 1
ATOM 6135 N N . ALA B 1 48 ? -20.156 -46.531 -11.609 1 98.69 48 ALA B N 1
ATOM 6136 C CA . ALA B 1 48 ? -20.391 -45.875 -12.891 1 98.69 48 ALA B CA 1
ATOM 6137 C C . ALA B 1 48 ? -21.078 -46.781 -13.883 1 98.69 48 ALA B C 1
ATOM 6139 O O . ALA B 1 48 ? -22.016 -46.375 -14.578 1 98.69 48 ALA B O 1
ATOM 6140 N N . ARG B 1 49 ? -20.641 -48 -13.953 1 98.31 49 ARG B N 1
ATOM 6141 C CA . ARG B 1 49 ? -21.25 -48.969 -14.867 1 98.31 49 ARG B CA 1
ATOM 6142 C C . ARG B 1 49 ? -22.719 -49.219 -14.523 1 98.31 49 ARG B C 1
ATOM 6144 O O . ARG B 1 49 ? -23.562 -49.281 -15.414 1 98.31 49 ARG B O 1
ATOM 6151 N N . LYS B 1 50 ? -22.938 -49.375 -13.258 1 98.44 50 LYS B N 1
ATOM 6152 C CA . LYS B 1 50 ? -24.312 -49.531 -12.82 1 98.44 50 LYS B CA 1
ATOM 6153 C C . LYS B 1 50 ? -25.172 -48.344 -13.219 1 98.44 50 LYS B C 1
ATOM 6155 O O . LYS B 1 50 ? -26.312 -48.5 -13.664 1 98.44 50 LYS B O 1
ATOM 6160 N N . PHE B 1 51 ? -24.703 -47.219 -13.023 1 98.38 51 PHE B N 1
ATOM 6161 C CA . PHE B 1 51 ? -25.422 -46 -13.359 1 98.38 51 PHE B CA 1
ATOM 6162 C C . PHE B 1 51 ? -25.625 -45.875 -14.867 1 98.38 51 PHE B C 1
ATOM 6164 O O . PHE B 1 51 ? -26.719 -45.594 -15.336 1 98.38 51 PHE B O 1
ATOM 6171 N N . VAL B 1 52 ? -24.562 -46.094 -15.664 1 98.44 52 VAL B N 1
ATOM 6172 C CA . VAL B 1 52 ? -24.562 -45.938 -17.109 1 98.44 52 VAL B CA 1
ATOM 6173 C C . VAL B 1 52 ? -25.5 -46.938 -17.75 1 98.44 52 VAL B C 1
ATOM 6175 O O . VAL B 1 52 ? -26.156 -46.656 -18.75 1 98.44 52 VAL B O 1
ATOM 6178 N N . ASP B 1 53 ? -25.641 -48.062 -17.188 1 97.88 53 ASP B N 1
ATOM 6179 C CA . ASP B 1 53 ? -26.516 -49.125 -17.688 1 97.88 53 ASP B CA 1
ATOM 6180 C C . ASP B 1 53 ? -27.969 -48.656 -17.703 1 97.88 53 ASP B C 1
ATOM 6182 O O . ASP B 1 53 ? -28.797 -49.219 -18.422 1 97.88 53 ASP B O 1
ATOM 6186 N N . GLN B 1 54 ? -28.219 -47.656 -16.969 1 98.44 54 GLN B N 1
ATOM 6187 C CA . GLN B 1 54 ? -29.594 -47.156 -16.891 1 98.44 54 GLN B CA 1
ATOM 6188 C C . GLN B 1 54 ? -29.812 -46.031 -17.906 1 98.44 54 GLN B C 1
ATOM 6190 O O . GLN B 1 54 ? -30.953 -45.562 -18.062 1 98.44 54 GLN B O 1
ATOM 6195 N N . LEU B 1 55 ? -28.828 -45.625 -18.594 1 98.44 55 LEU B N 1
ATOM 6196 C CA . LEU B 1 55 ? -28.922 -44.406 -19.438 1 98.44 55 LEU B CA 1
ATOM 6197 C C . LEU B 1 55 ? -29.359 -44.781 -20.859 1 98.44 55 LEU B C 1
ATOM 6199 O O . LEU B 1 55 ? -28.969 -45.812 -21.375 1 98.44 55 LEU B O 1
ATOM 6203 N N . THR B 1 56 ? -30.125 -43.844 -21.438 1 97.31 56 THR B N 1
ATOM 6204 C CA . THR B 1 56 ? -30.359 -43.906 -22.875 1 97.31 56 THR B CA 1
ATOM 6205 C C . THR B 1 56 ? -29.125 -43.438 -23.641 1 97.31 56 THR B C 1
ATOM 6207 O O . THR B 1 56 ? -28.188 -42.875 -23.047 1 97.31 56 THR B O 1
ATOM 6210 N N . LEU B 1 57 ? -29.109 -43.719 -24.891 1 96.56 57 LEU B N 1
ATOM 6211 C CA . LEU B 1 57 ? -28 -43.219 -25.719 1 96.56 57 LEU B CA 1
ATOM 6212 C C . LEU B 1 57 ? -27.875 -41.719 -25.641 1 96.56 57 LEU B C 1
ATOM 6214 O O . LEU B 1 57 ? -26.766 -41.188 -25.547 1 96.56 57 LEU B O 1
ATOM 6218 N N . GLU B 1 58 ? -29.016 -41.031 -25.625 1 95.44 58 GLU B N 1
ATOM 6219 C CA . GLU B 1 58 ? -29.031 -39.562 -25.562 1 95.44 58 GLU B CA 1
ATOM 6220 C C . GLU B 1 58 ? -28.453 -39.062 -24.25 1 95.44 58 GLU B C 1
ATOM 6222 O O . GLU B 1 58 ? -27.703 -38.094 -24.234 1 95.44 58 GLU B O 1
ATOM 6227 N N . GLU B 1 59 ? -28.766 -39.719 -23.234 1 97.06 59 GLU B N 1
ATOM 6228 C CA . GLU B 1 59 ? -28.266 -39.375 -21.922 1 97.06 59 GLU B CA 1
ATOM 6229 C C . GLU B 1 59 ? -26.75 -39.594 -21.812 1 97.06 59 GLU B C 1
ATOM 6231 O O . GLU B 1 59 ? -26.031 -38.812 -21.203 1 97.06 59 GLU B O 1
ATOM 6236 N N . LYS B 1 60 ? -26.281 -40.719 -22.375 1 97.31 60 LYS B N 1
ATOM 6237 C CA . LYS B 1 60 ? -24.844 -41 -22.422 1 97.31 60 LYS B CA 1
ATOM 6238 C C . LYS B 1 60 ? -24.125 -39.875 -23.172 1 97.31 60 LYS B C 1
ATOM 6240 O O . LYS B 1 60 ? -23.094 -39.375 -22.719 1 97.31 60 LYS B O 1
ATOM 6245 N N . VAL B 1 61 ? -24.625 -39.469 -24.25 1 96.19 61 VAL B N 1
ATOM 6246 C CA . VAL B 1 61 ? -24 -38.438 -25.094 1 96.19 61 VAL B CA 1
ATOM 6247 C C . VAL B 1 61 ? -24.031 -37.094 -24.359 1 96.19 61 VAL B C 1
ATOM 6249 O O . VAL B 1 61 ? -23.094 -36.281 -24.469 1 96.19 61 VAL B O 1
ATOM 6252 N N . ASN B 1 62 ? -25.062 -36.844 -23.562 1 95.44 62 ASN B N 1
ATOM 6253 C CA . ASN B 1 62 ? -25.203 -35.594 -22.812 1 95.44 62 ASN B CA 1
ATOM 6254 C C . ASN B 1 62 ? -24.078 -35.438 -21.797 1 95.44 62 ASN B C 1
ATOM 6256 O O . ASN B 1 62 ? -23.656 -34.312 -21.5 1 95.44 62 ASN B O 1
ATOM 6260 N N . VAL B 1 63 ? -23.578 -36.5 -21.328 1 96.81 63 VAL B N 1
ATOM 6261 C CA . VAL B 1 63 ? -22.5 -36.5 -20.344 1 96.81 63 VAL B CA 1
ATOM 6262 C C . VAL B 1 63 ? -21.188 -36.125 -21.031 1 96.81 63 VAL B C 1
ATOM 6264 O O . VAL B 1 63 ? -20.266 -35.625 -20.375 1 96.81 63 VAL B O 1
ATOM 6267 N N . THR B 1 64 ? -21.031 -36.312 -22.328 1 97.62 64 THR B N 1
ATOM 6268 C CA . THR B 1 64 ? -19.75 -36.281 -23.031 1 97.62 64 THR B CA 1
ATOM 6269 C C . THR B 1 64 ? -19.547 -34.906 -23.719 1 97.62 64 THR B C 1
ATOM 6271 O O . THR B 1 64 ? -18.641 -34.75 -24.531 1 97.62 64 THR B O 1
ATOM 6274 N N . ARG B 1 65 ? -20.359 -33.875 -23.422 1 96.81 65 ARG B N 1
ATOM 6275 C CA . ARG B 1 65 ? -20.219 -32.625 -24.125 1 96.81 65 ARG B CA 1
ATOM 6276 C C . ARG B 1 65 ? -20.625 -31.453 -23.219 1 96.81 65 ARG B C 1
ATOM 6278 O O . ARG B 1 65 ? -21.266 -31.641 -22.188 1 96.81 65 ARG B O 1
ATOM 6285 N N . GLY B 1 66 ? -20.25 -30.234 -23.734 1 97.38 66 GLY B N 1
ATOM 6286 C CA . GLY B 1 66 ? -20.562 -29.031 -23 1 97.38 66 GLY B CA 1
ATOM 6287 C C . GLY B 1 66 ? -21.875 -28.391 -23.438 1 97.38 66 GLY B C 1
ATOM 6288 O O . GLY B 1 66 ? -22.375 -28.672 -24.531 1 97.38 66 GLY B O 1
ATOM 6289 N N . PHE B 1 67 ? -22.453 -27.578 -22.562 1 96.81 67 PHE B N 1
ATOM 6290 C CA . PHE B 1 67 ? -23.656 -26.797 -22.797 1 96.81 67 PHE B CA 1
ATOM 6291 C C . PHE B 1 67 ? -23.516 -25.391 -22.234 1 96.81 67 PHE B C 1
ATOM 6293 O O . PHE B 1 67 ? -22.688 -25.156 -21.344 1 96.81 67 PHE B O 1
ATOM 6300 N N . ALA B 1 68 ? -24.266 -24.484 -22.812 1 94.44 68 ALA B N 1
ATOM 6301 C CA . ALA B 1 68 ? -24.375 -23.156 -22.188 1 94.44 68 ALA B CA 1
ATOM 6302 C C . ALA B 1 68 ? -25.062 -23.266 -20.828 1 94.44 68 ALA B C 1
ATOM 6304 O O . ALA B 1 68 ? -25.906 -24.125 -20.625 1 94.44 68 ALA B O 1
ATOM 6305 N N . SER B 1 69 ? -24.609 -22.469 -19.938 1 94.38 69 SER B N 1
ATOM 6306 C CA . SER B 1 69 ? -25.172 -22.469 -18.594 1 94.38 69 SER B CA 1
ATOM 6307 C C . SER B 1 69 ? -25.328 -21.047 -18.062 1 94.38 69 SER B C 1
ATOM 6309 O O . SER B 1 69 ? -24.828 -20.094 -18.672 1 94.38 69 SER B O 1
ATOM 6311 N N . ASP B 1 70 ? -26.047 -20.938 -16.922 1 92.44 70 ASP B N 1
ATOM 6312 C CA . ASP B 1 70 ? -26.297 -19.625 -16.328 1 92.44 70 ASP B CA 1
ATOM 6313 C C . ASP B 1 70 ? -25.156 -19.234 -15.383 1 92.44 70 ASP B C 1
ATOM 6315 O O . ASP B 1 70 ? -25.047 -18.062 -14.992 1 92.44 70 ASP B O 1
ATOM 6319 N N . ASN B 1 71 ? -24.312 -20.219 -15 1 95.19 71 ASN B N 1
ATOM 6320 C CA . ASN B 1 71 ? -23.125 -19.875 -14.211 1 95.19 71 ASN B CA 1
ATOM 6321 C C . ASN B 1 71 ? -21.953 -19.484 -15.102 1 95.19 71 ASN B C 1
ATOM 6323 O O . ASN B 1 71 ? -22.047 -19.562 -16.328 1 95.19 71 ASN B O 1
ATOM 6327 N N . VAL B 1 72 ? -20.828 -19.047 -14.461 1 94.88 72 VAL B N 1
ATOM 6328 C CA . VAL B 1 72 ? -19.734 -18.5 -15.25 1 94.88 72 VAL B CA 1
ATOM 6329 C C . VAL B 1 72 ? -18.578 -19.484 -15.297 1 94.88 72 VAL B C 1
ATOM 6331 O O . VAL B 1 72 ? -17.422 -19.094 -15.492 1 94.88 72 VAL B O 1
ATOM 6334 N N . CYS B 1 73 ? -18.812 -20.75 -15.047 1 97.19 73 CYS B N 1
ATOM 6335 C CA . CYS B 1 73 ? -17.766 -21.734 -15.266 1 97.19 73 CYS B CA 1
ATOM 6336 C C . CYS B 1 73 ? -17.328 -21.75 -16.719 1 97.19 73 CYS B C 1
ATOM 6338 O O . CYS B 1 73 ? -18.094 -21.391 -17.609 1 97.19 73 CYS B O 1
ATOM 6340 N N . ALA B 1 74 ? -16.078 -22.125 -16.938 1 96.94 74 ALA B N 1
ATOM 6341 C CA . ALA B 1 74 ? -15.547 -22.172 -18.297 1 96.94 74 ALA B CA 1
ATOM 6342 C C . ALA B 1 74 ? -16.328 -23.156 -19.156 1 96.94 74 ALA B C 1
ATOM 6344 O O . ALA B 1 74 ? -16.469 -22.953 -20.359 1 96.94 74 ALA B O 1
ATOM 6345 N N . GLY B 1 75 ? -16.812 -24.281 -18.484 1 97.69 75 GLY B N 1
ATOM 6346 C CA . GLY B 1 75 ? -17.625 -25.281 -19.172 1 97.69 75 GLY B CA 1
ATOM 6347 C C . GLY B 1 75 ? -18.594 -25.984 -18.234 1 97.69 75 GLY B C 1
ATOM 6348 O O . GLY B 1 75 ? -18.359 -26.062 -17.031 1 97.69 75 GLY B O 1
ATOM 6349 N N . ASN B 1 76 ? -19.734 -26.422 -18.844 1 98.25 76 ASN B N 1
ATOM 6350 C CA . ASN B 1 76 ? -20.75 -27.219 -18.156 1 98.25 76 ASN B CA 1
ATOM 6351 C C . ASN B 1 76 ? -21.188 -28.406 -19 1 98.25 76 ASN B C 1
ATOM 6353 O O . ASN B 1 76 ? -21.484 -28.266 -20.188 1 98.25 76 ASN B O 1
ATOM 6357 N N . THR B 1 77 ? -21.219 -29.547 -18.328 1 97.81 77 THR B N 1
ATOM 6358 C CA . THR B 1 77 ? -21.75 -30.703 -19.031 1 97.81 77 THR B CA 1
ATOM 6359 C C . THR B 1 77 ? -23.281 -30.703 -19.016 1 97.81 77 THR B C 1
ATOM 6361 O O . THR B 1 77 ? -23.891 -29.875 -18.344 1 97.81 77 THR B O 1
ATOM 6364 N N . GLY B 1 78 ? -23.812 -31.625 -19.828 1 96.31 78 GLY B N 1
ATOM 6365 C CA . GLY B 1 78 ? -25.219 -31.891 -19.641 1 96.31 78 GLY B CA 1
ATOM 6366 C C . GLY B 1 78 ? -25.547 -32.562 -18.328 1 96.31 78 GLY B C 1
ATOM 6367 O O . GLY B 1 78 ? -24.656 -32.781 -17.5 1 96.31 78 GLY B O 1
ATOM 6368 N N . SER B 1 79 ? -26.797 -32.812 -18.094 1 96.81 79 SER B N 1
ATOM 6369 C CA . SER B 1 79 ? -27.281 -33.469 -16.875 1 96.81 79 SER B CA 1
ATOM 6370 C C . SER B 1 79 ? -28.188 -34.625 -17.219 1 96.81 79 SER B C 1
ATOM 6372 O O . SER B 1 79 ? -28.453 -34.906 -18.391 1 96.81 79 SER B O 1
ATOM 6374 N N . ILE B 1 80 ? -28.5 -35.375 -16.172 1 97.81 80 ILE B N 1
ATOM 6375 C CA . ILE B 1 80 ? -29.484 -36.469 -16.266 1 97.81 80 ILE B CA 1
ATOM 6376 C C . ILE B 1 80 ? -30.562 -36.281 -15.203 1 97.81 80 ILE B C 1
ATOM 6378 O O . ILE B 1 80 ? -30.594 -37 -14.195 1 97.81 80 ILE B O 1
ATOM 6382 N N . PRO B 1 81 ? -31.516 -35.5 -15.531 1 96.56 81 PRO B N 1
ATOM 6383 C CA . PRO B 1 81 ? -32.531 -35.156 -14.547 1 96.56 81 PRO B CA 1
ATOM 6384 C C . PRO B 1 81 ? -33.344 -36.375 -14.07 1 96.56 81 PRO B C 1
ATOM 6386 O O . PRO B 1 81 ? -33.656 -36.469 -12.883 1 96.56 81 PRO B O 1
ATOM 6389 N N . ARG B 1 82 ? -33.562 -37.312 -14.969 1 96.94 82 ARG B N 1
ATOM 6390 C CA . ARG B 1 82 ? -34.344 -38.5 -14.664 1 96.94 82 ARG B CA 1
ATOM 6391 C C . ARG B 1 82 ? -33.719 -39.281 -13.516 1 96.94 82 ARG B C 1
ATOM 6393 O O . ARG B 1 82 ? -34.438 -39.875 -12.695 1 96.94 82 ARG B O 1
ATOM 6400 N N . LEU B 1 83 ? -32.406 -39.188 -13.453 1 97.06 83 LEU B N 1
ATOM 6401 C CA . LEU B 1 83 ? -31.703 -39.969 -12.445 1 97.06 83 LEU B CA 1
ATOM 6402 C C . LEU B 1 83 ? -31.047 -39.062 -11.422 1 97.06 83 LEU B C 1
ATOM 6404 O O . LEU B 1 83 ? -30.234 -39.531 -10.609 1 97.06 83 LEU B O 1
ATOM 6408 N N . GLY B 1 84 ? -31.297 -37.75 -11.5 1 95.44 84 GLY B N 1
ATOM 6409 C CA . GLY B 1 84 ? -30.859 -36.812 -10.492 1 95.44 84 GLY B CA 1
ATOM 6410 C C . GLY B 1 84 ? -29.391 -36.438 -10.625 1 95.44 84 GLY B C 1
ATOM 6411 O O . GLY B 1 84 ? -28.781 -35.906 -9.688 1 95.44 84 GLY B O 1
ATOM 6412 N N . TRP B 1 85 ? -28.719 -36.75 -11.672 1 97.31 85 TRP B N 1
ATOM 6413 C CA . TRP B 1 85 ? -27.344 -36.344 -11.883 1 97.31 85 TRP B CA 1
ATOM 6414 C C . TRP B 1 85 ? -27.281 -34.906 -12.414 1 97.31 85 TRP B C 1
ATOM 6416 O O . TRP B 1 85 ? -27.781 -34.625 -13.5 1 97.31 85 TRP B O 1
ATOM 6426 N N . PRO B 1 86 ? -26.703 -34.031 -11.727 1 96.69 86 PRO B N 1
ATOM 6427 C CA . PRO B 1 86 ? -26.844 -32.594 -12.016 1 96.69 86 PRO B CA 1
ATOM 6428 C C . PRO B 1 86 ? -25.891 -32.125 -13.094 1 96.69 86 PRO B C 1
ATOM 6430 O O . PRO B 1 86 ? -25.984 -30.984 -13.555 1 96.69 86 PRO B O 1
ATOM 6433 N N . GLY B 1 87 ? -24.953 -32.938 -13.555 1 97.62 87 GLY B N 1
ATOM 6434 C CA . GLY B 1 87 ? -23.875 -32.5 -14.422 1 97.62 87 GLY B CA 1
ATOM 6435 C C . GLY B 1 87 ? -22.656 -31.984 -13.664 1 97.62 87 GLY B C 1
ATOM 6436 O O . GLY B 1 87 ? -22.594 -32.125 -12.438 1 97.62 87 GLY B O 1
ATOM 6437 N N . MET B 1 88 ? -21.734 -31.438 -14.461 1 98.5 88 MET B N 1
ATOM 6438 C CA . MET B 1 88 ? -20.469 -30.984 -13.867 1 98.5 88 MET B CA 1
ATOM 6439 C C . MET B 1 88 ? -20.125 -29.594 -14.367 1 98.5 88 MET B C 1
ATOM 6441 O O . MET B 1 88 ? -20.344 -29.266 -15.531 1 98.5 88 MET B O 1
ATOM 6445 N N . CYS B 1 89 ? -19.609 -28.797 -13.461 1 98.25 89 CYS B N 1
ATOM 6446 C CA . CYS B 1 89 ? -18.969 -27.531 -13.773 1 98.25 89 CYS B CA 1
ATOM 6447 C C . CYS B 1 89 ? -17.453 -27.688 -13.891 1 98.25 89 CYS B C 1
ATOM 6449 O O . CYS B 1 89 ? -16.828 -28.25 -13.008 1 98.25 89 CYS B O 1
ATOM 6451 N N . LEU B 1 90 ? -16.844 -27.234 -14.992 1 98.44 90 LEU B N 1
ATOM 6452 C CA . LEU B 1 90 ? -15.391 -27.234 -15.219 1 98.44 90 LEU B CA 1
ATOM 6453 C C . LEU B 1 90 ? -14.844 -25.812 -15.211 1 98.44 90 LEU B C 1
ATOM 6455 O O . LEU B 1 90 ? -15.406 -24.922 -15.852 1 98.44 90 LEU B O 1
ATOM 6459 N N . HIS B 1 91 ? -13.766 -25.609 -14.516 1 97.88 91 HIS B N 1
ATOM 6460 C CA . HIS B 1 91 ? -13.258 -24.25 -14.453 1 97.88 91 HIS B CA 1
ATOM 6461 C C . HIS B 1 91 ? -11.75 -24.219 -14.227 1 97.88 91 HIS B C 1
ATOM 6463 O O . HIS B 1 91 ? -11.172 -25.203 -13.75 1 97.88 91 HIS B O 1
ATOM 6469 N N . ASP B 1 92 ? -11.094 -23.094 -14.711 1 93.62 92 ASP B N 1
ATOM 6470 C CA . ASP B 1 92 ? -9.664 -22.844 -14.539 1 93.62 92 ASP B CA 1
ATOM 6471 C C . ASP B 1 92 ? -9.359 -22.359 -13.117 1 93.62 92 ASP B C 1
ATOM 6473 O O . ASP B 1 92 ? -10.195 -21.719 -12.484 1 93.62 92 ASP B O 1
ATOM 6477 N N . ALA B 1 93 ? -8.047 -22.516 -12.453 1 80.75 93 ALA B N 1
ATOM 6478 C CA . ALA B 1 93 ? -7.012 -23.391 -13 1 80.75 93 ALA B CA 1
ATOM 6479 C C . ALA B 1 93 ? -6.148 -23.984 -11.883 1 80.75 93 ALA B C 1
ATOM 6481 O O . ALA B 1 93 ? -6.578 -24.047 -10.727 1 80.75 93 ALA B O 1
ATOM 6482 N N . GLY B 1 94 ? -5.023 -24.484 -12.281 1 85.62 94 GLY B N 1
ATOM 6483 C CA . GLY B 1 94 ? -4.109 -25.219 -11.422 1 85.62 94 GLY B CA 1
ATOM 6484 C C . GLY B 1 94 ? -3.391 -24.328 -10.422 1 85.62 94 GLY B C 1
ATOM 6485 O O . GLY B 1 94 ? -2.572 -24.812 -9.633 1 85.62 94 GLY B O 1
ATOM 6486 N N . ASN B 1 95 ? -3.779 -22.984 -10.297 1 91.88 95 ASN B N 1
ATOM 6487 C CA . ASN B 1 95 ? -3.109 -22.078 -9.375 1 91.88 95 ASN B CA 1
ATOM 6488 C C . ASN B 1 95 ? -4.105 -21.391 -8.438 1 91.88 95 ASN B C 1
ATOM 6490 O O . ASN B 1 95 ? -3.723 -20.562 -7.621 1 91.88 95 ASN B O 1
ATOM 6494 N N . GLY B 1 96 ? -5.355 -21.719 -8.547 1 95.62 96 GLY B N 1
ATOM 6495 C CA . GLY B 1 96 ? -6.457 -21.156 -7.789 1 95.62 96 GLY B CA 1
ATOM 6496 C C . GLY B 1 96 ? -7.668 -20.828 -8.648 1 95.62 96 GLY B C 1
ATOM 6497 O O . GLY B 1 96 ? -7.539 -20.625 -9.852 1 95.62 96 GLY B O 1
ATOM 6498 N N . VAL B 1 97 ? -8.836 -20.734 -8.016 1 97.12 97 VAL B N 1
ATOM 6499 C CA . VAL B 1 97 ? -10.047 -20.438 -8.766 1 97.12 97 VAL B CA 1
ATOM 6500 C C . VAL B 1 97 ? -9.93 -19.062 -9.414 1 97.12 97 VAL B C 1
ATOM 6502 O O . VAL B 1 97 ? -9.625 -18.078 -8.742 1 97.12 97 VAL B O 1
ATOM 6505 N N . ARG B 1 98 ? -10.164 -19.016 -10.633 1 94.19 98 ARG B N 1
ATOM 6506 C CA . ARG B 1 98 ? -9.992 -17.781 -11.398 1 94.19 98 ARG B CA 1
ATOM 6507 C C . ARG B 1 98 ? -11.305 -17.016 -11.484 1 94.19 98 ARG B C 1
ATOM 6509 O O . ARG B 1 98 ? -12.383 -17.609 -11.5 1 94.19 98 ARG B O 1
ATOM 6516 N N . ALA B 1 99 ? -11.211 -15.68 -11.562 1 94.44 99 ALA B N 1
ATOM 6517 C CA . ALA B 1 99 ? -12.234 -14.766 -12.055 1 94.44 99 ALA B CA 1
ATOM 6518 C C . ALA B 1 99 ? -13.508 -14.867 -11.211 1 94.44 99 ALA B C 1
ATOM 6520 O O . ALA B 1 99 ? -14.617 -14.836 -11.742 1 94.44 99 ALA B O 1
ATOM 6521 N N . THR B 1 100 ? -13.406 -15.102 -9.961 1 97.06 100 THR B N 1
ATOM 6522 C CA . THR B 1 100 ? -14.516 -15.094 -9.023 1 97.06 100 THR B CA 1
ATOM 6523 C C . THR B 1 100 ? -14.102 -14.461 -7.695 1 97.06 100 THR B C 1
ATOM 6525 O O . THR B 1 100 ? -12.945 -14.086 -7.52 1 97.06 100 THR B O 1
ATOM 6528 N N . ASP B 1 101 ? -15.055 -14.18 -6.832 1 97.94 101 ASP B N 1
ATOM 6529 C CA . ASP B 1 101 ? -14.773 -13.57 -5.535 1 97.94 101 ASP B CA 1
ATOM 6530 C C . ASP B 1 101 ? -14.711 -14.625 -4.434 1 97.94 101 ASP B C 1
ATOM 6532 O O . ASP B 1 101 ? -15.039 -15.789 -4.664 1 97.94 101 ASP B O 1
ATOM 6536 N N . LEU B 1 102 ? -14.078 -14.266 -3.256 1 98.44 102 LEU B N 1
ATOM 6537 C CA . LEU B 1 102 ? -14.039 -15.031 -2.014 1 98.44 102 LEU B CA 1
ATOM 6538 C C . LEU B 1 102 ? -13.297 -16.344 -2.211 1 98.44 102 LEU B C 1
ATOM 6540 O O . LEU B 1 102 ? -13.789 -17.406 -1.818 1 98.44 102 LEU B O 1
ATOM 6544 N N . VAL B 1 103 ? -12.219 -16.281 -2.879 1 98.12 103 VAL B N 1
ATOM 6545 C CA . VAL B 1 103 ? -11.242 -17.344 -3.061 1 98.12 103 VAL B CA 1
ATOM 6546 C C . VAL B 1 103 ? -9.836 -16.828 -2.76 1 98.12 103 VAL B C 1
ATOM 6548 O O . VAL B 1 103 ? -9.672 -15.68 -2.336 1 98.12 103 VAL B O 1
ATOM 6551 N N . THR B 1 104 ? -8.82 -17.688 -2.912 1 97.56 104 THR B N 1
ATOM 6552 C CA . THR B 1 104 ? -7.445 -17.375 -2.527 1 97.56 104 THR B CA 1
ATOM 6553 C C . THR B 1 104 ? -6.523 -17.406 -3.744 1 97.56 104 THR B C 1
ATOM 6555 O O . THR B 1 104 ? -6.688 -18.234 -4.637 1 97.56 104 THR B O 1
ATOM 6558 N N . SER B 1 105 ? -5.637 -16.453 -3.785 1 97.25 105 SER B N 1
ATOM 6559 C CA . SER B 1 105 ? -4.547 -16.547 -4.75 1 97.25 105 SER B CA 1
ATOM 6560 C C . SER B 1 105 ? -3.385 -17.359 -4.203 1 97.25 105 SER B C 1
ATOM 6562 O O . SER B 1 105 ? -2.578 -16.859 -3.418 1 97.25 105 SER B O 1
ATOM 6564 N N . TYR B 1 106 ? -3.264 -18.547 -4.617 1 97.81 106 TYR B N 1
ATOM 6565 C CA . TYR B 1 106 ? -2.16 -19.422 -4.234 1 97.81 106 TYR B CA 1
ATOM 6566 C C . TYR B 1 106 ? -0.913 -19.125 -5.055 1 97.81 106 TYR B C 1
ATOM 6568 O O . TYR B 1 106 ? -1.008 -18.641 -6.188 1 97.81 106 TYR B O 1
ATOM 6576 N N . PRO B 1 107 ? 0.304 -19.375 -4.48 1 98.06 107 PRO B N 1
ATOM 6577 C CA . PRO B 1 107 ? 1.503 -19.266 -5.316 1 98.06 107 PRO B CA 1
ATOM 6578 C C . PRO B 1 107 ? 1.426 -20.141 -6.574 1 98.06 107 PRO B C 1
ATOM 6580 O O . PRO B 1 107 ? 0.913 -21.25 -6.527 1 98.06 107 PRO B O 1
ATOM 6583 N N . SER B 1 108 ? 1.9 -19.594 -7.68 1 98.12 108 SER B N 1
ATOM 6584 C CA . SER B 1 108 ? 1.846 -20.312 -8.953 1 98.12 108 SER B CA 1
ATOM 6585 C C . SER B 1 108 ? 2.752 -21.547 -8.93 1 98.12 108 SER B C 1
ATOM 6587 O O . SER B 1 108 ? 3.648 -21.641 -8.094 1 98.12 108 SER B O 1
ATOM 6589 N N . ALA B 1 109 ? 2.512 -22.422 -9.836 1 98.31 109 ALA B N 1
ATOM 6590 C CA . ALA B 1 109 ? 3.211 -23.703 -9.859 1 98.31 109 ALA B CA 1
ATOM 6591 C C . ALA B 1 109 ? 4.719 -23.516 -9.961 1 98.31 109 ALA B C 1
ATOM 6593 O O . ALA B 1 109 ? 5.492 -24.234 -9.336 1 98.31 109 ALA B O 1
ATOM 6594 N N . LEU B 1 110 ? 5.156 -22.547 -10.742 1 98.5 110 LEU B N 1
ATOM 6595 C CA . LEU B 1 110 ? 6.586 -22.281 -10.852 1 98.5 110 LEU B CA 1
ATOM 6596 C C . LEU B 1 110 ? 7.18 -21.938 -9.492 1 98.5 110 LEU B C 1
ATOM 6598 O O . LEU B 1 110 ? 8.273 -22.391 -9.148 1 98.5 110 LEU B O 1
ATOM 6602 N N . HIS B 1 111 ? 6.461 -21.078 -8.797 1 98.75 111 HIS B N 1
ATOM 6603 C CA . HIS B 1 111 ? 6.871 -20.719 -7.449 1 98.75 111 HIS B CA 1
ATOM 6604 C C . HIS B 1 111 ? 6.914 -21.953 -6.539 1 98.75 111 HIS B C 1
ATOM 6606 O O . HIS B 1 111 ? 7.844 -22.109 -5.75 1 98.75 111 HIS B O 1
ATOM 6612 N N . ILE B 1 112 ? 5.965 -22.766 -6.645 1 98.75 112 ILE B N 1
ATOM 6613 C CA . ILE B 1 112 ? 5.891 -23.969 -5.84 1 98.75 112 ILE B CA 1
ATOM 6614 C C . ILE B 1 112 ? 7.004 -24.938 -6.25 1 98.75 112 ILE B C 1
ATOM 6616 O O . ILE B 1 112 ? 7.582 -25.625 -5.406 1 98.75 112 ILE B O 1
ATOM 6620 N N . GLY B 1 113 ? 7.258 -24.984 -7.543 1 98.88 113 GLY B N 1
ATOM 6621 C CA . GLY B 1 113 ? 8.398 -25.75 -7.992 1 98.88 113 GLY B CA 1
ATOM 6622 C C . GLY B 1 113 ? 9.695 -25.359 -7.309 1 98.88 113 GLY B C 1
ATOM 6623 O O . GLY B 1 113 ? 10.516 -26.219 -6.984 1 98.88 113 GLY B O 1
ATOM 6624 N N . ALA B 1 114 ? 9.82 -24.141 -7.004 1 98.88 114 ALA B N 1
ATOM 6625 C CA . ALA B 1 114 ? 11.023 -23.609 -6.375 1 98.88 114 ALA B CA 1
ATOM 6626 C C . ALA B 1 114 ? 11.094 -24 -4.902 1 98.88 114 ALA B C 1
ATOM 6628 O O . ALA B 1 114 ? 12.148 -23.906 -4.273 1 98.88 114 ALA B O 1
ATOM 6629 N N . THR B 1 115 ? 10 -24.453 -4.328 1 98.81 115 THR B N 1
ATOM 6630 C CA . THR B 1 115 ? 10.008 -24.875 -2.932 1 98.81 115 THR B CA 1
ATOM 6631 C C . THR B 1 115 ? 10.641 -26.25 -2.783 1 98.81 115 THR B C 1
ATOM 6633 O O . THR B 1 115 ? 11.125 -26.609 -1.709 1 98.81 115 THR B O 1
ATOM 6636 N N . TRP B 1 116 ? 10.492 -27.141 -3.846 1 98.81 116 TRP B N 1
ATOM 6637 C CA . TRP B 1 116 ? 10.938 -28.531 -3.785 1 98.81 116 TRP B CA 1
ATOM 6638 C C . TRP B 1 116 ? 10.328 -29.234 -2.582 1 98.81 116 TRP B C 1
ATOM 6640 O O . TRP B 1 116 ? 11.008 -30 -1.897 1 98.81 116 TRP B O 1
ATOM 6650 N N . ASP B 1 117 ? 9.133 -28.938 -2.275 1 98.81 117 ASP B N 1
ATOM 6651 C CA . ASP B 1 117 ? 8.492 -29.438 -1.059 1 98.81 117 ASP B CA 1
ATOM 6652 C C . ASP B 1 117 ? 7.23 -30.219 -1.383 1 98.81 117 ASP B C 1
ATOM 6654 O O . ASP B 1 117 ? 6.188 -29.641 -1.685 1 98.81 117 ASP B O 1
ATOM 6658 N N . LYS B 1 118 ? 7.285 -31.516 -1.225 1 98.62 118 LYS B N 1
ATOM 6659 C CA . LYS B 1 118 ? 6.164 -32.406 -1.557 1 98.62 118 LYS B CA 1
ATOM 6660 C C . LYS B 1 118 ? 4.977 -32.125 -0.636 1 98.62 118 LYS B C 1
ATOM 6662 O O . LYS B 1 118 ? 3.83 -32.094 -1.09 1 98.62 118 LYS B O 1
ATOM 6667 N N . ASN B 1 119 ? 5.238 -31.922 0.596 1 98.12 119 ASN B N 1
ATOM 6668 C CA . ASN B 1 119 ? 4.176 -31.719 1.575 1 98.12 119 ASN B CA 1
ATOM 6669 C C . ASN B 1 119 ? 3.434 -30.406 1.331 1 98.12 119 ASN B C 1
ATOM 6671 O O . ASN B 1 119 ? 2.203 -30.375 1.35 1 98.12 119 ASN B O 1
ATOM 6675 N N . LEU B 1 120 ? 4.184 -29.359 1.117 1 97.94 120 LEU B N 1
ATOM 6676 C CA . LEU B 1 120 ? 3.562 -28.062 0.82 1 97.94 120 LEU B CA 1
ATOM 6677 C C . LEU B 1 120 ? 2.725 -28.156 -0.451 1 97.94 120 LEU B C 1
ATOM 6679 O O . LEU B 1 120 ? 1.654 -27.547 -0.535 1 97.94 120 LEU B O 1
ATOM 6683 N N . THR B 1 121 ? 3.24 -28.875 -1.396 1 98.69 121 THR B N 1
ATOM 6684 C CA . THR B 1 121 ? 2.557 -29 -2.678 1 98.69 121 THR B CA 1
ATOM 6685 C C . THR B 1 121 ? 1.235 -29.75 -2.508 1 98.69 121 THR B C 1
ATOM 6687 O O . THR B 1 121 ? 0.211 -29.344 -3.059 1 98.69 121 THR B O 1
ATOM 6690 N N . TYR B 1 122 ? 1.235 -30.844 -1.719 1 98.75 122 TYR B N 1
ATOM 6691 C CA . TYR B 1 122 ? 0.012 -31.594 -1.447 1 98.75 122 TYR B CA 1
ATOM 6692 C C . TYR B 1 122 ? -1.033 -30.703 -0.782 1 98.75 122 TYR B C 1
ATOM 6694 O O . TYR B 1 122 ? -2.186 -30.656 -1.218 1 98.75 122 TYR B O 1
ATOM 6702 N N . HIS B 1 123 ? -0.626 -29.984 0.216 1 98.62 123 HIS B N 1
ATOM 6703 C CA . HIS B 1 123 ? -1.576 -29.172 0.973 1 98.62 123 HIS B CA 1
ATOM 6704 C C . HIS B 1 123 ? -2.096 -28.016 0.139 1 98.62 123 HIS B C 1
ATOM 6706 O O . HIS B 1 123 ? -3.264 -27.625 0.255 1 98.62 123 HIS B O 1
ATOM 6712 N N . ARG B 1 124 ? -1.226 -27.422 -0.693 1 98.25 124 ARG B N 1
ATOM 6713 C CA . ARG B 1 124 ? -1.699 -26.422 -1.644 1 98.25 124 ARG B CA 1
ATOM 6714 C C . ARG B 1 124 ? -2.803 -26.984 -2.531 1 98.25 124 ARG B C 1
ATOM 6716 O O . ARG B 1 124 ? -3.83 -26.344 -2.74 1 98.25 124 ARG B O 1
ATOM 6723 N N . GLY B 1 125 ? -2.557 -28.172 -3.029 1 98.56 125 GLY B N 1
ATOM 6724 C CA . GLY B 1 125 ? -3.559 -28.828 -3.857 1 98.56 125 GLY B CA 1
ATOM 6725 C C . GLY B 1 125 ? -4.855 -29.109 -3.117 1 98.56 125 GLY B C 1
ATOM 6726 O O . GLY B 1 125 ? -5.941 -28.906 -3.662 1 98.56 125 GLY B O 1
ATOM 6727 N N . TYR B 1 126 ? -4.73 -29.531 -1.865 1 98.69 126 TYR B N 1
ATOM 6728 C CA . TYR B 1 126 ? -5.879 -29.906 -1.049 1 98.69 126 TYR B CA 1
ATOM 6729 C C . TYR B 1 126 ? -6.75 -28.688 -0.743 1 98.69 126 TYR B C 1
ATOM 6731 O O . TYR B 1 126 ? -7.957 -28.703 -0.984 1 98.69 126 TYR B O 1
ATOM 6739 N N . TRP B 1 127 ? -6.121 -27.641 -0.26 1 98.44 127 TRP B N 1
ATOM 6740 C CA . TRP B 1 127 ? -6.883 -26.453 0.12 1 98.44 127 TRP B CA 1
ATOM 6741 C C . TRP B 1 127 ? -7.477 -25.766 -1.107 1 98.44 127 TRP B C 1
ATOM 6743 O O . TRP B 1 127 ? -8.602 -25.266 -1.062 1 98.44 127 TRP B O 1
ATOM 6753 N N . MET B 1 128 ? -6.738 -25.734 -2.16 1 97.94 128 MET B N 1
ATOM 6754 C CA . MET B 1 128 ? -7.242 -25.188 -3.424 1 97.94 128 MET B CA 1
ATOM 6755 C C . MET B 1 128 ? -8.438 -26 -3.918 1 97.94 128 MET B C 1
ATOM 6757 O O . MET B 1 128 ? -9.445 -25.438 -4.336 1 97.94 128 MET B O 1
ATOM 6761 N N . GLY B 1 129 ? -8.297 -27.328 -3.893 1 98.38 129 GLY B N 1
ATOM 6762 C CA . GLY B 1 129 ? -9.406 -28.188 -4.27 1 98.38 129 GLY B CA 1
ATOM 6763 C C . GLY B 1 129 ? -10.664 -27.938 -3.455 1 98.38 129 GLY B C 1
ATOM 6764 O O . GLY B 1 129 ? -11.766 -27.953 -3.996 1 98.38 129 GLY B O 1
ATOM 6765 N N . LYS B 1 130 ? -10.484 -27.656 -2.18 1 98.44 130 LYS B N 1
ATOM 6766 C CA . LYS B 1 130 ? -11.617 -27.359 -1.317 1 98.44 130 LYS B CA 1
ATOM 6767 C C . LYS B 1 130 ? -12.344 -26.094 -1.781 1 98.44 130 LYS B C 1
ATOM 6769 O O . LYS B 1 130 ? -13.57 -26.016 -1.71 1 98.44 130 LYS B O 1
ATOM 6774 N N . GLU B 1 131 ? -11.578 -25.156 -2.205 1 98.5 131 GLU B N 1
ATOM 6775 C CA . GLU B 1 131 ? -12.211 -23.938 -2.688 1 98.5 131 GLU B CA 1
ATOM 6776 C C . GLU B 1 131 ? -12.992 -24.188 -3.975 1 98.5 131 GLU B C 1
ATOM 6778 O O . GLU B 1 131 ? -14.094 -23.672 -4.148 1 98.5 131 GLU B O 1
ATOM 6783 N N . PHE B 1 132 ? -12.406 -24.953 -4.855 1 98.62 132 PHE B N 1
ATOM 6784 C CA . PHE B 1 132 ? -13.125 -25.344 -6.062 1 98.62 132 PHE B CA 1
ATOM 6785 C C . PHE B 1 132 ? -14.43 -26.047 -5.719 1 98.62 132 PHE B C 1
ATOM 6787 O O . PHE B 1 132 ? -15.484 -25.734 -6.273 1 98.62 132 PHE B O 1
ATOM 6794 N N . LYS B 1 133 ? -14.344 -26.984 -4.832 1 98.69 133 LYS B N 1
ATOM 6795 C CA . LYS B 1 133 ? -15.531 -27.734 -4.406 1 98.69 133 LYS B CA 1
ATOM 6796 C C . LYS B 1 133 ? -16.594 -26.797 -3.832 1 98.69 133 LYS B C 1
ATOM 6798 O O . LYS B 1 133 ? -17.766 -26.875 -4.199 1 98.69 133 LYS B O 1
ATOM 6803 N N . THR B 1 134 ? -16.141 -25.875 -3 1 98.44 134 THR B N 1
ATOM 6804 C CA . THR B 1 134 ? -17.062 -24.938 -2.359 1 98.44 134 THR B CA 1
ATOM 6805 C C . THR B 1 134 ? -17.781 -24.078 -3.398 1 98.44 134 THR B C 1
ATOM 6807 O O . THR B 1 134 ? -18.953 -23.766 -3.25 1 98.44 134 THR B O 1
ATOM 6810 N N . LYS B 1 135 ? -17.094 -23.766 -4.465 1 98.5 135 LYS B N 1
ATOM 6811 C CA . LYS B 1 135 ? -17.656 -22.938 -5.527 1 98.5 135 LYS B CA 1
ATOM 6812 C C . LYS B 1 135 ? -18.5 -23.781 -6.477 1 98.5 135 LYS B C 1
ATOM 6814 O O . LYS B 1 135 ? -19.141 -23.25 -7.387 1 98.5 135 LYS B O 1
ATOM 6819 N N . GLY B 1 136 ? -18.578 -25.109 -6.32 1 98.44 136 GLY B N 1
ATOM 6820 C CA . GLY B 1 136 ? -19.328 -26.016 -7.164 1 98.44 136 GLY B CA 1
ATOM 6821 C C . GLY B 1 136 ? -18.609 -26.391 -8.445 1 98.44 136 GLY B C 1
ATOM 6822 O O . GLY B 1 136 ? -19.234 -26.672 -9.461 1 98.44 136 GLY B O 1
ATOM 6823 N N . VAL B 1 137 ? -17.344 -26.297 -8.422 1 98.69 137 VAL B N 1
ATOM 6824 C CA . VAL B 1 137 ? -16.562 -26.688 -9.586 1 98.69 137 VAL B CA 1
ATOM 6825 C C . VAL B 1 137 ? -16.172 -28.172 -9.461 1 98.69 137 VAL B C 1
ATOM 6827 O O . VAL B 1 137 ? -15.469 -28.547 -8.531 1 98.69 137 VAL B O 1
ATOM 6830 N N . ASN B 1 138 ? -16.578 -28.969 -10.391 1 98.75 138 ASN B N 1
ATOM 6831 C CA . ASN B 1 138 ? -16.375 -30.406 -10.344 1 98.75 138 ASN B CA 1
ATOM 6832 C C . ASN B 1 138 ? -14.992 -30.797 -10.859 1 98.75 138 ASN B C 1
ATOM 6834 O O . ASN B 1 138 ? -14.367 -31.703 -10.328 1 98.75 138 ASN B O 1
ATOM 6838 N N . VAL B 1 139 ? -14.625 -30.156 -11.953 1 98.69 139 VAL B N 1
ATOM 6839 C CA . VAL B 1 139 ? -13.344 -30.453 -12.586 1 98.69 139 VAL B CA 1
ATOM 6840 C C . VAL B 1 139 ? -12.445 -29.234 -12.523 1 98.69 139 VAL B C 1
ATOM 6842 O O . VAL B 1 139 ? -12.75 -28.188 -13.117 1 98.69 139 VAL B O 1
ATOM 6845 N N . LEU B 1 140 ? -11.422 -29.359 -11.773 1 98.38 140 LEU B N 1
ATOM 6846 C CA . LEU B 1 140 ? -10.367 -28.359 -11.727 1 98.38 140 LEU B CA 1
ATOM 6847 C C . LEU B 1 140 ? -9.398 -28.531 -12.891 1 98.38 140 LEU B C 1
ATOM 6849 O O . LEU B 1 140 ? -8.742 -29.562 -13.016 1 98.38 140 LEU B O 1
ATOM 6853 N N . LEU B 1 141 ? -9.352 -27.562 -13.742 1 98.12 141 LEU B N 1
ATOM 6854 C CA . LEU B 1 141 ? -8.547 -27.672 -14.953 1 98.12 141 LEU B CA 1
ATOM 6855 C C . LEU B 1 141 ? -7.07 -27.422 -14.648 1 98.12 141 LEU B C 1
ATOM 6857 O O . LEU B 1 141 ? -6.504 -26.406 -15.07 1 98.12 141 LEU B O 1
ATOM 6861 N N . GLY B 1 142 ? -6.418 -28.297 -14.062 1 96.31 142 GLY B N 1
ATOM 6862 C CA . GLY B 1 142 ? -5.035 -28.375 -13.625 1 96.31 142 GLY B CA 1
ATOM 6863 C C . GLY B 1 142 ? -4.734 -29.641 -12.844 1 96.31 142 GLY B C 1
ATOM 6864 O O . GLY B 1 142 ? -5.645 -30.422 -12.523 1 96.31 142 GLY B O 1
ATOM 6865 N N . PRO B 1 143 ? -3.52 -29.859 -12.531 1 97.62 143 PRO B N 1
ATOM 6866 C CA . PRO B 1 143 ? -2.326 -29.016 -12.688 1 97.62 143 PRO B CA 1
ATOM 6867 C C . PRO B 1 143 ? -1.732 -29.109 -14.094 1 97.62 143 PRO B C 1
ATOM 6869 O O . PRO B 1 143 ? -2.338 -29.688 -14.992 1 97.62 143 PRO B O 1
ATOM 6872 N N . ASN B 1 144 ? -0.548 -28.484 -14.234 1 97.5 144 ASN B N 1
ATOM 6873 C CA . ASN B 1 144 ? 0.047 -28.359 -15.555 1 97.5 144 ASN B CA 1
ATOM 6874 C C . ASN B 1 144 ? 1.366 -29.125 -15.656 1 97.5 144 ASN B C 1
ATOM 6876 O O . ASN B 1 144 ? 2.316 -28.828 -14.93 1 97.5 144 ASN B O 1
ATOM 6880 N N . ALA B 1 145 ? 1.433 -30.078 -16.578 1 96.56 145 ALA B N 1
ATOM 6881 C CA . ALA B 1 145 ? 2.65 -30.828 -16.875 1 96.56 145 ALA B CA 1
ATOM 6882 C C . ALA B 1 145 ? 3.215 -30.438 -18.234 1 96.56 145 ALA B C 1
ATOM 6884 O O . ALA B 1 145 ? 4.367 -30.75 -18.547 1 96.56 145 ALA B O 1
ATOM 6885 N N . GLY B 1 146 ? 2.461 -29.906 -19.141 1 91.56 146 GLY B N 1
ATOM 6886 C CA . GLY B 1 146 ? 2.799 -29.359 -20.438 1 91.56 146 GLY B CA 1
ATOM 6887 C C . GLY B 1 146 ? 2.303 -27.938 -20.641 1 91.56 146 GLY B C 1
ATOM 6888 O O . GLY B 1 146 ? 1.104 -27.672 -20.531 1 91.56 146 GLY B O 1
ATOM 6889 N N . PRO B 1 147 ? 3.109 -26.938 -20.828 1 95.44 147 PRO B N 1
ATOM 6890 C CA . PRO B 1 147 ? 4.504 -27.062 -21.266 1 95.44 147 PRO B CA 1
ATOM 6891 C C . PRO B 1 147 ? 5.445 -27.453 -20.125 1 95.44 147 PRO B C 1
ATOM 6893 O O . PRO B 1 147 ? 5.23 -27.062 -18.984 1 95.44 147 PRO B O 1
ATOM 6896 N N . LEU B 1 148 ? 6.387 -28.172 -20.5 1 96.75 148 LEU B N 1
ATOM 6897 C CA . LEU B 1 148 ? 7.418 -28.547 -19.531 1 96.75 148 LEU B CA 1
ATOM 6898 C C . LEU B 1 148 ? 8.508 -27.469 -19.469 1 96.75 148 LEU B C 1
ATOM 6900 O O . LEU B 1 148 ? 9.195 -27.344 -18.453 1 96.75 148 LEU B O 1
ATOM 6904 N N . GLY B 1 149 ? 8.719 -26.75 -20.5 1 96.88 149 GLY B N 1
ATOM 6905 C CA . GLY B 1 149 ? 9.695 -25.672 -20.484 1 96.88 149 GLY B CA 1
ATOM 6906 C C . GLY B 1 149 ? 10.773 -25.844 -21.547 1 96.88 149 GLY B C 1
ATOM 6907 O O . GLY B 1 149 ? 11.953 -25.609 -21.266 1 96.88 149 GLY B O 1
ATOM 6908 N N . ARG B 1 150 ? 10.383 -26.266 -22.734 1 97.69 150 ARG B N 1
ATOM 6909 C CA . ARG B 1 150 ? 11.328 -26.469 -23.828 1 97.69 150 ARG B CA 1
ATOM 6910 C C . ARG B 1 150 ? 12.086 -25.188 -24.141 1 97.69 150 ARG B C 1
ATOM 6912 O O . ARG B 1 150 ? 13.312 -25.203 -24.281 1 97.69 150 ARG B O 1
ATOM 6919 N N . SER B 1 151 ? 11.297 -24.156 -24.312 1 97.81 151 SER B N 1
ATOM 6920 C CA . SER B 1 151 ? 11.875 -22.828 -24.516 1 97.81 151 SER B CA 1
ATOM 6921 C C . SER B 1 151 ? 11.719 -21.969 -23.266 1 97.81 151 SER B C 1
ATOM 6923 O O . SER B 1 151 ? 10.633 -21.906 -22.672 1 97.81 151 SER B O 1
ATOM 6925 N N . PRO B 1 152 ? 12.812 -21.266 -22.906 1 98.06 152 PRO B N 1
ATOM 6926 C CA . PRO B 1 152 ? 12.68 -20.359 -21.75 1 98.06 152 PRO B CA 1
ATOM 6927 C C . PRO B 1 152 ? 11.75 -19.188 -22.031 1 98.06 152 PRO B C 1
ATOM 6929 O O . PRO B 1 152 ? 11.344 -18.484 -21.094 1 98.06 152 PRO B O 1
ATOM 6932 N N . LEU B 1 153 ? 11.328 -18.969 -23.281 1 98.06 153 LEU B N 1
ATOM 6933 C CA . LEU B 1 153 ? 10.469 -17.859 -23.672 1 98.06 153 LEU B CA 1
ATOM 6934 C C . LEU B 1 153 ? 9 -18.25 -23.547 1 98.06 153 LEU B C 1
ATOM 6936 O O . LEU B 1 153 ? 8.117 -17.406 -23.719 1 98.06 153 LEU B O 1
ATOM 6940 N N . GLY B 1 154 ? 8.734 -19.469 -23.234 1 97.5 154 GLY B N 1
ATOM 6941 C CA . GLY B 1 154 ? 7.363 -19.953 -23.219 1 97.5 154 GLY B CA 1
ATOM 6942 C C . GLY B 1 154 ? 6.441 -19.094 -22.375 1 97.5 154 GLY B C 1
ATOM 6943 O O . GLY B 1 154 ? 6.762 -18.766 -21.234 1 97.5 154 GLY B O 1
ATOM 6944 N N . GLY B 1 155 ? 5.32 -18.75 -22.906 1 97.19 155 GLY B N 1
ATOM 6945 C CA . GLY B 1 155 ? 4.383 -17.859 -22.25 1 97.19 155 GLY B CA 1
ATOM 6946 C C . GLY B 1 155 ? 3.654 -18.516 -21.094 1 97.19 155 GLY B C 1
ATOM 6947 O O . GLY B 1 155 ? 3.115 -17.812 -20.219 1 97.19 155 GLY B O 1
ATOM 6948 N N . ARG B 1 156 ? 3.668 -19.844 -21 1 97 156 ARG B N 1
ATOM 6949 C CA . ARG B 1 156 ? 2.883 -20.531 -19.969 1 97 156 ARG B CA 1
ATOM 6950 C C . ARG B 1 156 ? 3.775 -21.375 -19.062 1 97 156 ARG B C 1
ATOM 6952 O O . ARG B 1 156 ? 3.281 -22.172 -18.266 1 97 156 ARG B O 1
ATOM 6959 N N . ASN B 1 157 ? 5.07 -21.156 -19.141 1 97.56 157 ASN B N 1
ATOM 6960 C CA . ASN B 1 157 ? 5.977 -21.953 -18.328 1 97.56 157 ASN B CA 1
ATOM 6961 C C . ASN B 1 157 ? 5.676 -21.812 -16.828 1 97.56 157 ASN B C 1
ATOM 6963 O O . ASN B 1 157 ? 5.879 -22.75 -16.062 1 97.56 157 ASN B O 1
ATOM 6967 N N . TRP B 1 158 ? 5.148 -20.656 -16.438 1 97.56 158 TRP B N 1
ATOM 6968 C CA . TRP B 1 158 ? 4.91 -20.344 -15.023 1 97.56 158 TRP B CA 1
ATOM 6969 C C . TRP B 1 158 ? 3.801 -21.219 -14.453 1 97.56 158 TRP B C 1
ATOM 6971 O O . TRP B 1 158 ? 3.645 -21.328 -13.234 1 97.56 158 TRP B O 1
ATOM 6981 N N . GLU B 1 159 ? 3.006 -21.922 -15.312 1 97.31 159 GLU B N 1
ATOM 6982 C CA . GLU B 1 159 ? 1.908 -22.781 -14.883 1 97.31 159 GLU B CA 1
ATOM 6983 C C . GLU B 1 159 ? 2.424 -24.141 -14.406 1 97.31 159 GLU B C 1
ATOM 6985 O O . GLU B 1 159 ? 1.715 -24.859 -13.711 1 97.31 159 GLU B O 1
ATOM 6990 N N . GLY B 1 160 ? 3.584 -24.484 -14.859 1 97.12 160 GLY B N 1
ATOM 6991 C CA . GLY B 1 160 ? 4.18 -25.766 -14.461 1 97.12 160 GLY B CA 1
ATOM 6992 C C . GLY B 1 160 ? 5.195 -25.625 -13.344 1 97.12 160 GLY B C 1
ATOM 6993 O O . GLY B 1 160 ? 5.586 -24.5 -12.992 1 97.12 160 GLY B O 1
ATOM 6994 N N . PHE B 1 161 ? 5.641 -26.703 -12.82 1 98.5 161 PHE B N 1
ATOM 6995 C CA . PHE B 1 161 ? 6.445 -26.703 -11.602 1 98.5 161 PHE B CA 1
ATOM 6996 C C . PHE B 1 161 ? 7.926 -26.562 -11.93 1 98.5 161 PHE B C 1
ATOM 6998 O O . PHE B 1 161 ? 8.688 -26 -11.133 1 98.5 161 PHE B O 1
ATOM 7005 N N . SER B 1 162 ? 8.32 -27.172 -13.016 1 98.56 162 SER B N 1
ATOM 7006 C CA . SER B 1 162 ? 9.742 -27.219 -13.352 1 98.56 162 SER B CA 1
ATOM 7007 C C . SER B 1 162 ? 9.969 -27.688 -14.781 1 98.56 162 SER B C 1
ATOM 7009 O O . SER B 1 162 ? 9.086 -28.312 -15.375 1 98.56 162 SER B O 1
ATOM 7011 N N . VAL B 1 163 ? 11.078 -27.375 -15.281 1 98.19 163 VAL B N 1
ATOM 7012 C CA . VAL B 1 163 ? 11.508 -27.875 -16.578 1 98.19 163 VAL B CA 1
ATOM 7013 C C . VAL B 1 163 ? 12.016 -29.312 -16.438 1 98.19 163 VAL B C 1
ATOM 7015 O O . VAL B 1 163 ? 12.047 -30.078 -17.406 1 98.19 163 VAL B O 1
ATOM 7018 N N . ASP B 1 164 ? 12.406 -29.703 -15.273 1 98.69 164 ASP B N 1
ATOM 7019 C CA . ASP B 1 164 ? 12.859 -31.078 -15.031 1 98.69 164 ASP B CA 1
ATOM 7020 C C . ASP B 1 164 ? 11.68 -32.031 -14.945 1 98.69 164 ASP B C 1
ATOM 7022 O O . ASP B 1 164 ? 10.781 -31.859 -14.117 1 98.69 164 ASP B O 1
ATOM 7026 N N . PRO B 1 165 ? 11.656 -33.094 -15.734 1 98.38 165 PRO B N 1
ATOM 7027 C CA . PRO B 1 165 ? 10.492 -34 -15.766 1 98.38 165 PRO B CA 1
ATOM 7028 C C . PRO B 1 165 ? 10.266 -34.719 -14.445 1 98.38 165 PRO B C 1
ATOM 7030 O O . PRO B 1 165 ? 9.125 -34.969 -14.07 1 98.38 165 PRO B O 1
ATOM 7033 N N . TYR B 1 166 ? 11.312 -35.094 -13.734 1 98.69 166 TYR B N 1
ATOM 7034 C CA . TYR B 1 166 ? 11.172 -35.812 -12.461 1 98.69 166 TYR B CA 1
ATOM 7035 C C . TYR B 1 166 ? 10.523 -34.938 -11.406 1 98.69 166 TYR B C 1
ATOM 7037 O O . TYR B 1 166 ? 9.555 -35.312 -10.758 1 98.69 166 TYR B O 1
ATOM 7045 N N . LEU B 1 167 ? 11.109 -33.719 -11.25 1 98.88 167 LEU B N 1
ATOM 7046 C CA . LEU B 1 167 ? 10.547 -32.75 -10.289 1 98.88 167 LEU B CA 1
ATOM 7047 C C . LEU B 1 167 ? 9.102 -32.406 -10.641 1 98.88 167 LEU B C 1
ATOM 7049 O O . LEU B 1 167 ? 8.227 -32.406 -9.773 1 98.88 167 LEU B O 1
ATOM 7053 N N . SER B 1 168 ? 8.875 -32.125 -11.906 1 98.75 168 SER B N 1
ATOM 7054 C CA . SER B 1 168 ? 7.527 -31.828 -12.383 1 98.75 168 SER B CA 1
ATOM 7055 C C . SER B 1 168 ? 6.578 -33 -12.086 1 98.75 168 SER B C 1
ATOM 7057 O O . SER B 1 168 ? 5.453 -32.781 -11.625 1 98.75 168 SER B O 1
ATOM 7059 N N . GLY B 1 169 ? 7.023 -34.188 -12.375 1 98.75 169 GLY B N 1
ATOM 7060 C CA . GLY B 1 169 ? 6.191 -35.344 -12.148 1 98.75 169 GLY B CA 1
ATOM 7061 C C . GLY B 1 169 ? 5.805 -35.531 -10.688 1 98.75 169 GLY B C 1
ATOM 7062 O O . GLY B 1 169 ? 4.637 -35.781 -10.375 1 98.75 169 GLY B O 1
ATOM 7063 N N . GLN B 1 170 ? 6.762 -35.406 -9.812 1 98.69 170 GLN B N 1
ATOM 7064 C CA . GLN B 1 170 ? 6.516 -35.562 -8.391 1 98.69 170 GLN B CA 1
ATOM 7065 C C . GLN B 1 170 ? 5.531 -34.531 -7.863 1 98.69 170 GLN B C 1
ATOM 7067 O O . GLN B 1 170 ? 4.613 -34.844 -7.109 1 98.69 170 GLN B O 1
ATOM 7072 N N . LEU B 1 171 ? 5.699 -33.312 -8.242 1 98.81 171 LEU B N 1
ATOM 7073 C CA . LEU B 1 171 ? 4.863 -32.25 -7.711 1 98.81 171 LEU B CA 1
ATOM 7074 C C . LEU B 1 171 ? 3.482 -32.281 -8.352 1 98.81 171 LEU B C 1
ATOM 7076 O O . LEU B 1 171 ? 2.486 -31.938 -7.707 1 98.81 171 LEU B O 1
ATOM 7080 N N . ASN B 1 172 ? 3.396 -32.625 -9.633 1 98.75 172 ASN B N 1
ATOM 7081 C CA . ASN B 1 172 ? 2.084 -32.875 -10.219 1 98.75 172 ASN B CA 1
ATOM 7082 C C . ASN B 1 172 ? 1.328 -33.969 -9.484 1 98.75 172 ASN B C 1
ATOM 7084 O O . ASN B 1 172 ? 0.135 -33.844 -9.211 1 98.75 172 ASN B O 1
ATOM 7088 N N . ALA B 1 173 ? 2.033 -35.062 -9.18 1 98.81 173 ALA B N 1
ATOM 7089 C CA . ALA B 1 173 ? 1.403 -36.188 -8.477 1 98.81 173 ALA B CA 1
ATOM 7090 C C . ALA B 1 173 ? 0.826 -35.719 -7.137 1 98.81 173 ALA B C 1
ATOM 7092 O O . ALA B 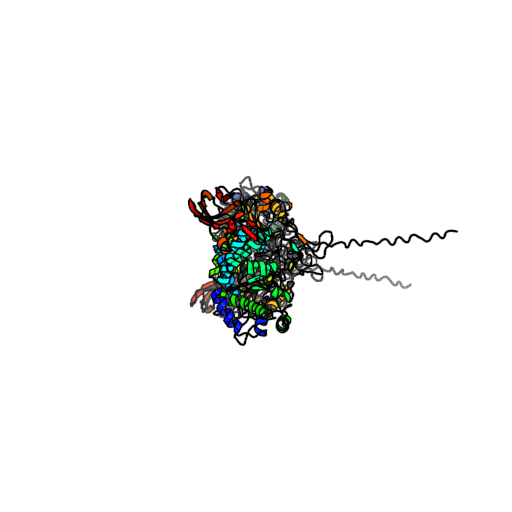1 173 ? -0.334 -36 -6.828 1 98.81 173 ALA B O 1
ATOM 7093 N N . GLU B 1 174 ? 1.657 -35 -6.352 1 98.75 174 GLU B N 1
ATOM 7094 C CA . GLU B 1 174 ? 1.199 -34.5 -5.059 1 98.75 174 GLU B CA 1
ATOM 7095 C C . GLU B 1 174 ? -0.014 -33.594 -5.219 1 98.75 174 GLU B C 1
ATOM 7097 O O . GLU B 1 174 ? -0.938 -33.625 -4.402 1 98.75 174 GLU B O 1
ATOM 7102 N N . THR B 1 175 ? -0.034 -32.719 -6.207 1 98.81 175 THR B N 1
ATOM 7103 C CA . THR B 1 175 ? -1.129 -31.797 -6.457 1 98.81 175 THR B CA 1
ATOM 7104 C C . THR B 1 175 ? -2.408 -32.562 -6.812 1 98.81 175 THR B C 1
ATOM 7106 O O . THR B 1 175 ? -3.486 -32.219 -6.312 1 98.81 175 THR B O 1
ATOM 7109 N N . ILE B 1 176 ? -2.275 -33.562 -7.668 1 98.75 176 ILE B N 1
ATOM 7110 C CA . ILE B 1 176 ? -3.42 -34.344 -8.094 1 98.75 176 ILE B CA 1
ATOM 7111 C C . ILE B 1 176 ? -4.051 -35.031 -6.887 1 98.75 176 ILE B C 1
ATOM 7113 O O . ILE B 1 176 ? -5.27 -35 -6.707 1 98.75 176 ILE B O 1
ATOM 7117 N N . ILE B 1 177 ? -3.213 -35.656 -6.07 1 98.81 177 ILE B N 1
ATOM 7118 C CA . ILE B 1 177 ? -3.713 -36.344 -4.875 1 98.81 177 ILE B CA 1
ATOM 7119 C C . ILE B 1 177 ? -4.43 -35.312 -3.979 1 98.81 177 ILE B C 1
ATOM 7121 O O . ILE B 1 177 ? -5.527 -35.594 -3.488 1 98.81 177 ILE B O 1
ATOM 7125 N N . GLY B 1 178 ? -3.844 -34.156 -3.814 1 98.62 178 GLY B N 1
ATOM 7126 C CA . GLY B 1 178 ? -4.465 -33.125 -3.004 1 98.62 178 GLY B CA 1
ATOM 7127 C C . GLY B 1 178 ? -5.82 -32.688 -3.527 1 98.62 178 GLY B C 1
ATOM 7128 O O . GLY B 1 178 ? -6.797 -32.625 -2.773 1 98.62 178 GLY B O 1
ATOM 7129 N N . HIS B 1 179 ? -5.879 -32.375 -4.797 1 98.62 179 HIS B N 1
ATOM 7130 C CA . HIS B 1 179 ? -7.137 -31.984 -5.418 1 98.62 179 HIS B CA 1
ATOM 7131 C C . HIS B 1 179 ? -8.219 -33.031 -5.188 1 98.62 179 HIS B C 1
ATOM 7133 O O . HIS B 1 179 ? -9.336 -32.719 -4.797 1 98.62 179 HIS B O 1
ATOM 7139 N N . GLN B 1 180 ? -7.852 -34.281 -5.512 1 98.62 180 GLN B N 1
ATOM 7140 C CA . GLN B 1 180 ? -8.844 -35.344 -5.527 1 98.62 180 GLN B CA 1
ATOM 7141 C C . GLN B 1 180 ? -9.219 -35.781 -4.109 1 98.62 180 GLN B C 1
ATOM 7143 O O . GLN B 1 180 ? -10.359 -36.156 -3.859 1 98.62 180 GLN B O 1
ATOM 7148 N N . ASP B 1 181 ? -8.281 -35.594 -3.117 1 98.56 181 ASP B N 1
ATOM 7149 C CA . ASP B 1 181 ? -8.625 -35.781 -1.708 1 98.56 181 ASP B CA 1
ATOM 7150 C C . ASP B 1 181 ? -9.625 -34.719 -1.245 1 98.56 181 ASP B C 1
ATOM 7152 O O . ASP B 1 181 ? -10.414 -34.969 -0.333 1 98.56 181 ASP B O 1
ATOM 7156 N N . ALA B 1 182 ? -9.602 -33.594 -1.898 1 98.12 182 ALA B N 1
ATOM 7157 C CA . ALA B 1 182 ? -10.531 -32.531 -1.563 1 98.12 182 ALA B CA 1
ATOM 7158 C C . ALA B 1 182 ? -11.898 -32.75 -2.215 1 98.12 182 ALA B C 1
ATOM 7160 O O . ALA B 1 182 ? -12.852 -32.031 -1.933 1 98.12 182 ALA B O 1
ATOM 7161 N N . GLY B 1 183 ? -11.938 -33.688 -3.127 1 98.38 183 GLY B N 1
ATOM 7162 C CA . GLY B 1 183 ? -13.219 -34.062 -3.713 1 98.38 183 GLY B CA 1
ATOM 7163 C C . GLY B 1 183 ? -13.445 -33.469 -5.086 1 98.38 183 GLY B C 1
ATOM 7164 O O . GLY B 1 183 ? -14.586 -33.344 -5.539 1 98.38 183 GLY B O 1
ATOM 7165 N N . VAL B 1 184 ? -12.406 -33.062 -5.723 1 98.5 184 VAL B N 1
ATOM 7166 C CA . VAL B 1 184 ? -12.555 -32.469 -7.047 1 98.5 184 VAL B CA 1
ATOM 7167 C C . VAL B 1 184 ? -11.711 -33.25 -8.055 1 98.5 184 VAL B C 1
ATOM 7169 O O . VAL B 1 184 ? -10.672 -33.812 -7.707 1 98.5 184 VAL B O 1
ATOM 7172 N N . ILE B 1 185 ? -12.133 -33.281 -9.266 1 98.75 185 ILE B N 1
ATOM 7173 C CA . ILE B 1 185 ? -11.438 -34 -10.336 1 98.75 185 ILE B CA 1
ATOM 7174 C C . ILE B 1 185 ? -10.25 -33.188 -10.812 1 98.75 185 ILE B C 1
ATOM 7176 O O . ILE B 1 185 ? -10.406 -32.031 -11.203 1 98.75 185 ILE B O 1
ATOM 7180 N N . ALA B 1 186 ? -9.086 -33.75 -10.758 1 98.75 186 ALA B N 1
ATOM 7181 C CA . ALA B 1 186 ? -7.902 -33.125 -11.336 1 98.75 186 ALA B CA 1
ATOM 7182 C C . ALA B 1 186 ? -7.824 -33.375 -12.836 1 98.75 186 ALA B C 1
ATOM 7184 O O . ALA B 1 186 ? -8.109 -34.5 -13.297 1 98.75 186 ALA B O 1
ATOM 7185 N N . ASN B 1 187 ? -7.531 -32.375 -13.562 1 98.62 187 ASN B N 1
ATOM 7186 C CA . ASN B 1 187 ? -7.332 -32.469 -15 1 98.62 187 ASN B CA 1
ATOM 7187 C C . ASN B 1 187 ? -5.898 -32.125 -15.391 1 98.62 187 ASN B C 1
ATOM 7189 O O . ASN B 1 187 ? -5.598 -30.953 -15.68 1 98.62 187 ASN B O 1
ATOM 7193 N N . LEU B 1 188 ? -5.039 -33.125 -15.469 1 98.56 188 LEU B N 1
ATOM 7194 C CA . LEU B 1 188 ? -3.641 -32.906 -15.828 1 98.56 188 LEU B CA 1
ATOM 7195 C C . LEU B 1 188 ? -3.516 -32.469 -17.281 1 98.56 188 LEU B C 1
ATOM 7197 O O . LEU B 1 188 ? -4.09 -33.094 -18.172 1 98.56 188 LEU B O 1
ATOM 7201 N N . LYS B 1 189 ? -2.736 -31.391 -17.547 1 97.12 189 LYS B N 1
ATOM 7202 C CA . LYS B 1 189 ? -2.723 -30.828 -18.891 1 97.12 189 LYS B CA 1
ATOM 7203 C C . LYS B 1 189 ? -1.335 -30.297 -19.25 1 97.12 189 LYS B C 1
ATOM 7205 O O . LYS B 1 189 ? -0.494 -30.094 -18.375 1 97.12 189 LYS B O 1
ATOM 7210 N N . HIS B 1 190 ? -1.03 -30.094 -20.484 1 97.12 190 HIS B N 1
ATOM 7211 C CA . HIS B 1 190 ? -1.74 -30.5 -21.688 1 97.12 190 HIS B CA 1
ATOM 7212 C C . HIS B 1 190 ? -1.052 -31.688 -22.359 1 97.12 190 HIS B C 1
ATOM 7214 O O . HIS B 1 190 ? 0.142 -31.625 -22.656 1 97.12 190 HIS B O 1
ATOM 7220 N N . PHE B 1 191 ? -1.759 -32.594 -22.656 1 98.25 191 PHE B N 1
ATOM 7221 C CA . PHE B 1 191 ? -1.221 -33.844 -23.219 1 98.25 191 PHE B CA 1
ATOM 7222 C C . PHE B 1 191 ? -1.183 -33.781 -24.734 1 98.25 191 PHE B C 1
ATOM 7224 O O . PHE B 1 191 ? -2.227 -33.812 -25.391 1 98.25 191 PHE B O 1
ATOM 7231 N N . ILE B 1 192 ? -0.037 -33.531 -25.438 1 97.25 192 ILE B N 1
ATOM 7232 C CA . ILE B 1 192 ? 1.345 -33.438 -24.984 1 97.25 192 ILE B CA 1
ATOM 7233 C C . ILE B 1 192 ? 2.158 -32.594 -25.953 1 97.25 192 ILE B C 1
ATOM 7235 O O . ILE B 1 192 ? 1.669 -32.219 -27.031 1 97.25 192 ILE B O 1
ATOM 7239 N N . GLY B 1 193 ? 3.23 -32.156 -25.625 1 96.94 193 GLY B N 1
ATOM 7240 C CA . GLY B 1 193 ? 4.137 -31.406 -26.484 1 96.94 193 GLY B CA 1
ATOM 7241 C C . GLY B 1 193 ? 3.689 -29.984 -26.734 1 96.94 193 GLY B C 1
ATOM 7242 O O . GLY B 1 193 ? 4.051 -29.391 -27.75 1 96.94 193 GLY B O 1
ATOM 7243 N N . ASN B 1 194 ? 2.809 -29.484 -25.891 1 96.44 194 ASN B N 1
ATOM 7244 C CA . ASN B 1 194 ? 2.324 -28.109 -25.953 1 96.44 194 ASN B CA 1
ATOM 7245 C C . ASN B 1 194 ? 3.355 -27.125 -25.391 1 96.44 194 ASN B C 1
ATOM 7247 O O . ASN B 1 194 ? 3.102 -26.453 -24.391 1 96.44 194 ASN B O 1
ATOM 7251 N N . GLU B 1 195 ? 4.449 -26.891 -26.078 1 97.75 195 GLU B N 1
ATOM 7252 C CA . GLU B 1 195 ? 5.648 -26.312 -25.469 1 97.75 195 GLU B CA 1
ATOM 7253 C C . GLU B 1 195 ? 5.812 -24.844 -25.891 1 97.75 195 GLU B C 1
ATOM 7255 O O . GLU B 1 195 ? 6.828 -24.219 -25.562 1 97.75 195 GLU B O 1
ATOM 7260 N N . GLN B 1 196 ? 4.875 -24.234 -26.656 1 97.38 196 GLN B N 1
ATOM 7261 C CA . GLN B 1 196 ? 4.906 -22.828 -27.047 1 97.38 196 GLN B CA 1
ATOM 7262 C C . GLN B 1 196 ? 3.496 -22.297 -27.266 1 97.38 196 GLN B C 1
ATOM 7264 O O . GLN B 1 196 ? 2.547 -23.062 -27.422 1 97.38 196 GLN B O 1
ATOM 7269 N N . GLU B 1 197 ? 3.352 -20.953 -27.203 1 96.94 197 GLU B N 1
ATOM 7270 C CA . GLU B 1 197 ? 2.086 -20.281 -27.484 1 96.94 197 GLU B CA 1
ATOM 7271 C C . GLU B 1 197 ? 1.979 -19.922 -28.969 1 96.94 197 GLU B C 1
ATOM 7273 O O . GLU B 1 197 ? 0.886 -19.938 -29.531 1 96.94 197 GLU B O 1
ATOM 7278 N N . THR B 1 198 ? 3.098 -19.562 -29.594 1 96.12 198 THR B N 1
ATOM 7279 C CA . THR B 1 198 ? 3.139 -19.203 -31.016 1 96.12 198 THR B CA 1
ATOM 7280 C C . THR B 1 198 ? 2.58 -20.328 -31.875 1 96.12 198 THR B C 1
ATOM 7282 O O . THR B 1 198 ? 3.145 -21.438 -31.906 1 96.12 198 THR B O 1
ATOM 7285 N N . TYR B 1 199 ? 1.499 -20.094 -32.531 1 95.75 199 TYR B N 1
ATOM 7286 C CA . TYR B 1 199 ? 0.794 -21.031 -33.375 1 95.75 199 TYR B CA 1
ATOM 7287 C C . TYR B 1 199 ? 0.384 -22.281 -32.625 1 95.75 199 TYR B C 1
ATOM 7289 O O . TYR B 1 199 ? 0.426 -23.391 -33.156 1 95.75 199 TYR B O 1
ATOM 7297 N N . ARG B 1 200 ? 0.071 -22.156 -31.438 1 94.12 200 ARG B N 1
ATOM 7298 C CA . ARG B 1 200 ? -0.377 -23.266 -30.609 1 94.12 200 ARG B CA 1
ATOM 7299 C C . ARG B 1 200 ? -1.684 -23.844 -31.125 1 94.12 200 ARG B C 1
ATOM 7301 O O . ARG B 1 200 ? -1.956 -25.031 -30.938 1 94.12 200 ARG B O 1
ATOM 7308 N N . ARG B 1 201 ? -2.518 -23.062 -31.703 1 95.25 201 ARG B N 1
ATOM 7309 C CA . ARG B 1 201 ? -3.762 -23.438 -32.375 1 95.25 201 ARG B CA 1
ATOM 7310 C C . ARG B 1 201 ? -3.797 -22.906 -33.781 1 95.25 201 ARG B C 1
ATOM 7312 O O . ARG B 1 201 ? -2.975 -22.078 -34.188 1 95.25 201 ARG B O 1
ATOM 7319 N N . PRO B 1 202 ? -4.672 -23.516 -34.562 1 95.19 202 PRO B N 1
ATOM 7320 C CA . PRO B 1 202 ? -4.797 -22.922 -35.906 1 95.19 202 PRO B CA 1
ATOM 7321 C C . PRO B 1 202 ? -5.379 -21.5 -35.875 1 95.19 202 PRO B C 1
ATOM 7323 O O . PRO B 1 202 ? -6.371 -21.266 -35.188 1 95.19 202 PRO B O 1
ATOM 7326 N N . TYR B 1 203 ? -4.637 -20.641 -36.5 1 92.25 203 TYR B N 1
ATOM 7327 C CA . TYR B 1 203 ? -5.074 -19.25 -36.562 1 92.25 203 TYR B CA 1
ATOM 7328 C C . TYR B 1 203 ? -4.934 -18.703 -37.969 1 92.25 203 TYR B C 1
ATOM 7330 O O . TYR B 1 203 ? -3.865 -18.812 -38.594 1 92.25 203 TYR B O 1
ATOM 7338 N N . PHE B 1 204 ? -5.984 -18.062 -38.531 1 92.44 204 PHE B N 1
ATOM 7339 C CA . PHE B 1 204 ? -5.957 -17.266 -39.75 1 92.44 204 PHE B CA 1
ATOM 7340 C C . PHE B 1 204 ? -5.375 -18.078 -40.906 1 92.44 204 PHE B C 1
ATOM 7342 O O . PHE B 1 204 ? -4.484 -17.594 -41.625 1 92.44 204 PHE B O 1
ATOM 7349 N N . GLY B 1 205 ? -5.754 -19.25 -41 1 93.88 205 GLY B N 1
ATOM 7350 C CA . GLY B 1 205 ? -5.375 -20.094 -42.156 1 93.88 205 GLY B CA 1
ATOM 7351 C C . GLY B 1 205 ? -4.059 -20.812 -41.938 1 93.88 205 GLY B C 1
ATOM 7352 O O . GLY B 1 205 ? -3.592 -21.531 -42.812 1 93.88 205 GLY B O 1
ATOM 7353 N N . VAL B 1 206 ? -3.447 -20.609 -40.875 1 96.25 206 VAL B N 1
ATOM 7354 C CA . VAL B 1 206 ? -2.219 -21.328 -40.531 1 96.25 206 VAL B CA 1
ATOM 7355 C C . VAL B 1 206 ? -2.529 -22.438 -39.531 1 96.25 206 VAL B C 1
ATOM 7357 O O . VAL B 1 206 ? -3.182 -22.203 -38.5 1 96.25 206 VAL B O 1
ATOM 7360 N N . GLU B 1 207 ? -2.033 -23.688 -39.75 1 97.06 207 GLU B N 1
ATOM 7361 C CA . GLU B 1 207 ? -2.232 -24.828 -38.844 1 97.06 207 GLU B CA 1
ATOM 7362 C C . GLU B 1 207 ? -1.473 -24.625 -37.531 1 97.06 207 GLU B C 1
ATOM 7364 O O . GLU B 1 207 ? -0.49 -23.891 -37.5 1 97.06 207 GLU B O 1
ATOM 7369 N N . ALA B 1 208 ? -1.947 -25.328 -36.594 1 97.62 208 ALA B N 1
ATOM 7370 C CA . ALA B 1 208 ? -1.156 -25.359 -35.344 1 97.62 208 ALA B CA 1
ATOM 7371 C C . ALA B 1 208 ? 0.226 -25.953 -35.594 1 97.62 208 ALA B C 1
ATOM 7373 O O . ALA B 1 208 ? 0.392 -26.812 -36.469 1 97.62 208 ALA B O 1
ATOM 7374 N N . ALA B 1 209 ? 1.185 -25.484 -34.844 1 97.25 209 ALA B N 1
ATOM 7375 C CA . ALA B 1 209 ? 2.533 -26.031 -34.969 1 97.25 209 ALA B CA 1
ATOM 7376 C C . ALA B 1 209 ? 2.541 -27.531 -34.625 1 97.25 209 ALA B C 1
ATOM 7378 O O . ALA B 1 209 ? 1.806 -27.984 -33.75 1 97.25 209 ALA B O 1
ATOM 7379 N N . SER B 1 210 ? 3.363 -28.312 -35.375 1 98.19 210 SER B N 1
ATOM 7380 C CA . SER B 1 210 ? 3.525 -29.734 -35.094 1 98.19 210 SER B CA 1
ATOM 7381 C C . SER B 1 210 ? 4.781 -30 -34.25 1 98.19 210 SER B C 1
ATOM 7383 O O . SER B 1 210 ? 5.898 -29.75 -34.719 1 98.19 210 SER B O 1
ATOM 7385 N N . SER B 1 211 ? 4.605 -30.391 -33.094 1 98.12 211 SER B N 1
ATOM 7386 C CA . SER B 1 211 ? 5.715 -30.906 -32.281 1 98.12 211 SER B CA 1
ATOM 7387 C C . SER B 1 211 ? 6.141 -32.281 -32.75 1 98.12 211 SER B C 1
ATOM 7389 O O . SER B 1 211 ? 5.48 -33.281 -32.469 1 98.12 211 SER B O 1
ATOM 7391 N N . ASN B 1 212 ? 7.195 -32.312 -33.469 1 98.19 212 ASN B N 1
ATOM 7392 C CA . ASN B 1 212 ? 7.715 -33.562 -33.938 1 98.19 212 ASN B CA 1
ATOM 7393 C C . ASN B 1 212 ? 8.719 -34.188 -32.969 1 98.19 212 ASN B C 1
ATOM 7395 O O . ASN B 1 212 ? 9.898 -33.844 -33 1 98.19 212 ASN B O 1
ATOM 7399 N N . ILE B 1 213 ? 8.234 -35.125 -32.188 1 98.19 213 ILE B N 1
ATOM 7400 C CA . ILE B 1 213 ? 8.984 -35.688 -31.094 1 98.19 213 ILE B CA 1
ATOM 7401 C C . ILE B 1 213 ? 9.281 -37.188 -31.359 1 98.19 213 ILE B C 1
ATOM 7403 O O . ILE B 1 213 ? 8.367 -37.938 -31.688 1 98.19 213 ILE B O 1
ATOM 7407 N N . ASP B 1 214 ? 10.547 -37.531 -31.266 1 97.56 214 ASP B N 1
ATOM 7408 C CA . ASP B 1 214 ? 10.875 -38.938 -31.438 1 97.56 214 ASP B CA 1
ATOM 7409 C C . ASP B 1 214 ? 10.422 -39.781 -30.25 1 97.56 214 ASP B C 1
ATOM 7411 O O . ASP B 1 214 ? 10.141 -39.219 -29.172 1 97.56 214 ASP B O 1
ATOM 7415 N N . ASP B 1 215 ? 10.398 -41.062 -30.391 1 97.31 215 ASP B N 1
ATOM 7416 C CA . ASP B 1 215 ? 9.812 -42 -29.422 1 97.31 215 ASP B CA 1
ATOM 7417 C C . ASP B 1 215 ? 10.578 -41.969 -28.109 1 97.31 215 ASP B C 1
ATOM 7419 O O . ASP B 1 215 ? 9.977 -42 -27.031 1 97.31 215 ASP B O 1
ATOM 7423 N N . LYS B 1 216 ? 11.82 -41.969 -28.109 1 97.56 216 LYS B N 1
ATOM 7424 C CA . LYS B 1 216 ? 12.648 -41.938 -26.891 1 97.56 216 LYS B CA 1
ATOM 7425 C C . LYS B 1 216 ? 12.398 -40.656 -26.109 1 97.56 216 LYS B C 1
ATOM 7427 O O . LYS B 1 216 ? 12.172 -40.688 -24.891 1 97.56 216 LYS B O 1
ATOM 7432 N N . THR B 1 217 ? 12.508 -39.531 -26.812 1 98.25 217 THR B N 1
ATOM 7433 C CA . THR B 1 217 ? 12.289 -38.219 -26.188 1 98.25 217 THR B CA 1
ATOM 7434 C C . THR B 1 217 ? 10.891 -38.156 -25.594 1 98.25 217 THR B C 1
ATOM 7436 O O . THR B 1 217 ? 10.711 -37.625 -24.484 1 98.25 217 THR B O 1
ATOM 7439 N N . LEU B 1 218 ? 9.883 -38.594 -26.297 1 98.12 218 LEU B N 1
ATOM 7440 C CA . LEU B 1 218 ? 8.508 -38.594 -25.797 1 98.12 218 LEU B CA 1
ATOM 7441 C C . LEU B 1 218 ? 8.422 -39.312 -24.453 1 98.12 218 LEU B C 1
ATOM 7443 O O . LEU B 1 218 ? 7.871 -38.781 -23.484 1 98.12 218 LEU B O 1
ATOM 7447 N N . HIS B 1 219 ? 9.016 -40.5 -24.312 1 97.69 219 HIS B N 1
ATOM 7448 C CA . HIS B 1 219 ? 8.859 -41.344 -23.141 1 97.69 219 HIS B CA 1
ATOM 7449 C C . HIS B 1 219 ? 9.75 -40.875 -22 1 97.69 219 HIS B C 1
ATOM 7451 O O . HIS B 1 219 ? 9.336 -40.875 -20.844 1 97.69 219 HIS B O 1
ATOM 7457 N N . GLU B 1 220 ? 10.945 -40.5 -22.312 1 97.94 220 GLU B N 1
ATOM 7458 C CA . GLU B 1 220 ? 11.938 -40.25 -21.266 1 97.94 220 GLU B CA 1
ATOM 7459 C C . GLU B 1 220 ? 11.828 -38.812 -20.734 1 97.94 220 GLU B C 1
ATOM 7461 O O . GLU B 1 220 ? 12.383 -38.5 -19.688 1 97.94 220 GLU B O 1
ATOM 7466 N N . PHE B 1 221 ? 11.109 -37.969 -21.5 1 98 221 PHE B N 1
ATOM 7467 C CA . PHE B 1 221 ? 11.156 -36.562 -21.109 1 98 221 PHE B CA 1
ATOM 7468 C C . PHE B 1 221 ? 9.75 -36 -20.984 1 98 221 PHE B C 1
ATOM 7470 O O . PHE B 1 221 ? 9.227 -35.875 -19.875 1 98 221 PHE B O 1
ATOM 7477 N N . TYR B 1 222 ? 8.945 -35.875 -22.016 1 98.5 222 TYR B N 1
ATOM 7478 C CA . TYR B 1 222 ? 7.688 -35.125 -22 1 98.5 222 TYR B CA 1
ATOM 7479 C C . TYR B 1 222 ? 6.574 -35.969 -21.375 1 98.5 222 TYR B C 1
ATOM 7481 O O . TYR B 1 222 ? 5.668 -35.406 -20.734 1 98.5 222 TYR B O 1
ATOM 7489 N N . LEU B 1 223 ? 6.582 -37.281 -21.5 1 98.25 223 LEU B N 1
ATOM 7490 C CA . LEU B 1 223 ? 5.555 -38.156 -20.953 1 98.25 223 LEU B CA 1
ATOM 7491 C C . LEU B 1 223 ? 5.797 -38.406 -19.469 1 98.25 223 LEU B C 1
ATOM 7493 O O . LEU B 1 223 ? 4.883 -38.812 -18.75 1 98.25 223 LEU B O 1
ATOM 7497 N N . TRP B 1 224 ? 6.965 -38.188 -19.016 1 98.06 224 TRP B N 1
ATOM 7498 C CA . TRP B 1 224 ? 7.41 -38.562 -17.672 1 98.06 224 TRP B CA 1
ATOM 7499 C C . TRP B 1 224 ? 6.449 -38.062 -16.609 1 98.06 224 TRP B C 1
ATOM 7501 O O . TRP B 1 224 ? 5.969 -38.844 -15.773 1 98.06 224 TRP B O 1
ATOM 7511 N N . PRO B 1 225 ? 6.082 -36.719 -16.609 1 98.5 225 PRO B N 1
ATOM 7512 C CA . PRO B 1 225 ? 5.164 -36.25 -15.57 1 98.5 225 PRO B CA 1
ATOM 7513 C C . PRO B 1 225 ? 3.766 -36.844 -15.703 1 98.5 225 PRO B C 1
ATOM 7515 O O . PRO B 1 225 ? 3.062 -37 -14.703 1 98.5 225 PRO B O 1
ATOM 7518 N N . PHE B 1 226 ? 3.355 -37.125 -16.875 1 98.5 226 PHE B N 1
ATOM 7519 C CA . PHE B 1 226 ? 2.043 -37.75 -17.078 1 98.5 226 PHE B CA 1
ATOM 7520 C C . PHE B 1 226 ? 1.997 -39.156 -16.5 1 98.5 226 PHE B C 1
ATOM 7522 O O . PHE B 1 226 ? 0.962 -39.594 -16 1 98.5 226 PHE B O 1
ATOM 7529 N N . VAL B 1 227 ? 3.113 -39.875 -16.641 1 97.94 227 VAL B N 1
ATOM 7530 C CA . VAL B 1 227 ? 3.191 -41.188 -16.031 1 97.94 227 VAL B CA 1
ATOM 7531 C C . VAL B 1 227 ? 2.959 -41.094 -14.523 1 97.94 227 VAL B C 1
ATOM 7533 O O . VAL B 1 227 ? 2.195 -41.875 -13.945 1 97.94 227 VAL B O 1
ATOM 7536 N N . ASP B 1 228 ? 3.619 -40.125 -13.914 1 98.12 228 ASP B N 1
ATOM 7537 C CA . ASP B 1 228 ? 3.439 -39.906 -12.484 1 98.12 228 ASP B CA 1
ATOM 7538 C C . ASP B 1 228 ? 1.999 -39.5 -12.172 1 98.12 228 ASP B C 1
ATOM 7540 O O . ASP B 1 228 ? 1.446 -39.906 -11.148 1 98.12 228 ASP B O 1
ATOM 7544 N N . GLY B 1 229 ? 1.389 -38.656 -13.031 1 98.38 229 GLY B N 1
ATOM 7545 C CA . GLY B 1 229 ? 0.009 -38.25 -12.836 1 98.38 229 GLY B CA 1
ATOM 7546 C C . GLY B 1 229 ? -0.977 -39.375 -12.906 1 98.38 229 GLY B C 1
ATOM 7547 O O . GLY B 1 229 ? -1.903 -39.469 -12.102 1 98.38 229 GLY B O 1
ATOM 7548 N N . VAL B 1 230 ? -0.769 -40.25 -13.875 1 97.44 230 VAL B N 1
ATOM 7549 C CA . VAL B 1 230 ? -1.641 -41.406 -14.023 1 97.44 230 VAL B CA 1
ATOM 7550 C C . VAL B 1 230 ? -1.484 -42.312 -12.812 1 97.44 230 VAL B C 1
ATOM 7552 O O . VAL B 1 230 ? -2.473 -42.844 -12.289 1 97.44 230 VAL B O 1
ATOM 7555 N N . LYS B 1 231 ? -0.229 -42.5 -12.414 1 96.62 231 LYS B N 1
ATOM 7556 C CA . LYS B 1 231 ? 0.029 -43.312 -11.227 1 96.62 231 LYS B CA 1
ATOM 7557 C C . LYS B 1 231 ? -0.646 -42.719 -9.992 1 96.62 231 LYS B C 1
ATOM 7559 O O . LYS B 1 231 ? -1.111 -43.469 -9.125 1 96.62 231 LYS B O 1
ATOM 7564 N N . ALA B 1 232 ? -0.691 -41.438 -9.93 1 97.69 232 ALA B N 1
ATOM 7565 C CA . ALA B 1 232 ? -1.308 -40.75 -8.812 1 97.69 232 ALA B CA 1
ATOM 7566 C C . ALA B 1 232 ? -2.83 -40.812 -8.883 1 97.69 232 ALA B C 1
ATOM 7568 O O . ALA B 1 232 ? -3.523 -40.438 -7.938 1 97.69 232 ALA B O 1
ATOM 7569 N N . GLY B 1 233 ? -3.361 -41.281 -9.984 1 97.62 233 GLY B N 1
ATOM 7570 C CA . GLY B 1 233 ? -4.797 -41.5 -10.117 1 97.62 233 GLY B CA 1
ATOM 7571 C C . GLY B 1 233 ? -5.5 -40.344 -10.797 1 97.62 233 GLY B C 1
ATOM 7572 O O . GLY B 1 233 ? -6.684 -40.094 -10.555 1 97.62 233 GLY B O 1
ATOM 7573 N N . ALA B 1 234 ? -4.809 -39.594 -11.633 1 98.38 234 ALA B N 1
ATOM 7574 C CA . ALA B 1 234 ? -5.457 -38.5 -12.32 1 98.38 234 ALA B CA 1
ATOM 7575 C C . ALA B 1 234 ? -6.785 -38.938 -12.938 1 98.38 234 ALA B C 1
ATOM 7577 O O . ALA B 1 234 ? -6.836 -39.906 -13.68 1 98.38 234 ALA B O 1
ATOM 7578 N N . ALA B 1 235 ? -7.777 -38.156 -12.641 1 98.75 235 ALA B N 1
ATOM 7579 C CA . ALA B 1 235 ? -9.109 -38.562 -13.086 1 98.75 235 ALA B CA 1
ATOM 7580 C C . ALA B 1 235 ? -9.398 -38.062 -14.492 1 98.75 235 ALA B C 1
ATOM 7582 O O . ALA B 1 235 ? -10.289 -38.562 -15.172 1 98.75 235 ALA B O 1
ATOM 7583 N N . SER B 1 236 ? -8.688 -37.062 -14.852 1 98.81 236 SER B N 1
ATOM 7584 C CA . SER B 1 236 ? -8.867 -36.531 -16.188 1 98.81 236 SER B CA 1
ATOM 7585 C C . SER B 1 236 ? -7.539 -36.031 -16.75 1 98.81 236 SER B C 1
ATOM 7587 O O . SER B 1 236 ? -6.656 -35.594 -16 1 98.81 236 SER B O 1
ATOM 7589 N N . ILE B 1 237 ? -7.371 -36.062 -18.047 1 98.81 237 ILE B N 1
ATOM 7590 C CA . ILE B 1 237 ? -6.238 -35.531 -18.766 1 98.81 237 ILE B CA 1
ATOM 7591 C C . ILE B 1 237 ? -6.738 -34.719 -19.984 1 98.81 237 ILE B C 1
ATOM 7593 O O . ILE B 1 237 ? -7.672 -35.156 -20.656 1 98.81 237 ILE B O 1
ATOM 7597 N N . MET B 1 238 ? -6.121 -33.594 -20.234 1 98.69 238 MET B N 1
ATOM 7598 C CA . MET B 1 238 ? -6.543 -32.719 -21.312 1 98.69 238 MET B CA 1
ATOM 7599 C C . MET B 1 238 ? -5.625 -32.875 -22.531 1 98.69 238 MET B C 1
ATOM 7601 O O . MET B 1 238 ? -4.406 -32.75 -22.406 1 98.69 238 MET B O 1
ATOM 7605 N N . CYS B 1 239 ? -6.215 -33.156 -23.656 1 98.31 239 CYS B N 1
ATOM 7606 C CA . CYS B 1 239 ? -5.422 -33.188 -24.891 1 98.31 239 CYS B CA 1
ATOM 7607 C C . CYS B 1 239 ? -5.039 -31.7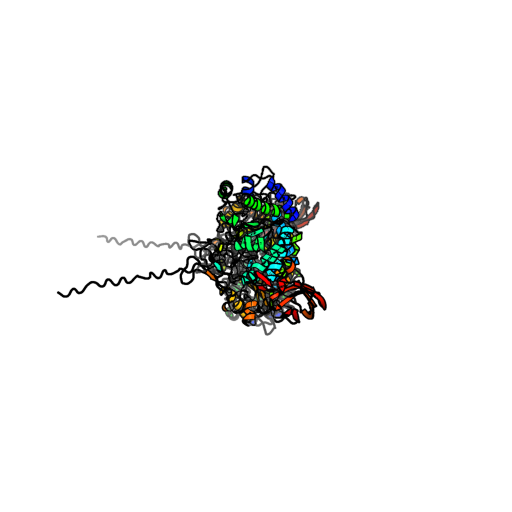81 -25.328 1 98.31 239 CYS B C 1
ATOM 7609 O O . CYS B 1 239 ? -5.703 -30.812 -24.953 1 98.31 239 CYS B O 1
ATOM 7611 N N . SER B 1 240 ? -4.004 -31.656 -26.078 1 97.88 240 SER B N 1
ATOM 7612 C CA . SER B 1 240 ? -3.422 -30.344 -26.391 1 97.88 240 SER B CA 1
ATOM 7613 C C . SER B 1 240 ? -3.928 -29.812 -27.719 1 97.88 240 SER B C 1
ATOM 7615 O O . SER B 1 240 ? -4.52 -30.562 -28.516 1 97.88 240 SER B O 1
ATOM 7617 N N . TYR B 1 241 ? -3.627 -28.594 -27.984 1 97.69 241 TYR B N 1
ATOM 7618 C CA . TYR B 1 241 ? -4.055 -27.891 -29.203 1 97.69 241 TYR B CA 1
ATOM 7619 C C . TYR B 1 241 ? -3.176 -28.266 -30.391 1 97.69 241 TYR B C 1
ATOM 7621 O O . TYR B 1 241 ? -3.666 -28.422 -31.516 1 97.69 241 TYR B O 1
ATOM 7629 N N . ASN B 1 242 ? -1.93 -28.375 -30.141 1 97.56 242 ASN B N 1
ATOM 7630 C CA . ASN B 1 242 ? -0.918 -28.5 -31.188 1 97.56 242 ASN B CA 1
ATOM 7631 C C . ASN B 1 242 ? -1.019 -29.844 -31.922 1 97.56 242 ASN B C 1
ATOM 7633 O O . ASN B 1 242 ? -1.822 -30.688 -31.547 1 97.56 242 ASN B O 1
ATOM 7637 N N . ARG B 1 243 ? -0.286 -29.906 -33 1 98.12 243 ARG B N 1
ATOM 7638 C CA . ARG B 1 243 ? -0.073 -31.203 -33.625 1 98.12 243 ARG B CA 1
ATOM 7639 C C . ARG B 1 243 ? 1.159 -31.906 -33.062 1 98.12 243 ARG B C 1
ATOM 7641 O O . ARG B 1 243 ? 2.123 -31.25 -32.656 1 98.12 243 ARG B O 1
ATOM 7648 N N . ILE B 1 244 ? 1.068 -33.156 -32.938 1 98.31 244 ILE B N 1
ATOM 7649 C CA . ILE B 1 244 ? 2.215 -33.969 -32.594 1 98.31 244 ILE B CA 1
ATOM 7650 C C . ILE B 1 244 ? 2.486 -34.969 -33.688 1 98.31 244 ILE B C 1
ATOM 7652 O O . ILE B 1 244 ? 1.646 -35.844 -34 1 98.31 244 ILE B O 1
ATOM 7656 N N . ASN B 1 245 ? 3.672 -34.781 -34.25 1 97.62 245 ASN B N 1
ATOM 7657 C CA . ASN B 1 245 ? 4.023 -35.562 -35.438 1 97.62 245 ASN B CA 1
ATOM 7658 C C . ASN B 1 245 ? 2.943 -35.469 -36.5 1 97.62 245 ASN B C 1
ATOM 7660 O O . ASN B 1 245 ? 2.467 -36.5 -37 1 97.62 245 ASN B O 1
ATOM 7664 N N . ASN B 1 246 ? 2.492 -34.312 -36.688 1 97.25 246 ASN B N 1
ATOM 7665 C CA . ASN B 1 246 ? 1.628 -33.875 -37.781 1 97.25 246 ASN B CA 1
ATOM 7666 C C . ASN B 1 246 ? 0.187 -34.312 -37.562 1 97.25 246 ASN B C 1
ATOM 7668 O O . ASN B 1 246 ? -0.598 -34.344 -38.531 1 97.25 246 ASN B O 1
ATOM 7672 N N . THR B 1 247 ? -0.123 -34.781 -36.406 1 98.06 247 THR B N 1
ATOM 7673 C CA . THR B 1 247 ? -1.489 -35.125 -36.062 1 98.06 247 THR B CA 1
ATOM 7674 C C . THR B 1 247 ? -1.971 -34.312 -34.875 1 98.06 247 THR B C 1
ATOM 7676 O O . THR B 1 247 ? -1.28 -34.188 -33.844 1 98.06 247 THR B O 1
ATOM 7679 N N . TYR B 1 248 ? -3.148 -33.688 -35 1 98.25 248 TYR B N 1
ATOM 7680 C CA . TYR B 1 248 ? -3.676 -32.875 -33.906 1 98.25 248 TYR B CA 1
ATOM 7681 C C . TYR B 1 248 ? -3.842 -33.688 -32.625 1 98.25 248 TYR B C 1
ATOM 7683 O O . TYR B 1 248 ? -4.262 -34.844 -32.688 1 98.25 248 TYR B O 1
ATOM 7691 N N . GLY B 1 249 ? -3.486 -33.062 -31.531 1 98.25 249 GLY B N 1
ATOM 7692 C CA . GLY B 1 249 ? -3.451 -33.75 -30.25 1 98.25 249 GLY B CA 1
ATOM 7693 C C . GLY B 1 249 ? -4.758 -34.438 -29.906 1 98.25 249 GLY B C 1
ATOM 7694 O O . GLY B 1 249 ? -4.762 -35.594 -29.453 1 98.25 249 GLY B O 1
ATOM 7695 N N . CYS B 1 250 ? -5.867 -33.812 -30.172 1 98.38 250 CYS B N 1
ATOM 7696 C CA . CYS B 1 250 ? -7.172 -34.344 -29.781 1 98.38 250 CYS B CA 1
ATOM 7697 C C . CYS B 1 250 ? -7.742 -35.25 -30.875 1 98.38 250 CYS B C 1
ATOM 7699 O O . CYS B 1 250 ? -8.883 -35.719 -30.766 1 98.38 250 CYS B O 1
ATOM 7701 N N . GLU B 1 251 ? -6.984 -35.5 -31.859 1 98 251 GLU B N 1
ATOM 7702 C CA . GLU B 1 251 ? -7.309 -36.469 -32.906 1 98 251 GLU B CA 1
ATOM 7703 C C . GLU B 1 251 ? -6.301 -37.625 -32.938 1 98 251 GLU B C 1
ATOM 7705 O O . GLU B 1 251 ? -6.422 -38.562 -33.719 1 98 251 GLU B O 1
ATOM 7710 N N . ASN B 1 252 ? -5.383 -37.625 -32.094 1 98.62 252 ASN B N 1
ATOM 7711 C CA . ASN B 1 252 ? -4.211 -38.5 -32.156 1 98.62 252 ASN B CA 1
ATOM 7712 C C . ASN B 1 252 ? -4.441 -39.812 -31.438 1 98.62 252 ASN B C 1
ATOM 7714 O O . ASN B 1 252 ? -4.109 -39.969 -30.25 1 98.62 252 ASN B O 1
ATOM 7718 N N . SER B 1 253 ? -4.84 -40.875 -32.156 1 98.5 253 SER B N 1
ATOM 7719 C CA . SER B 1 253 ? -5.184 -42.156 -31.547 1 98.5 253 SER B CA 1
ATOM 7720 C C . SER B 1 253 ? -3.943 -42.844 -31.016 1 98.5 253 SER B C 1
ATOM 7722 O O . SER B 1 253 ? -4.023 -43.594 -30.047 1 98.5 253 SER B O 1
ATOM 7724 N N . LYS B 1 254 ? -2.783 -42.594 -31.594 1 98.25 254 LYS B N 1
ATOM 7725 C CA . LYS B 1 254 ? -1.55 -43.156 -31.062 1 98.25 254 LYS B CA 1
ATOM 7726 C C . LYS B 1 254 ? -1.282 -42.688 -29.641 1 98.25 254 LYS B C 1
ATOM 7728 O O . LYS B 1 254 ? -0.922 -43.5 -28.766 1 98.25 254 LYS B O 1
ATOM 7733 N N . LEU B 1 255 ? -1.474 -41.469 -29.438 1 98.44 255 LEU B N 1
ATOM 7734 C CA . LEU B 1 255 ? -1.172 -40.906 -28.125 1 98.44 255 LEU B CA 1
ATOM 7735 C C . LEU B 1 255 ? -2.303 -41.156 -27.141 1 98.44 255 LEU B C 1
ATOM 7737 O O . LEU B 1 255 ? -2.057 -41.594 -26.016 1 98.44 255 LEU B O 1
ATOM 7741 N N . MET B 1 256 ? -3.551 -40.969 -27.453 1 98.69 256 MET B N 1
ATOM 7742 C CA . MET B 1 256 ? -4.652 -41.125 -26.5 1 98.69 256 MET B CA 1
ATOM 7743 C C . MET B 1 256 ? -4.969 -42.594 -26.25 1 98.69 256 MET B C 1
ATOM 7745 O O . MET B 1 256 ? -5.02 -43.031 -25.094 1 98.69 256 MET B O 1
ATOM 7749 N N . ASN B 1 257 ? -5.156 -43.375 -27.344 1 98.44 257 ASN B N 1
ATOM 7750 C CA . ASN B 1 257 ? -5.441 -44.812 -27.172 1 98.44 257 ASN B CA 1
ATOM 7751 C C . ASN B 1 257 ? -4.18 -45.594 -26.828 1 98.44 257 ASN B C 1
ATOM 7753 O O . ASN B 1 257 ? -4.156 -46.344 -25.859 1 98.44 257 ASN B O 1
ATOM 7757 N N . GLY B 1 258 ? -3.172 -45.375 -27.641 1 97.62 258 GLY B N 1
ATOM 7758 C CA . GLY B 1 258 ? -1.977 -46.219 -27.547 1 97.62 258 GLY B CA 1
ATOM 7759 C C . GLY B 1 258 ? -1.139 -45.938 -26.328 1 97.62 258 GLY B C 1
ATOM 7760 O O . GLY B 1 258 ? -0.914 -46.812 -25.484 1 97.62 258 GLY B O 1
ATOM 7761 N N . VAL B 1 259 ? -0.731 -44.75 -26.172 1 97.38 259 VAL B N 1
ATOM 7762 C CA . VAL B 1 259 ? 0.198 -44.375 -25.109 1 97.38 259 VAL B CA 1
ATOM 7763 C C . VAL B 1 259 ? -0.567 -44.156 -23.812 1 97.38 259 VAL B C 1
ATOM 7765 O O . VAL B 1 259 ? -0.306 -44.844 -22.812 1 97.38 259 VAL B O 1
ATOM 7768 N N . LEU B 1 260 ? -1.559 -43.344 -23.75 1 98.12 260 LEU B N 1
ATOM 7769 C CA . LEU B 1 260 ? -2.223 -42.938 -22.516 1 98.12 260 LEU B CA 1
ATOM 7770 C C . LEU B 1 260 ? -3.105 -44.062 -21.969 1 98.12 260 LEU B C 1
ATOM 7772 O O . LEU B 1 260 ? -2.877 -44.562 -20.859 1 98.12 260 LEU B O 1
ATOM 7776 N N . LYS B 1 261 ? -4.062 -44.562 -22.688 1 98.06 261 LYS B N 1
ATOM 7777 C CA . LYS B 1 261 ? -5.047 -45.5 -22.188 1 98.06 261 LYS B CA 1
ATOM 7778 C C . LYS B 1 261 ? -4.465 -46.906 -22.125 1 98.06 261 LYS B C 1
ATOM 7780 O O . LYS B 1 261 ? -4.75 -47.656 -21.188 1 98.06 261 LYS B O 1
ATOM 7785 N N . ASP B 1 262 ? -3.678 -47.25 -23.125 1 96.19 262 ASP B N 1
ATOM 7786 C CA . ASP B 1 262 ? -3.168 -48.625 -23.156 1 96.19 262 ASP B CA 1
ATOM 7787 C C . ASP B 1 262 ? -1.854 -48.75 -22.391 1 96.19 262 ASP B C 1
ATOM 7789 O O . ASP B 1 262 ? -1.815 -49.312 -21.297 1 96.19 262 ASP B O 1
ATOM 7793 N N . GLU B 1 263 ? -0.84 -48.062 -22.859 1 95 263 GLU B N 1
ATOM 7794 C CA . GLU B 1 263 ? 0.487 -48.188 -22.266 1 95 263 GLU B CA 1
ATOM 7795 C C . GLU B 1 263 ? 0.485 -47.75 -20.812 1 95 263 GLU B C 1
ATOM 7797 O O . GLU B 1 263 ? 1.021 -48.438 -19.938 1 95 263 GLU B O 1
ATOM 7802 N N . LEU B 1 264 ? -0.173 -46.594 -20.5 1 95.75 264 LEU B N 1
ATOM 7803 C CA . LEU B 1 264 ? -0.157 -46.062 -19.141 1 95.75 264 LEU B CA 1
ATOM 7804 C C . LEU B 1 264 ? -1.351 -46.594 -18.344 1 95.75 264 LEU B C 1
ATOM 7806 O O . LEU B 1 264 ? -1.454 -46.312 -17.141 1 95.75 264 LEU B O 1
ATOM 7810 N N . GLU B 1 265 ? -2.23 -47.25 -19.016 1 94.88 265 GLU B N 1
ATOM 7811 C CA . GLU B 1 265 ? -3.404 -47.844 -18.375 1 94.88 265 GLU B CA 1
ATOM 7812 C C . GLU B 1 265 ? -4.273 -46.781 -17.719 1 94.88 265 GLU B C 1
ATOM 7814 O O . GLU B 1 265 ? -4.68 -46.938 -16.562 1 94.88 265 GLU B O 1
ATOM 7819 N N . PHE B 1 266 ? -4.488 -45.75 -18.391 1 97.25 266 PHE B N 1
ATOM 7820 C CA . PHE B 1 266 ? -5.27 -44.625 -17.891 1 97.25 266 PHE B CA 1
ATOM 7821 C C . PHE B 1 266 ? -6.75 -45 -17.844 1 97.25 266 PHE B C 1
ATOM 7823 O O . PHE B 1 266 ? -7.34 -45.375 -18.844 1 97.25 266 PHE B O 1
ATOM 7830 N N . ASP B 1 267 ? -7.328 -44.781 -16.641 1 97.94 267 ASP B N 1
ATOM 7831 C CA . ASP B 1 267 ? -8.727 -45.156 -16.438 1 97.94 267 ASP B CA 1
ATOM 7832 C C . ASP B 1 267 ? -9.625 -43.906 -16.453 1 97.94 267 ASP B C 1
ATOM 7834 O O . ASP B 1 267 ? -10.844 -44.031 -16.578 1 97.94 267 ASP B O 1
ATOM 7838 N N . GLY B 1 268 ? -9.062 -42.75 -16.375 1 98.69 268 GLY B N 1
ATOM 7839 C CA . GLY B 1 268 ? -9.852 -41.531 -16.375 1 98.69 268 GLY B CA 1
ATOM 7840 C C . GLY B 1 268 ? -10.359 -41.156 -17.75 1 98.69 268 GLY B C 1
ATOM 7841 O O . GLY B 1 268 ? -10.391 -41.969 -18.656 1 98.69 268 GLY B O 1
ATOM 7842 N N . PHE B 1 269 ? -10.805 -39.938 -17.875 1 98.81 269 PHE B N 1
ATOM 7843 C CA . PHE B 1 269 ? -11.344 -39.531 -19.172 1 98.81 269 PHE B CA 1
ATOM 7844 C C . PHE B 1 269 ? -10.477 -38.438 -19.797 1 98.81 269 PHE B C 1
ATOM 7846 O O . PHE B 1 269 ? -9.836 -37.656 -19.094 1 98.81 269 PHE B O 1
ATOM 7853 N N . VAL B 1 270 ? -10.414 -38.375 -21.094 1 98.88 270 VAL B N 1
ATOM 7854 C CA . VAL B 1 270 ? -9.688 -37.375 -21.859 1 98.88 270 VAL B CA 1
ATOM 7855 C C . VAL B 1 270 ? -10.617 -36.219 -22.219 1 98.88 270 VAL B C 1
ATOM 7857 O O . VAL B 1 270 ? -11.695 -36.438 -22.766 1 98.88 270 VAL B O 1
ATOM 7860 N N . LEU B 1 271 ? -10.188 -35.062 -21.891 1 98.69 271 LEU B N 1
ATOM 7861 C CA . LEU B 1 271 ? -10.953 -33.844 -22.078 1 98.69 271 LEU B CA 1
ATOM 7862 C C . LEU B 1 271 ? -10.375 -32.969 -23.203 1 98.69 271 LEU B C 1
ATOM 7864 O O . LEU B 1 271 ? -9.156 -32.812 -23.281 1 98.69 271 LEU B O 1
ATOM 7868 N N . LEU B 1 272 ? -11.242 -32.5 -24.031 1 98 272 LEU B N 1
ATOM 7869 C CA . LEU B 1 272 ? -10.844 -31.578 -25.094 1 98 272 LEU B CA 1
ATOM 7870 C C . LEU B 1 272 ? -10.422 -30.234 -24.516 1 98 272 LEU B C 1
ATOM 7872 O O . LEU B 1 272 ? -11.133 -29.656 -23.688 1 98 272 LEU B O 1
ATOM 7876 N N . ASP B 1 273 ? -9.242 -29.766 -24.875 1 96.12 273 ASP B N 1
ATOM 7877 C CA . ASP B 1 273 ? -8.977 -28.359 -24.609 1 96.12 273 ASP B CA 1
ATOM 7878 C C . ASP B 1 273 ? -9.969 -27.453 -25.344 1 96.12 273 ASP B C 1
ATOM 7880 O O . ASP B 1 273 ? -10.555 -27.859 -26.344 1 96.12 273 ASP B O 1
ATOM 7884 N N . TRP B 1 274 ? -10.258 -26.344 -24.812 1 95.88 274 TRP B N 1
ATOM 7885 C CA . TRP B 1 274 ? -11.359 -25.5 -25.266 1 95.88 274 TRP B CA 1
ATOM 7886 C C . TRP B 1 274 ? -11.219 -25.156 -26.75 1 95.88 274 TRP B C 1
ATOM 7888 O O . TRP B 1 274 ? -10.32 -24.406 -27.141 1 95.88 274 TRP B O 1
ATOM 7898 N N . ASN B 1 275 ? -12.062 -25.734 -27.531 1 94.06 275 ASN B N 1
ATOM 7899 C CA . ASN B 1 275 ? -12.188 -25.547 -28.969 1 94.06 275 ASN B CA 1
ATOM 7900 C C . ASN B 1 275 ? -10.992 -26.125 -29.719 1 94.06 275 ASN B C 1
ATOM 7902 O O . ASN B 1 275 ? -10.711 -25.719 -30.844 1 94.06 275 ASN B O 1
ATOM 7906 N N . ALA B 1 276 ? -10.289 -26.953 -29.125 1 97.31 276 ALA B N 1
ATOM 7907 C CA . ALA B 1 276 ? -9.195 -27.609 -29.844 1 97.31 276 ALA B CA 1
ATOM 7908 C C . ALA B 1 276 ? -9.695 -28.328 -31.078 1 97.31 276 ALA B C 1
ATOM 7910 O O . ALA B 1 276 ? -10.844 -28.797 -31.125 1 97.31 276 ALA B O 1
ATOM 7911 N N . GLN B 1 277 ? -8.883 -28.375 -32.094 1 96.75 277 GLN B N 1
ATOM 7912 C CA . GLN B 1 277 ? -9.242 -29.094 -33.312 1 96.75 277 GLN B CA 1
ATOM 7913 C C . GLN B 1 277 ? -9.602 -30.547 -33 1 96.75 277 GLN B C 1
ATOM 7915 O O . GLN B 1 277 ? -8.867 -31.234 -32.281 1 96.75 277 GLN B O 1
ATOM 7920 N N . HIS B 1 278 ? -10.812 -31.016 -33.562 1 96.19 278 HIS B N 1
ATOM 7921 C CA . HIS B 1 278 ? -11.328 -32.375 -33.375 1 96.19 278 HIS B CA 1
ATOM 7922 C C . HIS B 1 278 ? -12.398 -32.688 -34.406 1 96.19 278 HIS B C 1
ATOM 7924 O O . HIS B 1 278 ? -12.828 -31.797 -35.156 1 96.19 278 HIS B O 1
ATOM 7930 N N . ASN B 1 279 ? -12.727 -33.906 -34.5 1 95.88 279 ASN B N 1
ATOM 7931 C CA . ASN B 1 279 ? -13.82 -34.375 -35.375 1 95.88 279 ASN B CA 1
ATOM 7932 C C . ASN B 1 279 ? -14.562 -35.531 -34.719 1 95.88 279 ASN B C 1
ATOM 7934 O O . ASN B 1 279 ? -14.32 -35.875 -33.562 1 95.88 279 ASN B O 1
ATOM 7938 N N . LEU B 1 280 ? -15.508 -36.062 -35.438 1 95.56 280 LEU B N 1
ATOM 7939 C CA . LEU B 1 280 ? -16.328 -37.125 -34.906 1 95.56 280 LEU B CA 1
ATOM 7940 C C . LEU B 1 280 ? -15.477 -38.344 -34.594 1 95.56 280 LEU B C 1
ATOM 7942 O O . LEU B 1 280 ? -15.727 -39.062 -33.625 1 95.56 280 LEU B O 1
ATOM 7946 N N . GLN B 1 281 ? -14.469 -38.625 -35.406 1 95.38 281 GLN B N 1
ATOM 7947 C CA . GLN B 1 281 ? -13.602 -39.781 -35.25 1 95.38 281 GLN B CA 1
ATOM 7948 C C . GLN B 1 281 ? -12.719 -39.656 -34 1 95.38 281 GLN B C 1
ATOM 7950 O O . GLN B 1 281 ? -12.133 -40.625 -33.531 1 95.38 281 GLN B O 1
ATOM 7955 N N . SER B 1 282 ? -12.648 -38.406 -33.5 1 97.56 282 SER B N 1
ATOM 7956 C CA . SER B 1 282 ? -11.875 -38.219 -32.281 1 97.56 282 SER B CA 1
ATOM 7957 C C . SER B 1 282 ? -12.414 -39.062 -31.125 1 97.56 282 SER B C 1
ATOM 7959 O O . SER B 1 282 ? -11.672 -39.438 -30.219 1 97.56 282 SER B O 1
ATOM 7961 N N . ALA B 1 283 ? -13.664 -39.375 -31.125 1 97.5 283 ALA B N 1
ATOM 7962 C CA . ALA B 1 283 ? -14.227 -40.281 -30.125 1 97.5 283 ALA B CA 1
ATOM 7963 C C . ALA B 1 283 ? -13.5 -41.625 -30.141 1 97.5 283 ALA B C 1
ATOM 7965 O O . ALA B 1 283 ? -13.094 -42.156 -29.094 1 97.5 283 ALA B O 1
ATOM 7966 N N . ASN B 1 284 ? -13.344 -42.125 -31.375 1 97.38 284 ASN B N 1
ATOM 7967 C CA . ASN B 1 284 ? -12.641 -43.406 -31.516 1 97.38 284 ASN B CA 1
ATOM 7968 C C . ASN B 1 284 ? -11.148 -43.281 -31.219 1 97.38 284 ASN B C 1
ATOM 7970 O O . ASN B 1 284 ? -10.484 -44.25 -30.891 1 97.38 284 ASN B O 1
ATOM 7974 N N . SER B 1 285 ? -10.672 -42.031 -31.406 1 97.94 285 SER B N 1
ATOM 7975 C CA . SER B 1 285 ? -9.258 -41.781 -31.172 1 97.94 285 SER B CA 1
ATOM 7976 C C . SER B 1 285 ? -8.961 -41.656 -29.672 1 97.94 285 SER B C 1
ATOM 7978 O O . SER B 1 285 ? -7.805 -41.562 -29.266 1 97.94 285 SER B O 1
ATOM 7980 N N . GLY B 1 286 ? -9.953 -41.719 -28.812 1 98.06 286 GLY B N 1
ATOM 7981 C CA . GLY B 1 286 ? -9.727 -41.75 -27.375 1 98.06 286 GLY B CA 1
ATOM 7982 C C . GLY B 1 286 ? -10.32 -40.531 -26.656 1 98.06 286 GLY B C 1
ATOM 7983 O O . GLY B 1 286 ? -10.375 -40.531 -25.422 1 98.06 286 GLY B O 1
ATOM 7984 N N . LEU B 1 287 ? -10.82 -39.5 -27.375 1 98.38 287 LEU B N 1
ATOM 7985 C CA . LEU B 1 287 ? -11.438 -38.312 -26.766 1 98.38 287 LEU B CA 1
ATOM 7986 C C . LEU B 1 287 ? -12.75 -38.688 -26.078 1 98.38 287 LEU B C 1
ATOM 7988 O O . LEU B 1 287 ? -13.578 -39.406 -26.672 1 98.38 287 LEU B O 1
ATOM 7992 N N . ASP B 1 288 ? -12.984 -38.188 -24.859 1 98.44 288 ASP B N 1
ATOM 7993 C CA . ASP B 1 288 ? -14.141 -38.656 -24.094 1 98.44 288 ASP B CA 1
ATOM 7994 C C . ASP B 1 288 ? -15.141 -37.531 -23.875 1 98.44 288 ASP B C 1
ATOM 7996 O O . ASP B 1 288 ? -16.328 -37.781 -23.688 1 98.44 288 ASP B O 1
ATOM 8000 N N . MET B 1 289 ? -14.648 -36.312 -23.781 1 98.38 289 MET B N 1
ATOM 8001 C CA . MET B 1 289 ? -15.516 -35.188 -23.516 1 98.38 289 MET B CA 1
ATOM 8002 C C . MET B 1 289 ? -15.086 -33.969 -24.344 1 98.38 289 MET B C 1
ATOM 8004 O O . MET B 1 289 ? -13.898 -33.656 -24.438 1 98.38 289 MET B O 1
ATOM 8008 N N . VAL B 1 290 ? -16.062 -33.25 -24.938 1 97.94 290 VAL B N 1
ATOM 8009 C CA . VAL B 1 290 ? -15.766 -32.031 -25.703 1 97.94 290 VAL B CA 1
ATOM 8010 C C . VAL B 1 290 ? -16.281 -30.812 -24.953 1 97.94 290 VAL B C 1
ATOM 8012 O O . VAL B 1 290 ? -17.344 -30.859 -24.328 1 97.94 290 VAL B O 1
ATOM 8015 N N . MET B 1 291 ? -15.516 -29.781 -24.906 1 97.06 291 MET B N 1
ATOM 8016 C CA . MET B 1 291 ? -15.82 -28.5 -24.312 1 97.06 291 MET B CA 1
ATOM 8017 C C . MET B 1 291 ? -15.477 -27.359 -25.266 1 97.06 291 MET B C 1
ATOM 8019 O O . MET B 1 291 ? -14.586 -27.5 -26.109 1 97.06 291 MET B O 1
ATOM 8023 N N . PRO B 1 292 ? -16.078 -26.156 -25.156 1 95.81 292 PRO B N 1
ATOM 8024 C CA . PRO B 1 292 ? -17.031 -25.797 -24.109 1 95.81 292 PRO B CA 1
ATOM 8025 C C . PRO B 1 292 ? -18.469 -26.141 -24.469 1 95.81 292 PRO B C 1
ATOM 8027 O O . PRO B 1 292 ? -19.359 -26.125 -23.594 1 95.81 292 PRO B O 1
ATOM 8030 N N . LEU B 1 293 ? -18.781 -26.391 -25.719 1 94.94 293 LEU B N 1
ATOM 8031 C CA . LEU B 1 293 ? -20.094 -26.781 -26.203 1 94.94 293 LEU B CA 1
ATOM 8032 C C . LEU B 1 293 ? -20.047 -28.188 -26.828 1 94.94 293 LEU B C 1
ATOM 8034 O O . LEU B 1 293 ? -19.234 -29.016 -26.406 1 94.94 293 LEU B O 1
ATOM 8038 N N . GLY B 1 294 ? -20.891 -28.422 -27.781 1 91.06 294 GLY B N 1
ATOM 8039 C CA . GLY B 1 294 ? -21 -29.781 -28.297 1 91.06 294 GLY B CA 1
ATOM 8040 C C . GLY B 1 294 ? -20.016 -30.078 -29.406 1 91.06 294 GLY B C 1
ATOM 8041 O O . GLY B 1 294 ? -19.766 -31.25 -29.734 1 91.06 294 GLY B O 1
ATOM 8042 N N . GLY B 1 295 ? -19.422 -29.094 -29.906 1 89.19 295 GLY B N 1
ATOM 8043 C CA . GLY B 1 295 ? -18.469 -29.281 -30.984 1 89.19 295 GLY B CA 1
ATOM 8044 C C . GLY B 1 295 ? -18.922 -30.281 -32.031 1 89.19 295 GLY B C 1
ATOM 8045 O O . GLY B 1 295 ? -20.062 -30.25 -32.469 1 89.19 295 GLY B O 1
ATOM 8046 N N . SER B 1 296 ? -17.953 -31.234 -32.375 1 85.81 296 SER B N 1
ATOM 8047 C CA . SER B 1 296 ? -18.219 -32.25 -33.406 1 85.81 296 SER B CA 1
ATOM 8048 C C . SER B 1 296 ? -19.078 -33.375 -32.875 1 85.81 296 SER B C 1
ATOM 8050 O O . SER B 1 296 ? -19.547 -34.219 -33.625 1 85.81 296 SER B O 1
ATOM 8052 N N . PHE B 1 297 ? -19.266 -33.562 -31.656 1 87.81 297 PHE B N 1
ATOM 8053 C CA . PHE B 1 297 ? -20.047 -34.625 -31.078 1 87.81 297 PHE B CA 1
ATOM 8054 C C . PHE B 1 297 ? -21.531 -34.312 -31.094 1 87.81 297 PHE B C 1
ATOM 8056 O O . PHE B 1 297 ? -22.328 -35.062 -31.656 1 87.81 297 PHE B O 1
ATOM 8063 N N . GLY B 1 298 ? -21.875 -33.094 -30.578 1 81.81 298 GLY B N 1
ATOM 8064 C CA . GLY B 1 298 ? -23.25 -32.625 -30.531 1 81.81 298 GLY B CA 1
ATOM 8065 C C . GLY B 1 298 ? -24.25 -33.719 -30.906 1 81.81 298 GLY B C 1
ATOM 8066 O O . GLY B 1 298 ? -24.219 -34.812 -30.344 1 81.81 298 GLY B O 1
ATOM 8067 N N . GLN B 1 299 ? -25.094 -33.469 -31.75 1 84.31 299 GLN B N 1
ATOM 8068 C CA . GLN B 1 299 ? -26.062 -34.438 -32.25 1 84.31 299 GLN B CA 1
ATOM 8069 C C . GLN B 1 299 ? -25.422 -35.438 -33.188 1 84.31 299 GLN B C 1
ATOM 8071 O O . GLN B 1 299 ? -25.953 -36.531 -33.375 1 84.31 299 GLN B O 1
ATOM 8076 N N . ASN B 1 300 ? -24.297 -35.125 -33.531 1 91.25 300 ASN B N 1
ATOM 8077 C CA . ASN B 1 300 ? -23.594 -35.969 -34.5 1 91.25 300 ASN B CA 1
ATOM 8078 C C . ASN B 1 300 ? -23.203 -37.312 -33.906 1 91.25 300 ASN B C 1
ATOM 8080 O O . ASN B 1 300 ? -23.156 -38.312 -34.594 1 91.25 300 ASN B O 1
ATOM 8084 N N . LEU B 1 301 ? -22.828 -37.312 -32.656 1 94.5 301 LEU B N 1
ATOM 8085 C CA . LEU B 1 301 ? -22.391 -38.562 -32 1 94.5 301 LEU B CA 1
ATOM 8086 C C . LEU B 1 301 ? -23.547 -39.562 -31.891 1 94.5 301 LEU B C 1
ATOM 8088 O O . LEU B 1 301 ? -23.359 -40.75 -32.125 1 94.5 301 LEU B O 1
ATOM 8092 N N . THR B 1 302 ? -24.734 -39.094 -31.547 1 94.69 302 THR B N 1
ATOM 8093 C CA . THR B 1 302 ? -25.922 -39.938 -31.5 1 94.69 302 THR B CA 1
ATOM 8094 C C . THR B 1 302 ? -26.219 -40.531 -32.875 1 94.69 302 THR B C 1
ATOM 8096 O O . THR B 1 302 ? -26.5 -41.719 -33 1 94.69 302 THR B O 1
ATOM 8099 N N . ASP B 1 303 ? -26.156 -39.656 -33.844 1 95.75 303 ASP B N 1
ATOM 8100 C CA . ASP B 1 303 ? -26.406 -40.094 -35.188 1 95.75 303 ASP B CA 1
ATOM 8101 C C . ASP B 1 303 ? -25.391 -41.125 -35.656 1 95.75 303 ASP B C 1
ATOM 8103 O O . ASP B 1 303 ? -25.734 -42.094 -36.344 1 95.75 303 ASP B O 1
ATOM 8107 N N . ALA B 1 304 ? -24.219 -40.906 -35.312 1 95.94 304 ALA B N 1
ATOM 8108 C CA . ALA B 1 304 ? -23.141 -41.812 -35.719 1 95.94 304 ALA B CA 1
ATOM 8109 C C . ALA B 1 304 ? -23.328 -43.188 -35.094 1 95.94 304 ALA B C 1
ATOM 8111 O O . ALA B 1 304 ? -22.984 -44.219 -35.688 1 95.94 304 ALA B O 1
ATOM 8112 N N . VAL B 1 305 ? -23.797 -43.281 -33.875 1 95.88 305 VAL B N 1
ATOM 8113 C CA . VAL B 1 305 ? -24.062 -44.562 -33.25 1 95.88 305 VAL B CA 1
ATOM 8114 C C . VAL B 1 305 ? -25.234 -45.281 -33.969 1 95.88 305 VAL B C 1
ATOM 8116 O O . VAL B 1 305 ? -25.172 -46.469 -34.25 1 95.88 305 VAL B O 1
ATOM 8119 N N . ASN B 1 306 ? -26.188 -44.5 -34.281 1 95.12 306 ASN B N 1
ATOM 8120 C CA . ASN B 1 306 ? -27.375 -45.062 -34.906 1 95.12 306 ASN B CA 1
ATOM 8121 C C . ASN B 1 306 ? -27.062 -45.594 -36.312 1 95.12 306 ASN B C 1
ATOM 8123 O O . ASN B 1 306 ? -27.672 -46.594 -36.75 1 95.12 306 ASN B O 1
ATOM 8127 N N . ASN B 1 307 ? -26.156 -44.938 -36.875 1 94.94 307 ASN B N 1
ATOM 8128 C CA . ASN B 1 307 ? -25.859 -45.375 -38.219 1 94.94 307 ASN B CA 1
ATOM 8129 C C . ASN B 1 307 ? -24.688 -46.344 -38.25 1 94.94 307 ASN B C 1
ATOM 8131 O O . ASN B 1 307 ? -24.25 -46.781 -39.312 1 94.94 307 ASN B O 1
ATOM 8135 N N . GLY B 1 308 ? -24.062 -46.625 -37.125 1 92 308 GLY B N 1
ATOM 8136 C CA . GLY B 1 308 ? -23.078 -47.688 -37 1 92 308 GLY B CA 1
ATOM 8137 C C . GLY B 1 308 ? -21.656 -47.188 -37.156 1 92 308 GLY B C 1
ATOM 8138 O O . GLY B 1 308 ? -20.719 -47.969 -37.031 1 92 308 GLY B O 1
ATOM 8139 N N . THR B 1 309 ? -21.453 -45.969 -37.438 1 91 309 THR B N 1
ATOM 8140 C CA . THR B 1 309 ? -20.125 -45.375 -37.656 1 91 309 THR B CA 1
ATOM 8141 C C . THR B 1 309 ? -19.312 -45.406 -36.344 1 91 309 THR B C 1
ATOM 8143 O O . THR B 1 309 ? -18.094 -45.562 -36.375 1 91 309 THR B O 1
ATOM 8146 N N . ILE B 1 310 ? -19.984 -45.219 -35.281 1 95.31 310 ILE B N 1
ATOM 8147 C CA . ILE B 1 310 ? -19.391 -45.312 -33.969 1 95.31 310 ILE B CA 1
ATOM 8148 C C . ILE B 1 310 ? -20.172 -46.344 -33.125 1 95.31 310 ILE B C 1
ATOM 8150 O O . ILE B 1 310 ? -21.406 -46.312 -33.094 1 95.31 310 ILE B O 1
ATOM 8154 N N . ALA B 1 311 ? -19.438 -47.25 -32.531 1 96.44 311 ALA B N 1
ATOM 8155 C CA . ALA B 1 311 ? -20.094 -48.281 -31.734 1 96.44 311 ALA B CA 1
ATOM 8156 C C . ALA B 1 311 ? -20.703 -47.656 -30.469 1 96.44 311 ALA B C 1
ATOM 8158 O O . ALA B 1 311 ? -20.109 -46.781 -29.844 1 96.44 311 ALA B O 1
ATOM 8159 N N . GLU B 1 312 ? -21.844 -48.125 -30.094 1 96.56 312 GLU B N 1
ATOM 8160 C CA . GLU B 1 312 ? -22.469 -47.656 -28.859 1 96.56 312 GLU B CA 1
ATOM 8161 C C . GLU B 1 312 ? -21.578 -47.938 -27.656 1 96.56 312 GLU B C 1
ATOM 8163 O O . GLU B 1 312 ? -21.578 -47.188 -26.688 1 96.56 312 GLU B O 1
ATOM 8168 N N . SER B 1 313 ? -20.875 -49.062 -27.766 1 96.88 313 SER B N 1
ATOM 8169 C CA . SER B 1 313 ? -19.984 -49.406 -26.672 1 96.88 313 SER B CA 1
ATOM 8170 C C . SER B 1 313 ? -18.938 -48.344 -26.438 1 96.88 313 SER B C 1
ATOM 8172 O O . SER B 1 313 ? -18.484 -48.156 -25.297 1 96.88 313 SER B O 1
ATOM 8174 N N . ARG B 1 314 ? -18.5 -47.656 -27.469 1 97.56 314 ARG B N 1
ATOM 8175 C CA . ARG B 1 314 ? -17.531 -46.562 -27.328 1 97.56 314 ARG B CA 1
ATOM 8176 C C . ARG B 1 314 ? -18.125 -45.406 -26.531 1 97.56 314 ARG B C 1
ATOM 8178 O O . ARG B 1 314 ? -17.5 -44.875 -25.625 1 97.56 314 ARG B O 1
ATOM 8185 N N . VAL B 1 315 ? -19.312 -45.031 -26.859 1 97.56 315 VAL B N 1
ATOM 8186 C CA . VAL B 1 315 ? -20 -43.938 -26.156 1 97.56 315 VAL B CA 1
ATOM 8187 C C . VA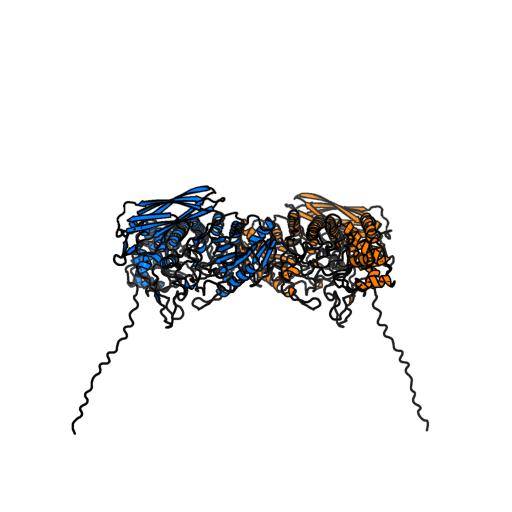L B 1 315 ? -20.266 -44.344 -24.703 1 97.56 315 VAL B C 1
ATOM 8189 O O . VAL B 1 315 ? -20.141 -43.531 -23.797 1 97.56 315 VAL B O 1
ATOM 8192 N N . THR B 1 316 ? -20.641 -45.625 -24.547 1 97.94 316 THR B N 1
ATOM 8193 C CA . THR B 1 316 ? -20.828 -46.156 -23.203 1 97.94 316 THR B CA 1
ATOM 8194 C C . THR B 1 316 ? -19.547 -46.062 -22.391 1 97.94 316 THR B C 1
ATOM 8196 O O . THR B 1 316 ? -19.562 -45.688 -21.219 1 97.94 316 THR B O 1
ATOM 8199 N N . ASP B 1 317 ? -18.453 -46.344 -23 1 98.19 317 ASP B N 1
ATOM 8200 C CA . ASP B 1 317 ? -17.156 -46.25 -22.344 1 98.19 317 ASP B CA 1
ATOM 8201 C C . ASP B 1 317 ? -16.828 -44.812 -21.969 1 98.19 317 ASP B C 1
ATOM 8203 O O . ASP B 1 317 ? -16.328 -44.531 -20.891 1 98.19 317 ASP B O 1
ATOM 8207 N N . MET B 1 318 ? -17.062 -43.875 -22.891 1 98.31 318 MET B N 1
ATOM 8208 C CA . MET B 1 318 ? -16.844 -42.469 -22.641 1 98.31 318 MET B CA 1
ATOM 8209 C C . MET B 1 318 ? -17.609 -42 -21.406 1 98.31 318 MET B C 1
ATOM 8211 O O . MET B 1 318 ? -17.031 -41.438 -20.484 1 98.31 318 MET B O 1
ATOM 8215 N N . ALA B 1 319 ? -18.891 -42.281 -21.359 1 98.38 319 ALA B N 1
ATOM 8216 C CA . ALA B 1 319 ? -19.75 -41.906 -20.234 1 98.38 319 ALA B CA 1
ATOM 8217 C C . ALA B 1 319 ? -19.297 -42.562 -18.953 1 98.38 319 ALA B C 1
ATOM 8219 O O . ALA B 1 319 ? -19.312 -41.969 -17.875 1 98.38 319 ALA B O 1
ATOM 8220 N N . THR B 1 320 ? -18.938 -43.844 -19.062 1 98.62 320 THR B N 1
ATOM 8221 C CA . THR B 1 320 ? -18.5 -44.594 -17.891 1 98.62 320 THR B CA 1
ATOM 8222 C C . THR B 1 320 ? -17.25 -43.969 -17.281 1 98.62 320 THR B C 1
ATOM 8224 O O . THR B 1 320 ? -17.156 -43.812 -16.062 1 98.62 320 THR B O 1
ATOM 8227 N N . ARG B 1 321 ? -16.281 -43.594 -18.078 1 98.75 321 ARG B N 1
ATOM 8228 C CA . ARG B 1 321 ? -15.055 -42.969 -17.594 1 98.75 321 ARG B CA 1
ATOM 8229 C C . ARG B 1 321 ? -15.352 -41.688 -16.875 1 98.75 321 ARG B C 1
ATOM 8231 O O . ARG B 1 321 ? -14.781 -41.406 -15.812 1 98.75 321 ARG B O 1
ATOM 8238 N N . ILE B 1 322 ? -16.203 -40.875 -17.453 1 98.81 322 ILE B N 1
ATOM 8239 C CA . ILE B 1 322 ? -16.547 -39.562 -16.891 1 98.81 322 ILE B CA 1
ATOM 8240 C C . ILE B 1 322 ? -17.25 -39.75 -15.555 1 98.81 322 ILE B C 1
ATOM 8242 O O . ILE B 1 322 ? -16.891 -39.094 -14.562 1 98.81 322 ILE B O 1
ATOM 8246 N N . LEU B 1 323 ? -18.203 -40.625 -15.5 1 98.69 323 LEU B N 1
ATOM 8247 C CA . LEU B 1 323 ? -18.953 -40.844 -14.273 1 98.69 323 LEU B CA 1
ATOM 8248 C C . LEU B 1 323 ? -18.109 -41.562 -13.234 1 98.69 323 LEU B C 1
ATOM 8250 O O . LEU B 1 323 ? -18.25 -41.344 -12.039 1 98.69 323 LEU B O 1
ATOM 8254 N N . ALA B 1 324 ? -17.219 -42.469 -13.703 1 98.75 324 ALA B N 1
ATOM 8255 C CA . ALA B 1 324 ? -16.297 -43.094 -12.773 1 98.75 324 ALA B CA 1
ATOM 8256 C C . ALA B 1 324 ? -15.422 -42.062 -12.07 1 98.75 324 ALA B C 1
ATOM 8258 O O . ALA B 1 324 ? -15.148 -42.188 -10.875 1 98.75 324 ALA B O 1
ATOM 8259 N N . ALA B 1 325 ? -14.945 -41.094 -12.805 1 98.81 325 ALA B N 1
ATOM 8260 C CA . ALA B 1 325 ? -14.188 -40 -12.195 1 98.81 325 ALA B CA 1
ATOM 8261 C C . ALA B 1 325 ? -15.016 -39.281 -11.148 1 98.81 325 ALA B C 1
ATOM 8263 O O . ALA B 1 325 ? -14.516 -38.938 -10.07 1 98.81 325 ALA B O 1
ATOM 8264 N N . TRP B 1 326 ? -16.281 -39 -11.445 1 98.62 326 TRP B N 1
ATOM 8265 C CA . TRP B 1 326 ? -17.234 -38.375 -10.547 1 98.62 326 TRP B CA 1
ATOM 8266 C C . TRP B 1 326 ? -17.391 -39.156 -9.266 1 98.62 326 TRP B C 1
ATOM 8268 O O . TRP B 1 326 ? -17.406 -38.594 -8.172 1 98.62 326 TRP B O 1
ATOM 8278 N N . TYR B 1 327 ? -17.469 -40.469 -9.359 1 98.19 327 TYR B N 1
ATOM 8279 C CA . TYR B 1 327 ? -17.594 -41.344 -8.203 1 98.19 327 TYR B CA 1
ATOM 8280 C C . TYR B 1 327 ? -16.266 -41.469 -7.453 1 98.19 327 TYR B C 1
ATOM 8282 O O . TYR B 1 327 ? -16.25 -41.531 -6.223 1 98.19 327 TYR B O 1
ATOM 8290 N N . LEU B 1 328 ? -15.164 -41.5 -8.18 1 98.31 328 LEU B N 1
ATOM 8291 C CA . LEU B 1 328 ? -13.844 -41.688 -7.602 1 98.31 328 LEU B CA 1
ATOM 8292 C C . LEU B 1 328 ? -13.555 -40.656 -6.516 1 98.31 328 LEU B C 1
ATOM 8294 O O . LEU B 1 328 ? -13.016 -41 -5.461 1 98.31 328 LEU B O 1
ATOM 8298 N N . VAL B 1 329 ? -13.945 -39.406 -6.844 1 98.25 329 VAL B N 1
ATOM 8299 C CA . VAL B 1 329 ? -13.578 -38.344 -5.93 1 98.25 329 VAL B CA 1
ATOM 8300 C C . VAL B 1 329 ? -14.742 -38.031 -4.992 1 98.25 329 VAL B C 1
ATOM 8302 O O . VAL B 1 329 ? -14.742 -37 -4.297 1 98.25 329 VAL B O 1
ATOM 8305 N N . GLY B 1 330 ? -15.789 -38.75 -5.012 1 97.75 330 GLY B N 1
ATOM 8306 C CA . GLY B 1 330 ? -16.859 -38.719 -4.027 1 97.75 330 GLY B CA 1
ATOM 8307 C C . GLY B 1 330 ? -17.875 -37.625 -4.305 1 97.75 330 GLY B C 1
ATOM 8308 O O . GLY B 1 330 ? -18.484 -37.094 -3.381 1 97.75 330 GLY B O 1
ATOM 8309 N N . GLN B 1 331 ? -18.094 -37.25 -5.516 1 98.19 331 GLN B N 1
ATOM 8310 C CA . GLN B 1 331 ? -18.984 -36.125 -5.836 1 98.19 331 GLN B CA 1
ATOM 8311 C C . GLN B 1 331 ? -20.438 -36.562 -5.805 1 98.19 331 GLN B C 1
ATOM 8313 O O . GLN B 1 331 ? -21.344 -35.75 -5.891 1 98.19 331 GLN B O 1
ATOM 8318 N N . ASP B 1 332 ? -20.75 -37.812 -5.559 1 96.06 332 ASP B N 1
ATOM 8319 C CA . ASP B 1 332 ? -22.109 -38.344 -5.465 1 96.06 332 ASP B CA 1
ATOM 8320 C C . ASP B 1 332 ? -22.672 -38.156 -4.062 1 96.06 332 ASP B C 1
ATOM 8322 O O . ASP B 1 332 ? -23.875 -38.344 -3.85 1 96.06 332 ASP B O 1
ATOM 8326 N N . THR B 1 333 ? -22.047 -37.844 -3.084 1 91.56 333 THR B N 1
ATOM 8327 C CA . THR B 1 333 ? -22.547 -37.781 -1.713 1 91.56 333 THR B CA 1
ATOM 8328 C C . THR B 1 333 ? -22.594 -36.344 -1.224 1 91.56 333 THR B C 1
ATOM 8330 O O . THR B 1 333 ? -23.609 -35.906 -0.692 1 91.56 333 THR B O 1
ATOM 8333 N N . ASP B 1 334 ? -21.641 -35.625 -1.154 1 88.62 334 ASP B N 1
ATOM 8334 C CA . ASP B 1 334 ? -21.562 -34.281 -0.538 1 88.62 334 ASP B CA 1
ATOM 8335 C C . ASP B 1 334 ? -20.828 -33.312 -1.44 1 88.62 334 ASP B C 1
ATOM 8337 O O . ASP B 1 334 ? -19.75 -32.844 -1.104 1 88.62 334 ASP B O 1
ATOM 8341 N N . PHE B 1 335 ? -21.547 -32.938 -2.525 1 96.88 335 PHE B N 1
ATOM 8342 C CA . PHE B 1 335 ? -20.984 -31.922 -3.414 1 96.88 335 PHE B CA 1
ATOM 8343 C C . PHE B 1 335 ? -22 -30.828 -3.695 1 96.88 335 PHE B C 1
ATOM 8345 O O . PHE B 1 335 ? -23.188 -31.109 -3.906 1 96.88 335 PHE B O 1
ATOM 8352 N N . PRO B 1 336 ? -21.625 -29.578 -3.713 1 97.88 336 PRO B N 1
ATOM 8353 C CA . PRO B 1 336 ? -22.578 -28.5 -3.973 1 97.88 336 PRO B CA 1
ATOM 8354 C C . PRO B 1 336 ? -23.125 -28.531 -5.395 1 97.88 336 PRO B C 1
ATOM 8356 O O . PRO B 1 336 ? -22.578 -29.219 -6.262 1 97.88 336 PRO B O 1
ATOM 8359 N N . THR B 1 337 ? -24.234 -27.797 -5.562 1 97.19 337 THR B N 1
ATOM 8360 C CA . THR B 1 337 ? -24.75 -27.609 -6.914 1 97.19 337 THR B CA 1
ATOM 8361 C C . THR B 1 337 ? -23.656 -27.078 -7.84 1 97.19 337 THR B C 1
ATOM 8363 O O . THR B 1 337 ? -22.969 -26.125 -7.508 1 97.19 337 THR B O 1
ATOM 8366 N N . PRO B 1 338 ? -23.484 -27.75 -9.008 1 97.94 338 PRO B N 1
ATOM 8367 C CA . PRO B 1 338 ? -22.438 -27.281 -9.922 1 97.94 338 PRO B CA 1
ATOM 8368 C C . PRO B 1 338 ? -22.531 -25.797 -10.234 1 97.94 338 PRO B C 1
ATOM 8370 O O . PRO B 1 338 ? -23.562 -25.328 -10.711 1 97.94 338 PRO B O 1
ATOM 8373 N N . GLY B 1 339 ? -21.453 -25.047 -9.961 1 97.94 339 GLY B N 1
ATOM 8374 C CA . GLY B 1 339 ? -21.344 -23.641 -10.305 1 97.94 339 GLY B CA 1
ATOM 8375 C C . GLY B 1 339 ? -22.047 -22.734 -9.305 1 97.94 339 GLY B C 1
ATOM 8376 O O . GLY B 1 339 ? -22.312 -21.562 -9.602 1 97.94 339 GLY B O 1
ATOM 8377 N N . ILE B 1 340 ? -22.328 -23.172 -8.117 1 97.94 340 ILE B N 1
ATOM 8378 C CA . ILE B 1 340 ? -23.125 -22.438 -7.148 1 97.94 340 ILE B CA 1
ATOM 8379 C C . ILE B 1 340 ? -22.438 -21.125 -6.793 1 97.94 340 ILE B C 1
ATOM 8381 O O . ILE B 1 340 ? -23.094 -20.109 -6.535 1 97.94 340 ILE B O 1
ATOM 8385 N N . GLY B 1 341 ? -21.125 -21.094 -6.773 1 98 341 GLY B N 1
ATOM 8386 C CA . GLY B 1 341 ? -20.375 -19.906 -6.414 1 98 341 GLY B CA 1
ATOM 8387 C C . GLY B 1 341 ? -19.781 -19.188 -7.609 1 98 341 GLY B C 1
ATOM 8388 O O . GLY B 1 341 ? -18.969 -18.281 -7.453 1 98 341 GLY B O 1
ATOM 8389 N N . MET B 1 342 ? -20.031 -19.594 -8.82 1 97.81 342 MET B N 1
ATOM 8390 C CA . MET B 1 342 ? -19.484 -19.047 -10.055 1 97.81 342 MET B CA 1
ATOM 8391 C C . MET B 1 342 ? -20.5 -18.172 -10.758 1 97.81 342 MET B C 1
ATOM 8393 O O . MET B 1 342 ? -21.203 -18.625 -11.664 1 97.81 342 MET B O 1
ATOM 8397 N N . LYS B 1 343 ? -20.531 -16.922 -10.344 1 96.25 343 LYS B N 1
ATOM 8398 C CA . LYS B 1 343 ? -21.578 -15.992 -10.781 1 96.25 343 LYS B CA 1
ATOM 8399 C C . LYS B 1 343 ? -20.969 -14.742 -11.414 1 96.25 343 LYS B C 1
ATOM 8401 O O . LYS B 1 343 ? -19.781 -14.477 -11.258 1 96.25 343 LYS B O 1
ATOM 8406 N N . ASN B 1 344 ? -21.797 -14.031 -12.242 1 96 344 ASN B N 1
ATOM 8407 C CA . ASN B 1 344 ? -21.422 -12.688 -12.672 1 96 344 ASN B CA 1
ATOM 8408 C C . ASN B 1 344 ? -21.281 -11.742 -11.484 1 96 344 ASN B C 1
ATOM 8410 O O . ASN B 1 344 ? -22.25 -11.469 -10.789 1 96 344 ASN B O 1
ATOM 8414 N N . LEU B 1 345 ? -20.141 -11.148 -11.305 1 97.31 345 LEU B N 1
ATOM 8415 C CA . LEU B 1 345 ? -19.797 -10.461 -10.07 1 97.31 345 LEU B CA 1
ATOM 8416 C C . LEU B 1 345 ? -20.484 -9.102 -9.992 1 97.31 345 LEU B C 1
ATOM 8418 O O . LEU B 1 345 ? -20.594 -8.516 -8.914 1 97.31 345 LEU B O 1
ATOM 8422 N N . THR B 1 346 ? -20.859 -8.5 -11.117 1 95.94 346 THR B N 1
ATOM 8423 C CA . THR B 1 346 ? -21.469 -7.184 -11.094 1 95.94 346 THR B CA 1
ATOM 8424 C C . THR B 1 346 ? -22.984 -7.297 -10.883 1 95.94 346 THR B C 1
ATOM 8426 O O . THR B 1 346 ? -23.672 -6.289 -10.703 1 95.94 346 THR B O 1
ATOM 8429 N N . GLU B 1 347 ? -23.547 -8.531 -10.922 1 96.31 347 GLU B N 1
ATOM 8430 C CA . GLU B 1 347 ? -24.969 -8.797 -10.648 1 96.31 347 GLU B CA 1
ATOM 8431 C C . GLU B 1 347 ? -25.156 -9.312 -9.227 1 96.31 347 GLU B C 1
ATOM 8433 O O . GLU B 1 347 ? -24.266 -9.914 -8.648 1 96.31 347 GLU B O 1
ATOM 8438 N N . PRO B 1 348 ? -26.359 -9.023 -8.625 1 95.94 348 PRO B N 1
ATOM 8439 C CA . PRO B 1 348 ? -26.609 -9.57 -7.289 1 95.94 348 PRO B CA 1
ATOM 8440 C C . PRO B 1 348 ? -26.422 -11.078 -7.219 1 95.94 348 PRO B C 1
ATOM 8442 O O . PRO B 1 348 ? -26.891 -11.805 -8.102 1 95.94 348 PRO B O 1
ATOM 8445 N N . HIS B 1 349 ? -25.703 -11.578 -6.309 1 96.69 349 HIS B N 1
ATOM 8446 C CA . HIS B 1 349 ? -25.453 -12.992 -6.086 1 96.69 349 HIS B CA 1
ATOM 8447 C C . HIS B 1 349 ? -25.109 -13.273 -4.629 1 96.69 349 HIS B C 1
ATOM 8449 O O . HIS B 1 349 ? -24.703 -12.359 -3.9 1 96.69 349 HIS B O 1
ATOM 8455 N N . GLU B 1 350 ? -25.328 -14.469 -4.176 1 96.75 350 GLU B N 1
ATOM 8456 C CA . GLU B 1 350 ? -24.984 -14.867 -2.816 1 96.75 350 GLU B CA 1
ATOM 8457 C C . GLU B 1 350 ? -23.484 -15 -2.645 1 96.75 350 GLU B C 1
ATOM 8459 O O . GLU B 1 350 ? -22.781 -15.469 -3.547 1 96.75 350 GLU B O 1
ATOM 8464 N N . GLN B 1 351 ? -23 -14.602 -1.475 1 98.06 351 GLN B N 1
ATOM 8465 C CA . GLN B 1 351 ? -21.594 -14.828 -1.142 1 98.06 351 GLN B CA 1
ATOM 8466 C C . GLN B 1 351 ? -21.328 -16.297 -0.838 1 98.06 351 GLN B C 1
ATOM 8468 O O . GLN B 1 351 ? -21.859 -16.844 0.134 1 98.06 351 GLN B O 1
ATOM 8473 N N . VAL B 1 352 ? -20.594 -16.953 -1.646 1 98.5 352 VAL B N 1
ATOM 8474 C CA . VAL B 1 352 ? -20.078 -18.297 -1.384 1 98.5 352 VAL B CA 1
ATOM 8475 C C . VAL B 1 352 ? -18.609 -18.219 -1.026 1 98.5 352 VAL B C 1
ATOM 8477 O O . VAL B 1 352 ? -17.75 -18.234 -1.91 1 98.5 352 VAL B O 1
ATOM 8480 N N . ASP B 1 353 ? -18.328 -18.141 0.257 1 98.38 353 ASP B N 1
ATOM 8481 C CA . ASP B 1 353 ? -16.953 -17.984 0.732 1 98.38 353 ASP B CA 1
ATOM 8482 C C . ASP B 1 353 ? -16.219 -19.312 0.742 1 98.38 353 ASP B C 1
ATOM 8484 O O . ASP B 1 353 ? -16.5 -20.172 1.575 1 98.38 353 ASP B O 1
ATOM 8488 N N . ALA B 1 354 ? -15.305 -19.453 -0.204 1 98.5 354 ALA B N 1
ATOM 8489 C CA . ALA B 1 354 ? -14.602 -20.719 -0.356 1 98.5 354 ALA B CA 1
ATOM 8490 C C . ALA B 1 354 ? -13.305 -20.734 0.449 1 98.5 354 ALA B C 1
ATOM 8492 O O . ALA B 1 354 ? -12.641 -21.766 0.552 1 98.5 354 ALA B O 1
ATOM 8493 N N . ARG B 1 355 ? -12.977 -19.719 1.111 1 98.06 355 ARG B N 1
ATOM 8494 C CA . ARG B 1 355 ? -11.727 -19.594 1.845 1 98.06 355 ARG B CA 1
ATOM 8495 C C . ARG B 1 355 ? -11.812 -20.297 3.195 1 98.06 355 ARG B C 1
ATOM 8497 O O . ARG B 1 355 ? -12.836 -20.234 3.873 1 98.06 355 ARG B O 1
ATOM 8504 N N . ASP B 1 356 ? -10.719 -20.922 3.451 1 97 356 ASP B N 1
ATOM 8505 C CA . ASP B 1 356 ? -10.625 -21.656 4.711 1 97 356 ASP B CA 1
ATOM 8506 C C . ASP B 1 356 ? -9.523 -21.078 5.598 1 97 356 ASP B C 1
ATOM 8508 O O . ASP B 1 356 ? -8.352 -21.078 5.219 1 97 356 ASP B O 1
ATOM 8512 N N . PRO B 1 357 ? -9.844 -20.625 6.816 1 96.06 357 PRO B N 1
ATOM 8513 C CA . PRO B 1 357 ? -8.82 -20.062 7.699 1 96.06 357 PRO B CA 1
ATOM 8514 C C . PRO B 1 357 ? -7.695 -21.047 8.008 1 96.06 357 PRO B C 1
ATOM 8516 O O . PRO B 1 357 ? -6.562 -20.641 8.266 1 96.06 357 PRO B O 1
ATOM 8519 N N . ASP B 1 358 ? -7.969 -22.297 7.914 1 96.94 358 ASP B N 1
ATOM 8520 C CA . ASP B 1 358 ? -6.961 -23.297 8.211 1 96.94 358 ASP B CA 1
ATOM 8521 C C . ASP B 1 358 ? -5.898 -23.359 7.121 1 96.94 358 ASP B C 1
ATOM 8523 O O . ASP B 1 358 ? -4.828 -23.938 7.316 1 96.94 358 ASP B O 1
ATOM 8527 N N . SER B 1 359 ? -6.18 -22.766 5.938 1 97.38 359 SER B N 1
ATOM 8528 C CA . SER B 1 359 ? -5.234 -22.797 4.828 1 97.38 359 SER B CA 1
ATOM 8529 C C . SER B 1 359 ? -4.211 -21.672 4.949 1 97.38 359 SER B C 1
ATOM 8531 O O . SER B 1 359 ? -3.186 -21.672 4.262 1 97.38 359 SER B O 1
ATOM 8533 N N . ARG B 1 360 ? -4.41 -20.75 5.848 1 96.81 360 ARG B N 1
ATOM 8534 C CA . ARG B 1 360 ? -3.643 -19.5 5.898 1 96.81 360 ARG B CA 1
ATOM 8535 C C . ARG B 1 360 ? -2.158 -19.781 6.105 1 96.81 360 ARG B C 1
ATOM 8537 O O . ARG B 1 360 ? -1.308 -19.156 5.477 1 96.81 360 ARG B O 1
ATOM 8544 N N . SER B 1 361 ? -1.854 -20.656 6.98 1 96.44 361 SER B N 1
ATOM 8545 C CA . SER B 1 361 ? -0.454 -20.969 7.242 1 96.44 361 SER B CA 1
ATOM 8546 C C . SER B 1 361 ? 0.218 -21.562 6.012 1 96.44 361 SER B C 1
ATOM 8548 O O . SER B 1 361 ? 1.375 -21.266 5.719 1 96.44 361 SER B O 1
ATOM 8550 N N . ASN B 1 362 ? -0.509 -22.422 5.27 1 96.94 362 ASN B N 1
ATOM 8551 C CA . ASN B 1 362 ? 0.041 -23.016 4.059 1 96.94 362 ASN B CA 1
ATOM 8552 C C . ASN B 1 362 ? 0.28 -21.969 2.977 1 96.94 362 ASN B C 1
ATOM 8554 O O . ASN B 1 362 ? 1.274 -22.031 2.252 1 96.94 362 ASN B O 1
ATOM 8558 N N . ILE B 1 363 ? -0.653 -21.078 2.887 1 97.38 363 ILE B N 1
ATOM 8559 C CA . ILE B 1 363 ? -0.54 -20.031 1.885 1 97.38 363 ILE B CA 1
ATOM 8560 C C . ILE B 1 363 ? 0.725 -19.203 2.137 1 97.38 363 ILE B C 1
ATOM 8562 O O . ILE B 1 363 ? 1.53 -19 1.225 1 97.38 363 ILE B O 1
ATOM 8566 N N . LEU B 1 364 ? 0.943 -18.797 3.365 1 98.25 364 LEU B N 1
ATOM 8567 C CA . LEU B 1 364 ? 2.098 -17.969 3.703 1 98.25 364 LEU B CA 1
ATOM 8568 C C . LEU B 1 364 ? 3.389 -18.766 3.605 1 98.25 364 LEU B C 1
ATOM 8570 O O . LEU B 1 364 ? 4.391 -18.281 3.07 1 98.25 364 LEU B O 1
ATOM 8574 N N . GLU B 1 365 ? 3.41 -20 4.105 1 98.25 365 GLU B N 1
ATOM 8575 C CA . GLU B 1 365 ? 4.605 -20.844 4.055 1 98.25 365 GLU B CA 1
ATOM 8576 C C . GLU B 1 365 ? 5.016 -21.125 2.611 1 98.25 365 GLU B C 1
ATOM 8578 O O . GLU B 1 365 ? 6.207 -21.172 2.295 1 98.25 365 GLU B O 1
ATOM 8583 N N . SER B 1 366 ? 4.008 -21.391 1.791 1 98.19 366 SER B N 1
ATOM 8584 C CA . SER B 1 366 ? 4.297 -21.625 0.38 1 98.19 366 SER B CA 1
ATOM 8585 C C . SER B 1 366 ? 4.898 -20.375 -0.274 1 98.19 366 SER B C 1
ATOM 8587 O O . SER B 1 366 ? 5.836 -20.484 -1.064 1 98.19 366 SER B O 1
ATOM 8589 N N . ALA B 1 367 ? 4.305 -19.234 0.08 1 98.62 367 ALA B N 1
ATOM 8590 C CA . ALA B 1 367 ? 4.852 -17.984 -0.438 1 98.62 367 ALA B CA 1
ATOM 8591 C C . ALA B 1 367 ? 6.305 -17.797 -0.012 1 98.62 367 ALA B C 1
ATOM 8593 O O . ALA B 1 367 ? 7.152 -17.422 -0.82 1 98.62 367 ALA B O 1
ATOM 8594 N N . ILE B 1 368 ? 6.625 -18.109 1.221 1 98.75 368 ILE B N 1
ATOM 8595 C CA . ILE B 1 368 ? 7.961 -17.922 1.778 1 98.75 368 ILE B CA 1
ATOM 8596 C C . ILE B 1 368 ? 8.938 -18.891 1.103 1 98.75 368 ILE B C 1
ATOM 8598 O O . ILE B 1 368 ? 9.984 -18.469 0.604 1 98.75 368 ILE B O 1
ATOM 8602 N N . ALA B 1 369 ? 8.586 -20.125 0.942 1 98.75 369 ALA B N 1
ATOM 8603 C CA . ALA B 1 369 ? 9.508 -21.219 0.622 1 98.75 369 ALA B CA 1
ATOM 8604 C C . ALA B 1 369 ? 9.922 -21.172 -0.844 1 98.75 369 ALA B C 1
ATOM 8606 O O . ALA B 1 369 ? 10.953 -21.734 -1.223 1 98.75 369 ALA B O 1
ATOM 8607 N N . GLY B 1 370 ? 9.148 -20.469 -1.646 1 98.75 370 GLY B N 1
ATOM 8608 C CA . GLY B 1 370 ? 9.445 -20.453 -3.07 1 98.75 370 GLY B CA 1
ATOM 8609 C C . GLY B 1 370 ? 10.375 -19.328 -3.475 1 98.75 370 GLY B C 1
ATOM 8610 O O . GLY B 1 370 ? 10.766 -19.219 -4.641 1 98.75 370 GLY B O 1
ATOM 8611 N N . HIS B 1 371 ? 10.742 -18.422 -2.529 1 98.88 371 HIS B N 1
ATOM 8612 C CA . HIS B 1 371 ? 11.758 -17.406 -2.785 1 98.88 371 HIS B CA 1
ATOM 8613 C C . HIS B 1 371 ? 13.148 -18.016 -2.85 1 98.88 371 HIS B C 1
ATOM 8615 O O . HIS B 1 371 ? 13.516 -18.828 -1.994 1 98.88 371 HIS B O 1
ATOM 8621 N N . VAL B 1 372 ? 13.93 -17.641 -3.877 1 98.94 372 VAL B N 1
ATOM 8622 C CA . VAL B 1 372 ? 15.273 -18.188 -4.023 1 98.94 372 VAL B CA 1
ATOM 8623 C C . VAL B 1 372 ? 16.312 -17.078 -3.883 1 98.94 372 VAL B C 1
ATOM 8625 O O . VAL B 1 372 ? 16.328 -16.141 -4.684 1 98.94 372 VAL B O 1
ATOM 8628 N N . LEU B 1 373 ? 17.125 -17.141 -2.836 1 98.94 373 LEU B N 1
ATOM 8629 C CA . LEU B 1 373 ? 18.266 -16.25 -2.693 1 98.94 373 LEU B CA 1
ATOM 8630 C C . LEU B 1 373 ? 19.422 -16.719 -3.57 1 98.94 373 LEU B C 1
ATOM 8632 O O . LEU B 1 373 ? 19.938 -17.828 -3.395 1 98.94 373 LEU B O 1
ATOM 8636 N N . VAL B 1 374 ? 19.859 -15.875 -4.516 1 98.88 374 VAL B N 1
ATOM 8637 C CA . VAL B 1 374 ? 20.844 -16.375 -5.465 1 98.88 374 VAL B CA 1
ATOM 8638 C C . VAL B 1 374 ? 22.188 -15.656 -5.254 1 98.88 374 VAL B C 1
ATOM 8640 O O . VAL B 1 374 ? 23.219 -16.125 -5.711 1 98.88 374 VAL B O 1
ATOM 8643 N N . LYS B 1 375 ? 22.141 -14.555 -4.605 1 98.88 375 LYS B N 1
ATOM 8644 C CA . LYS B 1 375 ? 23.328 -13.812 -4.23 1 98.88 375 LYS B CA 1
ATOM 8645 C C . LYS B 1 375 ? 23.188 -13.211 -2.834 1 98.88 375 LYS B C 1
ATOM 8647 O O . LYS B 1 375 ? 22.125 -12.719 -2.471 1 98.88 375 LYS B O 1
ATOM 8652 N N . ASN B 1 376 ? 24.172 -13.305 -2.062 1 98.69 376 ASN B N 1
ATOM 8653 C CA . ASN B 1 376 ? 24.219 -12.703 -0.734 1 98.69 376 ASN B CA 1
ATOM 8654 C C . ASN B 1 376 ? 25.656 -12.438 -0.294 1 98.69 376 ASN B C 1
ATOM 8656 O O . ASN B 1 376 ? 26.234 -13.203 0.482 1 98.69 376 ASN B O 1
ATOM 8660 N N . GLU B 1 377 ? 26.141 -11.375 -0.684 1 97.81 377 GLU B N 1
ATOM 8661 C CA . GLU B 1 377 ? 27.531 -11.016 -0.373 1 97.81 377 GLU B CA 1
ATOM 8662 C C . GLU B 1 377 ? 27.609 -10.242 0.941 1 97.81 377 GLU B C 1
ATOM 8664 O O . GLU B 1 377 ? 26.719 -9.453 1.26 1 97.81 377 GLU B O 1
ATOM 8669 N N . ASN B 1 378 ? 28.609 -10.531 1.738 1 94.44 378 ASN B N 1
ATOM 8670 C CA . ASN B 1 378 ? 28.906 -9.859 2.998 1 94.44 378 ASN B CA 1
ATOM 8671 C C . ASN B 1 378 ? 27.734 -9.953 3.969 1 94.44 378 ASN B C 1
ATOM 8673 O O . ASN B 1 378 ? 27.438 -9 4.703 1 94.44 378 ASN B O 1
ATOM 8677 N N . SER B 1 379 ? 26.969 -11.047 3.863 1 95.69 379 SER B N 1
ATOM 8678 C CA . SER B 1 379 ? 25.828 -11.25 4.742 1 95.69 379 SER B CA 1
ATOM 8679 C C . SER B 1 379 ? 24.891 -10.039 4.727 1 95.69 379 SER B C 1
ATOM 8681 O O . SER B 1 379 ? 24.484 -9.555 5.785 1 95.69 379 SER B O 1
ATOM 8683 N N . ALA B 1 380 ? 24.734 -9.516 3.518 1 98 380 ALA B N 1
ATOM 8684 C CA . ALA B 1 380 ? 23.812 -8.406 3.361 1 98 380 ALA B CA 1
ATOM 8685 C C . ALA B 1 380 ? 22.438 -8.758 3.932 1 98 380 ALA B C 1
ATOM 8687 O O . ALA B 1 380 ? 21.75 -7.902 4.488 1 98 380 ALA B O 1
ATOM 8688 N N . LEU B 1 381 ? 22.031 -10.008 3.75 1 98.44 381 LEU B N 1
ATOM 8689 C CA . LEU B 1 381 ? 20.828 -10.562 4.348 1 98.44 381 LEU B CA 1
ATOM 8690 C C . LEU B 1 381 ? 21.156 -11.727 5.281 1 98.44 381 LEU B C 1
ATOM 8692 O O . LEU B 1 381 ? 22.141 -12.438 5.059 1 98.44 381 LEU B O 1
ATOM 8696 N N . PRO B 1 382 ? 20.281 -11.984 6.277 1 98.31 382 PRO B N 1
ATOM 8697 C CA . PRO B 1 382 ? 19.172 -11.117 6.688 1 98.31 382 PRO B CA 1
ATOM 8698 C C . PRO B 1 382 ? 19.656 -9.828 7.344 1 98.31 382 PRO B C 1
ATOM 8700 O O . PRO B 1 382 ? 20.828 -9.695 7.684 1 98.31 382 PRO B O 1
ATOM 8703 N N . PHE B 1 383 ? 18.719 -8.859 7.453 1 98.44 383 PHE B N 1
ATOM 8704 C CA . PHE B 1 383 ? 19.047 -7.676 8.242 1 98.44 383 PHE B CA 1
ATOM 8705 C C . PHE B 1 383 ? 19.375 -8.055 9.68 1 98.44 383 PHE B C 1
ATOM 8707 O O . PHE B 1 383 ? 18.531 -8.602 10.398 1 98.44 383 PHE B O 1
ATOM 8714 N N . ALA B 1 384 ? 20.531 -7.828 10.094 1 94.94 384 ALA B N 1
ATOM 8715 C CA . ALA B 1 384 ? 20.953 -8.133 11.461 1 94.94 384 ALA B CA 1
ATOM 8716 C C . ALA B 1 384 ? 20.141 -7.328 12.477 1 94.94 384 ALA B C 1
ATOM 8718 O O . ALA B 1 384 ? 19.766 -7.844 13.531 1 94.94 384 ALA B O 1
ATOM 8719 N N . THR B 1 385 ? 19.938 -6.102 12.219 1 96.62 385 THR B N 1
ATOM 8720 C CA . THR B 1 385 ? 19.047 -5.176 12.914 1 96.62 385 THR B CA 1
ATOM 8721 C C . THR B 1 385 ? 18.156 -4.438 11.914 1 96.62 385 THR B C 1
ATOM 8723 O O . THR B 1 385 ? 18.531 -4.266 10.758 1 96.62 385 THR B O 1
ATOM 8726 N N . PRO B 1 386 ? 16.953 -4.109 12.352 1 97.69 386 PRO B N 1
ATOM 8727 C CA . PRO B 1 386 ? 16.156 -3.314 11.414 1 97.69 386 PRO B CA 1
ATOM 8728 C C . PRO B 1 386 ? 16.906 -2.098 10.883 1 97.69 386 PRO B C 1
ATOM 8730 O O . PRO B 1 386 ? 17.453 -1.311 11.664 1 97.69 386 PRO B O 1
ATOM 8733 N N . PRO B 1 387 ? 16.984 -2.002 9.555 1 98.5 387 PRO B N 1
ATOM 8734 C CA . PRO B 1 387 ? 17.656 -0.812 9.023 1 98.5 387 PRO B CA 1
ATOM 8735 C C . PRO B 1 387 ? 16.984 0.488 9.469 1 98.5 387 PRO B C 1
ATOM 8737 O O . PRO B 1 387 ? 15.766 0.564 9.547 1 98.5 387 PRO B O 1
ATOM 8740 N N . ASN B 1 388 ? 17.812 1.492 9.742 1 98.5 388 ASN B N 1
ATOM 8741 C CA . ASN B 1 388 ? 17.25 2.785 10.125 1 98.5 388 ASN B CA 1
ATOM 8742 C C . ASN B 1 388 ? 16.594 3.49 8.945 1 98.5 388 ASN B C 1
ATOM 8744 O O . ASN B 1 388 ? 15.609 4.207 9.109 1 98.5 388 ASN B O 1
ATOM 8748 N N . MET B 1 389 ? 17.188 3.275 7.738 1 98.69 389 MET B N 1
ATOM 8749 C CA . MET B 1 389 ? 16.641 3.883 6.531 1 98.69 389 MET B CA 1
ATOM 8750 C C . MET B 1 389 ? 16.641 2.889 5.375 1 98.69 389 MET B C 1
ATOM 8752 O O . MET B 1 389 ? 17.688 2.334 5.027 1 98.69 389 MET B O 1
ATOM 8756 N N . ILE B 1 390 ? 15.523 2.699 4.805 1 98.88 390 ILE B N 1
ATOM 8757 C CA . ILE B 1 390 ? 15.328 1.816 3.66 1 98.88 390 ILE B CA 1
ATOM 8758 C C . ILE B 1 390 ? 14.867 2.631 2.455 1 98.88 390 ILE B C 1
ATOM 8760 O O . ILE B 1 390 ? 13.938 3.438 2.562 1 98.88 390 ILE B O 1
ATOM 8764 N N . SER B 1 391 ? 15.469 2.539 1.332 1 98.94 391 SER B N 1
ATOM 8765 C CA . SER B 1 391 ? 14.992 3.119 0.081 1 98.94 391 SER B CA 1
ATOM 8766 C C . SER B 1 391 ? 14.477 2.041 -0.868 1 98.94 391 SER B C 1
ATOM 8768 O O . SER B 1 391 ? 15.18 1.062 -1.139 1 98.94 391 SER B O 1
ATOM 8770 N N . VAL B 1 392 ? 13.273 2.201 -1.32 1 98.94 392 VAL B N 1
ATOM 8771 C CA . VAL B 1 392 ? 12.602 1.229 -2.178 1 98.94 392 VAL B CA 1
ATOM 8772 C C . VAL B 1 392 ? 12.422 1.811 -3.578 1 98.94 392 VAL B C 1
ATOM 8774 O O . VAL B 1 392 ? 11.875 2.9 -3.738 1 98.94 392 VAL B O 1
ATOM 8777 N N . PHE B 1 393 ? 12.852 1.1 -4.57 1 98.88 393 PHE B N 1
ATOM 8778 C CA . PHE B 1 393 ? 12.742 1.556 -5.953 1 98.88 393 PHE B CA 1
ATOM 8779 C C . PHE B 1 393 ? 12.094 0.492 -6.828 1 98.88 393 PHE B C 1
ATOM 8781 O O . PHE B 1 393 ? 12.273 -0.706 -6.598 1 98.88 393 PHE B O 1
ATOM 8788 N N . GLY B 1 394 ? 11.328 0.926 -7.855 1 98.81 394 GLY B N 1
ATOM 8789 C CA . GLY B 1 394 ? 10.859 0.033 -8.906 1 98.81 394 GLY B CA 1
ATOM 8790 C C . GLY B 1 394 ? 9.352 -0.134 -8.914 1 98.81 394 GLY B C 1
ATOM 8791 O O . GLY B 1 394 ? 8.711 -0.084 -7.859 1 98.81 394 GLY B O 1
ATOM 8792 N N . TYR B 1 395 ? 8.844 -0.443 -10.023 1 98.44 395 TYR B N 1
ATOM 8793 C CA . TYR B 1 395 ? 7.414 -0.482 -10.336 1 98.44 395 TYR B CA 1
ATOM 8794 C C . TYR B 1 395 ? 6.758 -1.709 -9.719 1 98.44 395 TYR B C 1
ATOM 8796 O O . TYR B 1 395 ? 5.531 -1.757 -9.57 1 98.44 395 TYR B O 1
ATOM 8804 N N . ASP B 1 396 ? 7.527 -2.734 -9.344 1 98.56 396 ASP B N 1
ATOM 8805 C CA . ASP B 1 396 ? 7.008 -4.008 -8.852 1 98.56 396 ASP B CA 1
ATOM 8806 C C . ASP B 1 396 ? 6.785 -3.967 -7.344 1 98.56 396 ASP B C 1
ATOM 8808 O O . ASP B 1 396 ? 6.426 -4.977 -6.738 1 98.56 396 ASP B O 1
ATOM 8812 N N . ALA B 1 397 ? 6.883 -2.777 -6.715 1 98.81 397 ALA B N 1
ATOM 8813 C CA . ALA B 1 397 ? 6.895 -2.715 -5.254 1 98.81 397 ALA B CA 1
ATOM 8814 C C . ALA B 1 397 ? 5.492 -2.467 -4.703 1 98.81 397 ALA B C 1
ATOM 8816 O O . ALA B 1 397 ? 5.234 -2.682 -3.518 1 98.81 397 ALA B O 1
ATOM 8817 N N . THR B 1 398 ? 4.578 -2.018 -5.52 1 98.44 398 THR B N 1
ATOM 8818 C CA . THR B 1 398 ? 3.281 -1.58 -5.012 1 98.44 398 THR B CA 1
ATOM 8819 C C . THR B 1 398 ? 2.146 -2.297 -5.738 1 98.44 398 THR B C 1
ATOM 8821 O O . THR B 1 398 ? 2.389 -3.086 -6.656 1 98.44 398 THR B O 1
ATOM 8824 N N . VAL B 1 399 ? 0.872 -2.098 -5.309 1 97.88 399 VAL B N 1
ATOM 8825 C CA . VAL B 1 399 ? -0.303 -2.75 -5.879 1 97.88 399 VAL B CA 1
ATOM 8826 C C . VAL B 1 399 ? -0.652 -2.109 -7.219 1 97.88 399 VAL B C 1
ATOM 8828 O O . VAL B 1 399 ? -0.319 -0.948 -7.465 1 97.88 399 VAL B O 1
ATOM 8831 N N . PRO B 1 400 ? -1.346 -2.857 -8.102 1 97.56 400 PRO B N 1
ATOM 8832 C CA . PRO B 1 400 ? -1.885 -2.248 -9.312 1 97.56 400 PRO B CA 1
ATOM 8833 C C . PRO B 1 400 ? -3.031 -1.278 -9.031 1 97.56 400 PRO B C 1
ATOM 8835 O O . PRO B 1 400 ? -3.545 -1.235 -7.914 1 97.56 400 PRO B O 1
ATOM 8838 N N . ASP B 1 401 ? -3.457 -0.581 -10.055 1 97.19 401 ASP B N 1
ATOM 8839 C CA . ASP B 1 401 ? -4.473 0.461 -9.93 1 97.19 401 ASP B CA 1
ATOM 8840 C C . ASP B 1 401 ? -5.852 -0.143 -9.68 1 97.19 401 ASP B C 1
ATOM 8842 O O . ASP B 1 401 ? -6.75 0.533 -9.164 1 97.19 401 ASP B O 1
ATOM 8846 N N . THR B 1 402 ? -5.992 -1.417 -10.125 1 97.5 402 THR B N 1
ATOM 8847 C CA . THR B 1 402 ? -7.316 -2.012 -9.961 1 97.5 402 THR B CA 1
ATOM 8848 C C . THR B 1 402 ? -7.207 -3.512 -9.703 1 97.5 402 THR B C 1
ATOM 8850 O O . THR B 1 402 ? -6.273 -4.16 -10.172 1 97.5 402 THR B O 1
ATOM 8853 N N . LYS B 1 403 ? -7.957 -4.086 -8.898 1 98.12 403 LYS B N 1
ATOM 8854 C CA . LYS B 1 403 ? -8.383 -5.461 -8.656 1 98.12 403 LYS B CA 1
ATOM 8855 C C . LYS B 1 403 ? -9.859 -5.523 -8.281 1 98.12 403 LYS B C 1
ATOM 8857 O O . LYS B 1 403 ? -10.203 -5.465 -7.098 1 98.12 403 LYS B O 1
ATOM 8862 N N . ASN B 1 404 ? -10.688 -5.574 -9.273 1 97.19 404 ASN B N 1
ATOM 8863 C CA . ASN B 1 404 ? -12.125 -5.375 -9.094 1 97.19 404 ASN B CA 1
ATOM 8864 C C . ASN B 1 404 ? -12.938 -6.434 -9.836 1 97.19 404 ASN B C 1
ATOM 8866 O O . ASN B 1 404 ? -12.82 -7.625 -9.547 1 97.19 404 ASN B O 1
ATOM 8870 N N . THR B 1 405 ? -13.695 -6.172 -10.844 1 95.5 405 THR B N 1
ATOM 8871 C CA . THR B 1 405 ? -14.539 -7.145 -11.523 1 95.5 405 THR B CA 1
ATOM 8872 C C . THR B 1 405 ? -14.328 -7.09 -13.031 1 95.5 405 THR B C 1
ATOM 8874 O O . THR B 1 405 ? -15.039 -7.754 -13.789 1 95.5 405 THR B O 1
ATOM 8877 N N . ASP B 1 406 ? -13.336 -6.383 -13.492 1 92.06 406 ASP B N 1
ATOM 8878 C CA . ASP B 1 406 ? -13.164 -6.109 -14.914 1 92.06 406 ASP B CA 1
ATOM 8879 C C . ASP B 1 406 ? -12.367 -7.223 -15.594 1 92.06 406 ASP B C 1
ATOM 8881 O O . ASP B 1 406 ? -12.086 -8.25 -14.984 1 92.06 406 ASP B O 1
ATOM 8885 N N . LYS B 1 407 ? -12.055 -7.02 -16.875 1 93.81 407 LYS B N 1
ATOM 8886 C CA . LYS B 1 407 ? -11.328 -7.996 -17.688 1 93.81 407 LYS B CA 1
ATOM 8887 C C . LYS B 1 407 ? -9.922 -8.219 -17.156 1 93.81 407 LYS B C 1
ATOM 8889 O O . LYS B 1 407 ? -9.391 -9.328 -17.234 1 93.81 407 LYS B O 1
ATOM 8894 N N . LEU B 1 408 ? -9.32 -7.18 -16.625 1 95.81 408 LEU B N 1
ATOM 8895 C CA . LEU B 1 408 ? -7.988 -7.312 -16.047 1 95.81 408 LEU B CA 1
ATOM 8896 C C . LEU B 1 408 ? -7.992 -8.297 -14.883 1 95.81 408 LEU B C 1
ATOM 8898 O O . LEU B 1 408 ? -7.062 -9.094 -14.734 1 95.81 408 LEU B O 1
ATOM 8902 N N . PHE B 1 409 ? -9.109 -8.258 -14.125 1 95.88 409 PHE B N 1
ATOM 8903 C CA . PHE B 1 409 ? -9.305 -9.188 -13.016 1 95.88 409 PHE B CA 1
ATOM 8904 C C . PHE B 1 409 ? -9.516 -10.609 -13.531 1 95.88 409 PHE B C 1
ATOM 8906 O O . PHE B 1 409 ? -8.883 -11.547 -13.047 1 95.88 409 PHE B O 1
ATOM 8913 N N . GLU B 1 410 ? -10.266 -10.734 -14.492 1 94.62 410 GLU B N 1
ATOM 8914 C CA . GLU B 1 410 ? -10.609 -12.047 -15.031 1 94.62 410 GLU B CA 1
ATOM 8915 C C . GLU B 1 410 ? -9.383 -12.75 -15.609 1 94.62 410 GLU B C 1
ATOM 8917 O O . GLU B 1 410 ? -9.273 -13.977 -15.531 1 94.62 410 GLU B O 1
ATOM 8922 N N . LEU B 1 411 ? -8.461 -11.945 -16.141 1 95.56 411 LEU B N 1
ATOM 8923 C CA . LEU B 1 411 ? -7.383 -12.547 -16.906 1 95.56 411 LEU B CA 1
ATOM 8924 C C . LEU B 1 411 ? -6.051 -12.398 -16.188 1 95.56 411 LEU B C 1
ATOM 8926 O O . LEU B 1 411 ? -5.012 -12.82 -16.703 1 95.56 411 LEU B O 1
ATOM 8930 N N . GLY B 1 412 ? -6.012 -11.789 -15 1 95 412 GLY B N 1
ATOM 8931 C CA . GLY B 1 412 ? -4.789 -11.641 -14.227 1 95 412 GLY B CA 1
ATOM 8932 C C . GLY B 1 412 ? -3.834 -10.617 -14.82 1 95 412 GLY B C 1
ATOM 8933 O O . GLY B 1 412 ? -2.615 -10.766 -14.711 1 95 412 GLY B O 1
ATOM 8934 N N . TYR B 1 413 ? -4.375 -9.531 -15.531 1 95.88 413 TYR B N 1
ATOM 8935 C CA . TYR B 1 413 ? -3.557 -8.547 -16.219 1 95.88 413 TYR B CA 1
ATOM 8936 C C . TYR B 1 413 ? -3.541 -7.219 -15.469 1 95.88 413 TYR B C 1
ATOM 8938 O O . TYR B 1 413 ? -3.426 -6.152 -16.078 1 95.88 413 TYR B O 1
ATOM 8946 N N . TYR B 1 414 ? -3.619 -7.266 -14.117 1 93.81 414 TYR B N 1
ATOM 8947 C CA . TYR B 1 414 ? -3.674 -6.059 -13.297 1 93.81 414 TYR B CA 1
ATOM 8948 C C . TYR B 1 414 ? -2.49 -5.145 -13.602 1 93.81 414 TYR B C 1
ATOM 8950 O O . TYR B 1 414 ? -2.652 -3.928 -13.719 1 93.81 414 TYR B O 1
ATOM 8958 N N . SER B 1 415 ? -1.314 -5.707 -13.719 1 96.25 415 SER B N 1
ATOM 8959 C CA . SER B 1 415 ? -0.057 -4.973 -13.805 1 96.25 415 SER B CA 1
ATOM 8960 C C . SER B 1 415 ? 0.367 -4.773 -15.258 1 96.25 415 SER B C 1
ATOM 8962 O O . SER B 1 415 ? 1.395 -4.148 -15.531 1 96.25 415 SER B O 1
ATOM 8964 N N . SER B 1 416 ? -0.404 -5.332 -16.188 1 96.31 416 SER B N 1
ATOM 8965 C CA . SER B 1 416 ? -0.165 -5.223 -17.625 1 96.31 416 SER B CA 1
ATOM 8966 C C . SER B 1 416 ? -1.468 -5.012 -18.375 1 96.31 416 SER B C 1
ATOM 8968 O O . SER B 1 416 ? -1.87 -5.855 -19.188 1 96.31 416 SER B O 1
ATOM 8970 N N . PRO B 1 417 ? -2.062 -3.904 -18.234 1 94.5 417 PRO B N 1
ATOM 8971 C CA . PRO B 1 417 ? -3.4 -3.707 -18.797 1 94.5 417 PRO B CA 1
ATOM 8972 C C . PRO B 1 417 ? -3.418 -3.803 -20.312 1 94.5 417 PRO B C 1
ATOM 8974 O O . PRO B 1 417 ? -4.449 -4.133 -20.906 1 94.5 417 PRO B O 1
ATOM 8977 N N . GLU B 1 418 ? -2.309 -3.547 -21 1 94.06 418 GLU B N 1
ATOM 8978 C CA . GLU B 1 418 ? -2.252 -3.623 -22.453 1 94.06 418 GLU B CA 1
ATOM 8979 C C . GLU B 1 418 ? -2.545 -5.039 -22.938 1 94.06 418 GLU B C 1
ATOM 8981 O O . GLU B 1 418 ? -3.088 -5.223 -24.031 1 94.06 418 GLU B O 1
ATOM 8986 N N . MET B 1 419 ? -2.213 -6.039 -22.141 1 94.88 419 MET B N 1
ATOM 8987 C CA . MET B 1 419 ? -2.449 -7.434 -22.516 1 94.88 419 MET B CA 1
ATOM 8988 C C . MET B 1 419 ? -3.941 -7.742 -22.547 1 94.88 419 MET B C 1
ATOM 8990 O O . MET B 1 419 ? -4.383 -8.609 -23.297 1 94.88 419 MET B O 1
ATOM 8994 N N . GLY B 1 420 ? -4.703 -6.996 -21.734 1 92.69 420 GLY B N 1
ATOM 8995 C CA . GLY B 1 420 ? -6.141 -7.203 -21.672 1 92.69 420 GLY B CA 1
ATOM 8996 C C . GLY B 1 420 ? -6.859 -6.805 -22.953 1 92.69 420 GLY B C 1
ATOM 8997 O O . GLY B 1 420 ? -8 -7.215 -23.188 1 92.69 420 GLY B O 1
ATOM 8998 N N . GLN B 1 421 ? -6.191 -6.141 -23.828 1 91 421 GLN B N 1
ATOM 8999 C CA . GLN B 1 421 ? -6.797 -5.641 -25.062 1 91 421 GLN B CA 1
ATOM 9000 C C . GLN B 1 421 ? -6.406 -6.5 -26.25 1 91 421 GLN B C 1
ATOM 9002 O O . GLN B 1 421 ? -6.961 -6.348 -27.344 1 91 421 GLN B O 1
ATOM 9007 N N . ALA B 1 422 ? -5.582 -7.43 -26 1 91.44 422 ALA B N 1
ATOM 9008 C CA . ALA B 1 422 ? -5.043 -8.211 -27.109 1 91.44 422 ALA B CA 1
ATOM 9009 C C . ALA B 1 422 ? -5.992 -9.336 -27.484 1 91.44 422 ALA B C 1
ATOM 9011 O O . ALA B 1 422 ? -6.672 -9.906 -26.641 1 91.44 422 ALA B O 1
ATOM 9012 N N . VAL B 1 423 ? -5.965 -9.648 -28.781 1 90.62 423 VAL B N 1
ATOM 9013 C CA . VAL B 1 423 ? -6.781 -10.727 -29.344 1 90.62 423 VAL B CA 1
ATOM 9014 C C . VAL B 1 423 ? -5.914 -11.961 -29.578 1 90.62 423 VAL B C 1
ATOM 9016 O O . VAL B 1 423 ? -4.871 -11.875 -30.234 1 90.62 423 VAL B O 1
ATOM 9019 N N . LEU B 1 424 ? -6.371 -13.148 -29.141 1 89.94 424 LEU B N 1
ATOM 9020 C CA . LEU B 1 424 ? -5.629 -14.398 -29.312 1 89.94 424 LEU B CA 1
ATOM 9021 C C . LEU B 1 424 ? -5.41 -14.695 -30.797 1 89.94 424 LEU B C 1
ATOM 9023 O O . LEU B 1 424 ? -6.305 -14.484 -31.625 1 89.94 424 LEU B O 1
ATOM 9027 N N . GLY B 1 425 ? -4.254 -15.156 -31.094 1 88.75 425 GLY B N 1
ATOM 9028 C CA . GLY B 1 425 ? -3.912 -15.523 -32.438 1 88.75 425 GLY B CA 1
ATOM 9029 C C . GLY B 1 425 ? -3.168 -14.422 -33.188 1 88.75 425 GLY B C 1
ATOM 9030 O O . GLY B 1 425 ? -2.555 -14.68 -34.219 1 88.75 425 GLY B O 1
ATOM 9031 N N . THR B 1 426 ? -3.285 -13.234 -32.625 1 92.5 426 THR B N 1
ATOM 9032 C CA . THR B 1 426 ? -2.549 -12.133 -33.25 1 92.5 426 THR B CA 1
ATOM 9033 C C . THR B 1 426 ? -1.13 -12.055 -32.688 1 92.5 426 THR B C 1
ATOM 9035 O O . THR B 1 426 ? -0.891 -12.406 -31.516 1 92.5 426 THR B O 1
ATOM 9038 N N . GLU B 1 427 ? -0.264 -11.695 -33.594 1 91 427 GLU B N 1
ATOM 9039 C CA . GLU B 1 427 ? 1.1 -11.461 -33.125 1 91 427 GLU B CA 1
ATOM 9040 C C . GLU B 1 427 ? 1.185 -10.203 -32.281 1 91 427 GLU B C 1
ATOM 9042 O O . GLU B 1 427 ? 0.75 -9.125 -32.688 1 91 427 GLU B O 1
ATOM 9047 N N . ARG B 1 428 ? 1.605 -10.391 -31.078 1 93.75 428 ARG B N 1
ATOM 9048 C CA . ARG B 1 428 ? 1.83 -9.273 -30.156 1 93.75 428 ARG B CA 1
ATOM 9049 C C . ARG B 1 428 ? 3.188 -9.391 -29.484 1 93.75 428 ARG B C 1
ATOM 9051 O O . ARG B 1 428 ? 3.688 -10.5 -29.266 1 93.75 428 ARG B O 1
ATOM 9058 N N . HIS B 1 429 ? 3.785 -8.234 -29.219 1 93.75 429 HIS B N 1
ATOM 9059 C CA . HIS B 1 429 ? 5.043 -8.133 -28.484 1 93.75 429 HIS B CA 1
ATOM 9060 C C . HIS B 1 429 ? 4.879 -7.297 -27.219 1 93.75 429 HIS B C 1
ATOM 9062 O O . HIS B 1 429 ? 5.055 -6.074 -27.25 1 93.75 429 HIS B O 1
ATOM 9068 N N . PHE B 1 430 ? 4.676 -7.984 -26.156 1 93.19 430 PHE B N 1
ATOM 9069 C CA . PHE B 1 430 ? 4.438 -7.285 -24.906 1 93.19 430 PHE B CA 1
ATOM 9070 C C . PHE B 1 430 ? 5.742 -7.082 -24.141 1 93.19 430 PHE B C 1
ATOM 9072 O O . PHE B 1 430 ? 6.633 -7.934 -24.188 1 93.19 430 PHE B O 1
ATOM 9079 N N . ASP B 1 431 ? 5.836 -5.973 -23.438 1 91.19 431 ASP B N 1
ATOM 9080 C CA . ASP B 1 431 ? 6.93 -5.762 -22.484 1 91.19 431 ASP B CA 1
ATOM 9081 C C . ASP B 1 431 ? 6.855 -6.754 -21.328 1 91.19 431 ASP B C 1
ATOM 9083 O O . ASP B 1 431 ? 5.82 -6.867 -20.672 1 91.19 431 ASP B O 1
ATOM 9087 N N . GLN B 1 432 ? 7.965 -7.527 -21.109 1 92.62 432 GLN B N 1
ATOM 9088 C CA . GLN B 1 432 ? 7.91 -8.461 -19.984 1 92.62 432 GLN B CA 1
ATOM 9089 C C . GLN B 1 432 ? 7.879 -7.723 -18.656 1 92.62 432 GLN B C 1
ATOM 9091 O O . GLN B 1 432 ? 7.453 -8.281 -17.641 1 92.62 432 GLN B O 1
ATOM 9096 N N . ALA B 1 433 ? 8.398 -6.469 -18.688 1 96.94 433 ALA B N 1
ATOM 9097 C CA . ALA B 1 433 ? 8.258 -5.648 -17.484 1 96.94 433 ALA B CA 1
ATOM 9098 C C . ALA B 1 433 ? 6.824 -5.168 -17.312 1 96.94 433 ALA B C 1
ATOM 9100 O O . ALA B 1 433 ? 6.371 -4.27 -18.016 1 96.94 433 ALA B O 1
ATOM 9101 N N . ALA B 1 434 ? 6.078 -5.812 -16.391 1 97.44 434 ALA B N 1
ATOM 9102 C CA . ALA B 1 434 ? 4.75 -5.336 -16.016 1 97.44 434 ALA B CA 1
ATOM 9103 C C . ALA B 1 434 ? 4.848 -4.141 -15.07 1 97.44 434 ALA B C 1
ATOM 9105 O O . ALA B 1 434 ? 4.914 -4.312 -13.852 1 97.44 434 ALA B O 1
ATOM 9106 N N . LYS B 1 435 ? 4.719 -2.955 -15.609 1 97.44 435 LYS B N 1
ATOM 9107 C CA . LYS B 1 435 ? 5.086 -1.754 -14.859 1 97.44 435 LYS B CA 1
ATOM 9108 C C . LYS B 1 435 ? 3.896 -1.213 -14.07 1 97.44 435 LYS B C 1
ATOM 9110 O O . LYS B 1 435 ? 4.02 -0.208 -13.367 1 97.44 435 LYS B O 1
ATOM 9115 N N . GLY B 1 436 ? 2.74 -1.845 -14.164 1 97.06 436 GLY B N 1
ATOM 9116 C CA . GLY B 1 436 ? 1.538 -1.356 -13.508 1 97.06 436 GLY B CA 1
ATOM 9117 C C . GLY B 1 436 ? 1.446 -1.763 -12.047 1 97.06 436 GLY B C 1
ATOM 9118 O O . GLY B 1 436 ? 0.481 -1.419 -11.367 1 97.06 436 GLY B O 1
ATOM 9119 N N . GLY B 1 437 ? 2.484 -2.451 -11.5 1 97.75 437 GLY B N 1
ATOM 9120 C CA . GLY B 1 437 ? 2.482 -2.926 -10.125 1 97.75 437 GLY B CA 1
ATOM 9121 C C . GLY B 1 437 ? 3.031 -4.332 -9.977 1 97.75 437 GLY B C 1
ATOM 9122 O O . GLY B 1 437 ? 3.426 -4.957 -10.969 1 97.75 437 GLY B O 1
ATOM 9123 N N . THR B 1 438 ? 3.033 -4.836 -8.742 1 98.25 438 THR B N 1
ATOM 9124 C CA . THR B 1 438 ? 3.596 -6.152 -8.461 1 98.25 438 THR B CA 1
ATOM 9125 C C . THR B 1 438 ? 2.762 -7.25 -9.117 1 98.25 438 THR B C 1
ATOM 9127 O O . THR B 1 438 ? 1.558 -7.078 -9.32 1 98.25 438 THR B O 1
ATOM 9130 N N . ILE B 1 439 ? 3.359 -8.344 -9.5 1 98 439 ILE B N 1
ATOM 9131 C CA . ILE B 1 439 ? 2.643 -9.477 -10.078 1 98 439 ILE B CA 1
ATOM 9132 C C . ILE B 1 439 ? 2.561 -10.609 -9.062 1 98 439 ILE B C 1
ATOM 9134 O O . ILE B 1 439 ? 3.518 -10.859 -8.32 1 98 439 ILE B O 1
ATOM 9138 N N . VAL B 1 440 ? 1.381 -11.211 -8.984 1 95.94 440 VAL B N 1
ATOM 9139 C CA . VAL B 1 440 ? 1.188 -12.305 -8.047 1 95.94 440 VAL B CA 1
ATOM 9140 C C . VAL B 1 440 ? 0.988 -13.617 -8.805 1 95.94 440 VAL B C 1
ATOM 9142 O O . VAL B 1 440 ? 1.062 -14.703 -8.219 1 95.94 440 VAL B O 1
ATOM 9145 N N . SER B 1 441 ? 0.77 -13.547 -10.055 1 96.31 441 SER B N 1
ATOM 9146 C CA . SER B 1 441 ? 0.597 -14.664 -10.977 1 96.31 441 SER B CA 1
ATOM 9147 C C . SER B 1 441 ? 0.908 -14.242 -12.414 1 96.31 441 SER B C 1
ATOM 9149 O O . SER B 1 441 ? 1.115 -13.062 -12.688 1 96.31 441 SER B O 1
ATOM 9151 N N . GLY B 1 442 ? 1.004 -15.25 -13.312 1 96.62 442 GLY B N 1
ATOM 9152 C CA . GLY B 1 442 ? 0.984 -14.938 -14.734 1 96.62 442 GLY B CA 1
ATOM 9153 C C . GLY B 1 442 ? -0.4 -14.586 -15.25 1 96.62 442 GLY B C 1
ATOM 9154 O O . GLY B 1 442 ? -1.3 -14.281 -14.461 1 96.62 442 GLY B O 1
ATOM 9155 N N . GLY B 1 443 ? -0.56 -14.594 -16.641 1 95.75 443 GLY B N 1
ATOM 9156 C CA . GLY B 1 443 ? -1.796 -14.047 -17.188 1 95.75 443 GLY B CA 1
ATOM 9157 C C . GLY B 1 443 ? -2.635 -15.078 -17.906 1 95.75 443 GLY B C 1
ATOM 9158 O O . GLY B 1 443 ? -2.107 -16.078 -18.422 1 95.75 443 GLY B O 1
ATOM 9159 N N . ARG B 1 444 ? -3.975 -14.836 -17.844 1 94 444 ARG B N 1
ATOM 9160 C CA . ARG B 1 444 ? -5.031 -15.492 -18.609 1 94 444 ARG B CA 1
ATOM 9161 C C . ARG B 1 444 ? -5.527 -16.734 -17.891 1 94 444 ARG B C 1
ATOM 9163 O O . ARG B 1 444 ? -5.867 -16.688 -16.703 1 94 444 ARG B O 1
ATOM 9170 N N . ALA B 1 445 ? -5.613 -17.875 -18.5 1 90 445 ALA B N 1
ATOM 9171 C CA . ALA B 1 445 ? -6.449 -18.969 -18 1 90 445 ALA B CA 1
ATOM 9172 C C . ALA B 1 445 ? -5.93 -19.484 -16.656 1 90 445 ALA B C 1
ATOM 9174 O O . ALA B 1 445 ? -6.711 -19.922 -15.812 1 90 445 ALA B O 1
ATOM 9175 N N . ALA B 1 446 ? -4.66 -19.359 -16.422 1 92 446 ALA B N 1
ATOM 9176 C CA . ALA B 1 446 ? -4.117 -19.953 -15.195 1 92 446 ALA B CA 1
ATOM 9177 C C . ALA B 1 446 ? -3.994 -18.891 -14.094 1 92 446 ALA B C 1
ATOM 9179 O O . ALA B 1 446 ? -3.547 -19.203 -12.984 1 92 446 ALA B O 1
ATOM 9180 N N . ALA B 1 447 ? -4.41 -17.656 -14.469 1 94.12 447 ALA B N 1
ATOM 9181 C CA . ALA B 1 447 ? -4.406 -16.625 -13.438 1 94.12 447 ALA B CA 1
ATOM 9182 C C . ALA B 1 447 ? -5.379 -16.953 -12.312 1 94.12 447 ALA B C 1
ATOM 9184 O O . ALA B 1 447 ? -6.172 -17.891 -12.43 1 94.12 447 ALA B O 1
ATOM 9185 N N . ASN B 1 448 ? -5.254 -16.312 -11.164 1 94.06 448 ASN B N 1
ATO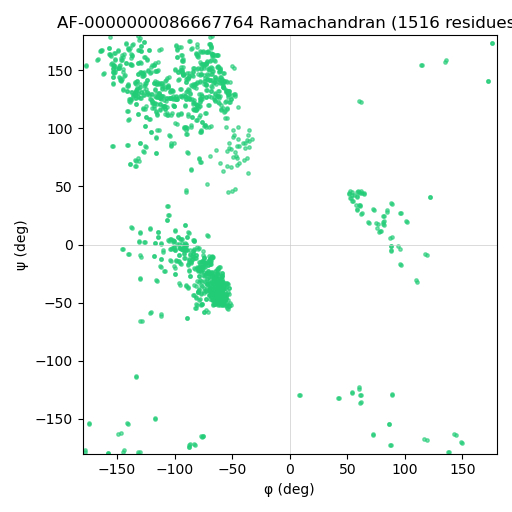M 9186 C CA . ASN B 1 448 ? -6.152 -16.562 -10.039 1 94.06 448 ASN B CA 1
ATOM 9187 C C . ASN B 1 448 ? -6.586 -15.258 -9.367 1 94.06 448 ASN B C 1
ATOM 9189 O O . ASN B 1 448 ? -6.203 -14.172 -9.805 1 94.06 448 ASN B O 1
ATOM 9193 N N . ALA B 1 449 ? -7.496 -15.398 -8.492 1 95.62 449 ALA B N 1
ATOM 9194 C CA . ALA B 1 449 ? -8.148 -14.234 -7.895 1 95.62 449 ALA B CA 1
ATOM 9195 C C . ALA B 1 449 ? -7.68 -14.016 -6.457 1 95.62 449 ALA B C 1
ATOM 9197 O O . ALA B 1 449 ? -8.023 -14.797 -5.566 1 95.62 449 ALA B O 1
ATOM 9198 N N . PRO B 1 450 ? -6.957 -12.977 -6.176 1 97.12 450 PRO B N 1
ATOM 9199 C CA . PRO B 1 450 ? -6.477 -12.742 -4.812 1 97.12 450 PRO B CA 1
ATOM 9200 C C . PRO B 1 450 ? -7.527 -12.086 -3.922 1 97.12 450 PRO B C 1
ATOM 9202 O O . PRO B 1 450 ? -8.219 -11.156 -4.355 1 97.12 450 PRO B O 1
ATOM 9205 N N . SER B 1 451 ? -7.633 -12.57 -2.646 1 97.94 451 SER B N 1
ATOM 9206 C CA . SER B 1 451 ? -8.5 -11.922 -1.67 1 97.94 451 SER B CA 1
ATOM 9207 C C . SER B 1 451 ? -8.016 -10.516 -1.344 1 97.94 451 SER B C 1
ATOM 9209 O O . SER B 1 451 ? -8.82 -9.633 -1.022 1 97.94 451 SER B O 1
ATOM 9211 N N . TYR B 1 452 ? -6.797 -10.383 -1.273 1 98.25 452 TYR B N 1
ATOM 9212 C CA . TYR B 1 452 ? -6 -9.18 -1.062 1 98.25 452 TYR B CA 1
ATOM 9213 C C . TYR B 1 452 ? -4.621 -9.32 -1.696 1 98.25 452 TYR B C 1
ATOM 9215 O O . TYR B 1 452 ? -4.262 -10.391 -2.182 1 98.25 452 TYR B O 1
ATOM 9223 N N . ILE B 1 453 ? -3.906 -8.227 -1.854 1 98.44 453 ILE B N 1
ATOM 9224 C CA . ILE B 1 453 ? -2.506 -8.266 -2.26 1 98.44 453 ILE B CA 1
ATOM 9225 C C . ILE B 1 453 ? -1.657 -7.488 -1.255 1 98.44 453 ILE B C 1
ATOM 9227 O O . ILE B 1 453 ? -1.687 -6.258 -1.228 1 98.44 453 ILE B O 1
ATOM 9231 N N . LEU B 1 454 ? -0.976 -8.211 -0.375 1 98.62 454 LEU B N 1
ATOM 9232 C CA . LEU B 1 454 ? 0.041 -7.566 0.447 1 98.62 454 LEU B CA 1
ATOM 9233 C C . LEU B 1 454 ? 1.319 -7.332 -0.351 1 98.62 454 LEU B C 1
ATOM 9235 O O . LEU B 1 454 ? 2.152 -8.234 -0.471 1 98.62 454 LEU B O 1
ATOM 9239 N N . ASP B 1 455 ? 1.466 -6.117 -0.875 1 98.62 455 ASP B N 1
ATOM 9240 C CA . ASP B 1 455 ? 2.58 -5.789 -1.759 1 98.62 455 ASP B CA 1
ATOM 9241 C C . ASP B 1 455 ? 3.85 -5.5 -0.959 1 98.62 455 ASP B C 1
ATOM 9243 O O . ASP B 1 455 ? 3.787 -5.262 0.249 1 98.62 455 ASP B O 1
ATOM 9247 N N . PRO B 1 456 ? 5.016 -5.508 -1.599 1 98.81 456 PRO B N 1
ATOM 9248 C CA . PRO B 1 456 ? 6.297 -5.312 -0.912 1 98.81 456 PRO B CA 1
ATOM 9249 C C . PRO B 1 456 ? 6.383 -3.963 -0.202 1 98.81 456 PRO B C 1
ATOM 9251 O O . PRO B 1 456 ? 6.75 -3.902 0.975 1 98.81 456 PRO B O 1
ATOM 9254 N N . LEU B 1 457 ? 6.016 -2.895 -0.856 1 98.94 457 LEU B N 1
ATOM 9255 C CA . LEU B 1 457 ? 6.188 -1.569 -0.272 1 98.94 457 LEU B CA 1
ATOM 9256 C C . LEU B 1 457 ? 5.316 -1.402 0.967 1 98.94 457 LEU B C 1
ATOM 9258 O O . LEU B 1 457 ? 5.785 -0.925 2.002 1 98.94 457 LEU B O 1
ATOM 9262 N N . SER B 1 458 ? 4.004 -1.718 0.852 1 98.75 458 SER B N 1
ATOM 9263 C CA . SER B 1 458 ? 3.121 -1.556 2.002 1 98.75 458 SER B CA 1
ATOM 9264 C C . SER B 1 458 ? 3.57 -2.426 3.172 1 98.75 458 SER B C 1
ATOM 9266 O O . SER B 1 458 ? 3.516 -1.999 4.328 1 98.75 458 SER B O 1
ATOM 9268 N N . SER B 1 459 ? 4.023 -3.68 2.877 1 98.88 459 SER B N 1
ATOM 9269 C CA . SER B 1 459 ? 4.496 -4.562 3.938 1 98.88 459 SER B CA 1
ATOM 9270 C C . SER B 1 459 ? 5.762 -4.016 4.59 1 98.88 459 SER B C 1
ATOM 9272 O O . SER B 1 459 ? 5.926 -4.102 5.809 1 98.88 459 SER B O 1
ATOM 9274 N N . ILE B 1 460 ? 6.66 -3.465 3.807 1 98.94 460 ILE B N 1
ATOM 9275 C CA . ILE B 1 460 ? 7.871 -2.836 4.324 1 98.94 460 ILE B CA 1
ATOM 9276 C C . ILE B 1 460 ? 7.5 -1.632 5.188 1 98.94 460 ILE B C 1
ATOM 9278 O O . ILE B 1 460 ? 8.078 -1.425 6.258 1 98.94 460 ILE B O 1
ATOM 9282 N N . GLN B 1 461 ? 6.531 -0.812 4.758 1 98.81 461 GLN B N 1
ATOM 9283 C CA . GLN B 1 461 ? 6.129 0.373 5.508 1 98.81 461 GLN B CA 1
ATOM 9284 C C . GLN B 1 461 ? 5.473 -0.009 6.832 1 98.81 461 GLN B C 1
ATOM 9286 O O . GLN B 1 461 ? 5.691 0.645 7.852 1 98.81 461 GLN B O 1
ATOM 9291 N N . HIS B 1 462 ? 4.613 -1.011 6.828 1 98.62 462 HIS B N 1
ATOM 9292 C CA . HIS B 1 462 ? 4.012 -1.468 8.07 1 98.62 462 HIS B CA 1
ATOM 9293 C C . HIS B 1 462 ? 5.07 -1.979 9.047 1 98.62 462 HIS B C 1
ATOM 9295 O O . HIS B 1 462 ? 4.988 -1.726 10.25 1 98.62 462 HIS B O 1
ATOM 9301 N N . ARG B 1 463 ? 6.07 -2.734 8.508 1 98.56 463 ARG B N 1
ATOM 9302 C CA . ARG B 1 463 ? 7.18 -3.182 9.344 1 98.56 463 ARG B CA 1
ATOM 9303 C C . ARG B 1 463 ? 7.992 -1.998 9.852 1 98.56 463 ARG B C 1
ATOM 9305 O O . ARG B 1 463 ? 8.398 -1.977 11.016 1 98.56 463 ARG B O 1
ATOM 9312 N N . ALA B 1 464 ? 8.219 -1.054 8.969 1 98.38 464 ALA B N 1
ATOM 9313 C CA . ALA B 1 464 ? 8.953 0.156 9.328 1 98.38 464 ALA B CA 1
ATOM 9314 C C . ALA B 1 464 ? 8.25 0.908 10.453 1 98.38 464 ALA B C 1
ATOM 9316 O O . ALA B 1 464 ? 8.898 1.432 11.359 1 98.38 464 ALA B O 1
ATOM 9317 N N . ALA B 1 465 ? 6.949 1.041 10.367 1 97.81 465 ALA B N 1
ATOM 9318 C CA . ALA B 1 465 ? 6.176 1.698 11.422 1 97.81 465 ALA B CA 1
ATOM 9319 C C . ALA B 1 465 ? 6.367 0.998 12.758 1 97.81 465 ALA B C 1
ATOM 9321 O O . ALA B 1 465 ? 6.418 1.648 13.805 1 97.81 465 ALA B O 1
ATOM 9322 N N . LYS B 1 466 ? 6.449 -0.295 12.734 1 96.5 466 LYS B N 1
ATOM 9323 C CA . LYS B 1 466 ? 6.629 -1.089 13.945 1 96.5 466 LYS B CA 1
ATOM 9324 C C . LYS B 1 466 ? 8.055 -0.954 14.492 1 96.5 466 LYS B C 1
ATOM 9326 O O . LYS B 1 466 ? 8.25 -0.807 15.695 1 96.5 466 LYS B O 1
ATOM 9331 N N . ASP B 1 467 ? 9.039 -0.928 13.578 1 97.19 467 ASP B N 1
ATOM 9332 C CA . ASP B 1 467 ? 10.43 -1.051 13.992 1 97.19 467 ASP B CA 1
ATOM 9333 C C . ASP B 1 467 ? 11.102 0.318 14.07 1 97.19 467 ASP B C 1
ATOM 9335 O O . ASP B 1 467 ? 12.195 0.451 14.641 1 97.19 467 ASP B O 1
ATOM 9339 N N . GLY B 1 468 ? 10.531 1.298 13.547 1 97.06 468 GLY B N 1
ATOM 9340 C CA . GLY B 1 468 ? 11.078 2.643 13.609 1 97.06 468 GLY B CA 1
ATOM 9341 C C . GLY B 1 468 ? 12.023 2.959 12.461 1 97.06 468 GLY B C 1
ATOM 9342 O O . GLY B 1 468 ? 13.047 3.617 12.656 1 97.06 468 GLY B O 1
ATOM 9343 N N . SER B 1 469 ? 11.758 2.436 11.266 1 98.56 469 SER B N 1
ATOM 9344 C CA . SER B 1 469 ? 12.578 2.727 10.094 1 98.56 469 SER B CA 1
ATOM 9345 C C . SER B 1 469 ? 11.992 3.877 9.281 1 98.56 469 SER B C 1
ATOM 9347 O O . SER B 1 469 ? 10.789 4.121 9.32 1 98.56 469 SER B O 1
ATOM 9349 N N . TRP B 1 470 ? 12.867 4.645 8.594 1 98.62 470 TRP B N 1
ATOM 9350 C CA . TRP B 1 470 ? 12.516 5.609 7.555 1 98.62 470 TRP B CA 1
ATOM 9351 C C . TRP B 1 470 ? 12.492 4.945 6.184 1 98.62 470 TRP B C 1
ATOM 9353 O O . TRP B 1 470 ? 13.422 4.23 5.816 1 98.62 470 TRP B O 1
ATOM 9363 N N . VAL B 1 471 ? 11.422 5.18 5.418 1 98.88 471 VAL B N 1
ATOM 9364 C CA . VAL B 1 471 ? 11.312 4.527 4.113 1 98.88 471 VAL B CA 1
ATOM 9365 C C . VAL B 1 471 ? 11.234 5.586 3.016 1 98.88 471 VAL B C 1
ATOM 9367 O O . VAL B 1 471 ? 10.344 6.445 3.033 1 98.88 471 VAL B O 1
ATOM 9370 N N . ASN B 1 472 ? 12.133 5.617 2.043 1 98.81 472 ASN B N 1
ATOM 9371 C CA . ASN B 1 472 ? 12.047 6.336 0.777 1 98.81 472 ASN B CA 1
ATOM 9372 C C . ASN B 1 472 ? 11.562 5.434 -0.35 1 98.81 472 ASN B C 1
ATOM 9374 O O . ASN B 1 472 ? 11.82 4.227 -0.34 1 98.81 472 ASN B O 1
ATOM 9378 N N . TRP B 1 473 ? 10.828 6.051 -1.33 1 98.81 473 TRP B N 1
ATOM 9379 C CA . TRP B 1 473 ? 10.547 5.203 -2.482 1 98.81 473 TRP B CA 1
ATOM 9380 C C . TRP B 1 473 ? 10.367 6.039 -3.744 1 98.81 473 TRP B C 1
ATOM 9382 O O . TRP B 1 473 ? 10.07 7.234 -3.668 1 98.81 473 TRP B O 1
ATOM 9392 N N . ASP B 1 474 ? 10.609 5.52 -4.832 1 98.69 474 ASP B N 1
ATOM 9393 C CA . ASP B 1 474 ? 10.32 5.961 -6.191 1 98.69 474 ASP B CA 1
ATOM 9394 C C . ASP B 1 474 ? 9.898 4.789 -7.078 1 98.69 474 ASP B C 1
ATOM 9396 O O . ASP B 1 474 ? 10.719 3.92 -7.391 1 98.69 474 ASP B O 1
ATOM 9400 N N . LEU B 1 475 ? 8.688 4.773 -7.543 1 98.44 475 LEU B N 1
ATOM 9401 C CA . LEU B 1 475 ? 8.109 3.59 -8.172 1 98.44 475 LEU B CA 1
ATOM 9402 C C . LEU B 1 475 ? 8.156 3.709 -9.695 1 98.44 475 LEU B C 1
ATOM 9404 O O . LEU B 1 475 ? 7.84 2.752 -10.406 1 98.44 475 LEU B O 1
ATOM 9408 N N . THR B 1 476 ? 8.602 4.844 -10.227 1 96.62 476 THR B N 1
ATOM 9409 C CA . THR B 1 476 ? 8.336 5.078 -11.641 1 96.62 476 THR B CA 1
ATOM 9410 C C . THR B 1 476 ? 9.609 5.477 -12.375 1 96.62 476 THR B C 1
ATOM 9412 O O . THR B 1 476 ? 9.766 5.191 -13.562 1 96.62 476 THR B O 1
ATOM 9415 N N . SER B 1 477 ? 10.57 6.129 -11.688 1 97.5 477 SER B N 1
ATOM 9416 C CA . SER B 1 477 ? 11.719 6.719 -12.367 1 97.5 477 SER B CA 1
ATOM 9417 C C . SER B 1 477 ? 12.695 5.645 -12.828 1 97.5 477 SER B C 1
ATOM 9419 O O . SER B 1 477 ? 12.922 4.652 -12.133 1 97.5 477 SER B O 1
ATOM 9421 N N . SER B 1 478 ? 13.273 5.82 -14.031 1 97.44 478 SER B N 1
ATOM 9422 C CA . SER B 1 478 ? 14.297 4.922 -14.547 1 97.44 478 SER B CA 1
ATOM 9423 C C . SER B 1 478 ? 15.656 5.219 -13.914 1 97.44 478 SER B C 1
ATOM 9425 O O . SER B 1 478 ? 16.531 4.352 -13.883 1 97.44 478 SER B O 1
ATOM 9427 N N . ASN B 1 479 ? 15.852 6.406 -13.508 1 98.31 479 ASN B N 1
ATOM 9428 C CA . ASN B 1 479 ? 17.078 6.867 -12.875 1 98.31 479 ASN B CA 1
ATOM 9429 C C . ASN B 1 479 ? 16.797 7.707 -11.633 1 98.31 479 ASN B C 1
ATOM 9431 O O . ASN B 1 479 ? 17.094 8.898 -11.609 1 98.31 479 ASN B O 1
ATOM 9435 N N . PRO B 1 480 ? 16.266 7.125 -10.594 1 98.31 480 PRO B N 1
ATOM 9436 C CA . PRO B 1 480 ? 15.883 7.875 -9.391 1 98.31 480 PRO B CA 1
ATOM 9437 C C . PRO B 1 480 ? 17.078 8.398 -8.609 1 98.31 480 PRO B C 1
ATOM 9439 O O . PRO B 1 480 ? 18.156 7.781 -8.633 1 98.31 480 PRO B O 1
ATOM 9442 N N . ASP B 1 481 ? 16.906 9.531 -7.895 1 97.56 481 ASP B N 1
ATOM 9443 C CA . ASP B 1 481 ? 17.859 9.914 -6.863 1 97.56 481 ASP B CA 1
ATOM 9444 C C . ASP B 1 481 ? 17.812 8.953 -5.68 1 97.56 481 ASP B C 1
ATOM 9446 O O . ASP B 1 481 ? 16.828 8.242 -5.492 1 97.56 481 ASP B O 1
ATOM 9450 N N . VAL B 1 482 ? 18.922 8.836 -5.023 1 98.5 482 VAL B N 1
ATOM 9451 C CA . VAL B 1 482 ? 18.984 8 -3.828 1 98.5 482 VAL B CA 1
ATOM 9452 C C . VAL B 1 482 ? 19.406 8.844 -2.629 1 98.5 482 VAL B C 1
ATOM 9454 O O . VAL B 1 482 ? 20.328 9.656 -2.725 1 98.5 482 VAL B O 1
ATOM 9457 N N . ASN B 1 483 ? 18.609 8.836 -1.522 1 98.62 483 ASN B N 1
ATOM 9458 C CA . ASN B 1 483 ? 19.125 9.391 -0.272 1 98.62 483 ASN B CA 1
ATOM 9459 C C . ASN B 1 483 ? 20.453 8.75 0.122 1 98.62 483 ASN B C 1
ATOM 9461 O O . ASN B 1 483 ? 20.516 7.547 0.378 1 98.62 483 ASN B O 1
ATOM 9465 N N . ALA B 1 484 ? 21.516 9.477 0.204 1 98 484 ALA B N 1
ATOM 9466 C CA . ALA B 1 484 ? 22.875 8.969 0.346 1 98 484 ALA B CA 1
ATOM 9467 C C . ALA B 1 484 ? 23.094 8.359 1.728 1 98 484 ALA B C 1
ATOM 9469 O O . ALA B 1 484 ? 24.078 7.656 1.954 1 98 484 ALA B O 1
ATOM 9470 N N . ALA B 1 485 ? 22.125 8.57 2.633 1 98 485 ALA B N 1
ATOM 9471 C CA . ALA B 1 485 ? 22.234 8.016 3.982 1 98 485 ALA B CA 1
ATOM 9472 C C . ALA B 1 485 ? 21.516 6.68 4.094 1 98 485 ALA B C 1
ATOM 9474 O O . ALA B 1 485 ? 21.469 6.078 5.168 1 98 485 ALA B O 1
ATOM 9475 N N . SER B 1 486 ? 20.984 6.125 3.02 1 98.5 486 SER B N 1
ATOM 9476 C CA . SER B 1 486 ? 20.234 4.867 3.043 1 98.5 486 SER B CA 1
ATOM 9477 C C . SER B 1 486 ? 21.125 3.713 3.498 1 98.5 486 SER B C 1
ATOM 9479 O O . SER B 1 486 ? 22.266 3.568 3.025 1 98.5 486 SER B O 1
ATOM 9481 N N . ASP B 1 487 ? 20.578 2.926 4.441 1 98.5 487 ASP B N 1
ATOM 9482 C CA . ASP B 1 487 ? 21.281 1.725 4.863 1 98.5 487 ASP B CA 1
ATOM 9483 C C . ASP B 1 487 ? 21.203 0.634 3.801 1 98.5 487 ASP B C 1
ATOM 9485 O O . ASP B 1 487 ? 22.125 -0.173 3.656 1 98.5 487 ASP B O 1
ATOM 9489 N N . VAL B 1 488 ? 20.141 0.602 3.105 1 98.75 488 VAL B N 1
ATOM 9490 C CA . VAL B 1 488 ? 19.891 -0.426 2.1 1 98.75 488 VAL B CA 1
ATOM 9491 C C . VAL B 1 488 ? 18.953 0.119 1.024 1 98.75 488 VAL B C 1
ATOM 9493 O O . VAL B 1 488 ? 18.047 0.899 1.319 1 98.75 488 VAL B O 1
ATOM 9496 N N . CYS B 1 489 ? 19.188 -0.168 -0.201 1 98.94 489 CYS B N 1
ATOM 9497 C CA . CYS B 1 489 ? 18.312 0.098 -1.338 1 98.94 489 CYS B CA 1
ATOM 9498 C C . CYS B 1 489 ? 17.734 -1.196 -1.892 1 98.94 489 CYS B C 1
ATOM 9500 O O . CYS B 1 489 ? 18.469 -2.117 -2.24 1 98.94 489 CYS B O 1
ATOM 9502 N N . LEU B 1 490 ? 16.453 -1.315 -1.865 1 98.94 490 LEU B N 1
ATOM 9503 C CA . LEU B 1 490 ? 15.75 -2.451 -2.445 1 98.94 490 LEU B CA 1
ATOM 9504 C C . LEU B 1 490 ? 15.195 -2.102 -3.822 1 98.94 490 LEU B C 1
ATOM 9506 O O . LEU B 1 490 ? 14.477 -1.112 -3.975 1 98.94 490 LEU B O 1
ATOM 9510 N N . VAL B 1 491 ? 15.492 -2.818 -4.824 1 98.94 491 VAL B N 1
ATOM 9511 C CA . VAL B 1 491 ? 15 -2.6 -6.18 1 98.94 491 VAL B CA 1
ATOM 9512 C C . VAL B 1 491 ? 14.07 -3.742 -6.582 1 98.94 491 VAL B C 1
ATOM 9514 O O . VAL B 1 491 ? 14.477 -4.906 -6.609 1 98.94 491 VAL B O 1
ATOM 9517 N N . PHE B 1 492 ? 12.836 -3.389 -6.914 1 98.94 492 PHE B N 1
ATOM 9518 C CA . PHE B 1 492 ? 11.812 -4.363 -7.273 1 98.94 492 PHE B CA 1
ATOM 9519 C C . PHE B 1 492 ? 11.516 -4.305 -8.766 1 98.94 492 PHE B C 1
ATOM 9521 O O . PHE B 1 492 ? 11.016 -3.295 -9.266 1 98.94 492 PHE B O 1
ATOM 9528 N N . ILE B 1 493 ? 11.781 -5.363 -9.469 1 98.81 493 ILE B N 1
ATOM 9529 C CA . ILE B 1 493 ? 11.445 -5.512 -10.883 1 98.81 493 ILE B CA 1
ATOM 9530 C C . ILE B 1 493 ? 10.711 -6.832 -11.102 1 98.81 493 ILE B C 1
ATOM 9532 O O . ILE B 1 493 ? 10.609 -7.656 -10.188 1 98.81 493 ILE B O 1
ATOM 9536 N N . ASN B 1 494 ? 10.094 -6.996 -12.266 1 98.69 494 ASN B N 1
ATOM 9537 C CA . ASN B 1 494 ? 9.383 -8.242 -12.539 1 98.69 494 ASN B CA 1
ATOM 9538 C C . ASN B 1 494 ? 9.547 -8.672 -14 1 98.69 494 ASN B C 1
ATOM 9540 O O . ASN B 1 494 ? 10.234 -8.008 -14.773 1 98.69 494 ASN B O 1
ATOM 9544 N N . ALA B 1 495 ? 9.086 -9.828 -14.305 1 98.44 495 ALA B N 1
ATOM 9545 C CA . ALA B 1 495 ? 8.977 -10.391 -15.656 1 98.44 495 ALA B CA 1
ATOM 9546 C C . ALA B 1 495 ? 7.668 -11.156 -15.828 1 98.44 495 ALA B C 1
ATOM 9548 O O . ALA B 1 495 ? 7.543 -12.289 -15.367 1 98.44 495 ALA B O 1
ATOM 9549 N N . MET B 1 496 ? 6.77 -10.586 -16.578 1 97.88 496 MET B N 1
ATOM 9550 C CA . MET B 1 496 ? 5.434 -11.141 -16.781 1 97.88 496 MET B CA 1
ATOM 9551 C C . MET B 1 496 ? 5.422 -12.102 -17.969 1 97.88 496 MET B C 1
ATOM 9553 O O . MET B 1 496 ? 6.234 -11.977 -18.875 1 97.88 496 MET B O 1
ATOM 9557 N N . ALA B 1 497 ? 4.582 -13.102 -17.859 1 97.69 497 ALA B N 1
ATOM 9558 C CA . ALA B 1 497 ? 4.293 -14.031 -18.953 1 97.69 497 ALA B CA 1
ATOM 9559 C C . ALA B 1 497 ? 2.816 -14.414 -18.969 1 97.69 497 ALA B C 1
ATOM 9561 O O . ALA B 1 497 ? 2.133 -14.32 -17.953 1 97.69 497 ALA B O 1
ATOM 9562 N N . THR B 1 498 ? 2.328 -14.82 -20.125 1 97.06 498 THR B N 1
ATOM 9563 C CA . THR B 1 498 ? 0.895 -15.07 -20.219 1 97.06 498 THR B CA 1
ATOM 9564 C C . THR B 1 498 ? 0.598 -16.094 -21.312 1 97.06 498 THR B C 1
ATOM 9566 O O . THR B 1 498 ? 1.357 -16.219 -22.281 1 97.06 498 THR B O 1
ATOM 9569 N N . GLU B 1 499 ? -0.467 -16.781 -21.094 1 96.31 499 GLU B N 1
ATOM 9570 C CA . GLU B 1 499 ? -1.051 -17.562 -22.188 1 96.31 499 GLU B CA 1
ATOM 9571 C C . GLU B 1 499 ? -1.374 -16.688 -23.391 1 96.31 499 GLU B C 1
ATOM 9573 O O . GLU B 1 499 ? -1.825 -15.547 -23.219 1 96.31 499 GLU B O 1
ATOM 9578 N N . GLY B 1 500 ? -1.12 -17.219 -24.531 1 96.12 500 GLY B N 1
ATOM 9579 C CA . GLY B 1 500 ? -1.457 -16.516 -25.766 1 96.12 500 GLY B CA 1
ATOM 9580 C C . GLY B 1 500 ? -0.239 -16.016 -26.516 1 96.12 500 GLY B C 1
ATOM 9581 O O . GLY B 1 500 ? -0.251 -15.953 -27.75 1 96.12 500 GLY B O 1
ATOM 9582 N N . TRP B 1 501 ? 0.812 -15.688 -25.797 1 96.94 501 TRP B N 1
ATOM 9583 C CA . TRP B 1 501 ? 1.997 -15.109 -26.422 1 96.94 501 TRP B CA 1
ATOM 9584 C C . TRP B 1 501 ? 3.268 -15.578 -25.719 1 96.94 501 TRP B C 1
ATOM 9586 O O . TRP B 1 501 ? 3.344 -15.562 -24.484 1 96.94 501 TRP B O 1
ATOM 9596 N N . ASP B 1 502 ? 4.27 -16 -26.531 1 97.5 502 ASP B N 1
ATOM 9597 C CA . ASP B 1 502 ? 5.605 -16.219 -26 1 97.5 502 ASP B CA 1
ATOM 9598 C C . ASP B 1 502 ? 6.34 -14.891 -25.797 1 97.5 502 ASP B C 1
ATOM 9600 O O . ASP B 1 502 ? 6.027 -13.898 -26.453 1 97.5 502 ASP B O 1
ATOM 9604 N N . ARG B 1 503 ? 7.238 -14.875 -24.844 1 97.38 503 ARG B N 1
ATOM 9605 C CA . ARG B 1 503 ? 7.969 -13.648 -24.531 1 97.38 503 ARG B CA 1
ATOM 9606 C C . ARG B 1 503 ? 8.969 -13.32 -25.641 1 97.38 503 ARG B C 1
ATOM 9608 O O . ARG B 1 503 ? 9.453 -14.211 -26.328 1 97.38 503 ARG B O 1
ATOM 9615 N N . ASP B 1 504 ? 9.344 -12.062 -25.734 1 96.06 504 ASP B N 1
ATOM 9616 C CA . ASP B 1 504 ? 10.281 -11.602 -26.75 1 96.06 504 ASP B CA 1
ATOM 9617 C C . ASP B 1 504 ? 11.727 -11.867 -26.328 1 96.06 504 ASP B C 1
ATOM 9619 O O . ASP B 1 504 ? 12.625 -11.906 -27.172 1 96.06 504 ASP B O 1
ATOM 9623 N N . GLY B 1 505 ? 11.938 -12.031 -25.078 1 97.12 505 GLY B N 1
ATOM 9624 C CA . GLY B 1 505 ? 13.273 -12.219 -24.531 1 97.12 505 GLY B CA 1
ATOM 9625 C C . GLY B 1 505 ? 13.266 -12.445 -23.031 1 97.12 505 GLY B C 1
ATOM 9626 O O . GLY B 1 505 ? 12.203 -12.562 -22.422 1 97.12 505 GLY B O 1
ATOM 9627 N N . LEU B 1 506 ? 14.508 -12.555 -22.516 1 98.12 506 LEU B N 1
ATOM 9628 C CA . LEU B 1 506 ? 14.633 -12.906 -21.109 1 98.12 506 LEU B CA 1
ATOM 9629 C C . LEU B 1 506 ? 15.258 -11.758 -20.312 1 98.12 506 LEU B C 1
ATOM 9631 O O . LEU B 1 506 ? 15.719 -11.961 -19.188 1 98.12 506 LEU B O 1
ATOM 9635 N N . HIS B 1 507 ? 15.398 -10.555 -20.891 1 95.94 507 HIS B N 1
ATOM 9636 C CA . HIS B 1 507 ? 15.859 -9.359 -20.188 1 95.94 507 HIS B CA 1
ATOM 9637 C C . HIS B 1 507 ? 15.031 -8.141 -20.578 1 95.94 507 HIS B C 1
ATOM 9639 O O . HIS B 1 507 ? 14.219 -8.203 -21.5 1 95.94 507 HIS B O 1
ATOM 9645 N N . ASP B 1 508 ? 15.07 -7.102 -19.844 1 95.81 508 ASP B N 1
ATOM 9646 C CA . ASP B 1 508 ? 14.383 -5.836 -20.094 1 95.81 508 ASP B CA 1
ATOM 9647 C C . ASP B 1 508 ? 15.297 -4.648 -19.766 1 95.81 508 ASP B C 1
ATOM 9649 O O . ASP B 1 508 ? 15.797 -4.527 -18.656 1 95.81 508 ASP B O 1
ATOM 9653 N N . ASP B 1 509 ? 15.477 -3.746 -20.766 1 96.81 509 ASP B N 1
ATOM 9654 C CA . ASP B 1 509 ? 16.469 -2.676 -20.656 1 96.81 509 ASP B CA 1
ATOM 9655 C C . ASP B 1 509 ? 16.062 -1.672 -19.578 1 96.81 509 ASP B C 1
ATOM 9657 O O . ASP B 1 509 ? 16.922 -1.119 -18.875 1 96.81 509 ASP B O 1
ATOM 9661 N N . PHE B 1 510 ? 14.867 -1.345 -19.484 1 97.62 510 PHE B N 1
ATOM 9662 C CA . PHE B 1 510 ? 14.414 -0.404 -18.453 1 97.62 510 PHE B CA 1
ATOM 9663 C C . PHE B 1 510 ? 14.75 -0.917 -17.062 1 97.62 510 PHE B C 1
ATOM 9665 O O . PHE B 1 510 ? 15.336 -0.195 -16.25 1 97.62 510 PHE B O 1
ATOM 9672 N N . SER B 1 511 ? 14.336 -2.16 -16.812 1 98.44 511 SER B N 1
ATOM 9673 C CA . SER B 1 511 ? 14.547 -2.766 -15.492 1 98.44 511 SER B CA 1
ATOM 9674 C C . SER B 1 511 ? 16.031 -2.891 -15.18 1 98.44 511 SER B C 1
ATOM 9676 O O . SER B 1 511 ? 16.469 -2.592 -14.062 1 98.44 511 SER B O 1
ATOM 9678 N N . ASP B 1 512 ? 16.812 -3.363 -16.172 1 98.69 512 ASP B N 1
ATOM 9679 C CA . ASP B 1 512 ? 18.25 -3.51 -15.953 1 98.69 512 ASP B CA 1
ATOM 9680 C C . ASP B 1 512 ? 18.906 -2.154 -15.719 1 98.69 512 ASP B C 1
ATOM 9682 O O . ASP B 1 512 ? 19.797 -2.031 -14.875 1 98.69 512 ASP B O 1
ATOM 9686 N N . GLY B 1 513 ? 18.438 -1.169 -16.516 1 98.75 513 GLY B N 1
ATOM 9687 C CA . GLY B 1 513 ? 18.938 0.183 -16.312 1 98.75 513 GLY B CA 1
ATOM 9688 C C . GLY B 1 513 ? 18.625 0.744 -14.945 1 98.75 513 GLY B C 1
ATOM 9689 O O . GLY B 1 513 ? 19.438 1.454 -14.359 1 98.75 513 GLY B O 1
ATOM 9690 N N . LEU B 1 514 ? 17.453 0.464 -14.422 1 98.81 514 LEU B N 1
ATOM 9691 C CA . LEU B 1 514 ? 17.062 0.897 -13.086 1 98.81 514 LEU B CA 1
ATOM 9692 C C . LEU B 1 514 ? 17.984 0.299 -12.031 1 98.81 514 LEU B C 1
ATOM 9694 O O . LEU B 1 514 ? 18.438 1.005 -11.125 1 98.81 514 LEU B O 1
ATOM 9698 N N . VAL B 1 515 ? 18.281 -1.039 -12.094 1 98.94 515 VAL B N 1
ATOM 9699 C CA . VAL B 1 515 ? 19.156 -1.712 -11.141 1 98.94 515 VAL B CA 1
ATOM 9700 C C . VAL B 1 515 ? 20.531 -1.059 -11.156 1 98.94 515 VAL B C 1
ATOM 9702 O O . VAL B 1 515 ? 21.094 -0.734 -10.109 1 98.94 515 VAL B O 1
ATOM 9705 N N . LEU B 1 516 ? 21.062 -0.858 -12.359 1 98.88 516 LEU B N 1
ATOM 9706 C CA . LEU B 1 516 ? 22.391 -0.27 -12.5 1 98.88 516 LEU B CA 1
ATOM 9707 C C . LEU B 1 516 ? 22.422 1.156 -11.961 1 98.88 516 LEU B C 1
ATOM 9709 O O . LEU B 1 516 ? 23.391 1.561 -11.305 1 98.88 516 LEU B O 1
ATOM 9713 N N . SER B 1 517 ? 21.359 1.93 -12.258 1 98.81 517 SER B N 1
ATOM 9714 C CA . SER B 1 517 ? 21.281 3.309 -11.789 1 98.81 517 SER B CA 1
ATOM 9715 C C . SER B 1 517 ? 21.297 3.377 -10.266 1 98.81 517 SER B C 1
ATOM 9717 O O . SER B 1 517 ? 22.078 4.137 -9.68 1 98.81 517 SER B O 1
ATOM 9719 N N . VAL B 1 518 ? 20.469 2.59 -9.594 1 98.88 518 VAL B N 1
ATOM 9720 C CA . VAL B 1 518 ? 20.391 2.588 -8.133 1 98.88 518 VAL B CA 1
ATOM 9721 C C . VAL B 1 518 ? 21.703 2.072 -7.551 1 98.88 518 VAL B C 1
ATOM 9723 O O . VAL B 1 518 ? 22.25 2.654 -6.609 1 98.88 518 VAL B O 1
ATOM 9726 N N . ALA B 1 519 ? 22.266 0.995 -8.117 1 98.88 519 ALA B N 1
ATOM 9727 C CA . ALA B 1 519 ? 23.5 0.396 -7.621 1 98.88 519 ALA B CA 1
ATOM 9728 C C . ALA B 1 519 ? 24.656 1.378 -7.719 1 98.88 519 ALA B C 1
ATOM 9730 O O . ALA B 1 519 ? 25.594 1.331 -6.91 1 98.88 519 ALA B O 1
ATOM 9731 N N . SER B 1 520 ? 24.625 2.225 -8.703 1 98.56 520 SER B N 1
ATOM 9732 C CA . SER B 1 520 ? 25.703 3.201 -8.859 1 98.56 520 SER B CA 1
ATOM 9733 C C . SER B 1 520 ? 25.672 4.238 -7.746 1 98.56 520 SER B C 1
ATOM 9735 O O . SER B 1 520 ? 26.672 4.922 -7.496 1 98.56 520 SER B O 1
ATOM 9737 N N . LYS B 1 521 ? 24.562 4.379 -7 1 98.31 521 LYS B N 1
ATOM 9738 C CA . LYS B 1 521 ? 24.391 5.441 -6.012 1 98.31 521 LYS B CA 1
ATOM 9739 C C . LYS B 1 521 ? 24.219 4.863 -4.609 1 98.31 521 LYS B C 1
ATOM 9741 O O . LYS B 1 521 ? 24.25 5.602 -3.623 1 98.31 521 LYS B O 1
ATOM 9746 N N . CYS B 1 522 ? 24.047 3.551 -4.508 1 98.31 522 CYS B N 1
ATOM 9747 C CA . CYS B 1 522 ? 23.812 2.881 -3.234 1 98.31 522 CYS B CA 1
ATOM 9748 C C . CYS B 1 522 ? 24.688 1.651 -3.084 1 98.31 522 CYS B C 1
ATOM 9750 O O . CYS B 1 522 ? 24.562 0.692 -3.846 1 98.31 522 CYS B O 1
ATOM 9752 N N . SER B 1 523 ? 25.516 1.584 -2.09 1 97.94 523 SER B N 1
ATOM 9753 C CA . SER B 1 523 ? 26.547 0.554 -1.95 1 97.94 523 SER B CA 1
ATOM 9754 C C . SER B 1 523 ? 25.938 -0.77 -1.496 1 97.94 523 SER B C 1
ATOM 9756 O O . SER B 1 523 ? 26.562 -1.825 -1.639 1 97.94 523 SER B O 1
ATOM 9758 N N . ASN B 1 524 ? 24.797 -0.777 -0.906 1 98.56 524 ASN B N 1
ATOM 9759 C CA . ASN B 1 524 ? 24.047 -1.959 -0.491 1 98.56 524 ASN B CA 1
ATOM 9760 C C . ASN B 1 524 ? 22.719 -2.066 -1.231 1 98.56 524 ASN B C 1
ATOM 9762 O O . ASN B 1 524 ? 21.672 -1.729 -0.682 1 98.56 524 ASN B O 1
ATOM 9766 N N . THR B 1 525 ? 22.766 -2.537 -2.469 1 98.88 525 THR B N 1
ATOM 9767 C CA . THR B 1 525 ? 21.609 -2.689 -3.334 1 98.88 525 THR B CA 1
ATOM 9768 C C . THR B 1 525 ? 21.156 -4.145 -3.375 1 98.88 525 THR B C 1
ATOM 9770 O O . THR B 1 525 ? 21.922 -5.031 -3.736 1 98.88 525 THR B O 1
ATOM 9773 N N . ILE B 1 526 ? 19.969 -4.41 -2.984 1 98.94 526 ILE B N 1
ATOM 9774 C CA . ILE B 1 526 ? 19.359 -5.73 -3.031 1 98.94 526 ILE B CA 1
ATOM 9775 C C . ILE B 1 526 ? 18.281 -5.762 -4.109 1 98.94 526 ILE B C 1
ATOM 9777 O O . ILE B 1 526 ? 17.359 -4.934 -4.109 1 98.94 526 ILE B O 1
ATOM 9781 N N . VAL B 1 527 ? 18.344 -6.652 -5.031 1 98.94 527 VAL B N 1
ATOM 9782 C CA . VAL B 1 527 ? 17.422 -6.738 -6.152 1 98.94 527 VAL B CA 1
ATOM 9783 C C . VAL B 1 527 ? 16.438 -7.883 -5.918 1 98.94 527 VAL B C 1
ATOM 9785 O O . VAL B 1 527 ? 16.844 -9.008 -5.617 1 98.94 527 VAL B O 1
ATOM 9788 N N . ILE B 1 528 ? 15.141 -7.641 -5.973 1 98.94 528 ILE B N 1
ATOM 9789 C CA . ILE B 1 528 ? 14.078 -8.633 -5.871 1 98.94 528 ILE B CA 1
ATOM 9790 C C . ILE B 1 528 ? 13.328 -8.727 -7.199 1 98.94 528 ILE B C 1
ATOM 9792 O O . ILE B 1 528 ? 12.859 -7.719 -7.727 1 98.94 528 ILE B O 1
ATOM 9796 N N . ILE B 1 529 ? 13.125 -9.93 -7.727 1 98.88 529 ILE B N 1
ATOM 9797 C CA . ILE B 1 529 ? 12.531 -10.125 -9.047 1 98.88 529 ILE B CA 1
ATOM 9798 C C . ILE B 1 529 ? 11.312 -11.039 -8.93 1 98.88 529 ILE B C 1
ATOM 9800 O O . ILE B 1 529 ? 11.453 -12.242 -8.68 1 98.88 529 ILE B O 1
ATOM 9804 N N . HIS B 1 530 ? 10.156 -10.516 -9.109 1 98.81 530 HIS B N 1
ATOM 9805 C CA . HIS B 1 530 ? 9 -11.367 -9.352 1 98.81 530 HIS B CA 1
ATOM 9806 C C . HIS B 1 530 ? 8.93 -11.805 -10.805 1 98.81 530 HIS B C 1
ATOM 9808 O O . HIS B 1 530 ? 8.75 -10.984 -11.703 1 98.81 530 HIS B O 1
ATOM 9814 N N . ALA B 1 531 ? 8.961 -13.125 -11.023 1 97.94 531 ALA B N 1
ATOM 9815 C CA . ALA B 1 531 ? 9.156 -13.594 -12.398 1 97.94 531 ALA B CA 1
ATOM 9816 C C . ALA B 1 531 ? 8.18 -14.711 -12.742 1 97.94 531 ALA B C 1
ATOM 9818 O O . ALA B 1 531 ? 8.133 -15.734 -12.055 1 97.94 531 ALA B O 1
ATOM 9819 N N . ALA B 1 532 ? 7.434 -14.531 -13.836 1 97.56 532 ALA B N 1
ATOM 9820 C CA . ALA B 1 532 ? 6.598 -15.586 -14.391 1 97.56 532 ALA B CA 1
ATOM 9821 C C . ALA B 1 532 ? 7.367 -16.422 -15.422 1 97.56 532 ALA B C 1
ATOM 9823 O O . ALA B 1 532 ? 6.879 -16.656 -16.516 1 97.56 532 ALA B O 1
ATOM 9824 N N . GLY B 1 533 ? 8.555 -16.797 -15.125 1 97 533 GLY B N 1
ATOM 9825 C CA . GLY B 1 533 ? 9.5 -17.516 -15.961 1 97 533 GLY B CA 1
ATOM 9826 C C . GLY B 1 533 ? 10.938 -17.094 -15.734 1 97 533 GLY B C 1
ATOM 9827 O O . GLY B 1 533 ? 11.25 -16.422 -14.75 1 97 533 GLY B O 1
ATOM 9828 N N . ILE B 1 534 ? 11.805 -17.453 -16.656 1 98.19 534 ILE B N 1
ATOM 9829 C CA . ILE B 1 534 ? 13.227 -17.172 -16.516 1 98.19 534 ILE B CA 1
ATOM 9830 C C . ILE B 1 534 ? 13.516 -15.711 -16.828 1 98.19 534 ILE B C 1
ATOM 9832 O O . ILE B 1 534 ? 13.039 -15.18 -17.828 1 98.19 534 ILE B O 1
ATOM 9836 N N . ARG B 1 535 ? 14.18 -15.039 -16.016 1 98.25 535 ARG B N 1
ATOM 9837 C CA . ARG B 1 535 ? 14.672 -13.68 -16.188 1 98.25 535 ARG B CA 1
ATOM 9838 C C . ARG B 1 535 ? 16.172 -13.602 -15.922 1 98.25 535 ARG B C 1
ATOM 9840 O O . ARG B 1 535 ? 16.625 -13.844 -14.797 1 98.25 535 ARG B O 1
ATOM 9847 N N . LEU B 1 536 ? 16.938 -13.227 -16.969 1 98.5 536 LEU B N 1
ATOM 9848 C CA . LEU B 1 536 ? 18.391 -13.188 -16.844 1 98.5 536 LEU B CA 1
ATOM 9849 C C . LEU B 1 536 ? 18.828 -12 -15.984 1 98.5 536 LEU B C 1
ATOM 9851 O O . LEU B 1 536 ? 18.125 -10.984 -15.914 1 98.5 536 LEU B O 1
ATOM 9855 N N . VAL B 1 537 ? 20.047 -12.109 -15.352 1 98.56 537 VAL B N 1
ATOM 9856 C CA . VAL B 1 537 ? 20.484 -11.109 -14.375 1 98.56 537 VAL B CA 1
ATOM 9857 C C . VAL B 1 537 ? 21.906 -10.664 -14.703 1 98.56 537 VAL B C 1
ATOM 9859 O O . VAL B 1 537 ? 22.5 -9.852 -13.984 1 98.56 537 VAL B O 1
ATOM 9862 N N . ASP B 1 538 ? 22.578 -11.117 -15.773 1 97.56 538 ASP B N 1
ATOM 9863 C CA . ASP B 1 538 ? 24.016 -10.984 -16 1 97.56 538 ASP B CA 1
ATOM 9864 C C . ASP B 1 538 ? 24.391 -9.539 -16.312 1 97.56 538 ASP B C 1
ATOM 9866 O O . ASP B 1 538 ? 25.562 -9.164 -16.203 1 97.56 538 ASP B O 1
ATOM 9870 N N . GLN B 1 539 ? 23.438 -8.742 -16.672 1 97.25 539 GLN B N 1
ATOM 9871 C CA . GLN B 1 539 ? 23.734 -7.352 -16.969 1 97.25 539 GLN B CA 1
ATOM 9872 C C . GLN B 1 539 ? 24.156 -6.59 -15.727 1 97.25 539 GLN B C 1
ATOM 9874 O O . GLN B 1 539 ? 24.812 -5.551 -15.812 1 97.25 539 GLN B O 1
ATOM 9879 N N . TRP B 1 540 ? 23.766 -7.023 -14.539 1 98.69 540 TRP B N 1
ATOM 9880 C CA . TRP B 1 540 ? 24 -6.207 -13.352 1 98.69 540 TRP B CA 1
ATOM 9881 C C . TRP B 1 540 ? 24.406 -7.07 -12.164 1 98.69 540 TRP B C 1
ATOM 9883 O O . TRP B 1 540 ? 24.875 -6.555 -11.148 1 98.69 540 TRP B O 1
ATOM 9893 N N . ILE B 1 541 ? 24.359 -8.391 -12.219 1 98.81 541 ILE B N 1
ATOM 9894 C CA . ILE B 1 541 ? 24.484 -9.281 -11.07 1 98.81 541 ILE B CA 1
ATOM 9895 C C . ILE B 1 541 ? 25.891 -9.172 -10.477 1 98.81 541 ILE B C 1
ATOM 9897 O O . ILE B 1 541 ? 26.078 -9.391 -9.273 1 98.81 541 ILE B O 1
ATOM 9901 N N . GLU B 1 542 ? 26.906 -8.852 -11.242 1 98.44 542 GLU B N 1
ATOM 9902 C CA . GLU B 1 542 ? 28.297 -8.797 -10.781 1 98.44 542 GLU B CA 1
ATOM 9903 C C . GLU B 1 542 ? 28.672 -7.391 -10.312 1 98.44 542 GLU B C 1
ATOM 9905 O O . GLU B 1 542 ? 29.797 -7.156 -9.875 1 98.44 542 GLU B O 1
ATOM 9910 N N . HIS B 1 543 ? 27.766 -6.422 -10.438 1 98.69 543 HIS B N 1
ATOM 9911 C CA . HIS B 1 543 ? 28.031 -5.094 -9.906 1 98.69 543 HIS B CA 1
ATOM 9912 C C . HIS B 1 543 ? 28.406 -5.16 -8.43 1 98.69 543 HIS B C 1
ATOM 9914 O O . HIS B 1 543 ? 27.719 -5.812 -7.637 1 98.69 543 HIS B O 1
ATOM 9920 N N . PRO B 1 544 ? 29.438 -4.512 -8.031 1 98.25 544 PRO B N 1
ATOM 9921 C CA . PRO B 1 544 ? 29.953 -4.688 -6.668 1 98.25 544 PRO B CA 1
ATOM 9922 C C . PRO B 1 544 ? 28.969 -4.199 -5.605 1 98.25 544 PRO B C 1
ATOM 9924 O O . PRO B 1 544 ? 29.016 -4.652 -4.461 1 98.25 544 PRO B O 1
ATOM 9927 N N . ASN B 1 545 ? 28.047 -3.277 -6 1 98.75 545 ASN B N 1
ATOM 9928 C CA . ASN B 1 545 ? 27.109 -2.723 -5.027 1 98.75 545 ASN B CA 1
ATOM 9929 C C . ASN B 1 545 ? 25.828 -3.531 -4.973 1 98.75 545 ASN B C 1
ATOM 9931 O O . ASN B 1 545 ? 24.953 -3.266 -4.141 1 98.75 545 ASN B O 1
ATOM 9935 N N . VAL B 1 546 ? 25.609 -4.418 -5.906 1 98.94 546 VAL B N 1
ATOM 9936 C CA . VAL B 1 546 ? 24.531 -5.395 -5.758 1 98.94 546 VAL B CA 1
ATOM 9937 C C . VAL B 1 546 ? 24.953 -6.48 -4.77 1 98.94 546 VAL B C 1
ATOM 9939 O O . VAL B 1 546 ? 25.734 -7.371 -5.113 1 98.94 546 VAL B O 1
ATOM 9942 N N . THR B 1 547 ? 24.422 -6.426 -3.605 1 98.88 547 THR B N 1
ATOM 9943 C CA . THR B 1 547 ? 24.953 -7.23 -2.51 1 98.88 547 THR B CA 1
ATOM 9944 C C . THR B 1 547 ? 24.109 -8.492 -2.311 1 98.88 547 THR B C 1
ATOM 9946 O O . THR B 1 547 ? 24.594 -9.492 -1.782 1 98.88 547 THR B O 1
ATOM 9949 N N . ALA B 1 548 ? 22.875 -8.461 -2.699 1 98.94 548 ALA B N 1
ATOM 9950 C CA . ALA B 1 548 ? 22 -9.633 -2.652 1 98.94 548 ALA B CA 1
ATOM 9951 C C . ALA B 1 548 ? 20.969 -9.594 -3.775 1 98.94 548 ALA B C 1
ATOM 9953 O O . ALA B 1 548 ? 20.625 -8.523 -4.277 1 98.94 548 ALA B O 1
ATOM 9954 N N . THR B 1 549 ? 20.516 -10.703 -4.219 1 98.94 549 THR B N 1
ATOM 9955 C CA . THR B 1 549 ? 19.484 -10.836 -5.242 1 98.94 549 THR B CA 1
ATOM 9956 C C . THR B 1 549 ? 18.547 -11.992 -4.918 1 98.94 549 THR B C 1
ATOM 9958 O O . THR B 1 549 ? 18.984 -13.086 -4.578 1 98.94 549 THR B O 1
ATOM 9961 N N . VAL B 1 550 ? 17.25 -11.75 -5.004 1 98.94 550 VAL B N 1
ATOM 9962 C CA . VAL B 1 550 ? 16.219 -12.742 -4.738 1 98.94 550 VAL B CA 1
ATOM 9963 C C . VAL B 1 550 ? 15.367 -12.945 -5.988 1 98.94 550 VAL B C 1
ATOM 9965 O O . VAL B 1 550 ? 14.836 -11.984 -6.555 1 98.94 550 VAL B O 1
ATOM 9968 N N . ILE B 1 551 ? 15.266 -14.148 -6.48 1 98.94 551 ILE B N 1
ATOM 9969 C CA . ILE B 1 551 ? 14.211 -14.508 -7.422 1 98.94 551 ILE B CA 1
ATOM 9970 C C . ILE B 1 551 ? 12.945 -14.898 -6.656 1 98.94 551 ILE B C 1
ATOM 9972 O O . ILE B 1 551 ? 12.859 -15.992 -6.094 1 98.94 551 ILE B O 1
ATOM 9976 N N . ALA B 1 552 ? 11.992 -14.047 -6.773 1 98.88 552 ALA B N 1
ATOM 9977 C CA . ALA B 1 552 ? 10.828 -14.148 -5.902 1 98.88 552 ALA B CA 1
ATOM 9978 C C . ALA B 1 552 ? 9.688 -14.891 -6.59 1 98.88 552 ALA B C 1
ATOM 9980 O O . ALA B 1 552 ? 8.727 -15.312 -5.941 1 98.88 552 ALA B O 1
ATOM 9981 N N . HIS B 1 553 ? 9.82 -15.055 -7.914 1 98.69 553 HIS B N 1
ATOM 9982 C CA . HIS B 1 553 ? 8.828 -15.758 -8.727 1 98.69 553 HIS B CA 1
ATOM 9983 C C . HIS B 1 553 ? 7.438 -15.18 -8.531 1 98.69 553 HIS B C 1
ATOM 9985 O O . HIS B 1 553 ? 7.207 -14 -8.805 1 98.69 553 HIS B O 1
ATOM 9991 N N . LEU B 1 554 ? 6.391 -16.047 -8.18 1 98.5 554 LEU B N 1
ATOM 9992 C CA . LEU B 1 554 ? 4.996 -15.641 -8.055 1 98.5 554 LEU B CA 1
ATOM 9993 C C . LEU B 1 554 ? 4.406 -16.125 -6.734 1 98.5 554 LEU B C 1
ATOM 9995 O O . LEU B 1 554 ? 3.682 -17.125 -6.699 1 98.5 554 LEU B O 1
ATOM 9999 N N . PRO B 1 555 ? 4.543 -15.359 -5.684 1 98.31 555 PRO B N 1
ATOM 10000 C CA . PRO B 1 555 ? 4.254 -15.844 -4.332 1 98.31 555 PRO B CA 1
ATOM 10001 C C . PRO B 1 555 ? 2.766 -15.812 -3.998 1 98.31 555 PRO B C 1
ATOM 10003 O O . PRO B 1 555 ? 2.352 -16.312 -2.953 1 98.31 555 PRO B O 1
ATOM 10006 N N . GLY B 1 556 ? 1.941 -15.211 -4.824 1 97.75 556 GLY B N 1
ATOM 10007 C CA . GLY B 1 556 ? 0.529 -15.086 -4.5 1 97.75 556 GLY B CA 1
ATOM 10008 C C . GLY B 1 556 ? 0.211 -13.875 -3.65 1 97.75 556 GLY B C 1
ATOM 10009 O O . GLY B 1 556 ? 0.899 -12.852 -3.736 1 97.75 556 GLY B O 1
ATOM 10010 N N . GLN B 1 557 ? -0.879 -13.945 -2.885 1 97.94 557 GLN B N 1
ATOM 10011 C CA . GLN B 1 557 ? -1.494 -12.781 -2.262 1 97.94 557 GLN B CA 1
ATOM 10012 C C . GLN B 1 557 ? -0.698 -12.32 -1.042 1 97.94 557 GLN B C 1
ATOM 10014 O O . GLN B 1 557 ? -0.883 -11.203 -0.557 1 97.94 557 GLN B O 1
ATOM 10019 N N . ASP B 1 558 ? 0.253 -13.125 -0.502 1 98.12 558 ASP B N 1
ATOM 10020 C CA . ASP B 1 558 ? 1.015 -12.789 0.698 1 98.12 558 ASP B CA 1
ATOM 10021 C C . ASP B 1 558 ? 2.445 -12.391 0.345 1 98.12 558 ASP B C 1
ATOM 10023 O O . ASP B 1 558 ? 3.348 -12.492 1.178 1 98.12 558 ASP B O 1
ATOM 10027 N N . SER B 1 559 ? 2.654 -11.914 -0.855 1 97.75 559 SER B N 1
ATOM 10028 C CA . SER B 1 559 ? 3.975 -11.641 -1.414 1 97.75 559 SER B CA 1
ATOM 10029 C C . SER B 1 559 ? 4.797 -10.758 -0.486 1 97.75 559 SER B C 1
ATOM 10031 O O . SER B 1 559 ? 5.926 -11.094 -0.132 1 97.75 559 SER B O 1
ATOM 10033 N N . GLY B 1 560 ? 4.242 -9.602 -0.072 1 98.62 560 GLY B N 1
ATOM 10034 C CA . GLY B 1 560 ? 4.977 -8.656 0.751 1 98.62 560 GLY B CA 1
ATOM 10035 C C . GLY B 1 560 ? 5.32 -9.195 2.125 1 98.62 560 GLY B C 1
ATOM 10036 O O . GLY B 1 560 ? 6.441 -9.023 2.607 1 98.62 560 GLY B O 1
ATOM 10037 N N . GLU B 1 561 ? 4.387 -9.859 2.768 1 98.25 561 GLU B N 1
ATOM 10038 C CA . GLU B 1 561 ? 4.598 -10.414 4.098 1 98.25 561 GLU B CA 1
ATOM 10039 C C . GLU B 1 561 ? 5.672 -11.5 4.074 1 98.25 561 GLU B C 1
ATOM 10041 O O . GLU B 1 561 ? 6.52 -11.562 4.969 1 98.25 561 GLU B O 1
ATOM 10046 N N . ALA B 1 562 ? 5.594 -12.359 3.057 1 98.75 562 ALA B N 1
ATOM 10047 C CA . ALA B 1 562 ? 6.605 -13.398 2.895 1 98.75 562 ALA B CA 1
ATOM 10048 C C . ALA B 1 562 ? 8 -12.797 2.762 1 98.75 562 ALA B C 1
ATOM 10050 O O . ALA B 1 562 ? 8.938 -13.242 3.422 1 98.75 562 ALA B O 1
ATOM 10051 N N . LEU B 1 563 ? 8.133 -11.828 1.97 1 98.75 563 LEU B N 1
ATOM 10052 C CA . LEU B 1 563 ? 9.422 -11.188 1.7 1 98.75 563 LEU B CA 1
ATOM 10053 C C . LEU B 1 563 ? 9.977 -10.531 2.961 1 98.75 563 LEU B C 1
ATOM 10055 O O . LEU B 1 563 ? 11.172 -10.648 3.248 1 98.75 563 LEU B O 1
ATOM 10059 N N . VAL B 1 564 ? 9.148 -9.797 3.705 1 98.81 564 VAL B N 1
ATOM 10060 C CA . VAL B 1 564 ? 9.586 -9.094 4.906 1 98.81 564 VAL B CA 1
ATOM 10061 C C . VAL B 1 564 ? 10.125 -10.102 5.926 1 98.81 564 VAL B C 1
ATOM 10063 O O . VAL B 1 564 ? 11.148 -9.859 6.566 1 98.81 564 VAL B O 1
ATOM 10066 N N . GLN B 1 565 ? 9.477 -11.234 6.098 1 98.56 565 GLN B N 1
ATOM 10067 C CA . GLN B 1 565 ? 9.961 -12.258 7.02 1 98.56 565 GLN B CA 1
ATOM 10068 C C . GLN B 1 565 ? 11.336 -12.773 6.602 1 98.56 565 GLN B C 1
ATOM 10070 O O . GLN B 1 565 ? 12.18 -13.07 7.449 1 98.56 565 GLN B O 1
ATOM 10075 N N . LEU B 1 566 ? 11.539 -12.875 5.348 1 98.81 566 LEU B N 1
ATOM 10076 C CA . LEU B 1 566 ? 12.82 -13.328 4.828 1 98.81 566 LEU B CA 1
ATOM 10077 C C . LEU B 1 566 ? 13.891 -12.258 4.996 1 98.81 566 LEU B C 1
ATOM 10079 O O . LEU B 1 566 ? 14.992 -12.547 5.469 1 98.81 566 LEU B O 1
ATOM 10083 N N . LEU B 1 567 ? 13.578 -10.992 4.637 1 98.88 567 LEU B N 1
ATOM 10084 C CA . LEU B 1 567 ? 14.547 -9.898 4.727 1 98.88 567 LEU B CA 1
ATOM 10085 C C . LEU B 1 567 ? 15.031 -9.727 6.16 1 98.88 567 LEU B C 1
ATOM 10087 O O . LEU B 1 567 ? 16.219 -9.453 6.395 1 98.88 567 LEU B O 1
ATOM 10091 N N . TYR B 1 568 ? 14.156 -9.883 7.094 1 98.5 568 TYR B N 1
ATOM 10092 C CA . TYR B 1 568 ? 14.461 -9.594 8.492 1 98.5 568 TYR B CA 1
ATOM 10093 C C . TYR B 1 568 ? 14.953 -10.852 9.211 1 98.5 568 TYR B C 1
ATOM 10095 O O . TYR B 1 568 ? 15.305 -10.797 10.391 1 98.5 568 TYR B O 1
ATOM 10103 N N . GLY B 1 569 ? 14.969 -12.023 8.562 1 98.06 569 GLY B N 1
ATOM 10104 C CA . GLY B 1 569 ? 15.57 -13.234 9.102 1 98.06 569 GLY B CA 1
ATOM 10105 C C . GLY B 1 569 ? 14.656 -13.961 10.07 1 98.06 569 GLY B C 1
ATOM 10106 O O . GLY B 1 569 ? 15.125 -14.766 10.883 1 98.06 569 GLY B O 1
ATOM 10107 N N . GLU B 1 570 ? 13.398 -13.609 10.016 1 97.44 570 GLU B N 1
ATOM 10108 C CA . GLU B 1 570 ? 12.445 -14.359 10.82 1 97.44 570 GLU B CA 1
ATOM 10109 C C . GLU B 1 570 ? 12.32 -15.805 10.336 1 97.44 570 GLU B C 1
ATOM 10111 O O . GLU B 1 570 ? 11.969 -16.703 11.109 1 97.44 570 GLU B O 1
ATOM 10116 N N . THR B 1 571 ? 12.555 -16 9.055 1 96.44 571 THR B N 1
ATOM 10117 C CA . THR B 1 571 ? 12.711 -17.312 8.422 1 96.44 571 THR B CA 1
ATOM 10118 C C . THR B 1 571 ? 13.875 -17.297 7.438 1 96.44 571 THR B C 1
ATOM 10120 O O . THR B 1 571 ? 14.312 -16.234 7 1 96.44 571 THR B O 1
ATOM 10123 N N . SER B 1 572 ? 14.445 -18.484 7.207 1 97.88 572 SER B N 1
ATOM 10124 C CA . SER B 1 572 ? 15.555 -18.594 6.273 1 97.88 572 SER B CA 1
ATOM 10125 C C . SER B 1 572 ? 15.07 -18.953 4.875 1 97.88 572 SER B C 1
ATOM 10127 O O . SER B 1 572 ? 14.07 -19.656 4.723 1 97.88 572 SER B O 1
ATOM 10129 N N . PHE B 1 573 ? 15.805 -18.453 3.926 1 98.62 573 PHE B N 1
ATOM 10130 C CA . PHE B 1 573 ? 15.562 -18.922 2.566 1 98.62 573 PHE B CA 1
ATOM 10131 C C . PHE B 1 573 ? 15.781 -20.422 2.467 1 98.62 573 PHE B C 1
ATOM 10133 O O . PHE B 1 573 ? 16.672 -20.969 3.121 1 98.62 573 PHE B O 1
ATOM 10140 N N . SER B 1 574 ? 14.969 -21.062 1.64 1 98.69 574 SER B N 1
ATOM 10141 C CA . SER B 1 574 ? 15.109 -22.5 1.444 1 98.69 574 SER B CA 1
ATOM 10142 C C . SER B 1 574 ? 14.773 -22.891 0.011 1 98.69 574 SER B C 1
ATOM 10144 O O . SER B 1 574 ? 14.836 -24.078 -0.341 1 98.69 574 SER B O 1
ATOM 10146 N N . GLY B 1 575 ? 14.352 -21.969 -0.816 1 98.81 575 GLY B N 1
ATOM 10147 C CA . GLY B 1 575 ? 13.984 -22.25 -2.195 1 98.81 575 GLY B CA 1
ATOM 10148 C C . GLY B 1 575 ? 15.18 -22.578 -3.07 1 98.81 575 GLY B C 1
ATOM 10149 O O . GLY B 1 575 ? 16.281 -22.109 -2.82 1 98.81 575 GLY B O 1
ATOM 10150 N N . LYS B 1 576 ? 14.977 -23.375 -4.09 1 98.88 576 LYS B N 1
ATOM 10151 C CA . LYS B 1 576 ? 15.953 -23.734 -5.117 1 98.88 576 LYS B CA 1
ATOM 10152 C C . LYS B 1 576 ? 15.391 -23.5 -6.516 1 98.88 576 LYS B C 1
ATOM 10154 O O . LYS B 1 576 ? 14.203 -23.734 -6.758 1 98.88 576 LYS B O 1
ATOM 10159 N N . LEU B 1 577 ? 16.203 -23.109 -7.406 1 98.94 577 LEU B N 1
ATOM 10160 C CA . LEU B 1 577 ? 15.758 -22.828 -8.766 1 98.94 577 LEU B CA 1
ATOM 10161 C C . LEU B 1 577 ? 15.219 -24.094 -9.422 1 98.94 577 LEU B C 1
ATOM 10163 O O . LEU B 1 577 ? 15.906 -25.125 -9.469 1 98.94 577 LEU B O 1
ATOM 10167 N N . PRO B 1 578 ? 14.047 -24.047 -9.961 1 98.81 578 PRO B N 1
ATOM 10168 C CA . PRO B 1 578 ? 13.5 -25.188 -10.695 1 98.81 578 PRO B CA 1
ATOM 10169 C C . PRO B 1 578 ? 13.828 -25.141 -12.188 1 98.81 578 PRO B C 1
ATOM 10171 O O . PRO B 1 578 ? 13.141 -25.766 -13 1 98.81 578 PRO B O 1
ATOM 10174 N N . TYR B 1 579 ? 14.789 -24.344 -12.586 1 98.81 579 TYR B N 1
ATOM 10175 C CA . TYR B 1 579 ? 15.359 -24.156 -13.914 1 98.81 579 TYR B CA 1
ATOM 10176 C C . TYR B 1 579 ? 16.781 -23.609 -13.828 1 98.81 579 TYR B C 1
ATOM 10178 O O . TYR B 1 579 ? 17.219 -23.188 -12.758 1 98.81 579 TYR B O 1
ATOM 10186 N N . THR B 1 580 ? 17.484 -23.75 -14.938 1 98.75 580 THR B N 1
ATOM 10187 C CA . THR B 1 580 ? 18.828 -23.172 -15.016 1 98.75 580 THR B CA 1
ATOM 10188 C C . THR B 1 580 ? 18.781 -21.719 -15.469 1 98.75 580 THR B C 1
ATOM 10190 O O . THR B 1 580 ? 18.047 -21.375 -16.406 1 98.75 580 THR B O 1
ATOM 10193 N N . LEU B 1 581 ? 19.438 -20.859 -14.742 1 98.69 581 LEU B N 1
ATOM 10194 C CA . LEU B 1 581 ? 19.578 -19.469 -15.156 1 98.69 581 LEU B CA 1
ATOM 10195 C C . LEU B 1 581 ? 20.891 -19.266 -15.914 1 98.69 581 LEU B C 1
ATOM 10197 O O . LEU B 1 581 ? 21.969 -19.312 -15.312 1 98.69 581 LEU B O 1
ATOM 10201 N N . ALA B 1 582 ? 20.797 -18.984 -17.172 1 98.69 582 ALA B N 1
ATOM 10202 C CA . ALA B 1 582 ? 21.953 -18.859 -18.047 1 98.69 582 ALA B CA 1
ATOM 10203 C C . ALA B 1 582 ? 22.594 -17.484 -17.906 1 98.69 582 ALA B C 1
ATOM 10205 O O . ALA B 1 582 ? 22 -16.562 -17.344 1 98.69 582 ALA B O 1
ATOM 10206 N N . LYS B 1 583 ? 23.844 -17.359 -18.391 1 98.38 583 LYS B N 1
ATOM 10207 C CA . LYS B 1 583 ? 24.484 -16.062 -18.484 1 98.38 583 LYS B CA 1
ATOM 10208 C C . LYS B 1 583 ? 23.953 -15.266 -19.672 1 98.38 583 LYS B C 1
ATOM 10210 O O . LYS B 1 583 ? 23.734 -14.055 -19.578 1 98.38 583 LYS B O 1
ATOM 10215 N N . ASN B 1 584 ? 23.781 -15.969 -20.766 1 97.69 584 ASN B N 1
ATOM 10216 C CA . ASN B 1 584 ? 23.328 -15.367 -22.016 1 97.69 584 ASN B CA 1
ATOM 10217 C C . ASN B 1 584 ? 22.125 -16.109 -22.578 1 97.69 584 ASN B C 1
ATOM 10219 O O . ASN B 1 584 ? 22 -17.312 -22.406 1 97.69 584 ASN B O 1
ATOM 10223 N N . GLU B 1 585 ? 21.266 -15.367 -23.219 1 97.69 585 GLU B N 1
ATOM 10224 C CA . GLU B 1 585 ? 20.125 -15.984 -23.891 1 97.69 585 GLU B CA 1
ATOM 10225 C C . GLU B 1 585 ? 20.578 -17.047 -24.875 1 97.69 585 GLU B C 1
ATOM 10227 O O . GLU B 1 585 ? 19.922 -18.078 -25.031 1 97.69 585 GLU B O 1
ATOM 10232 N N . SER B 1 586 ? 21.75 -16.859 -25.516 1 97.31 586 SER B N 1
ATOM 10233 C CA . SER B 1 586 ? 22.281 -17.75 -26.547 1 97.31 586 SER B CA 1
ATOM 10234 C C . SER B 1 586 ? 22.719 -19.094 -25.938 1 97.31 586 SER B C 1
ATOM 10236 O O . SER B 1 586 ? 22.953 -20.047 -26.672 1 97.31 586 SER B O 1
ATOM 10238 N N . ASP B 1 587 ? 22.812 -19.141 -24.641 1 98.12 587 ASP B N 1
ATOM 10239 C CA . ASP B 1 587 ? 23.266 -20.375 -24 1 98.12 587 ASP B CA 1
ATOM 10240 C C . ASP B 1 587 ? 22.172 -21.438 -24.016 1 98.12 587 ASP B C 1
ATOM 10242 O O . ASP B 1 587 ? 22.438 -22.625 -23.797 1 98.12 587 ASP B O 1
ATOM 10246 N N . TYR B 1 588 ? 20.969 -21.047 -24.203 1 98.06 588 TYR B N 1
ATOM 10247 C CA . TYR B 1 588 ? 19.875 -22 -24.359 1 98.06 588 TYR B CA 1
ATOM 10248 C C . TYR B 1 588 ? 19.844 -22.547 -25.781 1 98.06 588 TYR B C 1
ATOM 10250 O O . TYR B 1 588 ? 19.625 -21.812 -26.734 1 98.06 588 TYR B O 1
ATOM 10258 N N . SER B 1 589 ? 19.984 -23.828 -25.938 1 96 589 SER B N 1
ATOM 10259 C CA . SER B 1 589 ? 20.016 -24.438 -27.266 1 96 589 SER B CA 1
ATOM 10260 C C . SER B 1 589 ? 18.688 -24.266 -28 1 96 589 SER B C 1
ATOM 10262 O O . SER B 1 589 ? 18.672 -24.062 -29.203 1 96 589 SER B O 1
ATOM 10264 N N . VAL B 1 590 ? 17.609 -24.453 -27.312 1 96.12 590 VAL B N 1
ATOM 10265 C CA . VAL B 1 590 ? 16.281 -24.109 -27.812 1 96.12 590 VAL B CA 1
ATOM 10266 C C . VAL B 1 590 ? 15.812 -22.797 -27.188 1 96.12 590 VAL B C 1
ATOM 10268 O O . VAL B 1 590 ? 15.57 -22.734 -25.984 1 96.12 590 VAL B O 1
ATOM 10271 N N . TYR B 1 591 ? 15.703 -21.828 -28 1 96.38 591 TYR B N 1
ATOM 10272 C CA . TYR B 1 591 ? 15.422 -20.5 -27.453 1 96.38 591 TYR B CA 1
ATOM 10273 C C . TYR B 1 591 ? 14.133 -19.938 -28.031 1 96.38 591 TYR B C 1
ATOM 10275 O O . TYR B 1 591 ? 13.125 -19.812 -27.328 1 96.38 591 TYR B O 1
ATOM 10283 N N . LYS B 1 592 ? 14 -19.766 -29.344 1 95.38 592 LYS B N 1
ATOM 10284 C CA . LYS B 1 592 ? 12.82 -19.203 -29.984 1 95.38 592 LYS B CA 1
ATOM 10285 C C . LYS B 1 592 ? 11.789 -20.281 -30.312 1 95.38 592 LYS B C 1
ATOM 10287 O O . LYS B 1 592 ? 12.156 -21.406 -30.656 1 95.38 592 LYS B O 1
ATOM 10292 N N . PRO B 1 593 ? 10.562 -19.984 -30.172 1 95.06 593 PRO B N 1
ATOM 10293 C CA . PRO B 1 593 ? 9.547 -20.938 -30.641 1 95.06 593 PRO B CA 1
ATOM 10294 C C . PRO B 1 593 ? 9.578 -21.141 -32.156 1 95.06 593 PRO B C 1
ATOM 10296 O O . PRO B 1 593 ? 10.031 -20.266 -32.875 1 95.06 593 PRO B O 1
ATOM 10299 N N . CYS B 1 594 ? 9.055 -22.25 -32.531 1 93.94 594 CYS B N 1
ATOM 10300 C CA . CYS B 1 594 ? 8.93 -22.5 -33.938 1 93.94 594 CYS B CA 1
ATOM 10301 C C . CYS B 1 594 ? 7.867 -21.609 -34.562 1 93.94 594 CYS B C 1
ATOM 10303 O O . CYS B 1 594 ? 6.891 -21.234 -33.906 1 93.94 594 CYS B O 1
ATOM 10305 N N . GLY B 1 595 ? 8.117 -21.25 -35.75 1 93.62 595 GLY B N 1
ATOM 10306 C CA . GLY B 1 595 ? 7.188 -20.422 -36.5 1 93.62 595 GLY B CA 1
ATOM 10307 C C . GLY B 1 595 ? 7.062 -20.828 -37.969 1 93.62 595 GLY B C 1
ATOM 10308 O O . GLY B 1 595 ? 7.199 -22.016 -38.281 1 93.62 595 GLY B O 1
ATOM 10309 N N . ARG B 1 596 ? 6.719 -19.906 -38.688 1 94.69 596 ARG B N 1
ATOM 10310 C CA . ARG B 1 596 ? 6.461 -20.172 -40.094 1 94.69 596 ARG B CA 1
ATOM 10311 C C . ARG B 1 596 ? 7.758 -20.25 -40.906 1 94.69 596 ARG B C 1
ATOM 10313 O O . ARG B 1 596 ? 7.793 -20.797 -42 1 94.69 596 ARG B O 1
ATOM 10320 N N . GLY B 1 597 ? 8.758 -19.688 -40.344 1 91.62 597 GLY B N 1
ATOM 10321 C CA . GLY B 1 597 ? 10.078 -19.734 -40.969 1 91.62 597 GLY B CA 1
ATOM 10322 C C . GLY B 1 597 ? 10.195 -18.859 -42.188 1 91.62 597 GLY B C 1
ATOM 10323 O O . GLY B 1 597 ? 9.336 -18.016 -42.438 1 91.62 597 GLY B O 1
ATOM 10324 N N . GLU B 1 598 ? 11.273 -19.188 -42.938 1 90.62 598 GLU B N 1
ATOM 10325 C CA . GLU B 1 598 ? 11.609 -18.375 -44.094 1 90.62 598 GLU B CA 1
ATOM 10326 C C . GLU B 1 598 ? 10.617 -18.594 -45.219 1 90.62 598 GLU B C 1
ATOM 10328 O O . GLU B 1 598 ? 10.375 -17.688 -46.031 1 90.62 598 GLU B O 1
ATOM 10333 N N . THR B 1 599 ? 10.055 -19.719 -45.281 1 93.62 599 THR B N 1
ATOM 10334 C CA . THR B 1 599 ? 9.148 -20.062 -46.344 1 93.62 599 THR B CA 1
ATOM 10335 C C . THR B 1 599 ? 7.734 -19.578 -46.062 1 93.62 599 THR B C 1
ATOM 10337 O O . THR B 1 599 ? 6.84 -19.703 -46.906 1 93.62 599 THR B O 1
ATOM 10340 N N . ASN B 1 600 ? 7.594 -19.062 -44.906 1 94.44 600 ASN B N 1
ATOM 10341 C CA . ASN B 1 600 ? 6.27 -18.625 -44.469 1 94.44 600 ASN B CA 1
ATOM 10342 C C . ASN B 1 600 ? 5.23 -19.719 -44.625 1 94.44 600 ASN B C 1
ATOM 10344 O O . ASN B 1 600 ? 4.152 -19.5 -45.188 1 94.44 600 ASN B O 1
ATOM 10348 N N . THR B 1 601 ? 5.559 -20.953 -44.188 1 95.56 601 THR B N 1
ATOM 10349 C CA . THR B 1 601 ? 4.707 -22.125 -44.344 1 95.56 601 THR B CA 1
ATOM 10350 C C . THR B 1 601 ? 3.389 -21.938 -43.594 1 95.56 601 THR B C 1
ATOM 10352 O O . THR B 1 601 ? 3.314 -21.172 -42.656 1 95.56 601 THR B O 1
ATOM 10355 N N . THR B 1 602 ? 2.33 -22.578 -44.031 1 96.94 602 THR B N 1
ATOM 10356 C CA . THR B 1 602 ? 1.053 -22.609 -43.344 1 96.94 602 THR B CA 1
ATOM 10357 C C . THR B 1 602 ? 0.953 -23.844 -42.438 1 96.94 602 THR B C 1
ATOM 10359 O O . THR B 1 602 ? -0.089 -24.094 -41.844 1 96.94 602 THR B O 1
ATOM 10362 N N . SER B 1 603 ? 1.934 -24.625 -42.375 1 97.06 603 SER B N 1
ATOM 10363 C CA . SER B 1 603 ? 2.02 -25.828 -41.531 1 97.06 603 SER B CA 1
ATOM 10364 C C . SER B 1 603 ? 3.328 -25.859 -40.75 1 97.06 603 SER B C 1
ATOM 10366 O O . SER B 1 603 ? 4.203 -26.672 -41.031 1 97.06 603 SER B O 1
ATOM 10368 N N . PRO B 1 604 ? 3.422 -25 -39.781 1 96.75 604 PRO B N 1
ATOM 10369 C CA . PRO B 1 604 ? 4.68 -24.906 -39.031 1 96.75 604 PRO B CA 1
ATOM 10370 C C . PRO B 1 604 ? 5.105 -26.25 -38.438 1 96.75 604 PRO B C 1
ATOM 10372 O O . PRO B 1 604 ? 4.266 -26.984 -37.906 1 96.75 604 PRO B O 1
ATOM 10375 N N . GLN B 1 605 ? 6.398 -26.594 -38.625 1 96.19 605 GLN B N 1
ATOM 10376 C CA . GLN B 1 605 ? 7.016 -27.812 -38.125 1 96.19 605 GLN B CA 1
ATOM 10377 C C . GLN B 1 605 ? 8.039 -27.516 -37.031 1 96.19 605 GLN B C 1
ATOM 10379 O O . GLN B 1 605 ? 8.945 -26.703 -37.25 1 96.19 605 GLN B O 1
ATOM 10384 N N . CYS B 1 606 ? 7.891 -28.109 -35.906 1 96.69 606 CYS B N 1
ATOM 10385 C CA . CYS B 1 606 ? 8.828 -27.984 -34.812 1 96.69 606 CYS B CA 1
ATOM 10386 C C . CYS B 1 606 ? 9.523 -29.297 -34.531 1 96.69 606 CYS B C 1
ATOM 10388 O O . CYS B 1 606 ? 9.008 -30.125 -33.75 1 96.69 606 CYS B O 1
ATOM 10390 N N . ASP B 1 607 ? 10.688 -29.422 -35.031 1 97.06 607 ASP B N 1
ATOM 10391 C CA . ASP B 1 607 ? 11.445 -30.656 -34.781 1 97.06 607 ASP B CA 1
ATOM 10392 C C . ASP B 1 607 ? 12.164 -30.609 -33.438 1 97.06 607 ASP B C 1
ATOM 10394 O O . ASP B 1 607 ? 12.961 -29.719 -33.188 1 97.06 607 ASP B O 1
ATOM 10398 N N . PHE B 1 608 ? 11.844 -31.547 -32.625 1 97.81 608 PHE B N 1
ATOM 10399 C CA . PHE B 1 608 ? 12.453 -31.641 -31.312 1 97.81 608 PHE B CA 1
ATOM 10400 C C . PHE B 1 608 ? 13.773 -32.406 -31.375 1 97.81 608 PHE B C 1
ATOM 10402 O O . PHE B 1 608 ? 13.93 -33.438 -30.719 1 97.81 608 PHE B O 1
ATOM 10409 N N . THR B 1 609 ? 14.734 -31.875 -32.062 1 97.19 609 THR B N 1
ATOM 10410 C CA . THR B 1 609 ? 15.984 -32.562 -32.375 1 97.19 609 THR B CA 1
ATOM 10411 C C . THR B 1 609 ? 16.922 -32.562 -31.156 1 97.19 609 THR B C 1
ATOM 10413 O O . THR B 1 609 ? 17.859 -33.375 -31.109 1 97.19 609 THR B O 1
ATOM 10416 N N . GLU B 1 610 ? 16.672 -31.703 -30.172 1 97.44 610 GLU B N 1
ATOM 10417 C CA . GLU B 1 610 ? 17.5 -31.656 -28.969 1 97.44 610 GLU B CA 1
ATOM 10418 C C . GLU B 1 610 ? 17.266 -32.906 -28.109 1 97.44 610 GLU B C 1
ATOM 10420 O O . GLU B 1 610 ? 18.047 -33.156 -27.188 1 97.44 610 GLU B O 1
ATOM 10425 N N . GLY B 1 611 ? 16.188 -33.688 -28.359 1 97.69 611 GLY B N 1
ATOM 10426 C CA . GLY B 1 611 ? 15.906 -34.875 -27.562 1 97.69 611 GLY B CA 1
ATOM 10427 C C . GLY B 1 611 ? 15.672 -34.594 -26.109 1 97.69 611 GLY B C 1
ATOM 10428 O O . GLY B 1 611 ? 14.883 -33.688 -25.766 1 97.69 611 GLY B O 1
ATOM 10429 N N . VAL B 1 612 ? 16.406 -35.375 -25.266 1 98 612 VAL B N 1
ATOM 10430 C CA . VAL B 1 612 ? 16.203 -35.25 -23.828 1 98 612 VAL B CA 1
ATOM 10431 C C . VAL B 1 612 ? 17.156 -34.188 -23.266 1 98 612 VAL B C 1
ATOM 10433 O O . VAL B 1 612 ? 17.219 -33.969 -22.062 1 98 612 VAL B O 1
ATOM 10436 N N . TYR B 1 613 ? 17.969 -33.562 -24.109 1 98.25 613 TYR B N 1
ATOM 10437 C CA . TYR B 1 613 ? 18.984 -32.594 -23.688 1 98.25 613 TYR B CA 1
ATOM 10438 C C . TYR B 1 613 ? 18.391 -31.172 -23.641 1 98.25 613 TYR B C 1
ATOM 10440 O O . TYR B 1 613 ? 18.672 -30.344 -24.516 1 98.25 613 TYR B O 1
ATOM 10448 N N . VAL B 1 614 ? 17.688 -30.875 -22.609 1 97.56 614 VAL B N 1
ATOM 10449 C CA . VAL B 1 614 ? 17.047 -29.594 -22.312 1 97.56 614 VAL B CA 1
ATOM 10450 C C . VAL B 1 614 ? 17.5 -29.109 -20.938 1 97.56 614 VAL B C 1
ATOM 10452 O O . VAL B 1 614 ? 17.688 -29.906 -20.016 1 97.56 614 VAL B O 1
ATOM 10455 N N . ASP B 1 615 ? 17.766 -27.797 -20.797 1 98.06 615 ASP B N 1
ATOM 10456 C CA . ASP B 1 615 ? 18.156 -27.172 -19.547 1 98.06 615 ASP B CA 1
ATOM 10457 C C . ASP B 1 615 ? 19.469 -27.766 -19.031 1 98.06 615 ASP B C 1
ATOM 10459 O O . ASP B 1 615 ? 20.453 -27.844 -19.766 1 98.06 615 ASP B O 1
ATOM 10463 N N . TYR B 1 616 ? 19.594 -28.078 -17.672 1 98.38 616 TYR B N 1
ATOM 10464 C CA . TYR B 1 616 ? 20.875 -28.453 -17.109 1 98.38 616 TYR B CA 1
ATOM 10465 C C . TYR B 1 616 ? 21.438 -29.688 -17.812 1 98.38 616 TYR B C 1
ATOM 10467 O O . TYR B 1 616 ? 22.656 -29.875 -17.891 1 98.38 616 TYR B O 1
ATOM 10475 N N . ARG B 1 617 ? 20.562 -30.562 -18.391 1 98.38 617 ARG B N 1
ATOM 10476 C CA . ARG B 1 617 ? 21.031 -31.719 -19.156 1 98.38 617 ARG B CA 1
ATOM 10477 C C . ARG B 1 617 ? 21.828 -31.281 -20.375 1 98.38 617 ARG B C 1
ATOM 10479 O O . ARG B 1 617 ? 22.859 -31.875 -20.703 1 98.38 617 ARG B O 1
ATOM 10486 N N . ASP B 1 618 ? 21.297 -30.312 -21.031 1 98.31 618 ASP B N 1
ATOM 10487 C CA . ASP B 1 618 ? 22 -29.75 -22.188 1 98.31 618 ASP B CA 1
ATOM 10488 C C . ASP B 1 618 ? 23.25 -29 -21.766 1 98.31 618 ASP B C 1
ATOM 10490 O O . ASP B 1 618 ? 24.312 -29.156 -22.391 1 98.31 618 ASP B O 1
ATOM 10494 N N . PHE B 1 619 ? 23.141 -28.156 -20.75 1 98.5 619 PHE B N 1
ATOM 10495 C CA . PHE B 1 619 ? 24.266 -27.391 -20.25 1 98.5 619 PHE B CA 1
ATOM 10496 C C . PHE B 1 619 ? 25.406 -28.328 -19.859 1 98.5 619 PHE B C 1
ATOM 10498 O O . PHE B 1 619 ? 26.578 -28.062 -20.172 1 98.5 619 PHE B O 1
ATOM 10505 N N . ASP B 1 620 ? 25.109 -29.375 -19.156 1 98 620 ASP B N 1
ATOM 10506 C CA . ASP B 1 620 ? 26.109 -30.328 -18.703 1 98 620 ASP B CA 1
ATOM 10507 C C . ASP B 1 620 ? 26.734 -31.062 -19.891 1 98 620 ASP B C 1
ATOM 10509 O O . ASP B 1 620 ? 27.953 -31.25 -19.938 1 98 620 ASP B O 1
ATOM 10513 N N . ALA B 1 621 ? 25.891 -31.531 -20.781 1 98.12 621 ALA B N 1
ATOM 10514 C CA . ALA B 1 621 ? 26.391 -32.25 -21.938 1 98.12 621 ALA B CA 1
ATOM 10515 C C . ALA B 1 621 ? 27.359 -31.406 -22.766 1 98.12 621 ALA B C 1
ATOM 10517 O O . ALA B 1 621 ? 28.328 -31.922 -23.328 1 98.12 621 ALA B O 1
ATOM 10518 N N . LYS B 1 622 ? 27.109 -30.141 -22.766 1 97.88 622 LYS B N 1
ATOM 10519 C CA . LYS B 1 622 ? 27.922 -29.234 -23.578 1 97.88 622 LYS B CA 1
ATOM 10520 C C . LYS B 1 622 ? 28.953 -28.531 -22.719 1 97.88 622 LYS B C 1
ATOM 10522 O O . LYS B 1 622 ? 29.734 -27.703 -23.234 1 97.88 622 LYS B O 1
ATOM 10527 N N . ASN B 1 623 ? 29 -28.719 -21.5 1 97.19 623 ASN B N 1
ATOM 10528 C CA . ASN B 1 623 ? 29.906 -28.109 -20.547 1 97.19 623 ASN B CA 1
ATOM 10529 C C . ASN B 1 623 ? 29.781 -26.578 -20.562 1 97.19 623 ASN B C 1
ATOM 10531 O O . ASN B 1 623 ? 30.797 -25.875 -20.625 1 97.19 623 ASN B O 1
ATOM 10535 N N . VAL B 1 624 ? 28.578 -26.062 -20.656 1 98.12 624 VAL B N 1
ATOM 10536 C CA . VAL B 1 624 ? 28.297 -24.641 -20.547 1 98.12 624 VAL B CA 1
ATOM 10537 C C . VAL B 1 624 ? 28.031 -24.266 -19.094 1 98.12 624 VAL B C 1
ATOM 10539 O O . VAL B 1 624 ? 27.203 -24.891 -18.422 1 98.12 624 VAL B O 1
ATOM 10542 N N . THR B 1 625 ? 28.766 -23.312 -18.609 1 98 625 THR B N 1
ATOM 10543 C CA . THR B 1 625 ? 28.578 -22.875 -17.219 1 98 625 THR B CA 1
ATOM 10544 C C . THR B 1 625 ? 27.453 -21.859 -17.125 1 98 625 THR B C 1
ATOM 10546 O O . THR B 1 625 ? 27.531 -20.766 -17.703 1 98 625 THR B O 1
ATOM 10549 N N . PRO B 1 626 ? 26.391 -22.156 -16.438 1 98.56 626 PRO B N 1
ATOM 10550 C CA . PRO B 1 626 ? 25.312 -21.188 -16.25 1 98.56 626 PRO B CA 1
ATOM 10551 C C . PRO B 1 626 ? 25.641 -20.125 -15.203 1 98.56 626 PRO B C 1
ATOM 10553 O O . PRO B 1 626 ? 26.656 -20.219 -14.523 1 98.56 626 PRO B O 1
ATOM 10556 N N . ARG B 1 627 ? 24.875 -19.031 -15.141 1 98.69 627 ARG B N 1
ATOM 10557 C CA . ARG B 1 627 ? 24.984 -18.094 -14.031 1 98.69 627 ARG B CA 1
ATOM 10558 C C . ARG B 1 627 ? 24.625 -18.766 -12.711 1 98.69 627 ARG B C 1
ATOM 10560 O O . ARG B 1 627 ? 25.375 -18.672 -11.734 1 98.69 627 ARG B O 1
ATOM 10567 N N . TYR B 1 628 ? 23.5 -19.422 -12.672 1 98.81 628 TYR B N 1
ATOM 10568 C CA . TYR B 1 628 ? 23.062 -20.25 -11.555 1 98.81 628 TYR B CA 1
ATOM 10569 C C . TYR B 1 628 ? 22.484 -21.562 -12.047 1 98.81 628 TYR B C 1
ATOM 10571 O O . TYR B 1 628 ? 21.578 -21.578 -12.891 1 98.81 628 TYR B O 1
ATOM 10579 N N . GLU B 1 629 ? 22.953 -22.672 -11.531 1 98.81 629 GLU B N 1
ATOM 10580 C CA . GLU B 1 629 ? 22.594 -24.016 -12.023 1 98.81 629 GLU B CA 1
ATOM 10581 C C . GLU B 1 629 ? 21.25 -24.453 -11.484 1 98.81 629 GLU B C 1
ATOM 10583 O O . GLU B 1 629 ? 20.719 -23.875 -10.539 1 98.81 629 GLU B O 1
ATOM 10588 N N . PHE B 1 630 ? 20.656 -25.453 -12.125 1 98.75 630 PHE B N 1
ATOM 10589 C CA . PHE B 1 630 ? 19.422 -26.109 -11.664 1 98.75 630 PHE B CA 1
ATOM 10590 C C . PHE B 1 630 ? 19.578 -26.594 -10.227 1 98.75 630 PHE B C 1
ATOM 10592 O O . PHE B 1 630 ? 20.594 -27.203 -9.875 1 98.75 630 PHE B O 1
ATOM 10599 N N . GLY B 1 631 ? 18.625 -26.188 -9.406 1 98.88 631 GLY B N 1
ATOM 10600 C CA . GLY B 1 631 ? 18.641 -26.609 -8.016 1 98.88 631 GLY B CA 1
ATOM 10601 C C . GLY B 1 631 ? 19.438 -25.688 -7.117 1 98.88 631 GLY B C 1
ATOM 10602 O O . GLY B 1 631 ? 19.578 -25.938 -5.922 1 98.88 631 GLY B O 1
ATOM 10603 N N . TYR B 1 632 ? 19.891 -24.594 -7.672 1 98.88 632 TYR B N 1
ATOM 10604 C CA . TYR B 1 632 ? 20.688 -23.641 -6.906 1 98.88 632 TYR B CA 1
ATOM 10605 C C . TYR B 1 632 ? 19.812 -22.797 -5.996 1 98.88 632 TYR B C 1
ATOM 10607 O O . TYR B 1 632 ? 18.703 -22.391 -6.387 1 98.88 632 TYR B O 1
ATOM 10615 N N . GLY B 1 633 ? 20.297 -22.406 -4.832 1 98.88 633 GLY B N 1
ATOM 10616 C CA . GLY B 1 633 ? 19.688 -21.484 -3.879 1 98.88 633 GLY B CA 1
ATOM 10617 C C . GLY B 1 633 ? 20.438 -21.422 -2.559 1 98.88 633 GLY B C 1
ATOM 10618 O O . GLY B 1 633 ? 20.891 -22.453 -2.045 1 98.88 633 GLY B O 1
ATOM 10619 N N . LEU B 1 634 ? 20.516 -20.219 -2.059 1 98.5 634 LEU B N 1
ATOM 10620 C CA . LEU B 1 634 ? 21.25 -20 -0.821 1 98.5 634 LEU B CA 1
ATOM 10621 C C . LEU B 1 634 ? 20.328 -20.062 0.385 1 98.5 634 LEU B C 1
ATOM 10623 O O . LEU B 1 634 ? 19.109 -20.047 0.23 1 98.5 634 LEU B O 1
ATOM 10627 N N . SER B 1 635 ? 20.906 -20.219 1.526 1 97.81 635 SER B N 1
ATOM 10628 C CA . SER B 1 635 ? 20.266 -20.172 2.834 1 97.81 635 SER B CA 1
ATOM 10629 C C . SER B 1 635 ? 21.031 -19.281 3.799 1 97.81 635 SER B C 1
ATOM 10631 O O . SER B 1 635 ? 22.109 -18.781 3.475 1 97.81 635 SER B O 1
ATOM 10633 N N . TYR B 1 636 ? 20.438 -18.922 4.969 1 97.88 636 TYR B N 1
ATOM 10634 C CA . TYR B 1 636 ? 21.125 -18.125 5.973 1 97.88 636 TYR B CA 1
ATOM 10635 C C . TYR B 1 636 ? 22 -19 6.871 1 97.88 636 TYR B C 1
ATOM 10637 O O . TYR B 1 636 ? 22.594 -18.516 7.828 1 97.88 636 TYR B O 1
ATOM 10645 N N . THR B 1 637 ? 22.047 -20.281 6.551 1 97.19 637 THR B N 1
ATOM 10646 C CA . THR B 1 637 ? 22.906 -21.219 7.258 1 97.19 637 THR B CA 1
ATOM 10647 C C . THR B 1 637 ? 23.703 -22.078 6.273 1 97.19 637 THR B C 1
ATOM 10649 O O . THR B 1 637 ? 23.719 -21.797 5.074 1 97.19 637 THR B O 1
ATOM 10652 N N . SER B 1 638 ? 24.547 -23 6.82 1 97.19 638 SER B N 1
ATOM 10653 C CA . SER B 1 638 ? 25.359 -23.875 5.988 1 97.19 638 SER B CA 1
ATOM 10654 C C . SER B 1 638 ? 25.062 -25.344 6.266 1 97.19 638 SER B C 1
ATOM 10656 O O . SER B 1 638 ? 24.719 -25.719 7.391 1 97.19 638 SER B O 1
ATOM 10658 N N . PHE B 1 639 ? 25.172 -26.141 5.273 1 98.19 639 PHE B N 1
ATOM 10659 C CA . PHE B 1 639 ? 24.922 -27.562 5.367 1 98.19 639 PHE B CA 1
ATOM 10660 C C . PHE B 1 639 ? 26.109 -28.359 4.84 1 98.19 639 PHE B C 1
ATOM 10662 O O . PHE B 1 639 ? 26.797 -27.922 3.916 1 98.19 639 PHE B O 1
ATOM 10669 N N . GLU B 1 640 ? 26.297 -29.469 5.398 1 98.38 640 GLU B N 1
ATOM 10670 C CA . GLU B 1 640 ? 27.359 -30.375 4.977 1 98.38 640 GLU B CA 1
ATOM 10671 C C . GLU B 1 640 ? 26.812 -31.781 4.691 1 98.38 640 GLU B C 1
ATOM 10673 O O . GLU B 1 640 ? 26.047 -32.312 5.496 1 98.38 640 GLU B O 1
ATOM 10678 N N . TYR B 1 641 ? 27.125 -32.312 3.529 1 98.44 641 TYR B N 1
ATOM 10679 C CA . TYR B 1 641 ? 26.781 -33.688 3.141 1 98.44 641 TYR B CA 1
ATOM 10680 C C . TYR B 1 641 ? 27.938 -34.625 3.443 1 98.44 641 TYR B C 1
ATOM 10682 O O . TYR B 1 641 ? 29.094 -34.344 3.164 1 98.44 641 TYR B O 1
ATOM 10690 N N . SER B 1 642 ? 27.5 -35.719 4.051 1 97.25 642 SER B N 1
ATOM 10691 C CA . SER B 1 642 ? 28.531 -36.719 4.32 1 97.25 642 SER B CA 1
ATOM 10692 C C . SER B 1 642 ? 27.984 -38.125 4.207 1 97.25 642 SER B C 1
ATOM 10694 O O . SER B 1 642 ? 26.781 -38.312 4.188 1 97.25 642 SER B O 1
ATOM 10696 N N . SER B 1 643 ? 28.797 -39.062 4.016 1 93.81 643 SER B N 1
ATOM 10697 C CA . SER B 1 643 ? 28.5 -40.5 3.969 1 93.81 643 SER B CA 1
ATOM 10698 C C . SER B 1 643 ? 27.516 -40.812 2.846 1 93.81 643 SER B C 1
ATOM 10700 O O . SER B 1 643 ? 26.578 -40.062 2.602 1 93.81 643 SER B O 1
ATOM 10702 N N . ILE B 1 644 ? 27.828 -41.656 1.965 1 97.44 644 ILE B N 1
ATOM 10703 C CA . ILE B 1 644 ? 26.906 -42.156 0.953 1 97.44 644 ILE B CA 1
ATOM 10704 C C . ILE B 1 644 ? 27 -43.656 0.859 1 97.44 644 ILE B C 1
ATOM 10706 O O . ILE B 1 644 ? 28.094 -44.219 0.982 1 97.44 644 ILE B O 1
ATOM 10710 N N . SER B 1 645 ? 25.875 -44.25 0.868 1 97.94 645 SER B N 1
ATOM 10711 C CA . SER B 1 645 ? 25.797 -45.688 0.633 1 97.94 645 SER B CA 1
ATOM 10712 C C . SER B 1 645 ? 24.672 -46.062 -0.339 1 97.94 645 SER B C 1
ATOM 10714 O O . SER B 1 645 ? 23.562 -45.531 -0.22 1 97.94 645 SER B O 1
ATOM 10716 N N . VAL B 1 646 ? 25.047 -46.844 -1.333 1 97.88 646 VAL B N 1
ATOM 10717 C CA . VAL B 1 646 ? 24.078 -47.312 -2.309 1 97.88 646 VAL B CA 1
ATOM 10718 C C . VAL B 1 646 ? 23.906 -48.844 -2.164 1 97.88 646 VAL B C 1
ATOM 10720 O O . VAL B 1 646 ? 24.859 -49.594 -2.373 1 97.88 646 VAL B O 1
ATOM 10723 N N . LYS B 1 647 ? 22.734 -49.25 -1.79 1 97.12 647 LYS B N 1
ATOM 10724 C CA . LYS B 1 647 ? 22.438 -50.688 -1.628 1 97.12 647 LYS B CA 1
ATOM 10725 C C . LYS B 1 647 ? 21.578 -51.188 -2.77 1 97.12 647 LYS B C 1
ATOM 10727 O O . LYS B 1 647 ? 20.406 -50.812 -2.889 1 97.12 647 LYS B O 1
ATOM 10732 N N . LYS B 1 648 ? 22.141 -51.969 -3.521 1 95.81 648 LYS B N 1
ATOM 10733 C CA . LYS B 1 648 ? 21.422 -52.562 -4.645 1 95.81 648 LYS B CA 1
ATOM 10734 C C . LYS B 1 648 ? 20.516 -53.688 -4.172 1 95.81 648 LYS B C 1
ATOM 10736 O O . LYS B 1 648 ? 20.891 -54.5 -3.314 1 95.81 648 LYS B O 1
ATOM 10741 N N . GLN B 1 649 ? 19.375 -53.781 -4.727 1 93.25 649 GLN B N 1
ATOM 10742 C CA . GLN B 1 649 ? 18.469 -54.906 -4.492 1 93.25 649 GLN B CA 1
ATOM 10743 C C . GLN B 1 649 ? 18.578 -55.938 -5.605 1 93.25 649 GLN B C 1
ATOM 10745 O O . GLN B 1 649 ? 19.219 -55.688 -6.633 1 93.25 649 GLN B O 1
ATOM 10750 N N . ASP B 1 650 ? 18 -57.094 -5.348 1 85.31 650 ASP B N 1
ATOM 10751 C CA . ASP B 1 650 ? 18.031 -58.156 -6.344 1 85.31 650 ASP B CA 1
ATOM 10752 C C . ASP B 1 650 ? 17.172 -57.781 -7.555 1 85.31 650 ASP B C 1
ATOM 10754 O O . ASP B 1 650 ? 15.938 -57.844 -7.484 1 85.31 650 ASP B O 1
ATOM 10758 N N . THR B 1 651 ? 17.891 -57.375 -8.547 1 85.12 651 THR B N 1
ATOM 10759 C CA . THR B 1 651 ? 17.203 -57 -9.789 1 85.12 651 THR B CA 1
ATOM 10760 C C . THR B 1 651 ? 18.047 -57.406 -11 1 85.12 651 THR B C 1
ATOM 10762 O O . THR B 1 651 ? 19.281 -57.406 -10.938 1 85.12 651 THR B O 1
ATOM 10765 N N . GLN B 1 652 ? 17.375 -57.812 -12.055 1 84.44 652 GLN B N 1
ATOM 10766 C CA . GLN B 1 652 ? 18.078 -58.188 -13.281 1 84.44 652 GLN B CA 1
ATOM 10767 C C . GLN B 1 652 ? 17.922 -57.094 -14.352 1 84.44 652 GLN B C 1
ATOM 10769 O O . GLN B 1 652 ? 16.859 -56.5 -14.484 1 84.44 652 GLN B O 1
ATOM 10774 N N . ALA B 1 653 ? 19 -56.938 -15.086 1 89.62 653 ALA B N 1
ATOM 10775 C CA . ALA B 1 653 ? 18.938 -56.031 -16.25 1 89.62 653 ALA B CA 1
ATOM 10776 C C . ALA B 1 653 ? 17.969 -56.562 -17.297 1 89.62 653 ALA B C 1
ATOM 10778 O O . ALA B 1 653 ? 17.594 -57.75 -17.266 1 89.62 653 ALA B O 1
ATOM 10779 N N . GLY B 1 654 ? 17.609 -55.625 -18.188 1 90.75 654 GLY B N 1
ATOM 10780 C CA . GLY B 1 654 ? 16.719 -56.031 -19.266 1 90.75 654 GLY B CA 1
ATOM 10781 C C . GLY B 1 654 ? 15.398 -55.281 -19.266 1 90.75 654 GLY B C 1
ATOM 10782 O O . GLY B 1 654 ? 15.258 -54.25 -18.594 1 90.75 654 GLY B O 1
ATOM 10783 N N . PHE B 1 655 ? 14.508 -55.812 -20.078 1 89.06 655 PHE B N 1
ATOM 10784 C CA . PHE B 1 655 ? 13.203 -55.188 -20.25 1 89.06 655 PHE B CA 1
ATOM 10785 C C . PHE B 1 655 ? 12.352 -55.344 -19 1 89.06 655 PHE B C 1
ATOM 10787 O O . PHE B 1 655 ? 12.398 -56.375 -18.328 1 89.06 655 PHE B O 1
ATOM 10794 N N . ALA B 1 656 ? 11.633 -54.312 -18.703 1 84.5 656 ALA B N 1
ATOM 10795 C CA . ALA B 1 656 ? 10.625 -54.469 -17.641 1 84.5 656 ALA B CA 1
ATOM 10796 C C . ALA B 1 656 ? 9.547 -55.469 -18.047 1 84.5 656 ALA B C 1
ATOM 10798 O O . ALA B 1 656 ? 9.062 -55.438 -19.188 1 84.5 656 ALA B O 1
ATOM 10799 N N . ALA B 1 657 ? 9.148 -56.188 -17.141 1 70.12 657 ALA B N 1
ATOM 10800 C CA . ALA B 1 657 ? 8.188 -57.25 -17.438 1 70.12 657 ALA B CA 1
ATOM 10801 C C . ALA B 1 657 ? 6.793 -56.656 -17.672 1 70.12 657 ALA B C 1
ATOM 10803 O O . ALA B 1 657 ? 6.023 -57.188 -18.484 1 70.12 657 ALA B O 1
ATOM 10804 N N . ASN B 1 658 ? 6.484 -55.75 -16.891 1 74.38 658 ASN B N 1
ATOM 10805 C CA . ASN B 1 658 ? 5.211 -55.031 -16.969 1 74.38 658 ASN B CA 1
ATOM 10806 C C . ASN B 1 658 ? 5.301 -53.656 -16.344 1 74.38 658 ASN B C 1
ATOM 10808 O O . ASN B 1 658 ? 6.367 -53.25 -15.875 1 74.38 658 ASN B O 1
ATOM 10812 N N . SER B 1 659 ? 4.176 -52.969 -16.422 1 78 659 SER B N 1
ATOM 10813 C CA . SER B 1 659 ? 4.145 -51.625 -15.914 1 78 659 SER B CA 1
ATOM 10814 C C . SER B 1 659 ? 4.398 -51.562 -14.414 1 78 659 SER B C 1
ATOM 10816 O O . SER B 1 659 ? 4.996 -50.625 -13.906 1 78 659 SER B O 1
ATOM 10818 N N . GLY B 1 660 ? 4.035 -52.531 -13.719 1 84.56 660 GLY B N 1
ATOM 10819 C CA . GLY B 1 660 ? 4.258 -52.594 -12.289 1 84.56 660 GLY B CA 1
ATOM 10820 C C . GLY B 1 660 ? 5.719 -52.75 -11.914 1 84.56 660 GLY B C 1
ATOM 10821 O O . GLY B 1 660 ? 6.168 -52.219 -10.898 1 84.56 660 GLY B O 1
ATOM 10822 N N . ALA B 1 661 ? 6.434 -53.438 -12.742 1 89.56 661 ALA B N 1
ATOM 10823 C CA . ALA B 1 661 ? 7.848 -53.688 -12.484 1 89.56 661 ALA B CA 1
ATOM 10824 C C . ALA B 1 661 ? 8.656 -52.406 -12.508 1 89.56 661 ALA B C 1
ATOM 10826 O O . ALA B 1 661 ? 9.719 -52.312 -11.883 1 89.56 661 ALA B O 1
ATOM 10827 N N . LEU B 1 662 ? 8.172 -51.5 -13.211 1 93.19 662 LEU B N 1
ATOM 10828 C CA . LEU B 1 662 ? 8.867 -50.219 -13.32 1 93.19 662 LEU B CA 1
ATOM 10829 C C . LEU B 1 662 ? 8.953 -49.531 -11.961 1 93.19 662 LEU B C 1
ATOM 10831 O O . LEU B 1 662 ? 9.859 -48.719 -11.727 1 93.19 662 LEU B O 1
ATOM 10835 N N . TRP B 1 663 ? 8.078 -49.938 -11.062 1 94.5 663 TRP B N 1
ATOM 10836 C CA . TRP B 1 663 ? 7.973 -49.219 -9.789 1 94.5 663 TRP B CA 1
ATOM 10837 C C . TRP B 1 663 ? 8.695 -49.969 -8.68 1 94.5 663 TRP B C 1
ATOM 10839 O O . TRP B 1 663 ? 8.695 -49.531 -7.523 1 94.5 663 TRP B O 1
ATOM 10849 N N . SER B 1 664 ? 9.32 -51.031 -9.031 1 94.62 664 SER B N 1
ATOM 10850 C CA . SER B 1 664 ? 10.102 -51.75 -8.039 1 94.62 664 SER B CA 1
ATOM 10851 C C . SER B 1 664 ? 11.406 -51.031 -7.711 1 94.62 664 SER B C 1
ATOM 10853 O O . SER B 1 664 ? 12.039 -50.469 -8.594 1 94.62 664 SER B O 1
ATOM 10855 N N . THR B 1 665 ? 11.781 -51.156 -6.473 1 96.25 665 THR B N 1
ATOM 10856 C CA . THR B 1 665 ? 13.023 -50.5 -6.039 1 96.25 665 THR B CA 1
ATOM 10857 C C . THR B 1 665 ? 14.234 -51.312 -6.488 1 96.25 665 THR B C 1
ATOM 10859 O O . THR B 1 665 ? 14.328 -52.531 -6.191 1 96.25 665 THR B O 1
ATOM 10862 N N . VAL B 1 666 ? 15.078 -50.688 -7.137 1 96.94 666 VAL B N 1
ATOM 10863 C CA . VAL B 1 666 ? 16.297 -51.312 -7.613 1 96.94 666 VAL B CA 1
ATOM 10864 C C . VAL B 1 666 ? 17.438 -51.062 -6.637 1 96.94 666 VAL B C 1
ATOM 10866 O O . VAL B 1 666 ? 18.312 -51.906 -6.449 1 96.94 666 VAL B O 1
ATOM 10869 N N . ALA B 1 667 ? 17.422 -49.875 -6.02 1 97.88 667 ALA B N 1
ATOM 10870 C CA . ALA B 1 667 ? 18.484 -49.5 -5.078 1 97.88 667 ALA B CA 1
ATOM 10871 C C . ALA B 1 667 ? 17.953 -48.469 -4.055 1 97.88 667 ALA B C 1
ATOM 10873 O O . ALA B 1 667 ? 17.016 -47.719 -4.336 1 97.88 667 ALA B O 1
ATOM 10874 N N . THR B 1 668 ? 18.5 -48.562 -2.908 1 98.25 668 THR B N 1
ATOM 10875 C CA . THR B 1 668 ? 18.266 -47.562 -1.868 1 98.25 668 THR B CA 1
ATOM 10876 C C . THR B 1 668 ? 19.547 -46.781 -1.562 1 98.25 668 THR B C 1
ATOM 10878 O O . THR B 1 668 ? 20.609 -47.406 -1.357 1 98.25 668 THR B O 1
ATOM 10881 N N . VAL B 1 669 ? 19.484 -45.5 -1.558 1 98.56 669 VAL B N 1
ATOM 10882 C CA . VAL B 1 669 ? 20.625 -44.625 -1.317 1 98.56 669 VAL B CA 1
ATOM 10883 C C . VAL B 1 669 ? 20.484 -43.938 0.039 1 98.56 669 VAL B C 1
ATOM 10885 O O . VAL B 1 669 ? 19.438 -43.375 0.342 1 98.56 669 VAL B O 1
ATOM 10888 N N . HIS B 1 670 ? 21.484 -44.031 0.849 1 98.38 670 HIS B N 1
ATOM 10889 C CA . HIS B 1 670 ? 21.547 -43.344 2.125 1 98.38 670 HIS B CA 1
ATOM 10890 C C . HIS B 1 670 ? 22.656 -42.281 2.127 1 98.38 670 HIS B C 1
ATOM 10892 O O . HIS B 1 670 ? 23.719 -42.5 1.549 1 98.38 670 HIS B O 1
ATOM 10898 N N . ALA B 1 671 ? 22.406 -41.188 2.676 1 98.5 671 ALA B N 1
ATOM 10899 C CA . ALA B 1 671 ? 23.375 -40.125 2.887 1 98.5 671 ALA B CA 1
ATOM 10900 C C . ALA B 1 671 ? 23.094 -39.375 4.188 1 98.5 671 ALA B C 1
ATOM 10902 O O . ALA B 1 671 ? 22.047 -39.531 4.793 1 98.5 671 ALA B O 1
ATOM 10903 N N . THR B 1 672 ? 24.047 -38.656 4.641 1 98.38 672 THR B N 1
ATOM 10904 C CA . THR B 1 672 ? 23.891 -37.875 5.859 1 98.38 672 THR B CA 1
ATOM 10905 C C . THR B 1 672 ? 23.984 -36.375 5.562 1 98.38 672 THR B C 1
ATOM 10907 O O . THR B 1 672 ? 24.828 -35.969 4.77 1 98.38 672 THR B O 1
ATOM 10910 N N . LEU B 1 673 ? 23.125 -35.562 6.176 1 98.5 673 LEU B N 1
ATOM 10911 C CA . LEU B 1 673 ? 23.094 -34.125 6.07 1 98.5 673 LEU B CA 1
ATOM 10912 C C . LEU B 1 673 ? 23.203 -33.469 7.449 1 98.5 673 LEU B C 1
ATOM 10914 O O . LEU B 1 673 ? 22.516 -33.875 8.383 1 98.5 673 LEU B O 1
ATOM 10918 N N . ASN B 1 674 ? 24.078 -32.5 7.609 1 98.44 674 ASN B N 1
ATOM 10919 C CA . ASN B 1 674 ? 24.234 -31.781 8.859 1 98.44 674 ASN B CA 1
ATOM 10920 C C . ASN B 1 674 ? 24.125 -30.266 8.641 1 98.44 674 ASN B C 1
ATOM 10922 O O . ASN B 1 674 ? 24.656 -29.734 7.668 1 98.44 674 ASN B O 1
ATOM 10926 N N . ASN B 1 675 ? 23.328 -29.594 9.477 1 98.5 675 ASN B N 1
ATOM 10927 C CA . ASN B 1 675 ? 23.375 -28.125 9.531 1 98.5 675 ASN B CA 1
ATOM 10928 C C . ASN B 1 675 ? 24.578 -27.641 10.328 1 98.5 675 ASN B C 1
ATOM 10930 O O . ASN B 1 675 ? 24.594 -27.75 11.555 1 98.5 675 ASN B O 1
ATOM 10934 N N . THR B 1 676 ? 25.484 -27.062 9.695 1 98.25 676 THR B N 1
ATOM 10935 C CA . THR B 1 676 ? 26.734 -26.672 10.336 1 98.25 676 THR B CA 1
ATOM 10936 C C . THR B 1 676 ? 26.734 -25.172 10.648 1 98.25 676 THR B C 1
ATOM 10938 O O . THR B 1 676 ? 27.734 -24.641 11.156 1 98.25 676 THR B O 1
ATOM 10941 N N . GLY B 1 677 ? 25.703 -24.516 10.258 1 96.94 677 GLY B N 1
ATOM 10942 C CA . GLY B 1 677 ? 25.625 -23.094 10.523 1 96.94 677 GLY B CA 1
ATOM 10943 C C . GLY B 1 677 ? 25.031 -22.766 11.875 1 96.94 677 GLY B C 1
ATOM 10944 O O . GLY B 1 677 ? 24.797 -23.672 12.688 1 96.94 677 GLY B O 1
ATOM 10945 N N . SER B 1 678 ? 24.766 -21.453 12.18 1 94.69 678 SER B N 1
ATOM 10946 C CA . SER B 1 678 ? 24.375 -20.984 13.5 1 94.69 678 SER B CA 1
ATOM 10947 C C . SER B 1 678 ? 22.875 -20.75 13.586 1 94.69 678 SER B C 1
ATOM 10949 O O . SER B 1 678 ? 22.359 -20.344 14.625 1 94.69 678 SER B O 1
ATOM 10951 N N . ARG B 1 679 ? 22.172 -21.062 12.477 1 96.25 679 ARG B N 1
ATOM 10952 C CA . ARG B 1 679 ? 20.734 -20.844 12.445 1 96.25 679 ARG B CA 1
ATOM 10953 C C . ARG B 1 679 ? 20 -22.094 11.969 1 96.25 679 ARG B C 1
ATOM 10955 O O . ARG B 1 679 ? 20.594 -22.969 11.328 1 96.25 679 ARG B O 1
ATOM 10962 N N . ALA B 1 680 ? 18.703 -22.109 12.391 1 97.62 680 ALA B N 1
ATOM 10963 C CA . ALA B 1 680 ? 17.828 -23.141 11.805 1 97.62 680 ALA B CA 1
ATOM 10964 C C . ALA B 1 680 ? 17.594 -22.859 10.32 1 97.62 680 ALA B C 1
ATOM 10966 O O . ALA B 1 680 ? 17.641 -21.719 9.883 1 97.62 680 ALA B O 1
ATOM 10967 N N . GLY B 1 681 ? 17.453 -23.891 9.547 1 97.62 681 GLY B N 1
ATOM 10968 C CA . GLY B 1 681 ? 17.156 -23.766 8.125 1 97.62 681 GLY B CA 1
ATOM 10969 C C . GLY B 1 681 ? 16.656 -25.062 7.504 1 97.62 681 GLY B C 1
ATOM 10970 O O . GLY B 1 681 ? 16.656 -26.109 8.156 1 97.62 681 GLY B O 1
ATOM 10971 N N . GLU B 1 682 ? 16.156 -24.906 6.367 1 98.31 682 GLU B N 1
ATOM 10972 C CA . GLU B 1 682 ? 15.742 -26.062 5.574 1 98.31 682 GLU B CA 1
ATOM 10973 C C . GLU B 1 682 ? 16.641 -26.25 4.355 1 98.31 682 GLU B C 1
ATOM 10975 O O . GLU B 1 682 ? 17.047 -25.281 3.721 1 98.31 682 GLU B O 1
ATOM 10980 N N . GLU B 1 683 ? 16.953 -27.531 4.105 1 98.38 683 GLU B N 1
ATOM 10981 C CA . GLU B 1 683 ? 17.781 -27.875 2.959 1 98.38 683 GLU B CA 1
ATOM 10982 C C . GLU B 1 683 ? 17.078 -28.875 2.049 1 98.38 683 GLU B C 1
ATOM 10984 O O . GLU B 1 683 ? 16.312 -29.734 2.523 1 98.38 683 GLU B O 1
ATOM 10989 N N . VAL B 1 684 ? 17.234 -28.703 0.735 1 98.75 684 VAL B N 1
ATOM 10990 C CA . VAL B 1 684 ? 16.781 -29.672 -0.245 1 98.75 684 VAL B CA 1
ATOM 10991 C C . VAL B 1 684 ? 17.938 -30.562 -0.684 1 98.75 684 VAL B C 1
ATOM 10993 O O . VAL B 1 684 ? 18.781 -30.141 -1.475 1 98.75 684 VAL B O 1
ATOM 10996 N N . ALA B 1 685 ? 17.953 -31.766 -0.18 1 98.81 685 ALA B N 1
ATOM 10997 C CA . ALA B 1 685 ? 18.922 -32.75 -0.685 1 98.81 685 ALA B CA 1
ATOM 10998 C C . ALA B 1 685 ? 18.484 -33.281 -2.033 1 98.81 685 ALA B C 1
ATOM 11000 O O . ALA B 1 685 ? 17.344 -33.75 -2.178 1 98.81 685 ALA B O 1
ATOM 11001 N N . GLN B 1 686 ? 19.375 -33.219 -2.996 1 98.88 686 GLN B N 1
ATOM 11002 C CA . GLN B 1 686 ? 19.062 -33.625 -4.367 1 98.88 686 GLN B CA 1
ATOM 11003 C C . GLN B 1 686 ? 19.906 -34.812 -4.793 1 98.88 686 GLN B C 1
ATOM 11005 O O . GLN B 1 686 ? 21.109 -34.875 -4.535 1 98.88 686 GLN B O 1
ATOM 11010 N N . LEU B 1 687 ? 19.281 -35.781 -5.387 1 98.88 687 LEU B N 1
ATOM 11011 C CA . LEU B 1 687 ? 19.953 -37 -5.898 1 98.88 687 LEU B CA 1
ATOM 11012 C C . LEU B 1 687 ? 19.891 -37.031 -7.422 1 98.88 687 LEU B C 1
ATOM 11014 O O . LEU B 1 687 ? 18.812 -36.938 -8.008 1 98.88 687 LEU B O 1
ATOM 11018 N N . TYR B 1 688 ? 21.047 -37.188 -8.039 1 98.81 688 TYR B N 1
ATOM 11019 C CA . TYR B 1 688 ? 21.188 -37.281 -9.492 1 98.81 688 TYR B CA 1
ATOM 11020 C C . TYR B 1 688 ? 21.828 -38.625 -9.875 1 98.81 688 TYR B C 1
ATOM 11022 O O . TYR B 1 688 ? 22.578 -39.188 -9.094 1 98.81 688 TYR B O 1
ATOM 11030 N N . VAL B 1 689 ? 21.516 -39.094 -11.102 1 98.69 689 VAL B N 1
ATOM 11031 C CA . VAL B 1 689 ? 22.109 -40.312 -11.602 1 98.69 689 VAL B CA 1
ATOM 11032 C C . VAL B 1 689 ? 22.672 -40.094 -13 1 98.69 689 VAL B C 1
ATOM 11034 O O . VAL B 1 689 ? 22.062 -39.438 -13.836 1 98.69 689 VAL B O 1
ATOM 11037 N N . ALA B 1 690 ? 23.844 -40.594 -13.195 1 98.38 690 ALA B N 1
ATOM 11038 C CA . ALA B 1 690 ? 24.391 -40.719 -14.539 1 98.38 690 ALA B CA 1
ATOM 11039 C C . ALA B 1 690 ? 24.031 -42.062 -15.156 1 98.38 690 ALA B C 1
ATOM 11041 O O . ALA B 1 690 ? 24.641 -43.094 -14.844 1 98.38 690 ALA B O 1
ATOM 11042 N N . ILE B 1 691 ? 23.078 -42.094 -15.984 1 97.5 691 ILE B N 1
ATOM 11043 C CA . ILE B 1 691 ? 22.641 -43.312 -16.688 1 97.5 691 ILE B CA 1
ATOM 11044 C C . ILE B 1 691 ? 23.484 -43.531 -17.938 1 97.5 691 ILE B C 1
ATOM 11046 O O . ILE B 1 691 ? 23.703 -42.562 -18.703 1 97.5 691 ILE B O 1
ATOM 11050 N N . PRO B 1 692 ? 23.891 -44.688 -18.188 1 95 692 PRO B N 1
ATOM 11051 C CA . PRO B 1 692 ? 24.719 -44.906 -19.375 1 95 692 PRO B CA 1
ATOM 11052 C C . PRO B 1 692 ? 24.031 -44.469 -20.672 1 95 692 PRO B C 1
ATOM 11054 O O . PRO B 1 692 ? 22.828 -44.688 -20.828 1 95 692 PRO B O 1
ATOM 11057 N N . ASN B 1 693 ? 24.781 -43.812 -21.547 1 92.38 693 ASN B N 1
ATOM 11058 C CA . ASN B 1 693 ? 24.328 -43.375 -22.859 1 92.38 693 ASN B CA 1
ATOM 11059 C C . ASN B 1 693 ? 23.156 -42.375 -22.734 1 92.38 693 ASN B C 1
ATOM 11061 O O . ASN B 1 693 ? 22.234 -42.406 -23.562 1 92.38 693 ASN B O 1
ATOM 11065 N N . SER B 1 694 ? 23.047 -41.688 -21.719 1 96.44 694 SER B N 1
ATOM 11066 C CA . SER B 1 694 ? 22.047 -40.656 -21.406 1 96.44 694 SER B CA 1
ATOM 11067 C C . SER B 1 694 ? 22.719 -39.375 -20.922 1 96.44 694 SER B C 1
ATOM 11069 O O . SER B 1 694 ? 23.938 -39.281 -20.875 1 96.44 694 SER B O 1
ATOM 11071 N N . PRO B 1 695 ? 21.969 -38.312 -20.641 1 97.06 695 PRO B N 1
ATOM 11072 C CA . PRO B 1 695 ? 22.578 -37.062 -20.109 1 97.06 695 PRO B CA 1
ATOM 11073 C C . PRO B 1 695 ? 23.5 -37.344 -18.922 1 97.06 695 PRO B C 1
ATOM 11075 O O . PRO B 1 695 ? 23.266 -38.281 -18.156 1 97.06 695 PRO B O 1
ATOM 11078 N N . PRO B 1 696 ? 24.516 -36.438 -18.719 1 97.31 696 PRO B N 1
ATOM 11079 C CA . PRO B 1 696 ? 25.516 -36.688 -17.688 1 97.31 696 PRO B CA 1
ATOM 11080 C C . PRO B 1 696 ? 24.922 -36.875 -16.297 1 97.31 696 PRO B C 1
ATOM 11082 O O . PRO B 1 696 ? 25.438 -37.656 -15.5 1 97.31 696 PRO B O 1
ATOM 11085 N N . LYS B 1 697 ? 23.891 -36.188 -16 1 97.31 697 LYS B N 1
ATOM 11086 C CA . LYS B 1 697 ? 23.172 -36.281 -14.734 1 97.31 697 LYS B CA 1
ATOM 11087 C C . LYS B 1 697 ? 21.672 -36.031 -14.922 1 97.31 697 LYS B C 1
ATOM 11089 O O . LYS B 1 697 ? 21.281 -35.156 -15.695 1 97.31 697 LYS B O 1
ATOM 11094 N N . GLN B 1 698 ? 20.891 -36.781 -14.203 1 98.12 698 GLN B N 1
ATOM 11095 C CA . GLN B 1 698 ? 19.453 -36.594 -14.188 1 98.12 698 GLN B CA 1
ATOM 11096 C C . GLN B 1 698 ? 18.906 -36.688 -12.766 1 98.12 698 GLN B C 1
ATOM 11098 O O . GLN B 1 698 ? 19.266 -37.594 -12.016 1 98.12 698 GLN B O 1
ATOM 11103 N N . LEU B 1 699 ? 18.062 -35.719 -12.344 1 98.88 699 LEU B N 1
ATOM 11104 C CA . LEU B 1 699 ? 17.422 -35.75 -11.031 1 98.88 699 LEU B CA 1
ATOM 11105 C C . LEU B 1 699 ? 16.531 -36.969 -10.891 1 98.88 699 LEU B C 1
ATOM 11107 O O . LEU B 1 699 ? 15.711 -37.25 -11.766 1 98.88 699 LEU B O 1
ATOM 11111 N N . ARG B 1 700 ? 16.734 -37.75 -9.844 1 98.75 700 ARG B N 1
ATOM 11112 C CA . ARG B 1 700 ? 15.922 -38.938 -9.609 1 98.75 700 ARG B CA 1
ATOM 11113 C C . ARG B 1 700 ? 15.523 -39.062 -8.141 1 98.75 700 ARG B C 1
ATOM 11115 O O . ARG B 1 700 ? 15.055 -40.094 -7.695 1 98.75 700 ARG B O 1
ATOM 11122 N N . GLY B 1 701 ? 15.695 -37.969 -7.398 1 98.69 701 GLY B N 1
ATOM 11123 C CA . GLY B 1 701 ? 15.273 -37.906 -6.008 1 98.69 701 GLY B CA 1
ATOM 11124 C C . GLY B 1 701 ? 15.492 -36.562 -5.371 1 98.69 701 GLY B C 1
ATOM 11125 O O . GLY B 1 701 ? 16.406 -35.812 -5.758 1 98.69 701 GLY B O 1
ATOM 11126 N N . PHE B 1 702 ? 14.734 -36.219 -4.348 1 98.75 702 PHE B N 1
ATOM 11127 C CA . PHE B 1 702 ? 14.945 -35.031 -3.51 1 98.75 702 PHE B CA 1
ATOM 11128 C C . PHE B 1 702 ? 14.195 -35.156 -2.191 1 98.75 702 PHE B C 1
ATOM 11130 O O . PHE B 1 702 ? 13.141 -35.812 -2.133 1 98.75 702 PHE B O 1
ATOM 11137 N N . GLU B 1 703 ? 14.742 -34.625 -1.168 1 98.25 703 GLU B N 1
ATOM 11138 C CA . GLU B 1 703 ? 14.141 -34.531 0.161 1 98.25 703 GLU B CA 1
ATOM 11139 C C . GLU B 1 703 ? 14.406 -33.188 0.805 1 98.25 703 GLU B C 1
ATOM 11141 O O . GLU B 1 703 ? 15.555 -32.719 0.861 1 98.25 703 GLU B O 1
ATOM 11146 N N . LYS B 1 704 ? 13.367 -32.438 1.194 1 98.25 704 LYS B N 1
ATOM 11147 C CA . LYS B 1 704 ? 13.523 -31.203 1.951 1 98.25 704 LYS B CA 1
ATOM 11148 C C . LYS B 1 704 ? 13.492 -31.469 3.453 1 98.25 704 LYS B C 1
ATOM 11150 O O . LYS B 1 704 ? 12.555 -32.094 3.965 1 98.25 704 LYS B O 1
ATOM 11155 N N . VAL B 1 705 ? 14.484 -30.984 4.195 1 97.75 705 VAL B N 1
ATOM 11156 C CA . VAL B 1 705 ? 14.648 -31.328 5.609 1 97.75 705 VAL B CA 1
ATOM 11157 C C . VAL B 1 705 ? 14.867 -30.047 6.418 1 97.75 705 VAL B C 1
ATOM 11159 O O . VAL B 1 705 ? 15.68 -29.203 6.043 1 97.75 705 VAL B O 1
ATOM 11162 N N . ALA B 1 706 ? 14.078 -29.891 7.453 1 98 706 ALA B N 1
ATOM 11163 C CA . ALA B 1 706 ? 14.289 -28.797 8.398 1 98 706 ALA B CA 1
ATOM 11164 C C . ALA B 1 706 ? 15.242 -29.219 9.516 1 98 706 ALA B C 1
ATOM 11166 O O . ALA B 1 706 ? 15.055 -30.266 10.141 1 98 706 ALA B O 1
ATOM 11167 N N . LEU B 1 707 ? 16.297 -28.438 9.75 1 98.5 707 LEU B N 1
ATOM 11168 C CA . LEU B 1 707 ? 17.281 -28.766 10.758 1 98.5 707 LEU B CA 1
ATOM 11169 C C . LEU B 1 707 ? 17.609 -27.562 11.633 1 98.5 707 LEU B C 1
ATOM 11171 O O . LEU B 1 707 ? 17.766 -26.453 11.125 1 98.5 707 LEU B O 1
ATOM 11175 N N . GLU B 1 708 ? 17.656 -27.781 12.891 1 98.19 708 GLU B N 1
ATOM 11176 C CA . GLU B 1 708 ? 18.188 -26.766 13.805 1 98.19 708 GLU B CA 1
ATOM 11177 C C . GLU B 1 708 ? 19.703 -26.641 13.648 1 98.19 708 GLU B C 1
ATOM 11179 O O . GLU B 1 708 ? 20.344 -27.5 13.039 1 98.19 708 GLU B O 1
ATOM 11184 N N . SER B 1 709 ? 20.203 -25.562 14.227 1 97.69 709 SER B N 1
ATOM 11185 C CA . SER B 1 709 ? 21.656 -25.391 14.234 1 97.69 709 SER B CA 1
ATOM 11186 C C . SER B 1 709 ? 22.344 -26.594 14.883 1 97.69 709 SER B C 1
ATOM 11188 O O . SER B 1 709 ? 21.969 -27.016 15.969 1 97.69 709 SER B O 1
ATOM 11190 N N . GLY B 1 710 ? 23.188 -27.203 14.195 1 97.88 710 GLY B N 1
ATOM 11191 C CA . GLY B 1 710 ? 23.969 -28.312 14.727 1 97.88 710 GLY B CA 1
ATOM 11192 C C . GLY B 1 710 ? 23.281 -29.656 14.578 1 97.88 710 GLY B C 1
ATOM 11193 O O . GLY B 1 710 ? 23.875 -30.703 14.852 1 97.88 710 GLY B O 1
ATOM 11194 N N . GLN B 1 711 ? 22.141 -29.656 14.117 1 98.31 711 GLN B N 1
ATOM 11195 C CA . GLN B 1 711 ? 21.359 -30.891 13.984 1 98.31 711 GLN B CA 1
ATOM 11196 C C . GLN B 1 711 ? 21.719 -31.609 12.688 1 98.31 711 GLN B C 1
ATOM 11198 O O . GLN B 1 711 ? 22.078 -30.984 11.695 1 98.31 711 GLN B O 1
ATOM 11203 N N . GLY B 1 712 ? 21.562 -32.938 12.695 1 97.81 712 GLY B N 1
ATOM 11204 C CA . GLY B 1 712 ? 21.75 -33.781 11.516 1 97.81 712 GLY B CA 1
ATOM 11205 C C . GLY B 1 712 ? 20.531 -34.594 11.164 1 97.81 712 GLY B C 1
ATOM 11206 O O . GLY B 1 712 ? 19.594 -34.688 11.953 1 97.81 712 GLY B O 1
ATOM 11207 N N . ALA B 1 713 ? 20.609 -35.156 9.945 1 97.81 713 ALA B N 1
ATOM 11208 C CA . ALA B 1 713 ? 19.531 -36.031 9.477 1 97.81 713 ALA B CA 1
ATOM 11209 C C . ALA B 1 713 ? 20.078 -37.125 8.555 1 97.81 713 ALA B C 1
ATOM 11211 O O . ALA B 1 713 ? 21.016 -36.875 7.793 1 97.81 713 ALA B O 1
ATOM 11212 N N . ASP B 1 714 ? 19.484 -38.281 8.672 1 97.88 714 ASP B N 1
ATOM 11213 C CA . ASP B 1 714 ? 19.734 -39.344 7.711 1 97.88 714 ASP B CA 1
ATOM 11214 C C . ASP B 1 714 ? 18.781 -39.25 6.527 1 97.88 714 ASP B C 1
ATOM 11216 O O . ASP B 1 714 ? 17.562 -39.219 6.711 1 97.88 714 ASP B O 1
ATOM 11220 N N . LEU B 1 715 ? 19.406 -39.219 5.387 1 98.06 715 LEU B N 1
ATOM 11221 C CA . LEU B 1 715 ? 18.641 -39.156 4.152 1 98.06 715 LEU B CA 1
ATOM 11222 C C . LEU B 1 715 ? 18.469 -40.531 3.547 1 98.06 715 LEU B C 1
ATOM 11224 O O . LEU B 1 715 ? 19.375 -41.375 3.602 1 98.06 715 LEU B O 1
ATOM 11228 N N . GLN B 1 716 ? 17.328 -40.75 3.02 1 98.12 716 GLN B N 1
ATOM 11229 C CA . GLN B 1 716 ? 17.047 -41.969 2.291 1 98.12 716 GLN B CA 1
ATOM 11230 C C . GLN B 1 716 ? 16.328 -41.688 0.978 1 98.12 716 GLN B C 1
ATOM 11232 O O . GLN B 1 716 ? 15.344 -40.938 0.953 1 98.12 716 GLN B O 1
ATOM 11237 N N . PHE B 1 717 ? 16.859 -42.281 -0.13 1 98.12 717 PHE B N 1
ATOM 11238 C CA . PHE B 1 717 ? 16.234 -42.219 -1.451 1 98.12 717 PHE B CA 1
ATOM 11239 C C . PHE B 1 717 ? 16.031 -43.625 -2.02 1 98.12 717 PHE B C 1
ATOM 11241 O O . PHE B 1 717 ? 16.891 -44.5 -1.859 1 98.12 717 PHE B O 1
ATOM 11248 N N . GLU B 1 718 ? 14.93 -43.844 -2.59 1 97.75 718 GLU B N 1
ATOM 11249 C CA . GLU B 1 718 ? 14.672 -45.062 -3.311 1 97.75 718 GLU B CA 1
ATOM 11250 C C . GLU B 1 718 ? 14.711 -44.844 -4.82 1 97.75 718 GLU B C 1
ATOM 11252 O O . GLU B 1 718 ? 14.039 -43.969 -5.344 1 97.75 718 GLU B O 1
ATOM 11257 N N . LEU B 1 719 ? 15.492 -45.594 -5.473 1 98.12 719 LEU B N 1
ATOM 11258 C CA . LEU B 1 719 ? 15.555 -45.594 -6.93 1 98.12 719 LEU B CA 1
ATOM 11259 C C . LEU B 1 719 ? 14.766 -46.781 -7.516 1 98.12 719 LEU B C 1
ATOM 11261 O O . LEU B 1 719 ? 15.125 -47.938 -7.309 1 98.12 719 LEU B O 1
ATOM 11265 N N . THR B 1 720 ? 13.797 -46.469 -8.281 1 97.44 720 THR B N 1
ATOM 11266 C CA . THR B 1 720 ? 12.977 -47.5 -8.914 1 97.44 720 THR B CA 1
ATOM 11267 C C . THR B 1 720 ? 13.609 -47.969 -10.219 1 97.44 720 THR B C 1
ATOM 11269 O O . THR B 1 720 ? 14.555 -47.344 -10.719 1 97.44 720 THR B O 1
ATOM 11272 N N . ARG B 1 721 ? 13.078 -49.062 -10.742 1 96.81 721 ARG B N 1
ATOM 11273 C CA . ARG B 1 721 ? 13.523 -49.531 -12.047 1 96.81 721 ARG B CA 1
ATOM 11274 C C . ARG B 1 721 ? 13.32 -48.469 -13.117 1 96.81 721 ARG B C 1
ATOM 11276 O O . ARG B 1 721 ? 14.164 -48.281 -14 1 96.81 721 ARG B O 1
ATOM 11283 N N . ARG B 1 722 ? 12.234 -47.719 -13.078 1 96.88 722 ARG B N 1
ATOM 11284 C CA . ARG B 1 722 ? 11.953 -46.625 -14.031 1 96.88 722 ARG B CA 1
ATOM 11285 C C . ARG B 1 722 ? 13.031 -45.562 -13.977 1 96.88 722 ARG B C 1
ATOM 11287 O O . ARG B 1 722 ? 13.477 -45.062 -15.016 1 96.88 722 ARG B O 1
ATOM 11294 N N . ASP B 1 723 ? 13.477 -45.25 -12.773 1 97.56 723 ASP B N 1
ATOM 11295 C CA . ASP B 1 723 ? 14.445 -44.188 -12.555 1 97.56 723 ASP B CA 1
ATOM 11296 C C . ASP B 1 723 ? 15.766 -44.5 -13.266 1 97.56 723 ASP B C 1
ATOM 11298 O O . ASP B 1 723 ? 16.484 -43.562 -13.656 1 97.56 723 ASP B O 1
ATOM 11302 N N . LEU B 1 724 ? 16.031 -45.719 -13.469 1 97.5 724 LEU B N 1
ATOM 11303 C CA . LEU B 1 724 ? 17.344 -46.125 -13.977 1 97.5 724 LEU B CA 1
ATOM 11304 C C . LEU B 1 724 ? 17.25 -46.625 -15.406 1 97.5 724 LEU B C 1
ATOM 11306 O O . LEU B 1 724 ? 18.266 -46.875 -16.062 1 97.5 724 LEU B O 1
ATOM 11310 N N . SER B 1 725 ? 16.062 -46.75 -15.938 1 97 725 SER B N 1
ATOM 11311 C CA . SER B 1 725 ? 15.859 -47.375 -17.234 1 97 725 SER B CA 1
ATOM 11312 C C . SER B 1 725 ? 15.859 -46.344 -18.359 1 97 725 SER B C 1
ATOM 11314 O O . SER B 1 725 ? 15.664 -45.156 -18.109 1 97 725 SER B O 1
ATOM 11316 N N . VAL B 1 726 ? 16.125 -46.781 -19.547 1 97.06 726 VAL B N 1
ATOM 11317 C CA . VAL B 1 726 ? 15.977 -46 -20.766 1 97.06 726 VAL B CA 1
ATOM 11318 C C . VAL B 1 726 ? 14.914 -46.656 -21.656 1 97.06 726 VAL B C 1
ATOM 11320 O O . VAL B 1 726 ? 14.594 -47.812 -21.5 1 97.06 726 VAL B O 1
ATOM 11323 N N . TRP B 1 727 ? 14.32 -45.875 -22.531 1 96.94 727 TRP B N 1
ATOM 11324 C CA . TRP B 1 727 ? 13.305 -46.406 -23.438 1 96.94 727 TRP B CA 1
ATOM 11325 C C . TRP B 1 727 ? 13.953 -47.062 -24.656 1 96.94 727 TRP B C 1
ATOM 11327 O O . TRP B 1 727 ? 14.719 -46.406 -25.375 1 96.94 727 TRP B O 1
ATOM 11337 N N . ASP B 1 728 ? 13.641 -48.25 -24.875 1 96.06 728 ASP B N 1
ATOM 11338 C CA . ASP B 1 728 ? 14.07 -48.969 -26.078 1 96.06 728 ASP B CA 1
ATOM 11339 C C . ASP B 1 728 ? 13.078 -48.781 -27.219 1 96.06 728 ASP B C 1
ATOM 11341 O O . ASP B 1 728 ? 12 -49.375 -27.219 1 96.06 728 ASP B O 1
ATOM 11345 N N . VAL B 1 729 ? 13.445 -48.125 -28.203 1 95.62 729 VAL B N 1
ATOM 11346 C CA . VAL B 1 729 ? 12.547 -47.719 -29.281 1 95.62 729 VAL B CA 1
ATOM 11347 C C . VAL B 1 729 ? 12.172 -48.938 -30.125 1 95.62 729 VAL B C 1
ATOM 11349 O O . VAL B 1 729 ? 11.062 -49 -30.656 1 95.62 729 VAL B O 1
ATOM 11352 N N . VAL B 1 730 ? 13.031 -49.844 -30.188 1 95.31 730 VAL B N 1
ATOM 11353 C CA . VAL B 1 730 ? 12.773 -51.062 -30.984 1 95.31 730 VAL B CA 1
ATOM 11354 C C . VAL B 1 730 ? 11.867 -52 -30.219 1 95.31 730 VAL B C 1
ATOM 11356 O O . VAL B 1 730 ? 10.82 -52.406 -30.719 1 95.31 730 VAL B O 1
ATOM 11359 N N . ALA B 1 731 ? 12.203 -52.219 -28.984 1 94.19 731 ALA B N 1
ATOM 11360 C CA . ALA B 1 731 ? 11.445 -53.156 -28.172 1 94.19 731 ALA B CA 1
ATOM 11361 C C . ALA B 1 731 ? 10.148 -52.531 -27.688 1 94.19 731 ALA B C 1
ATOM 11363 O O . ALA B 1 731 ? 9.25 -53.25 -27.219 1 94.19 731 ALA B O 1
ATOM 11364 N N . GLN B 1 732 ? 10.133 -51.25 -27.688 1 94 732 GLN B N 1
ATOM 11365 C CA . GLN B 1 732 ? 9 -50.469 -27.172 1 94 732 GLN B CA 1
ATOM 11366 C C . GLN B 1 732 ? 8.766 -50.812 -25.688 1 94 732 GLN B C 1
ATOM 11368 O O . GLN B 1 732 ? 7.629 -51.062 -25.281 1 94 732 GLN B O 1
ATOM 11373 N N . LYS B 1 733 ? 9.828 -50.844 -24.922 1 94.69 733 LYS B N 1
ATOM 11374 C CA . LYS B 1 733 ? 9.82 -51.125 -23.5 1 94.69 733 LYS B CA 1
ATOM 11375 C C . LYS B 1 733 ? 10.93 -50.375 -22.766 1 94.69 733 LYS B C 1
ATOM 11377 O O . LYS B 1 733 ? 11.961 -50.062 -23.359 1 94.69 733 LYS B O 1
ATOM 11382 N N . TRP B 1 734 ? 10.672 -50.156 -21.562 1 96.25 734 TRP B N 1
ATOM 11383 C CA . TRP B 1 734 ? 11.742 -49.625 -20.719 1 96.25 734 TRP B CA 1
ATOM 11384 C C . TRP B 1 734 ? 12.781 -50.719 -20.422 1 96.25 734 TRP B C 1
ATOM 11386 O O . TRP B 1 734 ? 12.422 -51.875 -20.125 1 96.25 734 TRP B O 1
ATOM 11396 N N . THR B 1 735 ? 13.984 -50.344 -20.484 1 95.88 735 THR B N 1
ATOM 11397 C CA . THR B 1 735 ? 15.062 -51.312 -20.312 1 95.88 735 THR B CA 1
ATOM 11398 C C . THR B 1 735 ? 16.078 -50.812 -19.281 1 95.88 735 THR B C 1
ATOM 11400 O O . THR B 1 735 ? 16.547 -49.688 -19.375 1 95.88 735 THR B O 1
ATOM 11403 N N . LEU B 1 736 ? 16.328 -51.625 -18.297 1 96.38 736 LEU B N 1
ATOM 11404 C CA . LEU B 1 736 ? 17.438 -51.406 -17.375 1 96.38 736 LEU B CA 1
ATOM 11405 C C . LEU B 1 736 ? 18.75 -51.938 -17.969 1 96.38 736 LEU B C 1
ATOM 11407 O O . LEU B 1 736 ? 18.906 -53.125 -18.188 1 96.38 736 LEU B O 1
ATOM 11411 N N . GLN B 1 737 ? 19.672 -51.062 -18.203 1 95.75 737 GLN B N 1
ATOM 11412 C CA . GLN B 1 737 ? 20.906 -51.438 -18.891 1 95.75 737 GLN B CA 1
ATOM 11413 C C . GLN B 1 737 ? 21.922 -52 -17.906 1 95.75 737 GLN B C 1
ATOM 11415 O O . GLN B 1 737 ? 22 -51.562 -16.766 1 95.75 737 GLN B O 1
ATOM 11420 N N . GLU B 1 738 ? 22.656 -52.969 -18.469 1 94.94 738 GLU B N 1
ATOM 11421 C CA . GLU B 1 738 ? 23.844 -53.344 -17.719 1 94.94 738 GLU B CA 1
ATOM 11422 C C . GLU B 1 738 ? 24.938 -52.281 -17.781 1 94.94 738 GLU B C 1
ATOM 11424 O O . GLU B 1 738 ? 25.141 -51.656 -18.828 1 94.94 738 GLU B O 1
ATOM 11429 N N . GLY B 1 739 ? 25.531 -52.062 -16.609 1 94.44 739 GLY B N 1
ATOM 11430 C CA . GLY B 1 739 ? 26.609 -51.094 -16.594 1 94.44 739 GLY B CA 1
ATOM 11431 C C . GLY B 1 739 ? 26.734 -50.375 -15.266 1 94.44 739 GLY B C 1
ATOM 11432 O O . GLY B 1 739 ? 26.172 -50.781 -14.258 1 94.44 739 GLY B O 1
ATOM 11433 N N . GLU B 1 740 ? 27.578 -49.375 -15.352 1 96.25 740 GLU B N 1
ATOM 11434 C CA . GLU B 1 740 ? 27.828 -48.562 -14.164 1 96.25 740 GLU B CA 1
ATOM 11435 C C . GLU B 1 740 ? 27.016 -47.281 -14.164 1 96.25 740 GLU B C 1
ATOM 11437 O O . GLU B 1 740 ? 26.953 -46.562 -15.172 1 96.25 740 GLU B O 1
ATOM 11442 N N . TYR B 1 741 ? 26.297 -47.094 -13.117 1 97.69 741 TYR B N 1
ATOM 11443 C CA . TYR B 1 741 ? 25.531 -45.875 -12.844 1 97.69 741 TYR B CA 1
ATOM 11444 C C . TYR B 1 741 ? 26.172 -45.094 -11.711 1 97.69 741 TYR B C 1
ATOM 11446 O O . TYR B 1 741 ? 26.297 -45.594 -10.586 1 97.69 741 TYR B O 1
ATOM 11454 N N . THR B 1 742 ? 26.594 -43.906 -11.945 1 98.25 742 THR B N 1
ATOM 11455 C CA . THR B 1 742 ? 27.078 -43.062 -10.844 1 98.25 742 THR B CA 1
ATOM 11456 C C . THR B 1 742 ? 25.938 -42.344 -10.18 1 98.25 742 THR B C 1
ATOM 11458 O O . THR B 1 742 ? 25.141 -41.656 -10.852 1 98.25 742 THR B O 1
ATOM 11461 N N . VAL B 1 743 ? 25.766 -42.469 -8.883 1 98.62 743 VAL B N 1
ATOM 11462 C CA . VAL B 1 743 ? 24.766 -41.781 -8.078 1 98.62 743 VAL B CA 1
ATOM 11463 C C . VAL B 1 743 ? 25.422 -40.625 -7.355 1 98.62 743 VAL B C 1
ATOM 11465 O O . VAL B 1 743 ? 26.469 -40.75 -6.73 1 98.62 743 VAL B O 1
ATOM 11468 N N . PHE B 1 744 ? 24.828 -39.406 -7.492 1 98.69 744 PHE B N 1
ATOM 11469 C CA . PHE B 1 744 ? 25.312 -38.188 -6.859 1 98.69 744 PHE B CA 1
ATOM 11470 C C . PHE B 1 744 ? 24.312 -37.656 -5.855 1 98.69 744 PHE B C 1
ATOM 11472 O O . PHE B 1 744 ? 23.094 -37.719 -6.094 1 98.69 744 PHE B O 1
ATOM 11479 N N . VAL B 1 745 ? 24.703 -37.156 -4.719 1 98.75 745 VAL B N 1
ATOM 11480 C CA . VAL B 1 745 ? 23.859 -36.469 -3.756 1 98.75 745 VAL B CA 1
ATOM 11481 C C . VAL B 1 745 ? 24.484 -35.125 -3.369 1 98.75 745 VAL B C 1
ATOM 11483 O O . VAL B 1 745 ? 25.688 -35.062 -3.111 1 98.75 745 VAL B O 1
ATOM 11486 N N . GLY B 1 746 ? 23.688 -34.062 -3.402 1 98.62 746 GLY B N 1
ATOM 11487 C CA . GLY B 1 746 ? 24.203 -32.781 -3.016 1 98.62 746 GLY B CA 1
ATOM 11488 C C . GLY B 1 746 ? 23.141 -31.688 -2.986 1 98.62 746 GLY B C 1
ATOM 11489 O O . GLY B 1 746 ? 21.969 -31.969 -2.723 1 98.62 746 GLY B O 1
ATOM 11490 N N . ALA B 1 747 ? 23.641 -30.484 -3.178 1 98.5 747 ALA B N 1
ATOM 11491 C CA . ALA B 1 747 ? 22.797 -29.312 -2.904 1 98.5 747 ALA B CA 1
ATOM 11492 C C . ALA B 1 747 ? 22.203 -28.75 -4.191 1 98.5 747 ALA B C 1
ATOM 11494 O O . ALA B 1 747 ? 21.25 -27.969 -4.156 1 98.5 747 ALA B O 1
ATOM 11495 N N . SER B 1 748 ? 22.75 -29.031 -5.336 1 98.75 748 SER B N 1
ATOM 11496 C CA . SER B 1 748 ? 22.297 -28.609 -6.656 1 98.75 748 SER B CA 1
ATOM 11497 C C . SER B 1 748 ? 22.828 -29.531 -7.746 1 98.75 748 SER B C 1
ATOM 11499 O O . SER B 1 748 ? 23.578 -30.469 -7.465 1 98.75 748 SER B O 1
ATOM 11501 N N . SER B 1 749 ? 22.469 -29.219 -8.984 1 98.69 749 SER B N 1
ATOM 11502 C CA . SER B 1 749 ? 22.891 -30.047 -10.109 1 98.69 749 SER B CA 1
ATOM 11503 C C . SER B 1 749 ? 24.391 -29.969 -10.32 1 98.69 749 SER B C 1
ATOM 11505 O O . SER B 1 749 ? 24.969 -30.828 -11 1 98.69 749 SER B O 1
ATOM 11507 N N . ARG B 1 750 ? 25.062 -29.031 -9.641 1 98.06 750 ARG B N 1
ATOM 11508 C CA . ARG B 1 750 ? 26.516 -28.922 -9.859 1 98.06 750 ARG B CA 1
ATOM 11509 C C . ARG B 1 750 ? 27.266 -28.906 -8.531 1 98.06 750 ARG B C 1
ATOM 11511 O O . ARG B 1 750 ? 28.5 -28.844 -8.508 1 98.06 750 ARG B O 1
ATOM 11518 N N . ASP B 1 751 ? 26.625 -28.812 -7.449 1 98.31 751 ASP B N 1
ATOM 11519 C CA . ASP B 1 751 ? 27.219 -29 -6.125 1 98.31 751 ASP B CA 1
ATOM 11520 C C . ASP B 1 751 ? 26.859 -30.375 -5.559 1 98.31 751 ASP B C 1
ATOM 11522 O O . ASP B 1 751 ? 25.891 -30.5 -4.789 1 98.31 751 ASP B O 1
ATOM 11526 N N . LEU B 1 752 ? 27.656 -31.344 -5.898 1 98.5 752 LEU B N 1
ATOM 11527 C CA . LEU B 1 752 ? 27.406 -32.75 -5.594 1 98.5 752 LEU B CA 1
ATOM 11528 C C . LEU B 1 752 ? 28.609 -33.375 -4.883 1 98.5 752 LEU B C 1
ATOM 11530 O O . LEU B 1 752 ? 29.359 -34.125 -5.488 1 98.5 752 LEU B O 1
ATOM 11534 N N . PRO B 1 753 ? 28.703 -33.125 -3.648 1 98.44 753 PRO B N 1
ATOM 11535 C CA . PRO B 1 753 ? 29.906 -33.562 -2.928 1 98.44 753 PRO B CA 1
ATOM 11536 C C . PRO B 1 753 ? 29.969 -35.062 -2.748 1 98.44 753 PRO B C 1
ATOM 11538 O O . PRO B 1 753 ? 31.047 -35.625 -2.477 1 98.44 753 PRO B O 1
ATOM 11541 N N . LEU B 1 754 ? 28.859 -35.781 -2.787 1 98.69 754 LEU B N 1
ATOM 11542 C CA . LEU B 1 754 ? 28.859 -37.219 -2.598 1 98.69 754 LEU B CA 1
ATOM 11543 C C . LEU B 1 754 ? 28.594 -37.938 -3.914 1 98.69 754 LEU B C 1
ATOM 11545 O O . LEU B 1 754 ? 27.781 -37.469 -4.723 1 98.69 754 LEU B O 1
ATOM 11549 N N . SER B 1 755 ? 29.25 -39.031 -4.152 1 98.25 755 SER B N 1
ATOM 11550 C CA . SER B 1 755 ? 28.984 -39.875 -5.305 1 98.25 755 SER B CA 1
ATOM 11551 C C . SER B 1 755 ? 29.375 -41.344 -5.02 1 98.25 755 SER B C 1
ATOM 11553 O O . SER B 1 755 ? 30.297 -41.594 -4.238 1 98.25 755 SER B O 1
ATOM 11555 N N . GLN B 1 756 ? 28.703 -42.219 -5.598 1 98.25 756 GLN B N 1
ATOM 11556 C CA . GLN B 1 756 ? 28.984 -43.625 -5.516 1 98.25 756 GLN B CA 1
ATOM 11557 C C . GLN B 1 756 ? 28.469 -44.375 -6.754 1 98.25 756 GLN B C 1
ATOM 11559 O O . GLN B 1 756 ? 27.406 -44.062 -7.277 1 98.25 756 GLN B O 1
ATOM 11564 N N . VAL B 1 757 ? 29.203 -45.375 -7.184 1 97.5 757 VAL B N 1
ATOM 11565 C CA . VAL B 1 757 ? 28.844 -46.125 -8.383 1 97.5 757 VAL B CA 1
ATOM 11566 C C . VAL B 1 757 ? 27.906 -47.281 -8.016 1 97.5 757 VAL B C 1
ATOM 11568 O O . VAL B 1 757 ? 28.109 -47.969 -7.012 1 97.5 757 VAL B O 1
ATOM 11571 N N . LEU B 1 758 ? 26.875 -47.438 -8.758 1 97.25 758 LEU B N 1
ATOM 11572 C CA . LEU B 1 758 ? 25.969 -48.562 -8.727 1 97.25 758 LEU B CA 1
ATOM 11573 C C . LEU B 1 758 ? 26.156 -49.438 -9.961 1 97.25 758 LEU B C 1
ATOM 11575 O O . LEU B 1 758 ? 25.984 -48.969 -11.094 1 97.25 758 LEU B O 1
ATOM 11579 N N . SER B 1 759 ? 26.5 -50.625 -9.719 1 95.38 759 SER B N 1
ATOM 11580 C CA . SER B 1 759 ? 26.672 -51.531 -10.828 1 95.38 759 SER B CA 1
ATOM 11581 C C . SER B 1 759 ? 25.438 -52.406 -11.023 1 95.38 759 SER B C 1
ATOM 11583 O O . SER B 1 759 ? 25.016 -53.125 -10.102 1 95.38 759 SER B O 1
ATOM 11585 N N . ILE B 1 760 ? 24.922 -52.375 -12.203 1 94.94 760 ILE B N 1
ATOM 11586 C CA . ILE B 1 760 ? 23.797 -53.219 -12.57 1 94.94 760 ILE B CA 1
ATOM 11587 C C . ILE B 1 760 ? 24.281 -54.438 -13.383 1 94.94 760 ILE B C 1
ATOM 11589 O O . ILE B 1 760 ? 25.031 -54.25 -14.344 1 94.94 760 ILE B O 1
#

Radius of gyration: 40.67 Å; Cα contacts (8 Å, |Δi|>4): 4077; chains: 2; bounding box: 69×160×146 Å

Sequence (1520 aa):
MWSTRSLAALAQLLALSTAVAAVAQSPEVYPSPSGKGSGLWKDAYASARKFVDQLTLEEKVNVTRGFASDNVCAGNTGSIPRLGWPGMCLHDAGNGVRATDLVTSYPSALHIGATWDKNLTYHRGYWMGKEFKTKGVNVLLGPNAGPLGRSPLGGRNWEGFSVDPYLSGQLNAETIIGHQDAGVIANLKHFIGNEQETYRRPYFGVEAASSNIDDKTLHEFYLWPFVDGVKAGAASIMCSYNRINNTYGCENSKLMNGVLKDELEFDGFVLLDWNAQHNLQSANSGLDMVMPLGGSFGQNLTDAVNNGTIAESRVTDMATRILAAWYLVGQDTDFPTPGIGMKNLTEPHEQVDARDPDSRSNILESAIAGHVLVKNENSALPFATPPNMISVFGYDATVPDTKNTDKLFELGYYSSPEMGQAVLGTERHFDQAAKGGTIVSGGRAAANAPSYILDPLSSIQHRAAKDGSWVNWDLTSSNPDVNAASDVCLVFINAMATEGWDRDGLHDDFSDGLVLSVASKCSNTIVIIHAAGIRLVDQWIEHPNVTATVIAHLPGQDSGEALVQLLYGETSFSGKLPYTLAKNESDYSVYKPCGRGETNTTSPQCDFTEGVYVDYRDFDAKNVTPRYEFGYGLSYTSFEYSSISVKKQDTQAGFAANSGALWSTVATVHATLNNTGSRAGEEVAQLYVAIPNSPPKQLRGFEKVALESGQGADLQFELTRRDLSVWDVVAQKWTLQEGEYTVFVGASSRDLPLSQVLSIMWSTRSLAALAQLLALSTAVAAVAQSPEVYPSPSGKGSGLWKDAYASARKFVDQLTLEEKVNVTRGFASDNVCAGNTGSIPRLGWPGMCLHDAGNGVRATDLVTSYPSALHIGATWDKNLTYHRGYWMGKEFKTKGVNVLLGPNAGPLGRSPLGGRNWEGFSVDPYLSGQLNAETIIGHQDAGVIANLKHFIGNEQETYRRPYFGVEAASSNIDDKTLHEFYLWPFVDGVKAGAASIMCSYNRINNTYGCENSKLMNGVLKDELEFDGFVLLDWNAQHNLQSANSGLDMVMPLGGSFGQNLTDAVNNGTIAESRVTDMATRILAAWYLVGQDTDFPTPGIGMKNLTEPHEQVDARDPDSRSNILESAIAGHVLVKNENSALPFATPPNMISVFGYDATVPDTKNTDKLFELGYYSSPEMGQAVLGTERHFDQAAKGGTIVSGGRAAANAPSYILDPLSSIQHRAAKDGSWVNWDLTSSNPDVNAASDVCLVFINAMATEGWDRDGLHDDFSDGLVLSVASKCSNTIVIIHAAGIRLVDQWIEHPNVTATVIAHLPGQDSGEALVQLLYGETSFSGKLPYTLAKNESDYSVYKPCGRGETNTTSPQCDFTEGVYVDYRDFDAKNVTPRYEFGYGLSYTSFEYSSISVKKQDTQAGFAANSGALWSTVATVHATLNNTGSRAGEEVAQLYVAIPNSPPKQLRGFEKVALESGQGADLQFELTRRDLSVWDVVAQKWTLQEGEYTVFVGASSRDLPLSQVLSI

Organism: Colletotrichum gloeosporioides (NCBI:txid474922)

Secondary structure (DSSP, 8-state):
----------------------PPPPPP--SPPPP---GGGHHHHHHHHHHHTT--HHHHHHHTBB---SS--SEEB--BGGGTB---EEE--TTS--S-SS---PPPHHHHHTTT-HHHHHHHHHHHHHHHHHTT-SEE---B-S---SSTT-TTGGGBS-SSHHHHHHHHHHHHHHHHHTT-EEEEEEETT---STTSS-BTTBPPPEEE--HHHIIIIITHHHHHHHHTT-SEEEEPSSEETTEEGGG-HIIIIIIIIIIT---SEEE--TT-S--GGGTTTT--BB-SS-TTTHHHHHHHHHTTSS-HHHHHHHHHHHHHHHHHTTTTTS-PPTTTT---TTS---------GGGHHHHHHHHHHT-EEEEEGGG--S-SS--SEEEEESGGGS--SEESSSHHHHHT-TT-GGGGGPPTTS-----SS-TTS--SS-BSTT----S----HHHHHHHHHHHHT-EEEEESS-SS----TT-SEEEEEEEE--BTTB--S-S--HHHHHHHHHHHTT-SSEEEEEEESS----TTTTT-TTEEEEEE----GGGHHHHHHHHHTTSS------SS-B-SSGGG-SS-SPP-STTTT-SS-EEE-TTTT--THHHHHHHT---SB-TT--B-SS-EEEEEEEEEE-S---EE-SSTGGGGSEEEEEEEEEEE-SSS-EEEEEEEEEE-TTS-S-EEEEEEEEEE-TT-EEEEEEEEEHHHH-EEETTTTEEEEPSSEEEEEEESSSS---EEEEEE-/----------------------PPPPPP--SPPPP---GGGHHHHHHHHHHHTT--HHHHHHHTBEE--SS--SEEE--BGGGTB---EEE--TTS--S-SS---PPPHHHHHTTT-HHHHHHHHHHHHHHHHHTT-SEE---B-S---SSTT-TTGGGBS-SSHHHHHHHHHHHHHHHHHTT-EEEEEEETT---STTSS-BTTBPPPEEE--HHHIIIIITHHHHHHHHTT-SEEEEPSSEETTEEGGG-HIIIIIIIIIIT---SEEE--TT-S--TTHHHHT--BB-SS-TTTHHHHHHHHHTTSS-HHHHHHHHHHHHHHHHHTTTTTS-PPTTTT---TTS---------GGGHHHHHHHHHHT-EEEEEGGG--S-SS--SEEEEESGGGS--SEESSSHHHHHT-TT-GGGGGPPTTS-----SS-TTS--SS-BSTT----S----HHHHHHHHHHHHT-EEEEESS-SS----TT-SEEEEEEEE--BTTB--S-S--HHHHHHHHHHHHH-SSEEEEEEESS----TTTTT-TTEEEEEE----GGGHHHHHHHHHTTSS------SS-B-SSGGG-SS-SPP-STTTT-SS-EEE-TTTT--THHHHHHHTPPPSB-TT--B-SS-EEEEEEEEEE-S---EE-SSTGGGGSEEEEEEEEEEE-SSS-EEEEEEEEEE-TTS-S-EEEEEEEEEE-TT-EEEEEEEEEHHHH-EEETTTTEEEEPSSEEEEEEESSSS---EEEEEE-

Nearest PDB structures (foldseek):
  6jxg-assembly1_A  TM=9.206E-01  e=1.406E-81  Chaetomella raphigera
  6r5u-assembly1_A  TM=7.468E-01  e=3.772E-45  Pseudomonas aeruginosa PAO1
  8xrv-assembly1_B  TM=7.167E-01  e=1.772E-45  Cellulosimicrobium
  8xrx-assembly3_F  TM=7.392E-01  e=1.138E-44  Cellulosimicrobium cellulans
  8xrx-assembly2_D  TM=7.288E-01  e=1.613E-44  Cellulosimicrobium cellulans

Solvent-accessible surface area (backbone atoms only — not comparable to full-atom values): 74184 Å² total; per-residue (Å²): 132,85,77,83,75,80,82,77,76,78,73,76,75,73,73,72,70,76,72,74,75,76,77,66,57,60,58,86,35,74,74,44,68,72,63,76,38,56,80,93,35,30,68,20,34,52,51,17,47,61,55,51,73,72,50,51,73,66,49,34,53,29,59,28,20,18,36,91,67,94,44,62,46,72,25,24,38,31,52,38,72,94,77,66,41,81,45,41,17,29,30,44,18,58,24,18,57,36,55,48,72,47,37,51,27,42,42,21,29,32,17,48,28,9,34,59,40,62,67,61,36,20,50,51,20,23,52,45,18,38,26,34,29,58,26,8,31,40,32,38,51,16,44,40,58,32,26,40,43,68,22,67,29,26,11,48,35,29,54,9,28,25,52,46,40,55,62,26,10,55,46,46,19,31,26,36,42,14,15,30,73,40,36,13,36,20,23,41,24,25,46,60,73,40,42,48,30,57,44,27,43,66,41,96,84,25,43,26,30,14,35,33,64,50,70,46,33,39,57,74,34,70,39,37,22,53,53,35,26,46,72,49,56,41,28,24,35,24,26,19,47,22,16,41,28,68,26,40,30,38,47,26,12,34,52,41,14,40,44,40,32,51,72,63,55,42,49,35,27,31,32,45,38,78,71,38,64,68,47,62,64,12,49,51,16,35,43,29,32,36,32,41,34,31,77,56,38,52,70,50,46,60,50,29,34,75,70,58,80,35,57,60,67,56,49,49,44,31,31,28,20,50,42,13,33,42,42,61,29,47,47,82,75,78,58,57,61,60,27,71,37,28,56,67,53,70,41,82,55,79,85,49,73,28,63,55,81,84,43,50,64,56,52,43,49,49,21,38,31,15,26,21,34,76,42,60,48,88,58,56,58,38,39,88,54,85,55,60,23,38,32,38,33,32,29,29,25,36,70,36,60,44,48,59,82,50,66,34,37,49,26,32,21,45,20,36,59,73,63,63,72,60,61,82,76,52,92,67,85,68,71,38,58,32,65,42,8,40,63,35,50,36,25,30,68,56,8,34,20,49,27,41,71,40,29,43,46,54,38,49,39,56,49,21,69,74,72,65,26,26,51,34,30,37,34,73,61,58,70,61,89,48,57,41,60,47,63,32,36,40,36,23,39,48,32,56,28,21,60,59,37,43,50,88,61,46,71,52,68,65,60,53,45,30,52,48,43,45,30,74,64,31,71,41,18,32,41,39,31,33,26,30,50,66,67,57,53,63,91,48,61,79,41,84,20,44,24,28,32,32,46,38,25,15,24,14,29,42,38,9,56,28,48,50,35,40,48,54,49,77,40,53,37,38,4,24,36,40,48,54,39,44,60,46,78,81,71,42,89,51,44,76,73,58,51,41,65,94,78,59,47,50,61,24,66,32,72,49,80,62,55,71,45,57,60,57,27,30,29,58,67,67,69,52,80,51,68,40,48,28,34,37,51,41,51,78,40,42,73,45,80,44,70,75,46,76,46,74,45,99,69,76,67,39,67,55,87,44,78,69,50,32,69,38,68,36,30,40,38,36,35,34,41,32,27,72,27,90,37,56,39,44,44,49,44,35,28,31,36,24,44,75,98,53,51,68,51,40,70,63,46,72,49,63,46,80,33,47,50,68,31,70,48,83,44,77,43,69,34,28,37,53,74,61,32,47,65,34,74,84,77,68,39,47,26,31,62,72,43,66,28,43,38,31,37,25,57,27,79,79,46,51,87,38,73,49,78,43,77,84,139,81,77,80,77,76,81,75,72,77,73,76,75,74,75,72,71,75,73,71,73,75,77,67,57,60,58,86,35,74,72,46,67,70,62,77,38,56,79,92,35,30,67,19,34,53,52,16,48,61,55,50,72,72,49,52,72,68,50,35,53,30,59,28,20,19,37,90,67,93,44,62,48,73,26,24,37,30,53,37,72,95,78,67,41,81,44,42,15,28,32,46,19,58,23,18,56,36,55,50,73,47,36,51,24,41,42,21,28,32,17,48,28,10,33,60,40,64,67,61,39,21,50,51,21,23,53,45,19,37,27,36,30,59,24,9,30,40,32,37,51,15,43,41,58,32,25,38,44,68,22,68,29,27,10,48,36,28,54,10,28,26,54,46,38,54,64,25,11,54,47,46,18,30,25,37,42,15,14,30,74,39,36,12,36,21,22,42,23,24,45,59,72,38,43,49,32,58,45,27,44,65,42,96,84,25,43,26,30,15,34,35,63,52,70,46,33,38,55,73,33,69,40,36,23,53,53,36,26,46,72,51,56,40,30,24,36,24,27,18,48,22,16,39,29,70,26,40,32,38,47,26,12,32,52,41,14,41,43,40,32,51,70,62,56,41,48,38,28,31,33,46,39,79,69,40,65,67,48,62,64,12,50,50,16,36,44,29,30,37,31,41,34,33,77,57,38,53,70,50,47,61,51,30,34,74,71,59,80,34,58,60,67,56,49,50,43,31,32,27,21,50,42,14,33,42,44,62,29,47,46,82,78,79,55,57,61,59,27,69,36,27,56,66,50,69,41,82,55,79,85,48,72,29,63,55,82,84,44,50,64,56,50,43,50,50,22,37,31,15,25,20,32,74,42,61,47,89,59,56,59,40,39,90,56,85,56,61,26,39,32,41,33,30,28,31,25,37,70,36,58,44,48,60,81,49,67,32,37,48,26,32,20,44,21,37,60,73,64,64,73,59,60,85,75,53,92,67,86,69,71,39,59,33,66,42,9,38,63,36,49,37,25,30,69,54,7,35,19,50,26,40,71,41,27,42,47,54,39,50,41,56,50,21,69,73,72,64,27,26,52,32,30,37,33,75,61,58,70,62,87,50,58,40,59,47,62,33,34,40,37,25,38,48,32,57,26,22,60,62,36,42,49,89,61,46,72,51,69,64,59,53,44,29,54,48,44,47,29,74,65,31,73,40,18,32,40,38,30,34,26,27,50,66,68,58,52,64,92,48,63,79,40,83,20,42,24,28,34,33,46,38,26,15,24,13,28,42,38,9,56,28,49,51,36,39,49,55,48,78,42,54,36,38,4,24,35,39,48,52,40,46,60,45,77,82,70,43,88,53,44,76,74,58,51,40,65,94,78,59,47,51,62,22,66,33,73,49,80,61,55,71,45,56,62,55,26,32,29,58,67,66,69,53,81,50,68,41,49,30,33,36,51,40,51,77,41,42,72,46,79,43,72,74,46,77,46,72,46,99,70,79,66,40,68,55,87,45,80,69,50,34,67,38,68,36,32,41,38,37,34,35,41,32,27,73,26,90,38,56,38,46,45,50,43,34,28,30,34,23,43,77,99,53,52,67,50,39,70,64,45,71,49,62,45,81,35,46,49,68,32,69,46,82,42,77,43,70,35,28,37,52,72,63,32,48,66,34,75,84,78,69,40,46,26,31,64,71,44,66,28,43,36,32,38,26,54,28,79,80,46,50,87,38,71,49,76,43,78,84

Foldseek 3Di:
DPCPDDPPPCPPPPPPPPPPPPQFAFDADDFFDFAPQDDLLVVLLVVLLVVLVPDDLVQLLQQFEFDDDQFDAQAWGGADVVVPGQTAGAADDLQAGFQFAQTAGFFALQLLLQLLDLVLLLLSLQLRLLLCLLQQHAEHHDQELPPLPQALLAQQNRSFNFNFLQSRLSSRLSNQLNNLLNLHAYEYDDPWDCNHQFQQAADDLFHRAEEEADPQLVPLHTCSSVLSNQVSPHQEYEYGQHHYSQHGRLQNLCRQRNVACPASVRLHAYEYDAVRDDALCSLSSRHQHYDRGCPRCVVNVVVCCVVPVDPSVSSSSSSSRSSSSNVSSPVVPDGDNRSQRRHQPVDDHDDRNSDDPVCVVSLLVSLQSSKFWFFAAPCLPQDPAPWQEEEEEEQAQAFAPDCDNDQCRRWQCRLPVVVSPDDFPDDDAGDQWSNRYHGQAATGRNGHHHNAAPGQVNLVVVVCVVRVHHYHYDHHDLQDDDDLPHPAYEYETETHGHRRHGHPDQEDPSSLSSQVNVLVRAQHYEYEYAYSGHHANLSPCPRNSHRIYMDSHRSTRCNNVSVVCDNNPVAKHATFRSFFAANDLVLFPDHDDWDCPPVNNSHTYDYPVCRNCGTLLVCQVVVPDGPAHGLDGDIPFDKDKADKDKAADDDDWWFQPGPVQQFAFGIKMKIKMWTQTQAKHKAKKWKWKCAPPGRRIHTQDIDIDTAGHGGMDMDMDTGGNNNRWGADSVVRTTTRDFDKMKMFIARGPPGTPDIDIDGD/DDPPPDPPVPPPPPPPPPPPPPQFAFDADDFFDFAPQDDLLVVLLVVLLVVLVPDDLVQLLQQFEFDDDQFDAQAWGGADVVVPGQTAGAADDLQAGFQFAQTAGFFAQQLLLQLLDLVLLLLSLQLRLLLCLLQQHAEHHDQELPPLPQALLAQQNRSFNFNFLQSRLSSRLSNQLNNLLNLHAYEYDDPWDCNHQFQQAADDLFHRAEEEADPQLVPLHTCSSVLSNQVSPHQEYEYGQHHYSNHGRLQNLCRQRNVACPASVRLHAYEYDAPRDDALCSLSSRHQHYDRGCPRCVVNVVVCCVVPVDPSVSSSSSSSRSSSSNVSSPVVPDGDNRSQRRHQPVDDHDDRNSDDPVCVVSLLVSLQSSKFWFFAAPCLPQDPAPWQEEEEEEQAQAFAPDCDNDQCRRWQCRLPVVVSPDDFPDDDAGDQWSNRYHGQAATGRNGHHHNAAPGQVNLVVVVCVVRVHHYHYDHHDLQDDDDLPHPAYEYETETHGHRRHGHPDQEDPSSLSSQVNVLVRAQHYEYEYAYSGHHANLSPCPRNSHRIYMDSHRSTRCNNVSVVCDNNPVAKHATFRSFFHANDLVLFPDHDDWDCPPVNNSHTYDYPPCRNCGTLLVCQVVVPDGPAHGLDGDIPFDKDKDDKDKAADDDDWWFQPGPVQQFAFGIKMKIKMWTQTQAKHKAKKWKWKCAPPGRRIHTQDIDIDTAGHGGMDMDMDTGGNNNRWGADSVVRTTTRDFDKMKMFIARGPPGTPDIDIDGD

InterPro domains:
  IPR001764 Glycoside hydrolase, family 3, N-terminal [PF00933] (83-324)
  IPR001764 Glycoside hydrolase, family 3, N-terminal [PR00133] (82-98)
  IPR001764 Glycoside hydrolase, family 3, N-terminal [PR00133] (106-125)
  IPR001764 Glycoside hydrolase, family 3, N-terminal [PR00133] (153-169)
  IPR001764 Glycoside hydrolase, family 3, N-terminal [PR00133] (184-200)
  IPR001764 Glycoside hydrolase, family 3, N-terminal [PR00133] (259-277)
  IPR002772 Glycoside hydrolase family 3 C-terminal domain [PF01915] (372-616)
  IPR013783 Immunoglobulin-like fold [G3DSA:2.60.40.10] (639-760)
  IPR017853 Glycoside hydrolase superfamily [SSF51445] (39-351)
  IPR026891 Fibronectin type III-like domain [PF14310] (683-749)
  IPR026891 Fibronectin type III-like domain [SM01217] (683-749)
  IPR036881 Glycoside hydrolase family 3 C-terminal domain superfamily [G3DSA:3.40.50.1700] (358-638)
  IPR036881 Glycoside hydrolase family 3 C-terminal domain superfamily [SSF52279] (372-639)
  IPR036962 Glycoside hydrolase, family 3, N-terminal domain superfamily [G3DSA:3.20.20.300] (14-334)
  IPR050288 Cellulose-degrading glycosyl hydrolase 3 [PTHR42715] (18-758)